Protein AF-0000000066426891 (afdb_homodimer)

Organism: Campylobacter jejuni subsp. jejuni serotype O:2 (strain ATCC 700819 / NCTC 11168) (NCBI:txid192222)

Structure (mmCIF, N/CA/C/O backbone):
data_AF-0000000066426891-model_v1
#
loop_
_entity.id
_entity.type
_entity.pdbx_description
1 polymer 'Fibronectin domain-containing lipoprotein'
#
loop_
_atom_site.group_PDB
_atom_site.id
_atom_site.type_symbol
_atom_site.label_atom_id
_atom_site.label_alt_id
_atom_site.label_comp_id
_atom_site.label_asym_id
_atom_site.label_entity_id
_atom_site.label_seq_id
_atom_site.pdbx_PDB_ins_code
_atom_site.Cartn_x
_atom_site.Cartn_y
_atom_site.Cartn_z
_atom_site.occupancy
_atom_site.B_iso_or_equiv
_atom_site.auth_seq_id
_atom_site.auth_comp_id
_atom_site.auth_asym_id
_atom_site.auth_atom_id
_atom_site.pdbx_PDB_model_num
ATOM 1 N N . MET A 1 1 ? 41.156 -5.898 -69.625 1 21.92 1 MET A N 1
ATOM 2 C CA . MET A 1 1 ? 41.906 -4.656 -69.812 1 21.92 1 MET A CA 1
ATOM 3 C C . MET A 1 1 ? 41 -3.447 -69.5 1 21.92 1 MET A C 1
ATOM 5 O O . MET A 1 1 ? 41.406 -2.307 -69.75 1 21.92 1 MET A O 1
ATOM 9 N N . MET A 1 2 ? 39.688 -3.676 -69.5 1 23.05 2 MET A N 1
ATOM 10 C CA . MET A 1 2 ? 38.812 -2.516 -69.688 1 23.05 2 MET A CA 1
ATOM 11 C C . MET A 1 2 ? 39.062 -1.443 -68.625 1 23.05 2 MET A C 1
ATOM 13 O O . MET A 1 2 ? 39.312 -1.76 -67.5 1 23.05 2 MET A O 1
ATOM 17 N N . LYS A 1 3 ? 39.031 -0.117 -69.188 1 22.78 3 LYS A N 1
ATOM 18 C CA . LYS A 1 3 ? 39.25 1.302 -68.938 1 22.78 3 LYS A CA 1
ATOM 19 C C . LYS A 1 3 ? 38.469 1.791 -67.688 1 22.78 3 LYS A C 1
ATOM 21 O O . LYS A 1 3 ? 37.312 1.436 -67.562 1 22.78 3 LYS A O 1
ATOM 26 N N . ARG A 1 4 ? 39.125 2.48 -66.75 1 26.11 4 ARG A N 1
ATOM 27 C CA . ARG A 1 4 ? 39.188 2.973 -65.375 1 26.11 4 ARG A CA 1
ATOM 28 C C . ARG A 1 4 ? 38.344 4.25 -65.25 1 26.11 4 ARG A C 1
ATOM 30 O O . ARG A 1 4 ? 38.438 4.934 -64.188 1 26.11 4 ARG A O 1
ATOM 37 N N . PHE A 1 5 ? 37.25 4.379 -66.062 1 26.45 5 PHE A N 1
ATOM 38 C CA . PHE A 1 5 ? 36.656 5.719 -66.125 1 26.45 5 PHE A CA 1
ATOM 39 C C . PHE A 1 5 ? 36.406 6.27 -64.75 1 26.45 5 PHE A C 1
ATOM 41 O O . PHE A 1 5 ? 35.812 5.598 -63.875 1 26.45 5 PHE A O 1
ATOM 48 N N . ARG A 1 6 ? 37.25 7.27 -64.312 1 25.36 6 ARG A N 1
ATOM 49 C CA . ARG A 1 6 ? 37.5 8.047 -63.094 1 25.36 6 ARG A CA 1
ATOM 50 C C . ARG A 1 6 ? 36.344 8.992 -62.781 1 25.36 6 ARG A C 1
ATOM 52 O O . ARG A 1 6 ? 36.156 9.977 -63.469 1 25.36 6 ARG A O 1
ATOM 59 N N . LEU A 1 7 ? 35.094 8.484 -62.812 1 27.75 7 LEU A N 1
ATOM 60 C CA . LEU A 1 7 ? 34.031 9.461 -62.688 1 27.75 7 LEU A CA 1
ATOM 61 C C . LEU A 1 7 ? 34.219 10.336 -61.438 1 27.75 7 LEU A C 1
ATOM 63 O O . LEU A 1 7 ? 34.375 9.82 -60.344 1 27.75 7 LEU A O 1
ATOM 67 N N . SER A 1 8 ? 34.812 11.547 -61.656 1 27.94 8 SER A N 1
ATOM 68 C CA . SER A 1 8 ? 35.188 12.68 -60.812 1 27.94 8 SER A CA 1
ATOM 69 C C . SER A 1 8 ? 33.969 13.227 -60.062 1 27.94 8 SER A C 1
ATOM 71 O O . SER A 1 8 ? 33.094 13.836 -60.656 1 27.94 8 SER A O 1
ATOM 73 N N . PHE A 1 9 ? 33.25 12.398 -59.281 1 29.31 9 PHE A N 1
ATOM 74 C CA . PHE A 1 9 ? 32.062 12.93 -58.656 1 29.31 9 PHE A CA 1
ATOM 75 C C . PHE A 1 9 ? 32.406 14.141 -57.781 1 29.31 9 PHE A C 1
ATOM 77 O O . PHE A 1 9 ? 33.344 14.094 -56.969 1 29.31 9 PHE A O 1
ATOM 84 N N . TYR A 1 10 ? 32.219 15.391 -58.406 1 26.45 10 TYR A N 1
ATOM 85 C CA . TYR A 1 10 ? 32.344 16.734 -57.844 1 26.45 10 TYR A CA 1
ATOM 86 C C . TYR A 1 10 ? 31.562 16.844 -56.531 1 26.45 10 TYR A C 1
ATOM 88 O O . TYR A 1 10 ? 30.359 16.578 -56.5 1 26.45 10 TYR A O 1
ATOM 96 N N . LEU A 1 11 ? 32.188 16.531 -55.375 1 28.81 11 LEU A N 1
ATOM 97 C CA . LEU A 1 11 ? 31.766 16.594 -54 1 28.81 11 LEU A CA 1
ATOM 98 C C . LEU A 1 11 ? 31.484 18.031 -53.562 1 28.81 11 LEU A C 1
ATOM 100 O O . LEU A 1 11 ? 32.406 18.844 -53.469 1 28.81 11 LEU A O 1
ATOM 104 N N . SER A 1 12 ? 30.516 18.719 -54.375 1 26.28 12 SER A N 1
ATOM 105 C CA . SER A 1 12 ? 30.25 20.094 -53.969 1 26.28 12 SER A CA 1
ATOM 106 C C . SER A 1 12 ? 30 20.203 -52.469 1 26.28 12 SER A C 1
ATOM 108 O O . SER A 1 12 ? 29.281 19.375 -51.906 1 26.28 12 SER A O 1
ATOM 110 N N . PHE A 1 13 ? 30.969 20.781 -51.781 1 28.89 13 PHE A N 1
ATOM 111 C CA . PHE A 1 13 ? 31.172 21.156 -50.375 1 28.89 13 PHE A CA 1
ATOM 112 C C . PHE A 1 13 ? 30.125 22.156 -49.938 1 28.89 13 PHE A C 1
ATOM 114 O O . PHE A 1 13 ? 30.156 23.328 -50.344 1 28.89 13 PHE A O 1
ATOM 121 N N . LEU A 1 14 ? 28.797 21.797 -50.094 1 29.08 14 LEU A N 1
ATOM 122 C CA . LEU A 1 14 ? 27.859 22.797 -49.625 1 29.08 14 LEU A CA 1
ATOM 123 C C . LEU A 1 14 ? 28.172 23.188 -48.188 1 29.08 14 LEU A C 1
ATOM 125 O O . LEU A 1 14 ? 28.203 22.344 -47.281 1 29.08 14 LEU A O 1
ATOM 129 N N . THR A 1 15 ? 28.984 24.25 -48.031 1 28.38 15 THR A N 1
ATOM 130 C CA . THR A 1 15 ? 29.359 24.922 -46.781 1 28.38 15 THR A CA 1
ATOM 131 C C . THR A 1 15 ? 28.125 25.406 -46.031 1 28.38 15 THR A C 1
ATOM 133 O O . THR A 1 15 ? 27.391 26.266 -46.531 1 28.38 15 THR A O 1
ATOM 136 N N . LEU A 1 16 ? 27.328 24.422 -45.562 1 29.03 16 LEU A N 1
ATOM 137 C CA . LEU A 1 16 ? 26.234 24.859 -44.688 1 29.03 16 LEU A CA 1
ATOM 138 C C . LEU A 1 16 ? 26.734 25.797 -43.625 1 29.03 16 LEU A C 1
ATOM 140 O O . LEU A 1 16 ? 27.672 25.469 -42.875 1 29.03 16 LEU A O 1
ATOM 144 N N . LEU A 1 17 ? 26.688 27.109 -43.938 1 28.27 17 LEU A N 1
ATOM 145 C CA . LEU A 1 17 ? 26.875 28.203 -42.969 1 28.27 17 LEU A CA 1
ATOM 146 C C . LEU A 1 17 ? 26.047 27.984 -41.719 1 28.27 17 LEU A C 1
ATOM 148 O O . LEU A 1 17 ? 24.812 27.906 -41.812 1 28.27 17 LEU A O 1
ATOM 152 N N . LEU A 1 18 ? 26.531 27.062 -40.875 1 29.97 18 LEU A N 1
ATOM 153 C CA . LEU A 1 18 ? 26 26.953 -39.531 1 29.97 18 LEU A CA 1
ATOM 154 C C . LEU A 1 18 ? 26.016 28.297 -38.812 1 29.97 18 LEU A C 1
ATOM 156 O O . LEU A 1 1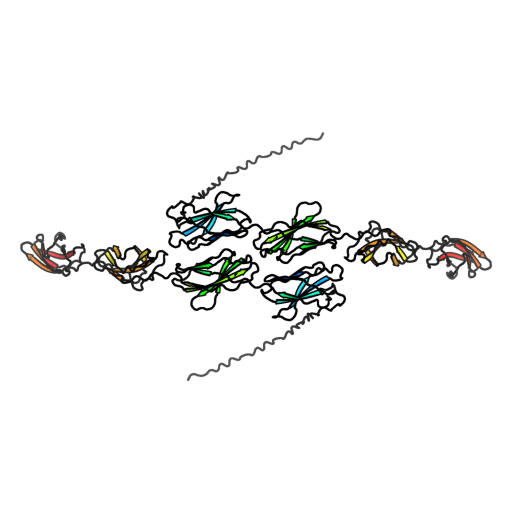8 ? 27.078 28.875 -38.625 1 29.97 18 LEU A O 1
ATOM 160 N N . SER A 1 19 ? 25.125 29.203 -39.25 1 29.48 19 SER A N 1
ATOM 161 C CA . SER A 1 19 ? 24.953 30.391 -38.406 1 29.48 19 SER A CA 1
ATOM 162 C C . SER A 1 19 ? 24.828 30 -36.938 1 29.48 19 SER A C 1
ATOM 164 O O . SER A 1 19 ? 24.062 29.109 -36.562 1 29.48 19 SER A O 1
ATOM 166 N N . ALA A 1 20 ? 25.922 30.234 -36.188 1 30.77 20 ALA A N 1
ATOM 167 C CA . ALA A 1 20 ? 26.125 30.234 -34.75 1 30.77 20 ALA A CA 1
ATOM 168 C C . ALA A 1 20 ? 25.078 31.109 -34.031 1 30.77 20 ALA A C 1
ATOM 170 O O . ALA A 1 20 ? 25.125 32.344 -34.156 1 30.77 20 ALA A O 1
ATOM 171 N N . CYS A 1 21 ? 23.797 30.906 -34.281 1 31.5 21 CYS A N 1
ATOM 172 C CA . CYS A 1 21 ? 22.984 31.609 -33.281 1 31.5 21 CYS A CA 1
ATOM 173 C C . CYS A 1 21 ? 23.562 31.438 -31.891 1 31.5 21 CYS A C 1
ATOM 175 O O . CYS A 1 21 ? 23.766 30.297 -31.438 1 31.5 21 CYS A O 1
ATOM 177 N N . SER A 1 22 ? 24.422 32.375 -31.531 1 29.36 22 SER A N 1
ATOM 178 C CA . SER A 1 22 ? 24.859 32.531 -30.141 1 29.36 22 SER A CA 1
ATOM 179 C C . SER A 1 22 ? 23.672 32.438 -29.188 1 29.36 22 SER A C 1
ATOM 181 O O . SER A 1 22 ? 22.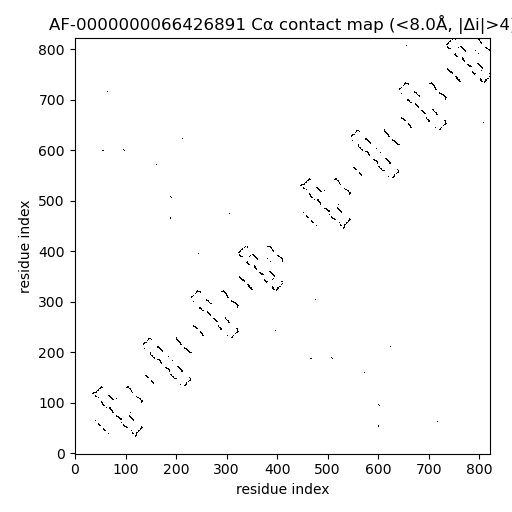766 33.281 -29.219 1 29.36 22 SER A O 1
ATOM 183 N N . VAL A 1 23 ? 23.078 31.203 -29.062 1 31.16 23 VAL A N 1
ATOM 184 C CA . VAL A 1 23 ? 22.266 31.078 -27.859 1 31.16 23 VAL A CA 1
ATOM 185 C C . VAL A 1 23 ? 22.984 31.703 -26.672 1 31.16 23 VAL A C 1
ATOM 187 O O . VAL A 1 23 ? 24.062 31.234 -26.281 1 31.16 23 VAL A O 1
ATOM 190 N N . SER A 1 24 ? 22.906 33 -26.578 1 30.91 24 SER A N 1
ATOM 191 C CA . SER A 1 24 ? 23.203 33.562 -25.266 1 30.91 24 SER A CA 1
ATOM 192 C C . SER A 1 24 ? 22.578 32.719 -24.156 1 30.91 24 SER A C 1
ATOM 194 O O . SER A 1 24 ? 21.359 32.562 -24.094 1 30.91 24 SER A O 1
ATOM 196 N N . GLN A 1 25 ? 23.219 31.547 -23.922 1 31.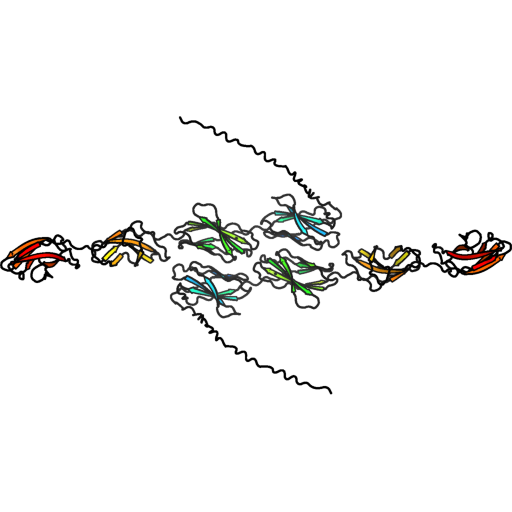39 25 GLN A N 1
ATOM 197 C CA . GLN A 1 25 ? 22.953 30.922 -22.625 1 31.39 25 GLN A CA 1
ATOM 198 C C . GLN A 1 25 ? 22.875 31.969 -21.516 1 31.39 25 GLN A C 1
ATOM 200 O O . GLN A 1 25 ? 23.859 32.594 -21.172 1 31.39 25 GLN A O 1
ATOM 205 N N . MET A 1 26 ? 21.828 32.75 -21.516 1 32 26 MET A N 1
ATOM 206 C CA . MET A 1 26 ? 21.594 33.312 -20.188 1 32 26 MET A CA 1
ATOM 207 C C . MET A 1 26 ? 21.828 32.281 -19.094 1 32 26 MET A C 1
ATOM 209 O O . MET A 1 26 ? 21.125 31.281 -19.031 1 32 26 MET A O 1
ATOM 213 N N . ASN A 1 27 ? 23.109 32.031 -18.875 1 33 27 ASN A N 1
ATOM 214 C CA . ASN A 1 27 ? 23.406 31.516 -17.531 1 33 27 ASN A CA 1
ATOM 215 C C . ASN A 1 27 ? 22.5 32.156 -16.484 1 33 27 ASN A C 1
ATOM 217 O O . ASN A 1 27 ? 22.594 33.344 -16.234 1 33 27 ASN A O 1
ATOM 221 N N . SER A 1 28 ? 21.266 31.906 -16.578 1 35.69 28 SER A N 1
ATOM 222 C CA . SER A 1 28 ? 20.609 32.156 -15.297 1 35.69 28 SER A CA 1
ATOM 223 C C . SER A 1 28 ? 21.5 31.766 -14.125 1 35.69 28 SER A C 1
ATOM 225 O O . SER A 1 28 ? 21.844 30.594 -13.961 1 35.69 28 SER A O 1
ATOM 227 N N . LEU A 1 29 ? 22.609 32.5 -13.93 1 31.72 29 LEU A N 1
ATOM 228 C CA . LEU A 1 29 ? 23.188 32.406 -12.586 1 31.72 29 LEU A CA 1
ATOM 229 C C . LEU A 1 29 ? 22.094 32.188 -11.547 1 31.72 29 LEU A C 1
ATOM 231 O O . LEU A 1 29 ? 21.391 33.125 -11.172 1 31.72 29 LEU A O 1
ATOM 235 N N . ALA A 1 30 ? 21.281 31.25 -11.695 1 40.19 30 ALA A N 1
ATOM 236 C CA . ALA A 1 30 ? 20.75 30.797 -10.414 1 40.19 30 ALA A CA 1
ATOM 237 C C . ALA A 1 30 ? 21.812 30.875 -9.312 1 40.19 30 ALA A C 1
ATOM 239 O O . ALA A 1 30 ? 22.672 30 -9.211 1 40.19 30 ALA A O 1
ATOM 240 N N . SER A 1 31 ? 22.578 31.922 -9.156 1 39.22 31 SER A N 1
ATOM 241 C CA . SER A 1 31 ? 23.406 32.062 -7.953 1 39.22 31 SER A CA 1
ATOM 242 C C . SER A 1 31 ? 22.719 31.422 -6.746 1 39.22 31 SER A C 1
ATOM 244 O O . SER A 1 31 ? 21.641 31.828 -6.344 1 39.22 31 SER A O 1
ATOM 246 N N . SER A 1 32 ? 22.688 30.234 -6.531 1 48.53 32 SER A N 1
ATOM 247 C CA . SER A 1 32 ? 22.375 29.578 -5.27 1 48.53 32 SER A CA 1
ATOM 248 C C . SER A 1 32 ? 22.922 30.359 -4.082 1 48.53 32 SER A C 1
ATOM 250 O O . SER A 1 32 ? 24.078 30.172 -3.682 1 48.53 32 SER A O 1
ATOM 252 N N . LYS A 1 33 ? 22.703 31.578 -3.994 1 53.97 33 LYS A N 1
ATOM 253 C CA . LYS A 1 33 ? 23.141 32.375 -2.838 1 53.97 33 LYS A CA 1
ATOM 254 C C . LYS A 1 33 ? 22.875 31.609 -1.537 1 53.97 33 LYS A C 1
ATOM 256 O O . LYS A 1 33 ? 21.766 31.172 -1.28 1 53.97 33 LYS A O 1
ATOM 261 N N . GLU A 1 34 ? 24 31.016 -1.095 1 67.5 34 GLU A N 1
ATOM 262 C CA . GLU A 1 34 ? 23.969 30.438 0.245 1 67.5 34 GLU A CA 1
ATOM 263 C C . GLU A 1 34 ? 23.234 31.359 1.228 1 67.5 34 GLU A C 1
ATOM 265 O O . GLU A 1 34 ? 23.469 32.562 1.255 1 67.5 34 GLU A O 1
ATOM 270 N N . PRO A 1 35 ? 22.234 30.844 1.795 1 79.44 35 PRO A N 1
ATOM 271 C CA . PRO A 1 35 ? 21.5 31.688 2.754 1 79.44 35 PRO A CA 1
ATOM 272 C C . PRO A 1 35 ? 22.422 32.344 3.781 1 79.44 35 PRO A C 1
ATOM 274 O O . PRO A 1 35 ? 23.406 31.719 4.227 1 79.44 35 PRO A O 1
ATOM 277 N N . ALA A 1 36 ? 22.266 33.656 4.047 1 90.06 36 ALA A N 1
ATOM 278 C CA . ALA A 1 36 ? 23.047 34.406 5.035 1 90.06 36 ALA A CA 1
ATOM 279 C C . ALA A 1 36 ? 22.766 33.906 6.445 1 90.06 36 ALA A C 1
ATOM 281 O O . ALA A 1 36 ? 21.609 33.656 6.805 1 90.06 36 ALA A O 1
ATOM 282 N N . VAL A 1 37 ? 23.828 33.719 7.152 1 93.5 37 VAL A N 1
ATOM 283 C CA . VAL A 1 37 ? 23.703 33.25 8.523 1 93.5 37 VAL A CA 1
ATOM 284 C C . VAL A 1 37 ? 23.359 34.406 9.453 1 93.5 37 VAL A C 1
ATOM 286 O O . VAL A 1 37 ? 24 35.469 9.383 1 93.5 37 VAL A O 1
ATOM 289 N N . ASN A 1 38 ? 22.281 34.281 10.203 1 94.62 38 ASN A N 1
ATOM 290 C CA . ASN A 1 38 ? 21.859 35.188 11.25 1 94.62 38 ASN A CA 1
ATOM 291 C C . ASN A 1 38 ? 22.062 34.594 12.641 1 94.62 38 ASN A C 1
ATOM 293 O O . ASN A 1 38 ? 21.312 33.688 13.047 1 94.62 38 ASN A O 1
ATOM 297 N N . GLU A 1 39 ? 22.969 35.062 13.484 1 92.88 39 GLU A N 1
ATOM 298 C CA . GLU A 1 39 ? 23.375 34.5 14.766 1 92.88 39 GLU A CA 1
ATOM 299 C C . GLU A 1 39 ? 22.297 34.688 15.82 1 92.88 39 GLU A C 1
ATOM 301 O O . GLU A 1 39 ? 22.328 34.031 16.875 1 92.88 39 GLU A O 1
ATOM 306 N N . SER A 1 40 ? 21.344 35.5 15.57 1 92.81 40 SER A N 1
ATOM 307 C CA . SER A 1 40 ? 20.281 35.75 16.547 1 92.81 40 SER A CA 1
ATOM 308 C C . SER A 1 40 ? 19.203 34.688 16.453 1 92.81 40 SER A C 1
ATOM 310 O O . SER A 1 40 ? 18.375 34.531 17.359 1 92.81 40 SER A O 1
ATOM 312 N N . LEU A 1 41 ? 19.219 33.938 15.391 1 95.06 41 LEU A N 1
ATOM 313 C CA . LEU A 1 41 ? 18.266 32.844 15.25 1 95.06 41 LEU A CA 1
ATOM 314 C C . LEU A 1 41 ? 18.625 31.672 16.156 1 95.06 41 LEU A C 1
ATOM 316 O O . LEU A 1 41 ? 19.797 31.328 16.312 1 95.06 41 LEU A O 1
ATOM 320 N N . PRO A 1 42 ? 17.641 31.109 16.75 1 95.31 42 PRO A N 1
ATOM 321 C CA . PRO A 1 42 ? 17.906 30 17.672 1 95.31 42 PRO A CA 1
ATOM 322 C C . PRO A 1 42 ? 18.484 28.766 16.984 1 95.31 42 PRO A C 1
ATOM 324 O O . PRO A 1 42 ? 18 28.391 15.906 1 95.31 42 PRO A O 1
ATOM 327 N N . LYS A 1 43 ? 19.469 28.203 17.656 1 93.69 43 LYS A N 1
ATOM 328 C CA . LYS A 1 43 ? 20.031 26.922 17.234 1 93.69 43 LYS A CA 1
ATOM 329 C C . LYS A 1 43 ? 19.188 25.75 17.75 1 93.69 43 LYS A C 1
ATOM 331 O O . LYS A 1 43 ? 18.672 25.812 18.859 1 93.69 43 LYS A O 1
ATOM 336 N N . VAL A 1 44 ? 19.062 24.766 16.906 1 95 44 VAL A N 1
ATOM 337 C CA . VAL A 1 44 ? 18.422 23.547 17.391 1 95 44 VAL A CA 1
ATOM 338 C C . VAL A 1 44 ? 19.453 22.625 18.031 1 95 44 VAL A C 1
ATOM 340 O O . VAL A 1 44 ? 20.219 21.969 17.328 1 95 44 VAL A O 1
ATOM 343 N N . GLU A 1 45 ? 19.469 22.578 19.312 1 93.12 45 GLU A N 1
ATOM 344 C CA . GLU A 1 45 ? 20.547 21.922 20.031 1 93.12 45 GLU A CA 1
ATOM 345 C C . GLU A 1 45 ? 20.156 20.5 20.406 1 93.12 45 GLU A C 1
ATOM 347 O O . GLU A 1 45 ? 21 19.703 20.859 1 93.12 45 GLU A O 1
ATOM 352 N N . SER A 1 46 ? 18.938 20.234 20.328 1 94.25 46 SER A N 1
ATOM 353 C CA . SER A 1 46 ? 18.484 18.906 20.688 1 94.25 46 SER A CA 1
ATOM 354 C C . SER A 1 46 ? 17.531 18.344 19.641 1 94.25 46 SER A C 1
ATOM 356 O O . SER A 1 46 ? 16.5 18.953 19.344 1 94.25 46 SER A O 1
ATOM 358 N N . LEU A 1 47 ? 17.906 17.266 19.141 1 96.06 47 LEU A N 1
ATOM 359 C CA . LEU A 1 47 ? 17.109 16.531 18.156 1 96.06 47 LEU A CA 1
ATOM 360 C C . LEU A 1 47 ? 16.969 15.062 18.562 1 96.06 47 LEU A C 1
ATOM 362 O O . LEU A 1 47 ? 17.953 14.328 18.625 1 96.06 47 LEU A O 1
ATOM 366 N N . LYS A 1 48 ? 15.812 14.695 18.969 1 97 48 LYS A N 1
ATOM 367 C CA . LYS A 1 48 ? 15.523 13.297 19.266 1 97 48 LYS A CA 1
ATOM 368 C C . LYS A 1 48 ? 15.094 12.547 18.016 1 97 48 LYS A C 1
ATOM 370 O O . LYS A 1 48 ? 14.539 13.148 17.078 1 97 48 LYS A O 1
ATOM 375 N N . SER A 1 49 ? 15.398 11.273 18 1 97.5 49 SER A N 1
ATOM 376 C CA . SER A 1 49 ? 15.07 10.531 16.781 1 97.5 49 SER A CA 1
ATOM 377 C C . SER A 1 49 ? 14.562 9.133 17.109 1 97.5 49 SER A C 1
ATOM 379 O O . SER A 1 49 ? 14.828 8.602 18.188 1 97.5 49 SER A O 1
ATOM 381 N N . LEU A 1 50 ? 13.719 8.609 16.312 1 97.25 50 LEU A N 1
ATOM 382 C CA . LEU A 1 50 ? 13.227 7.238 16.266 1 97.25 50 LEU A CA 1
ATOM 383 C C . LEU A 1 50 ? 13.281 6.688 14.844 1 97.25 50 LEU A C 1
ATOM 385 O O . LEU A 1 50 ? 12.898 7.371 13.891 1 97.25 50 LEU A O 1
ATOM 389 N N . SER A 1 51 ? 13.828 5.535 14.711 1 96.62 51 SER A N 1
ATOM 390 C CA . SER A 1 51 ? 14.031 5.035 13.359 1 96.62 51 SER A CA 1
ATOM 391 C C . SER A 1 51 ? 13.359 3.68 13.156 1 96.62 51 SER A C 1
ATOM 393 O O . SER A 1 51 ? 13.062 2.982 14.133 1 96.62 51 SER A O 1
ATOM 395 N N . ASP A 1 52 ? 12.977 3.346 11.953 1 95.25 52 ASP A N 1
ATOM 396 C CA . ASP A 1 52 ? 12.656 2.002 11.484 1 95.25 52 ASP A CA 1
ATOM 397 C C . ASP A 1 52 ? 13.539 1.602 10.312 1 95.25 52 ASP A C 1
ATOM 399 O O . ASP A 1 52 ? 14.695 2.025 10.227 1 95.25 52 ASP A O 1
ATOM 403 N N . MET A 1 53 ? 13.109 0.777 9.438 1 94.81 53 MET A N 1
ATOM 404 C CA . MET A 1 53 ? 13.977 0.196 8.422 1 94.81 53 MET A CA 1
ATOM 405 C C . MET A 1 53 ? 14.32 1.224 7.348 1 94.81 53 MET A C 1
ATOM 407 O O . MET A 1 53 ? 15.391 1.157 6.742 1 94.81 53 MET A O 1
ATOM 411 N N . SER A 1 54 ? 13.43 2.203 7.117 1 96 54 SER A N 1
ATOM 412 C CA . SER A 1 54 ? 13.664 3.098 5.988 1 96 54 SER A CA 1
ATOM 413 C C . SER A 1 54 ? 13.219 4.52 6.312 1 96 54 SER A C 1
ATOM 415 O O . SER A 1 54 ? 13.062 5.348 5.41 1 96 54 SER A O 1
ATOM 417 N N . ASN A 1 55 ? 12.883 4.777 7.516 1 97.31 55 ASN A N 1
ATOM 418 C CA . ASN A 1 55 ? 12.422 6.086 7.965 1 97.31 55 ASN A CA 1
ATOM 419 C C . ASN A 1 55 ? 13.117 6.504 9.266 1 97.31 55 ASN A C 1
ATOM 421 O O . ASN A 1 55 ? 13.422 5.664 10.109 1 97.31 55 ASN A O 1
ATOM 425 N N . ILE A 1 56 ? 13.344 7.707 9.438 1 98.12 56 ILE A N 1
ATOM 426 C CA . ILE A 1 56 ? 13.812 8.297 10.688 1 98.12 56 ILE A CA 1
ATOM 427 C C . ILE A 1 56 ? 12.945 9.492 11.055 1 98.12 56 ILE A C 1
ATOM 429 O O . ILE A 1 56 ? 12.797 10.43 10.258 1 98.12 56 ILE A O 1
ATOM 433 N N . ALA A 1 57 ? 12.344 9.422 12.18 1 98.38 57 ALA A N 1
ATOM 434 C CA . ALA A 1 57 ? 11.516 10.508 12.695 1 98.38 57 ALA A CA 1
ATOM 435 C C . ALA A 1 57 ? 12.297 11.375 13.688 1 98.38 57 ALA A C 1
ATOM 437 O O . ALA A 1 57 ? 13.148 10.867 14.422 1 98.38 57 ALA A O 1
ATOM 438 N N . PHE A 1 58 ? 11.984 12.609 13.656 1 98.25 58 PHE A N 1
ATOM 439 C CA . PHE A 1 58 ? 12.656 13.562 14.531 1 98.25 58 PHE A CA 1
ATOM 440 C C . PHE A 1 58 ? 11.648 14.328 15.375 1 98.25 58 PHE A C 1
ATOM 442 O O . PHE A 1 58 ? 10.523 14.586 14.93 1 98.25 58 PHE A O 1
ATOM 449 N N . GLU A 1 59 ? 12.031 14.625 16.531 1 97.56 59 GLU A N 1
ATOM 450 C CA . GLU A 1 59 ? 11.312 15.508 17.453 1 97.56 59 GLU A CA 1
ATOM 451 C C . GLU A 1 59 ? 12.25 16.531 18.094 1 97.56 59 GLU A C 1
ATOM 453 O O . GLU A 1 59 ? 13.375 16.188 18.469 1 97.56 59 GLU A O 1
ATOM 458 N N . TRP A 1 60 ? 11.867 17.75 18.188 1 97.31 60 TRP A N 1
ATOM 459 C CA . TRP A 1 60 ? 12.664 18.797 18.812 1 97.31 60 TRP A CA 1
ATOM 460 C C . TRP A 1 60 ? 11.789 19.703 19.672 1 97.31 60 TRP A C 1
ATOM 462 O O . TRP A 1 60 ? 10.562 19.625 19.625 1 97.31 60 TRP A O 1
ATOM 472 N N . GLU A 1 61 ? 12.414 20.469 20.469 1 95.44 61 GLU A N 1
ATOM 473 C CA . GLU A 1 61 ? 11.703 21.359 21.375 1 95.44 61 GLU A CA 1
ATOM 474 C C . GLU A 1 61 ? 11.055 22.516 20.625 1 95.44 61 GLU A C 1
ATOM 476 O O . GLU A 1 61 ? 11.656 23.078 19.703 1 95.44 61 GLU A O 1
ATOM 481 N N . PRO A 1 62 ? 9.805 22.875 21 1 94.38 62 PRO A N 1
ATOM 482 C CA . PRO A 1 62 ? 9.109 23.984 20.328 1 94.38 62 PRO A CA 1
ATOM 483 C C . PRO A 1 62 ? 9.828 25.312 20.5 1 94.38 62 PRO A C 1
ATOM 485 O O . PRO A 1 62 ? 10.398 25.594 21.562 1 94.38 62 PRO A O 1
ATOM 488 N N . LEU A 1 63 ? 9.82 26.156 19.5 1 93.44 63 LEU A N 1
ATOM 489 C CA . LEU A 1 63 ? 10.344 27.516 19.5 1 93.44 63 LEU A CA 1
ATOM 490 C C . LEU A 1 63 ? 9.25 28.516 19.172 1 93.44 63 LEU A C 1
ATOM 492 O O . LEU A 1 63 ? 9.453 29.406 18.344 1 93.44 63 LEU A O 1
ATOM 496 N N . TYR A 1 64 ? 8.125 28.406 19.766 1 89.25 64 TYR A N 1
ATOM 497 C CA . TYR A 1 64 ? 6.91 29.125 19.406 1 89.25 64 TYR A CA 1
ATOM 498 C C . TYR A 1 64 ? 7.109 30.641 19.562 1 89.25 64 TYR A C 1
ATOM 500 O O . TYR A 1 64 ? 6.508 31.422 18.812 1 89.25 64 TYR A O 1
ATOM 508 N N . ASN A 1 65 ? 7.98 31 20.5 1 86.56 65 ASN A N 1
ATOM 509 C CA . ASN A 1 65 ? 8.117 32.406 20.844 1 86.56 65 ASN A CA 1
ATOM 510 C C . ASN A 1 65 ? 9.281 33.062 20.078 1 86.56 65 ASN A C 1
ATOM 512 O O . ASN A 1 65 ? 9.562 34.25 20.25 1 86.56 65 ASN A O 1
ATOM 516 N N . GLU A 1 66 ? 9.938 32.312 19.266 1 89.56 66 GLU A N 1
ATOM 517 C CA . GLU A 1 66 ? 11.086 32.812 18.516 1 89.56 66 GLU A CA 1
ATOM 518 C C . GLU A 1 66 ? 10.672 33.344 17.156 1 89.56 66 GLU A C 1
ATOM 520 O O . GLU A 1 66 ? 9.602 33 16.641 1 89.56 66 GLU A O 1
ATOM 525 N N . ASN A 1 67 ? 11.469 34.312 16.719 1 88.19 67 ASN A N 1
ATOM 526 C CA . ASN A 1 67 ? 11.195 34.906 15.414 1 88.19 67 ASN A CA 1
ATOM 527 C C . ASN A 1 67 ? 11.734 34.031 14.281 1 88.19 67 ASN A C 1
ATOM 529 O O . ASN A 1 67 ? 12.664 34.438 13.57 1 88.19 67 ASN A O 1
ATOM 533 N N . ILE A 1 68 ? 11.117 32.906 14.125 1 94.81 68 ILE A N 1
ATOM 534 C CA . ILE A 1 68 ? 11.492 32 13.055 1 94.81 68 ILE A CA 1
ATOM 535 C C . ILE A 1 68 ? 10.266 31.656 12.219 1 94.81 68 ILE A C 1
ATOM 537 O O . ILE A 1 68 ? 9.133 31.781 12.688 1 94.81 68 ILE A O 1
ATOM 541 N N . LYS A 1 69 ? 10.516 31.234 10.992 1 95 69 LYS A N 1
ATOM 542 C CA . LYS A 1 69 ? 9.477 30.781 10.07 1 95 69 LYS A CA 1
ATOM 543 C C . LYS A 1 69 ? 9.367 29.266 10.062 1 95 69 LYS A C 1
ATOM 545 O O . LYS A 1 69 ? 8.273 28.719 9.898 1 95 69 LYS A O 1
ATOM 550 N N . GLY A 1 70 ? 10.531 28.656 10.211 1 97.44 70 GLY A N 1
ATOM 551 C CA . GLY A 1 70 ? 10.547 27.203 10.133 1 97.44 70 GLY A CA 1
ATOM 552 C C . GLY A 1 70 ? 11.922 26.609 10.359 1 97.44 70 GLY A C 1
ATOM 553 O O . GLY A 1 70 ? 12.75 27.188 11.062 1 97.44 70 GLY A O 1
ATOM 554 N N . PHE A 1 71 ? 12.055 25.375 9.82 1 97.88 71 PHE A N 1
ATOM 555 C CA . PHE A 1 71 ? 13.281 24.625 10.07 1 97.88 71 PHE A CA 1
ATOM 556 C C . PHE A 1 71 ? 13.773 23.953 8.789 1 97.88 71 PHE A C 1
ATOM 558 O O . PHE A 1 71 ? 12.977 23.609 7.918 1 97.88 71 PHE A O 1
ATOM 565 N N . TYR A 1 72 ? 15.055 23.797 8.719 1 97.75 72 TYR A N 1
ATOM 566 C CA . TYR A 1 72 ? 15.711 22.984 7.703 1 97.75 72 TYR A CA 1
ATOM 567 C C . TYR A 1 72 ? 16.359 21.75 8.32 1 97.75 72 TYR A C 1
ATOM 569 O O . TYR A 1 72 ? 17.016 21.844 9.359 1 97.75 72 TYR A O 1
ATOM 577 N N . LEU A 1 73 ? 16.125 20.656 7.719 1 98.31 73 LEU A N 1
ATOM 578 C CA . LEU A 1 73 ? 16.781 19.422 8.133 1 98.31 73 LEU A CA 1
ATOM 579 C C . LEU A 1 73 ? 17.828 19 7.109 1 98.31 73 LEU A C 1
ATOM 581 O O . LEU A 1 73 ? 17.531 18.891 5.914 1 98.31 73 LEU A O 1
ATOM 585 N N . TYR A 1 74 ? 19.062 18.812 7.586 1 98.06 74 TYR A N 1
ATOM 586 C CA . TYR A 1 74 ? 20.172 18.391 6.742 1 98.06 74 TYR A CA 1
ATOM 587 C C . TYR A 1 74 ? 20.594 16.969 7.074 1 98.06 74 TYR A C 1
ATOM 589 O O . TYR A 1 74 ? 20.516 16.531 8.227 1 98.06 74 TYR A O 1
ATOM 597 N N . ARG A 1 75 ? 21.047 16.219 6.047 1 98.38 75 ARG A N 1
ATOM 598 C CA . ARG A 1 75 ? 21.469 14.836 6.215 1 98.38 75 ARG A CA 1
ATOM 599 C C . ARG A 1 75 ? 22.781 14.578 5.5 1 98.38 75 ARG A C 1
ATOM 601 O O . ARG A 1 75 ? 23.031 15.125 4.422 1 98.38 75 ARG A O 1
ATOM 608 N N . SER A 1 76 ? 23.625 13.828 6.066 1 97.81 76 SER A N 1
ATOM 609 C CA . SER A 1 76 ? 24.828 13.266 5.441 1 97.81 76 SER A CA 1
ATOM 610 C C . SER A 1 76 ? 24.969 11.789 5.766 1 97.81 76 SER A C 1
ATOM 612 O O . SER A 1 76 ? 24.266 11.258 6.625 1 97.81 76 SER A O 1
ATOM 614 N N . SER A 1 77 ? 25.641 11.109 4.977 1 96.38 77 SER A N 1
ATOM 615 C CA . SER A 1 77 ? 25.969 9.695 5.191 1 96.38 77 SER A CA 1
ATOM 616 C C . SER A 1 77 ? 27.422 9.406 4.832 1 96.38 77 SER A C 1
ATOM 618 O O . SER A 1 77 ? 28.141 10.289 4.379 1 96.38 77 SER A O 1
ATOM 620 N N . ASP A 1 78 ? 27.875 8.203 5.113 1 94.88 78 ASP A N 1
ATOM 621 C CA . ASP A 1 78 ? 29.234 7.832 4.746 1 94.88 78 ASP A CA 1
ATOM 622 C C . ASP A 1 78 ? 29.422 7.844 3.23 1 94.88 78 ASP A C 1
ATOM 624 O O . ASP A 1 78 ? 30.484 8.219 2.73 1 94.88 78 ASP A O 1
ATOM 628 N N . GLU A 1 79 ? 28.438 7.52 2.48 1 91.88 79 GLU A N 1
ATOM 629 C CA . GLU A 1 79 ? 28.469 7.531 1.021 1 91.88 79 GLU A CA 1
ATOM 630 C C . GLU A 1 79 ? 28.453 8.961 0.482 1 91.88 79 GLU A C 1
ATOM 632 O O . GLU A 1 79 ? 29.094 9.258 -0.534 1 91.88 79 GLU A O 1
ATOM 637 N N . ASN A 1 80 ? 27.719 9.789 1.074 1 93 80 ASN A N 1
ATOM 638 C CA . ASN A 1 80 ? 27.641 11.219 0.775 1 93 80 ASN A CA 1
ATOM 639 C C . ASN A 1 80 ? 27.953 12.07 2.002 1 93 80 ASN A C 1
ATOM 641 O O . ASN A 1 80 ? 27.047 12.484 2.725 1 93 80 ASN A O 1
ATOM 645 N N . PRO A 1 81 ? 29.172 12.414 2.23 1 93.81 81 PRO A N 1
ATOM 646 C CA . PRO A 1 81 ? 29.609 13.023 3.488 1 93.81 81 PRO A CA 1
ATOM 647 C C . PRO A 1 81 ? 29.172 14.477 3.621 1 93.81 81 PRO A C 1
ATOM 649 O O . PRO A 1 81 ? 29.156 15.023 4.727 1 93.81 81 PRO A O 1
ATOM 652 N N . ASP A 1 82 ? 28.859 15.156 2.504 1 95.62 82 ASP A N 1
ATOM 653 C CA . ASP A 1 82 ? 28.391 16.531 2.57 1 95.62 82 ASP A CA 1
ATOM 654 C C . ASP A 1 82 ? 26.922 16.594 2.99 1 95.62 82 ASP A C 1
ATOM 656 O O . ASP A 1 82 ? 26.094 15.812 2.504 1 95.62 82 ASP A O 1
ATOM 660 N N . PHE A 1 83 ? 26.641 17.438 3.904 1 96.62 83 PHE A N 1
ATOM 661 C CA . PHE A 1 83 ? 25.266 17.609 4.332 1 96.62 83 PHE A CA 1
ATOM 662 C C . PHE A 1 83 ? 24.406 18.172 3.199 1 96.62 83 PHE A C 1
ATOM 664 O O . PHE A 1 83 ? 24.781 19.156 2.562 1 96.62 83 PHE A O 1
ATOM 671 N N . LYS A 1 84 ? 23.312 17.531 2.957 1 96.94 84 LYS A N 1
ATOM 672 C CA . LYS A 1 84 ? 22.328 17.969 1.969 1 96.94 84 LYS A CA 1
ATOM 673 C C . LYS A 1 84 ? 20.984 18.266 2.623 1 96.94 84 LYS A C 1
ATOM 675 O O . LYS A 1 84 ? 20.609 17.594 3.592 1 96.94 84 LYS A O 1
ATOM 680 N N . LEU A 1 85 ? 20.266 19.266 2.094 1 97.25 85 LEU A N 1
ATOM 681 C CA . LEU A 1 85 ? 18.938 19.594 2.584 1 97.25 85 LEU A CA 1
ATOM 682 C C . LEU A 1 85 ? 17.938 18.484 2.232 1 97.25 85 LEU A C 1
ATOM 684 O O . LEU A 1 85 ? 17.75 18.172 1.058 1 97.25 85 LEU A O 1
ATOM 688 N N . VAL A 1 86 ? 17.297 17.922 3.23 1 97.75 86 VAL A N 1
ATOM 689 C CA . VAL A 1 86 ? 16.406 16.812 2.953 1 97.75 86 VAL A CA 1
ATOM 690 C C . VAL A 1 86 ? 14.992 17.156 3.424 1 97.75 86 VAL A C 1
ATOM 692 O O . VAL A 1 86 ? 14.039 16.438 3.111 1 97.75 86 VAL A O 1
ATOM 695 N N . GLY A 1 87 ? 14.797 18.172 4.215 1 97.56 87 GLY A N 1
ATOM 696 C CA . GLY A 1 87 ? 13.484 18.578 4.695 1 97.56 87 GLY A CA 1
ATOM 697 C C . GLY A 1 87 ? 13.367 20.078 4.922 1 97.56 87 GLY A C 1
ATOM 698 O O . GLY A 1 87 ? 14.289 20.703 5.441 1 97.56 87 GLY A O 1
ATOM 699 N N . THR A 1 88 ? 12.344 20.656 4.469 1 97.62 88 THR A N 1
ATOM 700 C CA . THR A 1 88 ? 11.969 22.031 4.762 1 97.62 88 THR A CA 1
ATOM 701 C C . THR A 1 88 ? 10.641 22.078 5.512 1 97.62 88 THR A C 1
ATOM 703 O O . THR A 1 88 ? 9.602 21.719 4.965 1 97.62 88 THR A O 1
ATOM 706 N N . ILE A 1 89 ? 10.727 22.438 6.723 1 97.69 89 ILE A N 1
ATOM 707 C CA . ILE A 1 89 ? 9.547 22.578 7.57 1 97.69 89 ILE A CA 1
ATOM 708 C C . ILE A 1 89 ? 9.125 24.047 7.609 1 97.69 89 ILE A C 1
ATOM 710 O O . ILE A 1 89 ? 9.781 24.875 8.242 1 97.69 89 ILE A O 1
ATOM 714 N N . LYS A 1 90 ? 8.031 24.375 7.055 1 96.12 90 LYS A N 1
ATOM 715 C CA . LYS A 1 90 ? 7.656 25.766 6.812 1 96.12 90 LYS A CA 1
ATOM 716 C C . LYS A 1 90 ? 6.707 26.281 7.891 1 96.12 90 LYS A C 1
ATOM 718 O O . LYS A 1 90 ? 6.148 27.375 7.77 1 96.12 90 LYS A O 1
ATOM 723 N N . ASP A 1 91 ? 6.492 25.516 8.906 1 94.94 91 ASP A N 1
ATOM 724 C CA . ASP A 1 91 ? 5.645 25.891 10.039 1 94.94 91 ASP A CA 1
ATOM 725 C C . ASP A 1 91 ? 6.426 25.844 11.344 1 94.94 91 ASP A C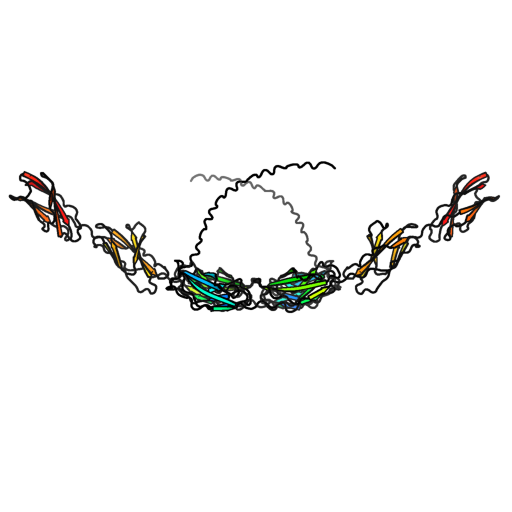 1
ATOM 727 O O . ASP A 1 91 ? 6.82 24.781 11.805 1 94.94 91 ASP A O 1
ATOM 731 N N . LYS A 1 92 ? 6.594 27 11.984 1 94.62 92 LYS A N 1
ATOM 732 C CA . LYS A 1 92 ? 7.406 27.094 13.195 1 94.62 92 LYS A CA 1
ATOM 733 C C . LYS A 1 92 ? 6.781 26.297 14.336 1 94.62 92 LYS A C 1
ATOM 735 O O . LYS A 1 92 ? 7.441 26.016 15.336 1 94.62 92 LYS A O 1
ATOM 740 N N . PHE A 1 93 ? 5.465 25.969 14.203 1 95.25 93 PHE A N 1
ATOM 741 C CA . PHE A 1 93 ? 4.785 25.266 15.281 1 95.25 93 PHE A CA 1
ATOM 742 C C . PHE A 1 93 ? 4.992 23.766 15.172 1 95.25 93 PHE A C 1
ATOM 744 O O . PHE A 1 93 ? 4.703 23.016 16.109 1 95.25 93 PHE A O 1
ATOM 751 N N . GLN A 1 94 ? 5.488 23.312 14.039 1 96.44 94 GLN A N 1
ATOM 752 C CA . GLN A 1 94 ? 5.824 21.906 13.875 1 96.44 94 GLN A CA 1
ATOM 753 C C . GLN A 1 94 ? 7.043 21.516 14.711 1 96.44 94 GLN A C 1
ATOM 755 O O . GLN A 1 94 ? 7.992 22.297 14.82 1 96.44 94 GLN A O 1
ATOM 760 N N . THR A 1 95 ? 7.008 20.312 15.297 1 97.12 95 THR A N 1
ATOM 761 C CA . THR A 1 95 ? 8.125 19.828 16.094 1 97.12 95 THR A CA 1
ATOM 762 C C . THR A 1 95 ? 8.438 18.375 15.766 1 97.12 95 THR A C 1
ATOM 764 O O . THR A 1 95 ? 9.078 17.688 16.562 1 97.12 95 THR A O 1
ATOM 767 N N . HIS A 1 96 ? 7.891 17.906 14.719 1 97.69 96 HIS A N 1
ATOM 768 C CA . HIS A 1 96 ? 8.125 16.547 14.25 1 97.69 96 HIS A CA 1
ATOM 769 C C . HIS A 1 96 ? 8.375 16.516 12.742 1 97.69 96 HIS A C 1
ATOM 771 O O . HIS A 1 96 ? 7.828 17.344 12 1 97.69 96 HIS A O 1
ATOM 777 N N . TYR A 1 97 ? 9.188 15.68 12.305 1 97.81 97 TYR A N 1
ATOM 778 C CA . TYR A 1 97 ? 9.445 15.461 10.883 1 97.81 97 TYR A CA 1
ATOM 779 C C . TYR A 1 97 ? 9.961 14.055 10.633 1 97.81 97 TYR A C 1
ATOM 781 O O . TYR A 1 97 ? 10.672 13.492 11.461 1 97.81 97 TYR A O 1
ATOM 789 N N . VAL A 1 98 ? 9.555 13.461 9.508 1 98.38 98 VAL A N 1
ATOM 790 C CA . VAL A 1 98 ? 10.016 12.117 9.164 1 98.38 98 VAL A CA 1
ATOM 791 C C . VAL A 1 98 ? 10.773 12.156 7.836 1 98.38 98 VAL A C 1
ATOM 793 O O . VAL A 1 98 ? 10.242 12.609 6.82 1 98.38 98 VAL A O 1
ATOM 796 N N . ASP A 1 99 ? 12.055 11.758 7.891 1 98.31 99 ASP A N 1
ATOM 797 C CA . ASP A 1 99 ? 12.828 11.523 6.676 1 98.31 99 ASP A CA 1
ATOM 798 C C . ASP A 1 99 ? 12.586 10.117 6.133 1 98.31 99 ASP A C 1
ATOM 800 O O . ASP A 1 99 ? 12.805 9.125 6.84 1 98.31 99 ASP A O 1
ATOM 804 N N . THR A 1 100 ? 12.102 10.016 4.844 1 97.12 100 THR A N 1
ATOM 805 C CA . THR A 1 100 ? 11.656 8.734 4.309 1 97.12 100 THR A CA 1
ATOM 806 C C . THR A 1 100 ? 12.586 8.266 3.191 1 97.12 100 THR A C 1
ATOM 808 O O . THR A 1 100 ? 13.555 8.945 2.85 1 97.12 100 THR A O 1
ATOM 811 N N . LYS A 1 101 ? 12.336 7.043 2.662 1 94.88 101 LYS A N 1
ATOM 812 C CA . LYS A 1 101 ? 13.023 6.426 1.529 1 94.88 101 LYS A CA 1
ATOM 813 C C . LYS A 1 101 ? 14.508 6.254 1.814 1 94.88 101 LYS A C 1
ATOM 815 O O . LYS A 1 101 ? 15.352 6.512 0.946 1 94.88 101 LYS A O 1
ATOM 820 N N . LEU A 1 102 ? 14.852 5.93 3.041 1 96.56 102 LEU A N 1
ATOM 821 C CA . LEU A 1 102 ? 16.234 5.695 3.453 1 96.56 102 LEU A CA 1
ATOM 822 C C . LEU A 1 102 ? 16.625 4.23 3.258 1 96.56 102 LEU A C 1
ATOM 824 O O . LEU A 1 102 ? 15.75 3.363 3.17 1 96.56 102 LEU A O 1
ATOM 828 N N . GLU A 1 103 ? 17.859 3.939 3.15 1 95.5 103 GLU A N 1
ATOM 829 C CA . GLU A 1 103 ? 18.375 2.574 3.033 1 95.5 103 GLU A CA 1
ATOM 830 C C . GLU A 1 103 ? 18.422 1.887 4.395 1 95.5 103 GLU A C 1
ATOM 832 O O . GLU A 1 103 ? 18.844 2.488 5.383 1 95.5 103 GLU A O 1
ATOM 837 N N . PRO A 1 104 ? 18 0.617 4.453 1 96.19 104 PRO A N 1
ATOM 838 C CA . PRO A 1 104 ? 18.062 -0.108 5.727 1 96.19 104 PRO A CA 1
ATOM 839 C C . PRO A 1 104 ? 19.484 -0.331 6.207 1 96.19 104 PRO A C 1
ATOM 841 O O . PRO A 1 104 ? 20.406 -0.419 5.391 1 96.19 104 PRO A O 1
ATOM 844 N N . GLY A 1 105 ? 19.609 -0.415 7.586 1 96.44 105 GLY A N 1
ATOM 845 C CA . GLY A 1 105 ? 20.906 -0.713 8.188 1 96.44 105 GLY A CA 1
ATOM 846 C C . GLY A 1 105 ? 21.969 0.304 7.848 1 96.44 105 GLY A C 1
ATOM 847 O O . GLY A 1 105 ? 23.125 -0.057 7.625 1 96.44 105 GLY A O 1
ATOM 848 N N . THR A 1 106 ? 21.672 1.549 7.738 1 97.19 106 THR A N 1
ATOM 849 C CA . THR A 1 106 ? 22.594 2.596 7.297 1 97.19 106 THR A CA 1
ATOM 850 C C . THR A 1 106 ? 22.688 3.703 8.336 1 97.19 106 THR A C 1
ATOM 852 O O . THR A 1 106 ? 21.672 4.109 8.922 1 97.19 106 THR A O 1
ATOM 855 N N . LYS A 1 107 ? 23.812 4.133 8.594 1 98.06 107 LYS A N 1
ATOM 856 C CA . LYS A 1 107 ? 24.062 5.223 9.539 1 98.06 107 LYS A CA 1
ATOM 857 C C . LYS A 1 107 ? 23.984 6.578 8.836 1 98.06 107 LYS A C 1
ATOM 859 O O . LYS A 1 107 ? 24.625 6.785 7.801 1 98.06 107 LYS A O 1
ATOM 864 N N . TYR A 1 108 ? 23.266 7.492 9.359 1 98.19 108 TYR A N 1
ATOM 865 C CA . TYR A 1 108 ? 23.109 8.852 8.844 1 98.19 108 TYR A CA 1
ATOM 866 C C . TYR A 1 108 ? 23.484 9.875 9.914 1 98.19 108 TYR A C 1
ATOM 868 O O . TYR A 1 108 ? 23.422 9.586 11.109 1 98.19 108 TYR A O 1
ATOM 876 N N . ARG A 1 109 ? 23.891 10.961 9.508 1 98.56 109 ARG A N 1
ATOM 877 C CA . ARG A 1 109 ? 24.078 12.133 10.352 1 98.56 109 ARG A CA 1
ATOM 878 C C . ARG A 1 109 ? 23.094 13.234 9.992 1 98.56 109 ARG A C 1
ATOM 880 O O . ARG A 1 109 ? 22.812 13.469 8.82 1 98.56 109 ARG A O 1
ATOM 887 N N . TYR A 1 110 ? 22.531 13.852 11.031 1 98.44 110 TYR A N 1
ATOM 888 C CA . TYR A 1 110 ? 21.531 14.891 10.812 1 98.44 110 TYR A CA 1
ATOM 889 C C . TYR A 1 110 ? 21.844 16.141 11.617 1 98.44 110 TYR A C 1
ATOM 891 O O . TYR A 1 110 ? 22.438 16.047 12.703 1 98.44 110 TYR A O 1
ATOM 899 N N . MET A 1 111 ? 21.516 17.219 11.156 1 97.62 111 MET A N 1
ATOM 900 C CA . MET A 1 111 ? 21.484 18.484 11.891 1 97.62 111 MET A CA 1
ATOM 901 C C . MET A 1 111 ? 20.328 19.359 11.398 1 97.62 111 MET A C 1
ATOM 903 O O . MET A 1 111 ? 19.875 19.219 10.266 1 97.62 111 MET A O 1
ATOM 907 N N . MET A 1 112 ? 19.812 20.172 12.242 1 98.06 112 MET A N 1
ATOM 908 C CA . MET A 1 112 ? 18.688 21.047 11.938 1 98.06 112 MET A CA 1
ATOM 909 C C . MET A 1 112 ? 19.031 22.5 12.18 1 98.06 112 MET A C 1
ATOM 911 O O . MET A 1 112 ? 19.734 22.828 13.133 1 98.06 112 MET A O 1
ATOM 915 N N . LYS A 1 113 ? 18.578 23.375 11.289 1 97.38 113 LYS A N 1
ATOM 916 C CA . LYS A 1 113 ? 18.703 24.812 11.422 1 97.38 113 LYS A CA 1
ATOM 917 C C . LYS A 1 113 ? 17.344 25.5 11.375 1 97.38 113 LYS A C 1
ATOM 919 O O . LYS A 1 113 ? 16.391 24.969 10.773 1 97.38 113 LYS A O 1
ATOM 924 N N . SER A 1 114 ? 17.219 26.578 12.07 1 97.56 114 SER A N 1
ATOM 925 C CA . SER A 1 114 ? 16.016 27.406 11.922 1 97.56 114 SER A CA 1
ATOM 926 C C . SER A 1 114 ? 16.219 28.469 10.844 1 97.56 114 SER A C 1
ATOM 928 O O . SER A 1 114 ? 17.359 28.781 10.469 1 97.56 114 SER A O 1
ATOM 930 N N . PHE A 1 115 ? 15.156 28.969 10.227 1 97 115 PHE A N 1
ATOM 931 C CA . PHE A 1 115 ? 15.234 30.062 9.258 1 97 115 PHE A CA 1
ATOM 932 C C . PHE A 1 115 ? 14.086 31.047 9.461 1 97 115 PHE A C 1
ATOM 934 O O . PHE A 1 115 ? 13.062 30.703 10.055 1 97 115 PHE A O 1
ATOM 941 N N . ASN A 1 116 ? 14.305 32.219 9.047 1 95.56 116 ASN A N 1
ATOM 942 C CA . ASN A 1 116 ? 13.297 33.25 9.234 1 95.56 116 ASN A CA 1
ATOM 943 C C . ASN A 1 116 ? 12.664 33.656 7.91 1 95.56 116 ASN A C 1
ATOM 945 O O . ASN A 1 116 ? 12.93 33.062 6.871 1 95.56 116 ASN A O 1
ATOM 949 N N . GLU A 1 117 ? 11.727 34.625 7.957 1 92.69 117 GLU A N 1
ATOM 950 C CA . GLU A 1 117 ? 10.961 35.062 6.797 1 92.69 117 GLU A CA 1
ATOM 951 C C . GLU A 1 117 ? 11.875 35.688 5.742 1 92.69 117 GLU A C 1
ATOM 953 O O . GLU A 1 117 ? 11.578 35.625 4.547 1 92.69 117 GLU A O 1
ATOM 958 N N . GLN A 1 118 ? 13.055 36.188 6.062 1 92.75 118 GLN A N 1
ATOM 959 C CA . GLN A 1 118 ? 14 36.875 5.168 1 92.75 118 GLN A CA 1
ATOM 960 C C . GLN A 1 118 ? 14.898 35.844 4.469 1 92.75 118 GLN A C 1
ATOM 962 O O . GLN A 1 118 ? 15.719 36.219 3.625 1 92.75 118 GLN A O 1
ATOM 967 N N . GLY A 1 119 ? 14.766 34.594 4.938 1 91.94 119 GLY A N 1
ATOM 968 C CA . GLY A 1 119 ? 15.555 33.531 4.324 1 91.94 119 GLY A CA 1
ATOM 969 C C . GLY A 1 119 ? 16.891 33.312 5.016 1 91.94 119 GLY A C 1
ATOM 970 O O . GLY A 1 119 ? 17.703 32.531 4.551 1 91.94 119 GLY A O 1
ATOM 971 N N . GLN A 1 120 ? 17.078 34.125 6.051 1 95.81 120 GLN A N 1
ATOM 972 C CA . GLN A 1 120 ? 18.297 33.906 6.832 1 95.81 120 GLN A CA 1
ATOM 973 C C . GLN A 1 120 ? 18.203 32.594 7.637 1 95.81 120 GLN A C 1
ATOM 975 O O . GLN A 1 120 ? 17.109 32.188 8 1 95.81 120 GLN A O 1
ATOM 980 N N . ILE A 1 121 ? 19.422 32 7.922 1 96.44 121 ILE A N 1
ATOM 981 C CA . ILE A 1 121 ? 19.438 30.734 8.617 1 96.44 121 ILE A CA 1
ATOM 982 C C . ILE A 1 121 ? 20.266 30.844 9.898 1 96.44 121 ILE A C 1
ATOM 984 O O . ILE A 1 121 ? 21.109 31.734 10.016 1 96.44 121 ILE A O 1
ATOM 988 N N . SER A 1 122 ? 19.969 29.984 10.859 1 97.12 122 SER A N 1
ATOM 989 C CA . SER A 1 122 ? 20.719 29.922 12.102 1 97.12 122 SER A CA 1
ATOM 990 C C . SER A 1 122 ? 22.078 29.266 11.898 1 97.12 122 SER A C 1
ATOM 992 O O . SER A 1 122 ? 22.375 28.75 10.82 1 97.12 122 SER A O 1
ATOM 994 N N . GLU A 1 123 ? 22.922 29.312 13.016 1 95.56 123 GLU A N 1
ATOM 995 C CA . GLU A 1 123 ? 24.141 28.5 13.062 1 95.56 123 GLU A CA 1
ATOM 996 C C . GLU A 1 123 ? 23.812 27.016 13.086 1 95.56 123 GLU A C 1
ATOM 998 O O . GLU A 1 123 ? 22.672 26.625 13.32 1 95.56 123 GLU A O 1
ATOM 1003 N N . ASP A 1 124 ? 24.875 26.219 12.852 1 94.62 124 ASP A N 1
ATOM 1004 C CA . ASP A 1 124 ? 24.688 24.766 12.812 1 94.62 124 ASP A CA 1
ATOM 1005 C C . ASP A 1 124 ? 24.156 24.25 14.148 1 94.62 124 ASP A C 1
ATOM 1007 O O . ASP A 1 124 ? 24.594 24.688 15.211 1 94.62 124 ASP A O 1
ATOM 1011 N N . GLY A 1 125 ? 23.125 23.469 14.016 1 94.56 125 GLY A N 1
ATOM 1012 C CA . GLY A 1 125 ? 22.703 22.75 15.203 1 94.56 125 GLY A CA 1
ATOM 1013 C C . GLY A 1 125 ? 23.609 21.594 15.555 1 94.56 125 GLY A C 1
ATOM 1014 O O . GLY A 1 125 ? 24.609 21.359 14.883 1 94.56 125 GLY A O 1
ATOM 1015 N N . LYS A 1 126 ? 23.266 20.969 16.672 1 96.38 126 LYS A N 1
ATOM 1016 C CA . LYS A 1 126 ? 24.016 19.781 17.062 1 96.38 126 LYS A CA 1
ATOM 1017 C C . LYS A 1 126 ? 23.828 18.641 16.062 1 96.38 126 LYS A C 1
ATOM 1019 O O . LYS A 1 126 ? 22.703 18.344 15.672 1 96.38 126 LYS A O 1
ATOM 1024 N N . VAL A 1 127 ? 24.891 18.031 15.672 1 97.25 127 VAL A N 1
ATOM 1025 C CA . VAL A 1 127 ? 24.828 16.891 14.75 1 97.25 127 VAL A CA 1
ATOM 1026 C C . VAL A 1 127 ? 24.531 15.617 15.531 1 97.25 127 VAL A C 1
ATOM 1028 O O . VAL A 1 127 ? 25.172 15.344 16.547 1 97.25 127 VAL A O 1
ATOM 1031 N N . ILE A 1 128 ? 23.578 14.867 15.055 1 98.06 128 ILE A N 1
ATOM 1032 C CA . ILE A 1 128 ? 23.297 13.57 15.672 1 98.06 128 ILE A CA 1
ATOM 1033 C C . ILE A 1 128 ? 23.516 12.461 14.648 1 98.06 128 ILE A C 1
ATOM 1035 O O . ILE A 1 128 ? 23.406 12.68 13.445 1 98.06 128 ILE A O 1
ATOM 1039 N N . GLU A 1 129 ? 23.875 11.312 15.188 1 97.94 129 GLU A N 1
ATOM 1040 C CA . GLU A 1 129 ? 24.016 10.109 14.375 1 97.94 129 GLU A CA 1
ATOM 1041 C C . GLU A 1 129 ? 22.891 9.117 14.656 1 97.94 129 GLU A C 1
ATOM 1043 O O . GLU A 1 129 ? 22.625 8.789 15.812 1 97.94 129 GLU A O 1
ATOM 1048 N N . VAL A 1 130 ? 22.219 8.742 13.594 1 98 130 VAL A N 1
ATOM 1049 C CA . VAL A 1 130 ? 21.094 7.816 13.727 1 98 130 VAL A CA 1
ATOM 1050 C C . VAL A 1 130 ? 21.219 6.703 12.688 1 98 130 VAL A C 1
ATOM 1052 O O . VAL A 1 130 ? 21.625 6.945 11.547 1 98 130 VAL A O 1
ATOM 1055 N N . SER A 1 131 ? 20.906 5.512 13.062 1 98.19 131 SER A N 1
ATOM 1056 C CA . SER A 1 131 ? 20.953 4.383 12.133 1 98.19 131 SER A CA 1
ATOM 1057 C C . SER A 1 131 ? 19.562 3.812 11.898 1 98.19 131 SER A C 1
ATOM 1059 O O . SER A 1 131 ? 18.75 3.705 12.828 1 98.19 131 SER A O 1
ATOM 1061 N N . THR A 1 132 ? 19.266 3.527 10.641 1 97.31 132 THR A N 1
ATOM 1062 C CA . THR A 1 132 ? 18.047 2.768 10.336 1 97.31 132 THR A CA 1
ATOM 1063 C C . THR A 1 132 ? 18.219 1.308 10.758 1 97.31 132 THR A C 1
ATOM 1065 O O . THR A 1 132 ? 19.344 0.819 10.906 1 97.31 132 THR A O 1
ATOM 1068 N N . ALA A 1 133 ? 17.094 0.631 11.023 1 96.38 133 ALA A N 1
ATOM 1069 C CA . ALA A 1 133 ? 17.109 -0.784 11.391 1 96.38 133 ALA A CA 1
ATOM 1070 C C . ALA A 1 133 ? 17.578 -1.647 10.227 1 96.38 133 ALA A C 1
ATOM 1072 O O . ALA A 1 133 ? 17.516 -1.231 9.07 1 96.38 133 ALA A O 1
ATOM 1073 N N . PRO A 1 134 ? 18.125 -2.816 10.531 1 95.75 134 PRO A N 1
ATOM 1074 C CA . PRO A 1 134 ? 18.578 -3.713 9.461 1 95.75 134 PRO A CA 1
ATOM 1075 C C . PRO A 1 134 ? 17.438 -4.148 8.539 1 95.75 134 PRO A C 1
ATOM 1077 O O . PRO A 1 134 ? 16.266 -4.066 8.914 1 95.75 134 PRO A O 1
ATOM 1080 N N . ARG A 1 135 ? 17.812 -4.512 7.328 1 94.25 135 ARG A N 1
ATOM 1081 C CA . ARG A 1 135 ? 16.859 -5.023 6.359 1 94.25 135 ARG A CA 1
ATOM 1082 C C . ARG A 1 135 ? 16.203 -6.309 6.859 1 94.25 135 ARG A C 1
ATOM 1084 O O . ARG A 1 135 ? 16.719 -6.957 7.77 1 94.25 135 ARG A O 1
ATOM 1091 N N . LEU A 1 136 ? 15.07 -6.668 6.215 1 94.75 136 LEU A N 1
ATOM 1092 C CA . LEU A 1 136 ? 14.375 -7.91 6.531 1 94.75 136 LEU A CA 1
ATOM 1093 C C . LEU A 1 136 ? 15.266 -9.117 6.281 1 94.75 136 LEU A C 1
ATOM 1095 O O . LEU A 1 136 ? 16.016 -9.148 5.297 1 94.75 136 LEU A O 1
ATOM 1099 N N . GLU A 1 137 ? 15.133 -10.102 7.125 1 95.81 137 GLU A N 1
ATOM 1100 C CA . GLU A 1 137 ? 15.828 -11.367 6.902 1 95.81 137 GLU A CA 1
ATOM 1101 C C . GLU A 1 137 ? 15.25 -12.109 5.703 1 95.81 137 GLU A C 1
ATOM 1103 O O . GLU A 1 137 ? 14.125 -11.828 5.277 1 95.81 137 GLU A O 1
ATOM 1108 N N . ALA A 1 138 ? 16.078 -12.945 5.176 1 97.31 138 ALA A N 1
ATOM 1109 C CA . ALA A 1 138 ? 15.609 -13.789 4.074 1 97.31 138 ALA A CA 1
ATOM 1110 C C . ALA A 1 138 ? 14.539 -14.766 4.551 1 97.31 138 ALA A C 1
ATOM 1112 O O . ALA A 1 138 ? 14.406 -15.016 5.75 1 97.31 138 ALA A O 1
ATOM 1113 N N . VAL A 1 139 ? 13.742 -15.25 3.588 1 97.31 139 VAL A N 1
ATOM 1114 C CA . VAL A 1 139 ? 12.781 -16.312 3.889 1 97.31 139 VAL A CA 1
ATOM 1115 C C . VAL A 1 139 ? 13.516 -17.516 4.484 1 97.31 139 VAL A C 1
ATOM 1117 O O . VAL A 1 139 ? 14.5 -17.984 3.918 1 97.31 139 VAL A O 1
ATOM 1120 N N . PRO A 1 140 ? 13.102 -17.953 5.582 1 94.62 140 PRO A N 1
ATOM 1121 C CA . PRO A 1 140 ? 13.898 -18.906 6.352 1 94.62 140 PRO A CA 1
ATOM 1122 C C . PRO A 1 140 ? 13.914 -20.297 5.727 1 94.62 140 PRO A C 1
ATOM 1124 O O . PRO A 1 140 ? 14.852 -21.062 5.949 1 94.62 140 PRO A O 1
ATOM 1127 N N . PHE A 1 141 ? 12.945 -20.781 5.121 1 96.31 141 PHE A N 1
ATOM 1128 C CA . PHE A 1 141 ? 12.852 -22.125 4.574 1 96.31 141 PHE A CA 1
ATOM 1129 C C . PHE A 1 141 ? 12.133 -22.109 3.229 1 96.31 141 PHE A C 1
ATOM 1131 O O . PHE A 1 141 ? 11.07 -21.5 3.09 1 96.31 141 PHE A O 1
ATOM 1138 N N . VAL A 1 142 ? 12.727 -22.766 2.271 1 97.81 142 VAL A N 1
ATOM 1139 C CA . VAL A 1 142 ? 12.148 -22.922 0.942 1 97.81 142 VAL A CA 1
ATOM 1140 C C . VAL A 1 142 ? 12.414 -24.344 0.437 1 97.81 142 VAL A C 1
ATOM 1142 O O . VAL A 1 142 ? 13.484 -24.906 0.663 1 97.81 142 VAL A O 1
ATOM 1145 N N . GLN A 1 143 ? 11.406 -24.875 -0.232 1 97.5 143 GLN A N 1
ATOM 1146 C CA . GLN A 1 143 ? 11.523 -26.188 -0.855 1 97.5 143 GLN A CA 1
ATOM 1147 C C . GLN A 1 143 ? 10.93 -26.188 -2.258 1 97.5 143 GLN A C 1
ATOM 1149 O O . GLN A 1 143 ? 9.93 -25.516 -2.512 1 97.5 143 GLN A O 1
ATOM 1154 N N . ALA A 1 144 ? 11.578 -26.828 -3.113 1 97.25 144 ALA A N 1
ATOM 1155 C CA . ALA A 1 144 ? 11.055 -27.094 -4.453 1 97.25 144 ALA A CA 1
ATOM 1156 C C . ALA A 1 144 ? 10.617 -28.547 -4.602 1 97.25 144 ALA A C 1
ATOM 1158 O O . ALA A 1 144 ? 11.398 -29.469 -4.348 1 97.25 144 ALA A O 1
ATOM 1159 N N . VAL A 1 145 ? 9.391 -28.734 -4.965 1 95.31 145 VAL A N 1
ATOM 1160 C CA . VAL A 1 145 ? 8.836 -30.078 -5.133 1 95.31 145 VAL A CA 1
ATOM 1161 C C . VAL A 1 145 ? 9.227 -30.625 -6.504 1 95.31 145 VAL A C 1
ATOM 1163 O O . VAL A 1 145 ? 9.164 -29.906 -7.508 1 95.31 145 VAL A O 1
ATOM 1166 N N . THR A 1 146 ? 9.641 -31.891 -6.539 1 89.88 146 THR A N 1
ATOM 1167 C CA . THR A 1 146 ? 10.141 -32.531 -7.75 1 89.88 146 THR A CA 1
ATOM 1168 C C . THR A 1 146 ? 9.086 -33.438 -8.367 1 89.88 146 THR A C 1
ATOM 1170 O O . THR A 1 146 ? 8.062 -33.719 -7.734 1 89.88 146 THR A O 1
ATOM 1173 N N . ASN A 1 147 ? 9.32 -33.781 -9.602 1 91.25 147 ASN A N 1
ATOM 1174 C CA . ASN A 1 147 ? 8.633 -34.844 -10.305 1 91.25 147 ASN A CA 1
ATOM 1175 C C . ASN A 1 147 ? 7.172 -34.5 -10.578 1 91.25 147 ASN A C 1
ATOM 1177 O O . ASN A 1 147 ? 6.293 -35.375 -10.492 1 91.25 147 ASN A O 1
ATOM 1181 N N . LEU A 1 148 ? 6.902 -33.219 -10.734 1 94.88 148 LEU A N 1
ATOM 1182 C CA . LEU A 1 148 ? 5.586 -32.781 -11.18 1 94.88 148 LEU A CA 1
ATOM 1183 C C . LEU A 1 148 ? 5.562 -32.562 -12.688 1 94.88 148 LEU A C 1
ATOM 1185 O O . LEU A 1 148 ? 6.543 -32.094 -13.266 1 94.88 148 LEU A O 1
ATOM 1189 N N . PRO A 1 149 ? 4.48 -32.969 -13.344 1 95.19 149 PRO A N 1
ATOM 1190 C CA . PRO A 1 149 ? 4.426 -32.844 -14.797 1 95.19 149 PRO A CA 1
ATOM 1191 C C . PRO A 1 149 ? 4.434 -31.391 -15.258 1 95.19 149 PRO A C 1
ATOM 1193 O O . PRO A 1 149 ? 3.518 -30.625 -14.93 1 95.19 149 PRO A O 1
ATOM 1196 N N . ASN A 1 150 ? 5.449 -30.984 -15.969 1 95.81 150 ASN A N 1
ATOM 1197 C CA . ASN A 1 150 ? 5.586 -29.703 -16.656 1 95.81 150 ASN A CA 1
ATOM 1198 C C . ASN A 1 150 ? 5.562 -28.531 -15.68 1 95.81 150 ASN A C 1
ATOM 1200 O O . ASN A 1 150 ? 5.113 -27.438 -16.016 1 95.81 150 ASN A O 1
ATOM 1204 N N . ARG A 1 151 ? 5.871 -28.766 -14.477 1 96.69 151 ARG A N 1
ATOM 1205 C CA . ARG A 1 151 ? 5.859 -27.703 -13.484 1 96.69 151 ARG A CA 1
ATOM 1206 C C . ARG A 1 151 ? 6.816 -28 -12.336 1 96.69 151 ARG A C 1
ATOM 1208 O O . ARG A 1 151 ? 7.242 -29.156 -12.172 1 96.69 151 ARG A O 1
ATOM 1215 N N . ILE A 1 152 ? 7.195 -27 -11.633 1 97.31 152 ILE A N 1
ATOM 1216 C CA . ILE A 1 152 ? 7.91 -27.062 -10.367 1 97.31 152 ILE A CA 1
ATOM 1217 C C . ILE A 1 152 ? 7.18 -26.234 -9.32 1 97.31 152 ILE A C 1
ATOM 1219 O O . ILE A 1 152 ? 6.793 -25.094 -9.594 1 97.31 152 ILE A O 1
ATOM 1223 N N . LYS A 1 153 ? 6.91 -26.828 -8.219 1 97.94 153 LYS A N 1
ATOM 1224 C CA . LYS A 1 153 ? 6.207 -26.156 -7.121 1 97.94 153 LYS A CA 1
ATOM 1225 C C . LYS A 1 153 ? 7.172 -25.734 -6.02 1 97.94 153 LYS A C 1
ATOM 1227 O O . LYS A 1 153 ? 8.008 -26.531 -5.578 1 97.94 153 LYS A O 1
ATOM 1232 N N . LEU A 1 154 ? 7.066 -24.453 -5.703 1 98.31 154 LEU A N 1
ATOM 1233 C CA . LEU A 1 154 ? 7.836 -23.922 -4.586 1 98.31 154 LEU A CA 1
ATOM 1234 C C . LEU A 1 154 ? 6.949 -23.734 -3.361 1 98.31 154 LEU A C 1
ATOM 1236 O O . LEU A 1 154 ? 5.82 -23.234 -3.479 1 98.31 154 LEU A O 1
ATOM 1240 N N . ILE A 1 155 ? 7.438 -24.172 -2.225 1 97.88 155 ILE A N 1
ATOM 1241 C CA . ILE A 1 155 ? 6.793 -23.906 -0.939 1 97.88 155 ILE A CA 1
ATOM 1242 C C . ILE A 1 155 ? 7.809 -23.328 0.038 1 97.88 155 ILE A C 1
ATOM 1244 O O . ILE A 1 155 ? 8.969 -23.734 0.059 1 97.88 155 ILE A O 1
ATOM 1248 N N . TRP A 1 156 ? 7.359 -22.406 0.808 1 98.19 156 TRP A N 1
ATOM 1249 C CA . TRP A 1 156 ? 8.234 -21.812 1.816 1 98.19 156 TRP A CA 1
ATOM 1250 C C . TRP A 1 156 ? 7.453 -21.469 3.078 1 98.19 156 TRP A C 1
ATOM 1252 O O . TRP A 1 156 ? 6.227 -21.562 3.105 1 98.19 156 TRP A O 1
ATOM 1262 N N . ARG A 1 157 ? 8.156 -21.203 4.086 1 96.94 157 ARG A N 1
ATOM 1263 C CA . ARG A 1 157 ? 7.527 -20.75 5.32 1 96.94 157 ARG A CA 1
ATOM 1264 C C . ARG A 1 157 ? 7.188 -19.266 5.25 1 96.94 157 ARG A C 1
ATOM 1266 O O . ARG A 1 157 ? 8.016 -18.453 4.84 1 96.94 157 ARG A O 1
ATOM 1273 N N . PRO A 1 158 ? 5.875 -18.922 5.609 1 97.12 158 PRO A N 1
ATOM 1274 C CA . PRO A 1 158 ? 5.562 -17.5 5.645 1 97.12 158 PRO A CA 1
ATOM 1275 C C . PRO A 1 158 ? 6.555 -16.703 6.488 1 97.12 158 PRO A C 1
ATOM 1277 O O . PRO A 1 158 ? 6.984 -17.156 7.547 1 97.12 158 PRO A O 1
ATOM 1280 N N . HIS A 1 159 ? 6.949 -15.586 5.941 1 97.56 159 HIS A N 1
ATOM 1281 C CA . HIS A 1 159 ? 7.945 -14.773 6.633 1 97.56 159 HIS A CA 1
ATOM 1282 C C . HIS A 1 159 ? 7.469 -14.391 8.031 1 97.56 159 HIS A C 1
ATOM 1284 O O . HIS A 1 159 ? 6.301 -14.047 8.219 1 97.56 159 HIS A O 1
ATOM 1290 N N . PRO A 1 160 ? 8.32 -14.438 9.008 1 95.56 160 PRO A N 1
ATOM 1291 C CA . PRO A 1 160 ? 7.906 -14.117 10.375 1 95.56 160 PRO A CA 1
ATOM 1292 C C . PRO A 1 160 ? 7.633 -12.633 10.578 1 95.56 160 PRO A C 1
ATOM 1294 O O . PRO A 1 160 ? 6.918 -12.25 11.508 1 95.56 160 PRO A O 1
ATOM 1297 N N . ASP A 1 161 ? 8.281 -11.766 9.797 1 95.69 161 ASP A N 1
ATOM 1298 C CA . ASP A 1 161 ? 8.078 -10.32 9.914 1 95.69 161 ASP A CA 1
ATOM 1299 C C . ASP A 1 161 ? 6.734 -9.906 9.32 1 95.69 161 ASP A C 1
ATOM 1301 O O . ASP A 1 161 ? 6.473 -10.133 8.141 1 95.69 161 ASP A O 1
ATOM 1305 N N . PHE A 1 162 ? 5.859 -9.258 10.148 1 94 162 PHE A N 1
ATOM 1306 C CA . PHE A 1 162 ? 4.496 -8.922 9.766 1 94 162 PHE A CA 1
ATOM 1307 C C . PHE A 1 162 ? 4.484 -7.781 8.75 1 94 162 PHE A C 1
ATOM 1309 O O . PHE A 1 162 ? 3.438 -7.461 8.18 1 94 162 PHE A O 1
ATOM 1316 N N . ARG A 1 163 ? 5.621 -7.23 8.422 1 94.62 163 ARG A N 1
ATOM 1317 C CA . ARG A 1 163 ? 5.699 -6.113 7.492 1 94.62 163 ARG A CA 1
ATOM 1318 C C . ARG A 1 163 ? 5.863 -6.609 6.059 1 94.62 163 ARG A C 1
ATOM 1320 O O . ARG A 1 163 ? 5.879 -5.812 5.117 1 94.62 163 ARG A O 1
ATOM 1327 N N . VAL A 1 164 ? 5.984 -7.852 5.855 1 97.38 164 VAL A N 1
ATOM 1328 C CA . VAL A 1 164 ? 6.141 -8.414 4.516 1 97.38 164 VAL A CA 1
ATOM 1329 C C . VAL A 1 164 ? 4.816 -8.336 3.764 1 97.38 164 VAL A C 1
ATOM 1331 O O . VAL A 1 164 ? 3.777 -8.75 4.281 1 97.38 164 VAL A O 1
ATOM 1334 N N . ASP A 1 165 ? 4.844 -7.852 2.539 1 97.19 165 ASP A N 1
ATOM 1335 C CA . ASP A 1 165 ? 3.68 -7.664 1.678 1 97.19 165 ASP A CA 1
ATOM 1336 C C . ASP A 1 165 ? 3.615 -8.742 0.6 1 97.19 165 ASP A C 1
ATOM 1338 O O . ASP A 1 165 ? 2.527 -9.141 0.177 1 97.19 165 ASP A O 1
ATOM 1342 N N . SER A 1 166 ? 4.793 -9.125 0.172 1 98.38 166 SER A N 1
ATOM 1343 C CA . SER A 1 166 ? 4.828 -10.016 -0.983 1 98.38 166 SER A CA 1
ATOM 1344 C C . SER A 1 166 ? 6.16 -10.75 -1.073 1 98.38 166 SER A C 1
ATOM 1346 O O . SER A 1 166 ? 7.07 -10.492 -0.284 1 98.38 166 SER A O 1
ATOM 1348 N N . TYR A 1 167 ? 6.188 -11.711 -2.031 1 98.75 167 TYR A N 1
ATOM 1349 C CA . TYR A 1 167 ? 7.395 -12.469 -2.326 1 98.75 167 TYR A CA 1
ATOM 1350 C C . TYR A 1 167 ? 7.742 -12.383 -3.807 1 98.75 167 TYR A C 1
ATOM 1352 O O . TYR A 1 167 ? 6.902 -12.648 -4.668 1 98.75 167 TYR A O 1
ATOM 1360 N N . ILE A 1 168 ? 8.945 -12.07 -4.074 1 98.81 168 ILE A N 1
ATOM 1361 C CA . ILE A 1 168 ? 9.469 -12.125 -5.434 1 98.81 168 ILE A CA 1
ATOM 1362 C C . ILE A 1 168 ? 10.102 -13.492 -5.684 1 98.81 168 ILE A C 1
ATOM 1364 O O . ILE A 1 168 ? 10.922 -13.961 -4.895 1 98.81 168 ILE A O 1
ATOM 1368 N N . ILE A 1 169 ? 9.672 -14.102 -6.789 1 98.75 169 ILE A N 1
ATOM 1369 C CA . ILE A 1 169 ? 10.242 -15.383 -7.191 1 98.75 169 ILE A CA 1
ATOM 1370 C C . ILE A 1 169 ? 11.227 -15.172 -8.336 1 98.75 169 ILE A C 1
ATOM 1372 O O . ILE A 1 169 ? 10.875 -14.602 -9.375 1 98.75 169 ILE A O 1
ATOM 1376 N N . GLU A 1 170 ? 12.445 -15.57 -8.094 1 98.19 170 GLU A N 1
ATOM 1377 C CA . GLU A 1 170 ? 13.461 -15.5 -9.141 1 98.19 170 GLU A CA 1
ATOM 1378 C C . GLU A 1 170 ? 13.891 -16.906 -9.578 1 98.19 170 GLU A C 1
ATOM 1380 O O . GLU A 1 170 ? 13.93 -17.828 -8.766 1 98.19 170 GLU A O 1
ATOM 1385 N N . ARG A 1 171 ? 14.148 -16.984 -10.852 1 97.38 171 ARG A N 1
ATOM 1386 C CA . ARG A 1 171 ? 14.477 -18.281 -11.438 1 97.38 171 ARG A CA 1
ATOM 1387 C C . ARG A 1 171 ? 15.695 -18.188 -12.344 1 97.38 171 ARG A C 1
ATOM 1389 O O . ARG A 1 171 ? 15.914 -17.141 -12.977 1 97.38 171 ARG A O 1
ATOM 1396 N N . THR A 1 172 ? 16.5 -19.156 -12.367 1 95.38 172 THR A N 1
ATOM 1397 C CA . THR A 1 172 ? 17.5 -19.375 -13.398 1 95.38 172 THR A CA 1
ATOM 1398 C C . THR A 1 172 ? 17.359 -20.781 -13.992 1 95.38 172 THR A C 1
ATOM 1400 O O . THR A 1 172 ? 16.906 -21.703 -13.32 1 95.38 172 THR A O 1
ATOM 1403 N N . LYS A 1 173 ? 17.609 -20.812 -15.273 1 87.56 173 LYS A N 1
ATOM 1404 C CA . LYS A 1 173 ? 17.5 -22.094 -15.977 1 87.56 173 LYS A CA 1
ATOM 1405 C C . LYS A 1 173 ? 18.875 -22.609 -16.391 1 87.56 173 LYS A C 1
ATOM 1407 O O . LYS A 1 173 ? 19.734 -21.844 -16.797 1 87.56 173 LYS A O 1
ATOM 1412 N N . GLY A 1 174 ? 18.938 -23.875 -16.328 1 75.81 174 GLY A N 1
ATOM 1413 C CA . GLY A 1 174 ? 20.156 -24.531 -16.797 1 75.81 174 GLY A CA 1
ATOM 1414 C C . GLY A 1 174 ? 21.406 -24 -16.141 1 75.81 174 GLY A C 1
ATOM 1415 O O . GLY A 1 174 ? 21.5 -23.938 -14.914 1 75.81 174 GLY A O 1
ATOM 1416 N N . ASP A 1 175 ? 22.312 -23.578 -17.031 1 72.31 175 ASP A N 1
ATOM 1417 C CA . ASP A 1 175 ? 23.641 -23.141 -16.594 1 72.31 175 ASP A CA 1
ATOM 1418 C C . ASP A 1 175 ? 23.719 -21.625 -16.453 1 72.31 175 ASP A C 1
ATOM 1420 O O . ASP A 1 175 ? 24.766 -21.078 -16.109 1 72.31 175 ASP A O 1
ATOM 1424 N N . ASP A 1 176 ? 22.562 -21.031 -16.734 1 72.19 176 ASP A N 1
ATOM 1425 C CA . ASP A 1 176 ? 22.562 -19.594 -16.578 1 72.19 176 ASP A CA 1
ATOM 1426 C C . ASP A 1 176 ? 22.688 -19.188 -15.109 1 72.19 176 ASP A C 1
ATOM 1428 O O . ASP A 1 176 ? 22.109 -19.828 -14.227 1 72.19 176 ASP A O 1
ATOM 1432 N N . LYS A 1 177 ? 23.609 -18.312 -14.875 1 79.25 177 LYS A N 1
ATOM 1433 C CA . LYS A 1 177 ? 23.875 -17.906 -13.5 1 79.25 177 LYS A CA 1
ATOM 1434 C C . LYS A 1 177 ? 23.047 -16.672 -13.125 1 79.25 177 LYS A C 1
ATOM 1436 O O . LYS A 1 177 ? 22.953 -16.312 -11.945 1 79.25 177 LYS A O 1
ATOM 1441 N N . GLU A 1 178 ? 22.375 -16.219 -14.07 1 91.31 178 GLU A N 1
ATOM 1442 C CA . GLU A 1 178 ? 21.672 -14.984 -13.75 1 91.31 178 GLU A CA 1
ATOM 1443 C C . GLU A 1 178 ? 20.219 -15.25 -13.406 1 91.31 178 GLU A C 1
ATOM 1445 O O . GLU A 1 178 ? 19.484 -15.844 -14.203 1 91.31 178 GLU A O 1
ATOM 1450 N N . PHE A 1 179 ? 19.828 -14.898 -12.188 1 95.81 179 PHE A N 1
ATOM 1451 C CA . PHE A 1 179 ? 18.438 -15.039 -11.75 1 95.81 179 PHE A CA 1
ATOM 1452 C C . PHE A 1 179 ? 17.578 -13.93 -12.328 1 95.81 179 PHE A C 1
ATOM 1454 O O . PHE A 1 179 ? 18 -12.773 -12.406 1 95.81 179 PHE A O 1
ATOM 1461 N N . LYS A 1 180 ? 16.406 -14.297 -12.812 1 96.38 180 LYS A N 1
ATOM 1462 C CA . LYS A 1 180 ? 15.43 -13.336 -13.312 1 96.38 180 LYS A CA 1
ATOM 1463 C C . LYS A 1 180 ? 14.117 -13.445 -12.547 1 96.38 180 LYS A C 1
ATOM 1465 O O . LYS A 1 180 ? 13.68 -14.547 -12.203 1 96.38 180 LYS A O 1
ATOM 1470 N N . LYS A 1 181 ? 13.453 -12.281 -12.328 1 97.69 181 LYS A N 1
ATOM 1471 C CA . LYS A 1 181 ? 12.141 -12.266 -11.695 1 97.69 181 LYS A CA 1
ATOM 1472 C C . LYS A 1 181 ? 11.086 -12.883 -12.602 1 97.69 181 LYS A C 1
ATOM 1474 O O . LYS A 1 181 ? 10.906 -12.453 -13.742 1 97.69 181 LYS A O 1
ATOM 1479 N N . ILE A 1 182 ? 10.359 -13.859 -12.062 1 97.56 182 ILE A N 1
ATOM 1480 C CA . ILE A 1 182 ? 9.359 -14.508 -12.906 1 97.56 182 ILE A CA 1
ATOM 1481 C C . ILE A 1 182 ? 7.965 -14.281 -12.32 1 97.56 182 ILE A C 1
ATOM 1483 O O . ILE A 1 182 ? 6.957 -14.461 -13.008 1 97.56 182 ILE A O 1
ATOM 1487 N N . ALA A 1 183 ? 7.891 -13.953 -11.039 1 98.12 183 ALA A N 1
ATOM 1488 C CA . ALA A 1 183 ? 6.59 -13.734 -10.414 1 98.12 183 ALA A CA 1
ATOM 1489 C C . ALA A 1 183 ? 6.73 -12.93 -9.125 1 98.12 183 ALA A C 1
ATOM 1491 O O . ALA A 1 183 ? 7.832 -12.789 -8.594 1 98.12 183 ALA A O 1
ATOM 1492 N N . GLU A 1 184 ? 5.691 -12.359 -8.68 1 98.5 184 GLU A N 1
ATOM 1493 C CA . GLU A 1 184 ? 5.523 -11.758 -7.359 1 98.5 184 GLU A CA 1
ATOM 1494 C C . GLU A 1 184 ? 4.242 -12.25 -6.691 1 98.5 184 GLU A C 1
ATOM 1496 O O . GLU A 1 184 ? 3.145 -12.031 -7.211 1 98.5 184 GLU A O 1
ATOM 1501 N N . VAL A 1 185 ? 4.395 -12.93 -5.602 1 98.5 185 VAL A N 1
ATOM 1502 C CA . VAL A 1 185 ? 3.27 -13.508 -4.871 1 98.5 185 VAL A CA 1
ATOM 1503 C C . VAL A 1 185 ? 2.859 -12.57 -3.736 1 98.5 185 VAL A C 1
ATOM 1505 O O . VAL A 1 185 ? 3.633 -12.344 -2.803 1 98.5 185 VAL A O 1
ATOM 1508 N N . LYS A 1 186 ? 1.622 -12.07 -3.803 1 97.81 186 LYS A N 1
ATOM 1509 C CA . LYS A 1 186 ? 1.153 -11.125 -2.791 1 97.81 186 LYS A CA 1
ATOM 1510 C C . LYS A 1 186 ? 0.706 -11.852 -1.526 1 97.81 186 LYS A C 1
ATOM 1512 O O . LYS A 1 186 ? 0.327 -13.023 -1.58 1 97.81 186 LYS A O 1
ATOM 1517 N N . ASN A 1 187 ? 0.788 -11.148 -0.42 1 97.56 187 ASN A N 1
ATOM 1518 C CA . ASN A 1 187 ? 0.314 -11.594 0.884 1 97.56 187 ASN A CA 1
ATOM 1519 C C . ASN A 1 187 ? 1.376 -12.414 1.613 1 97.56 187 ASN A C 1
ATOM 1521 O O . ASN A 1 187 ? 1.823 -13.445 1.112 1 97.56 187 ASN A O 1
ATOM 1525 N N . ARG A 1 188 ? 1.737 -12.031 2.764 1 97.62 188 ARG A N 1
ATOM 1526 C CA . ARG A 1 188 ? 2.787 -12.625 3.586 1 97.62 188 ARG A CA 1
ATOM 1527 C C . ARG A 1 188 ? 2.52 -14.102 3.832 1 97.62 188 ARG A C 1
ATOM 1529 O O . ARG A 1 188 ? 3.453 -14.906 3.906 1 97.62 188 ARG A O 1
ATOM 1536 N N . LEU A 1 189 ? 1.256 -14.531 3.857 1 97.75 189 LEU A N 1
ATOM 1537 C CA . LEU A 1 189 ? 0.895 -15.891 4.238 1 97.75 189 LEU A CA 1
ATOM 1538 C C . LEU A 1 189 ? 0.792 -16.797 3.008 1 97.75 189 LEU A C 1
ATOM 1540 O O . LEU A 1 189 ? 0.674 -18.016 3.133 1 97.75 189 LEU A O 1
ATOM 1544 N N . ASN A 1 190 ? 0.762 -16.234 1.834 1 97.06 190 ASN A N 1
ATOM 1545 C CA . ASN A 1 190 ? 0.706 -16.984 0.589 1 97.06 190 ASN A CA 1
ATOM 1546 C C . ASN A 1 190 ? 2.062 -17.594 0.237 1 97.06 190 ASN A C 1
ATOM 1548 O O . ASN A 1 190 ? 2.74 -17.109 -0.675 1 97.06 190 ASN A O 1
ATOM 1552 N N . ALA A 1 191 ? 2.385 -18.703 0.8 1 97.38 191 ALA A N 1
ATOM 1553 C CA . ALA A 1 191 ? 3.742 -19.234 0.76 1 97.38 191 ALA A CA 1
ATOM 1554 C C . ALA A 1 191 ? 3.842 -20.406 -0.218 1 97.38 191 ALA A C 1
ATOM 1556 O O . ALA A 1 191 ? 4.363 -21.469 0.125 1 97.38 191 ALA A O 1
ATOM 1557 N N . GLU A 1 192 ? 3.41 -20.203 -1.418 1 98.25 192 GLU A N 1
ATOM 1558 C CA . GLU A 1 192 ? 3.48 -21.203 -2.477 1 98.25 192 GLU A CA 1
ATOM 1559 C C . GLU A 1 192 ? 3.523 -20.547 -3.855 1 98.25 192 GLU A C 1
ATOM 1561 O O . GLU A 1 192 ? 2.918 -19.5 -4.066 1 98.25 192 GLU A O 1
ATOM 1566 N N . TYR A 1 193 ? 4.227 -21.141 -4.711 1 98.38 193 TYR A N 1
ATOM 1567 C CA . TYR A 1 193 ? 4.238 -20.734 -6.113 1 98.38 193 TYR A CA 1
ATOM 1568 C C . TYR A 1 193 ? 4.453 -21.938 -7.023 1 98.38 193 TYR A C 1
ATOM 1570 O O . TYR A 1 193 ? 5.312 -22.781 -6.754 1 98.38 193 TYR A O 1
ATOM 1578 N N . ILE A 1 194 ? 3.67 -22.031 -8.031 1 98.19 194 ILE A N 1
ATOM 1579 C CA . ILE A 1 194 ? 3.801 -23.094 -9.016 1 98.19 194 ILE A CA 1
ATOM 1580 C C . ILE A 1 194 ? 4.273 -22.516 -10.352 1 98.19 194 ILE A C 1
ATOM 1582 O O . ILE A 1 194 ? 3.555 -21.734 -10.984 1 98.19 194 ILE A O 1
ATOM 1586 N N . ASP A 1 195 ? 5.473 -22.859 -10.711 1 97.25 195 ASP A N 1
ATOM 1587 C CA . ASP A 1 195 ? 6.027 -22.531 -12.016 1 97.25 195 ASP A CA 1
ATOM 1588 C C . ASP A 1 195 ? 5.543 -23.5 -13.094 1 97.25 195 ASP A C 1
ATOM 1590 O O . ASP A 1 195 ? 6.074 -24.609 -13.219 1 97.25 195 ASP A O 1
ATOM 1594 N N . SER A 1 196 ? 4.594 -22.984 -13.906 1 95.12 196 SER A N 1
ATOM 1595 C CA . SER A 1 196 ? 3.963 -23.875 -14.883 1 95.12 196 SER A CA 1
ATOM 1596 C C . SER A 1 196 ? 4.594 -23.703 -16.266 1 95.12 196 SER A C 1
ATOM 1598 O O . SER A 1 196 ? 5.547 -22.938 -16.422 1 95.12 196 SER A O 1
ATOM 1600 N N . ASP A 1 197 ? 4.23 -24.484 -17.156 1 90.19 197 ASP A N 1
ATOM 1601 C CA . ASP A 1 197 ? 4.582 -24.453 -18.562 1 90.19 197 ASP A CA 1
ATOM 1602 C C . ASP A 1 197 ? 6.062 -24.781 -18.781 1 90.19 197 ASP A C 1
ATOM 1604 O O . ASP A 1 197 ? 6.715 -24.188 -19.641 1 90.19 197 ASP A O 1
ATOM 1608 N N . LEU A 1 198 ? 6.637 -25.594 -17.953 1 94.69 198 LEU A N 1
ATOM 1609 C CA . LEU A 1 198 ? 8.008 -26.062 -18.094 1 94.69 198 LEU A CA 1
ATOM 1610 C C . LEU A 1 198 ? 8.078 -27.266 -19.031 1 94.69 198 LEU A C 1
ATOM 1612 O O . LEU A 1 198 ? 7.109 -28.016 -19.172 1 94.69 198 LEU A O 1
ATOM 1616 N N . LYS A 1 199 ? 9.18 -27.391 -19.75 1 94.5 199 LYS A N 1
ATOM 1617 C CA . LYS A 1 199 ? 9.414 -28.578 -20.562 1 94.5 199 LYS A CA 1
ATOM 1618 C C . LYS A 1 199 ? 9.656 -29.797 -19.672 1 94.5 199 LYS A C 1
ATOM 1620 O O . LYS A 1 199 ? 10.07 -29.656 -18.516 1 94.5 199 LYS A O 1
ATOM 1625 N N . PRO A 1 200 ? 9.344 -30.984 -20.219 1 95.62 200 PRO A N 1
ATOM 1626 C CA . PRO A 1 200 ? 9.648 -32.188 -19.438 1 95.62 200 PRO A CA 1
ATOM 1627 C C . PRO A 1 200 ? 11.141 -32.344 -19.141 1 95.62 200 PRO A C 1
ATOM 1629 O O . PRO A 1 200 ? 11.977 -32 -19.969 1 95.62 200 PRO A O 1
ATOM 1632 N N . ASN A 1 201 ? 11.398 -32.75 -17.922 1 95.12 201 ASN A N 1
ATOM 1633 C CA . ASN A 1 201 ? 12.758 -33 -17.453 1 95.12 201 ASN A CA 1
ATOM 1634 C C . ASN A 1 201 ? 13.594 -31.719 -17.469 1 95.12 201 ASN A C 1
ATOM 1636 O O . ASN A 1 201 ? 14.789 -31.766 -17.781 1 95.12 201 ASN A O 1
ATOM 1640 N N . GLU A 1 202 ? 13.031 -30.625 -17.234 1 93.62 202 GLU A N 1
ATOM 1641 C CA . GLU A 1 202 ? 13.727 -29.344 -17.203 1 93.62 202 GLU A CA 1
ATOM 1642 C C . GLU A 1 202 ? 14.18 -29 -15.789 1 93.62 202 GLU A C 1
ATOM 1644 O O . GLU A 1 202 ? 13.375 -29.016 -14.852 1 93.62 202 GLU A O 1
ATOM 1649 N N . ASN A 1 203 ? 15.453 -28.734 -15.68 1 94.44 203 ASN A N 1
ATOM 1650 C CA . ASN A 1 203 ? 16.016 -28.344 -14.391 1 94.44 203 ASN A CA 1
ATOM 1651 C C . ASN A 1 203 ? 15.984 -26.828 -14.219 1 94.44 203 ASN A C 1
ATOM 1653 O O . ASN A 1 203 ? 16.328 -26.078 -15.141 1 94.44 203 ASN A O 1
ATOM 1657 N N . SER A 1 204 ? 15.516 -26.344 -13.102 1 94.81 204 SER A N 1
ATOM 1658 C CA . SER A 1 204 ? 15.461 -24.922 -12.789 1 94.81 204 SER A CA 1
ATOM 1659 C C . SER A 1 204 ? 15.867 -24.672 -11.336 1 94.81 204 SER A C 1
ATOM 1661 O O . SER A 1 204 ? 15.68 -25.531 -10.477 1 94.81 204 SER A O 1
ATOM 1663 N N . SER A 1 205 ? 16.469 -23.531 -11.117 1 96.75 205 SER A N 1
ATOM 1664 C CA . SER A 1 205 ? 16.828 -23.078 -9.781 1 96.75 205 SER A CA 1
ATOM 1665 C C . SER A 1 205 ? 16.062 -21.812 -9.398 1 96.75 205 SER A C 1
ATOM 1667 O O . SER A 1 205 ? 15.82 -20.953 -10.242 1 96.75 205 SER A O 1
ATOM 1669 N N . TYR A 1 206 ? 15.734 -21.781 -8.102 1 97.31 206 TYR A N 1
ATOM 1670 C CA . TYR A 1 206 ? 14.883 -20.703 -7.641 1 97.31 206 TYR A CA 1
ATOM 1671 C C . TYR A 1 206 ? 15.438 -20.062 -6.375 1 97.31 206 TYR A C 1
ATOM 1673 O O . TYR A 1 206 ? 16.125 -20.719 -5.594 1 97.31 206 TYR A O 1
ATOM 1681 N N . ARG A 1 207 ? 15.172 -18.828 -6.203 1 97.62 207 ARG A N 1
ATOM 1682 C CA . ARG A 1 207 ? 15.312 -18.125 -4.93 1 97.62 207 ARG A CA 1
ATOM 1683 C C . ARG A 1 207 ? 14.172 -17.141 -4.715 1 97.62 207 ARG A C 1
ATOM 1685 O O . ARG A 1 207 ? 13.523 -16.719 -5.672 1 97.62 207 ARG A O 1
ATOM 1692 N N . ILE A 1 208 ? 13.875 -16.891 -3.443 1 98.75 208 ILE A N 1
ATOM 1693 C CA . ILE A 1 208 ? 12.727 -16.062 -3.066 1 98.75 208 ILE A CA 1
ATOM 1694 C C . ILE A 1 208 ? 13.203 -14.852 -2.268 1 98.75 208 ILE A C 1
ATOM 1696 O O . ILE A 1 208 ? 14.07 -14.977 -1.4 1 98.75 208 ILE A O 1
ATOM 1700 N N . ILE A 1 209 ? 12.703 -13.68 -2.561 1 98.62 209 ILE A N 1
ATOM 1701 C CA . ILE A 1 209 ? 12.992 -12.43 -1.869 1 98.62 209 ILE A CA 1
ATOM 1702 C C . ILE A 1 209 ? 11.703 -11.852 -1.294 1 98.62 209 ILE A C 1
ATOM 1704 O O . ILE A 1 209 ? 10.727 -11.656 -2.018 1 98.62 209 ILE A O 1
ATOM 1708 N N . ALA A 1 210 ? 11.656 -11.656 0.025 1 98.5 210 ALA A N 1
ATOM 1709 C CA . ALA A 1 210 ? 10.508 -11 0.648 1 98.5 210 ALA A CA 1
ATOM 1710 C C . ALA A 1 210 ? 10.555 -9.492 0.433 1 98.5 210 ALA A C 1
ATOM 1712 O O . ALA A 1 210 ? 11.633 -8.891 0.414 1 98.5 210 ALA A O 1
ATOM 1713 N N . VAL A 1 211 ? 9.414 -8.859 0.229 1 98 211 VAL A N 1
ATOM 1714 C CA . VAL A 1 211 ? 9.297 -7.418 0.05 1 98 211 VAL A CA 1
ATOM 1715 C C . VAL A 1 211 ? 8.32 -6.848 1.083 1 98 211 VAL A C 1
ATOM 1717 O O . VAL A 1 211 ? 7.211 -7.355 1.245 1 98 211 VAL A O 1
ATOM 1720 N N . SER A 1 212 ? 8.742 -5.836 1.727 1 96.94 212 SER A N 1
ATOM 1721 C CA . SER A 1 212 ? 7.887 -5.211 2.73 1 96.94 212 SER A CA 1
ATOM 1722 C C . SER A 1 212 ? 6.852 -4.293 2.084 1 96.94 212 SER A C 1
ATOM 1724 O O . SER A 1 212 ? 6.926 -4.008 0.888 1 96.94 212 SER A O 1
ATOM 1726 N N . PHE A 1 213 ? 5.812 -3.85 2.918 1 95.19 213 PHE A N 1
ATOM 1727 C CA . PHE A 1 213 ? 4.777 -2.934 2.455 1 95.19 213 PHE A CA 1
ATOM 1728 C C . PHE A 1 213 ? 5.391 -1.646 1.919 1 95.19 213 PHE A C 1
ATOM 1730 O O . PHE A 1 213 ? 4.844 -1.02 1.011 1 95.19 213 PHE A O 1
ATOM 1737 N N . ASN A 1 214 ? 6.598 -1.268 2.424 1 92.5 214 ASN A N 1
ATOM 1738 C CA . ASN A 1 214 ? 7.258 -0.035 2.01 1 92.5 214 ASN A CA 1
ATOM 1739 C C . ASN A 1 214 ? 8.234 -0.281 0.864 1 92.5 214 ASN A C 1
ATOM 1741 O O . ASN A 1 214 ? 9.047 0.586 0.539 1 92.5 214 ASN A O 1
ATOM 1745 N N . GLY A 1 215 ? 8.25 -1.501 0.383 1 93.94 215 GLY A N 1
ATOM 1746 C CA . GLY A 1 215 ? 9.016 -1.8 -0.815 1 93.94 215 GLY A CA 1
ATOM 1747 C C . GLY A 1 215 ? 10.438 -2.244 -0.521 1 93.94 215 GLY A C 1
ATOM 1748 O O . GLY A 1 215 ? 11.258 -2.359 -1.432 1 93.94 215 GLY A O 1
ATOM 1749 N N . ILE A 1 216 ? 10.75 -2.443 0.655 1 95.56 216 ILE A N 1
ATOM 1750 C CA . ILE A 1 216 ? 12.094 -2.873 1.029 1 95.56 216 ILE A CA 1
ATOM 1751 C C . ILE A 1 216 ? 12.242 -4.371 0.777 1 95.56 216 ILE A C 1
ATOM 1753 O O . ILE A 1 216 ? 11.445 -5.172 1.271 1 95.56 216 ILE A O 1
ATOM 1757 N N . LYS A 1 217 ? 13.281 -4.816 0.077 1 96.75 217 LYS A N 1
ATOM 1758 C CA . LYS A 1 217 ? 13.547 -6.215 -0.251 1 96.75 217 LYS A CA 1
ATOM 1759 C C . LYS A 1 217 ? 14.414 -6.875 0.815 1 96.75 217 LYS A C 1
ATOM 1761 O O . LYS A 1 217 ? 15.352 -6.258 1.329 1 96.75 217 LYS A O 1
ATOM 1766 N N . SER A 1 218 ? 14.109 -8.031 1.143 1 97.38 218 SER A N 1
ATOM 1767 C CA . SER A 1 218 ? 14.969 -8.844 1.996 1 97.38 218 SER A CA 1
ATOM 1768 C C . SER A 1 218 ? 16.141 -9.406 1.213 1 97.38 218 SER A C 1
ATOM 1770 O O . SER A 1 218 ? 16.266 -9.188 0.006 1 97.38 218 SER A O 1
ATOM 1772 N N . GLY A 1 219 ? 17.016 -10.07 1.949 1 95.81 219 GLY A N 1
ATOM 1773 C CA . GLY A 1 219 ? 17.969 -10.922 1.253 1 95.81 219 GLY A CA 1
ATOM 1774 C C . GLY A 1 219 ? 17.312 -12.078 0.523 1 95.81 219 GLY A C 1
ATOM 1775 O O . GLY A 1 219 ? 16.141 -12.383 0.764 1 95.81 219 GLY A O 1
ATOM 1776 N N . SER A 1 220 ? 18.047 -12.727 -0.356 1 96.75 220 SER A N 1
ATOM 1777 C CA . SER A 1 220 ? 17.547 -13.891 -1.073 1 96.75 220 SER A CA 1
ATOM 1778 C C . SER A 1 220 ? 17.531 -15.125 -0.177 1 96.75 220 SER A C 1
ATOM 1780 O O . SER A 1 220 ? 18.406 -15.297 0.673 1 96.75 220 SER A O 1
ATOM 1782 N N . SER A 1 221 ? 16.531 -15.906 -0.358 1 97.94 221 SER A N 1
ATOM 1783 C CA . SER A 1 221 ? 16.516 -17.203 0.311 1 97.94 221 SER A CA 1
ATOM 1784 C C . SER A 1 221 ? 17.641 -18.094 -0.197 1 97.94 221 SER A C 1
ATOM 1786 O O . SER A 1 221 ? 18.391 -17.719 -1.103 1 97.94 221 SER A O 1
ATOM 1788 N N . GLN A 1 222 ? 17.781 -19.266 0.519 1 97.12 222 GLN A N 1
ATOM 1789 C CA . GLN A 1 222 ? 18.641 -20.281 -0.077 1 97.12 222 GLN A CA 1
ATOM 1790 C C . GLN A 1 222 ? 18.156 -20.656 -1.476 1 97.12 222 GLN A C 1
ATOM 1792 O O . GLN A 1 222 ? 16.953 -20.594 -1.76 1 97.12 222 GLN A O 1
ATOM 1797 N N . VAL A 1 223 ? 19.047 -21 -2.342 1 96.56 223 VAL A N 1
ATOM 1798 C CA . VAL A 1 223 ? 18.703 -21.422 -3.693 1 96.56 223 VAL A CA 1
ATOM 1799 C C . VAL A 1 223 ? 18.25 -22.891 -3.67 1 96.56 223 VAL A C 1
ATOM 1801 O O . VAL A 1 223 ? 18.906 -23.734 -3.047 1 96.56 223 VAL A O 1
ATOM 1804 N N . VAL A 1 224 ? 17.141 -23.141 -4.273 1 97.31 224 VAL A N 1
ATOM 1805 C CA . VAL A 1 224 ? 16.656 -24.5 -4.398 1 97.31 224 VAL A CA 1
ATOM 1806 C C . VAL A 1 224 ? 16.484 -24.859 -5.875 1 97.31 224 VAL A C 1
ATOM 1808 O O . VAL A 1 224 ? 16.109 -24.016 -6.684 1 97.31 224 VAL A O 1
ATOM 1811 N N . SER A 1 225 ? 16.781 -26.078 -6.164 1 95.5 225 SER A N 1
ATOM 1812 C CA . SER A 1 225 ? 16.672 -26.562 -7.539 1 95.5 225 SER A CA 1
ATOM 1813 C C . SER A 1 225 ? 15.781 -27.781 -7.621 1 95.5 225 SER A C 1
ATOM 1815 O O . SER A 1 225 ? 15.672 -28.547 -6.66 1 95.5 225 SER A O 1
ATOM 1817 N N . SER A 1 226 ? 15.086 -27.875 -8.703 1 95.75 226 SER A N 1
ATOM 1818 C CA . SER A 1 226 ? 14.258 -29.047 -8.961 1 95.75 226 SER A CA 1
ATOM 1819 C C . SER A 1 226 ? 14.094 -29.297 -10.453 1 95.75 226 SER A C 1
ATOM 1821 O O . SER A 1 226 ? 14.445 -28.438 -11.273 1 95.75 226 SER A O 1
ATOM 1823 N N . THR A 1 227 ? 13.703 -30.469 -10.742 1 95.69 227 THR A N 1
ATOM 1824 C CA . THR A 1 227 ? 13.5 -30.891 -12.125 1 95.69 227 THR A CA 1
ATOM 1825 C C . THR A 1 227 ? 12.062 -31.359 -12.344 1 95.69 227 THR A C 1
ATOM 1827 O O . THR A 1 227 ? 11.508 -32.094 -11.523 1 95.69 227 THR A O 1
ATOM 1830 N N . SER A 1 228 ? 11.477 -30.859 -13.398 1 95.69 228 SER A N 1
ATOM 1831 C CA . SER A 1 228 ? 10.141 -31.344 -13.734 1 95.69 228 SER A CA 1
ATOM 1832 C C . SER A 1 228 ? 10.156 -32.812 -14.102 1 95.69 228 SER A C 1
ATOM 1834 O O . SER A 1 228 ? 11.219 -33.375 -14.398 1 95.69 228 SER A O 1
ATOM 1836 N N . LYS A 1 229 ? 9.016 -33.438 -14.109 1 96.44 229 LYS A N 1
ATOM 1837 C CA . LYS A 1 229 ? 8.898 -34.875 -14.383 1 96.44 229 LYS A CA 1
ATOM 1838 C C . LYS A 1 229 ? 9.328 -35.188 -15.805 1 96.44 229 LYS A C 1
ATOM 1840 O O . LYS A 1 229 ? 8.969 -34.5 -16.75 1 96.44 229 LYS A O 1
ATOM 1845 N N . ALA A 1 230 ? 10.086 -36.219 -15.969 1 96.06 230 ALA A N 1
ATOM 1846 C CA . ALA A 1 230 ? 10.531 -36.656 -17.281 1 96.06 230 ALA A CA 1
ATOM 1847 C C . ALA A 1 230 ? 9.398 -37.344 -18.047 1 96.06 230 ALA A C 1
ATOM 1849 O O . ALA A 1 230 ? 8.461 -37.875 -17.438 1 96.06 230 ALA A O 1
ATOM 1850 N N . LEU A 1 231 ? 9.484 -37.344 -19.344 1 96.75 231 LEU A N 1
ATOM 1851 C CA . LEU A 1 231 ? 8.555 -38.094 -20.172 1 96.75 231 LEU A CA 1
ATOM 1852 C C . LEU A 1 231 ? 8.75 -39.594 -19.953 1 96.75 231 LEU A C 1
ATOM 1854 O O . LEU A 1 231 ? 9.836 -40.031 -19.562 1 96.75 231 LEU A O 1
ATOM 1858 N N . PRO A 1 232 ? 7.664 -40.344 -20.156 1 96.81 232 PRO A N 1
ATOM 1859 C CA . PRO A 1 232 ? 7.863 -41.781 -20.172 1 96.81 232 PRO A CA 1
ATOM 1860 C C . PRO A 1 232 ? 8.852 -42.25 -21.234 1 96.81 232 PRO A C 1
ATOM 1862 O O . PRO A 1 232 ? 9.086 -41.5 -22.219 1 96.81 232 PRO A O 1
ATOM 1865 N N . PRO A 1 233 ? 9.477 -43.375 -21.062 1 95.88 233 PRO A N 1
ATOM 1866 C CA . PRO A 1 233 ? 10.406 -43.875 -22.078 1 95.88 233 PRO A CA 1
ATOM 1867 C C . PRO A 1 233 ? 9.711 -44.219 -23.391 1 95.88 233 PRO A C 1
ATOM 1869 O O . PRO A 1 233 ? 8.531 -44.594 -23.391 1 95.88 233 PRO A O 1
ATOM 1872 N N . GLN A 1 234 ? 10.391 -44.062 -24.469 1 96.5 234 GLN A N 1
ATOM 1873 C CA . GLN A 1 234 ? 9.867 -44.406 -25.781 1 96.5 234 GLN A CA 1
ATOM 1874 C C . GLN A 1 234 ? 9.562 -45.906 -25.859 1 96.5 234 GLN A C 1
ATOM 1876 O O . GLN A 1 234 ? 10.32 -46.719 -25.328 1 96.5 234 GLN A O 1
ATOM 1881 N N . VAL A 1 235 ? 8.539 -46.25 -26.547 1 96.81 235 VAL A N 1
ATOM 1882 C CA . VAL A 1 235 ? 8.18 -47.656 -26.766 1 96.81 235 VAL A CA 1
ATOM 1883 C C . VAL A 1 235 ? 9.125 -48.281 -27.797 1 96.81 235 VAL A C 1
ATOM 1885 O O . VAL A 1 235 ? 9.398 -47.688 -28.844 1 96.81 235 VAL A O 1
ATOM 1888 N N . GLU A 1 236 ? 9.609 -49.531 -27.453 1 95.94 236 GLU A N 1
ATOM 1889 C CA . GLU A 1 236 ? 10.609 -50.156 -28.297 1 95.94 236 GLU A CA 1
ATOM 1890 C C . GLU A 1 236 ? 10.078 -51.5 -28.859 1 95.94 236 GLU A C 1
ATOM 1892 O O . GLU A 1 236 ? 9.133 -52.062 -28.312 1 95.94 236 GLU A O 1
ATOM 1897 N N . HIS A 1 237 ? 10.617 -51.938 -29.984 1 97.12 237 HIS A N 1
ATOM 1898 C CA . HIS A 1 237 ? 10.438 -53.25 -30.625 1 97.12 237 HIS A CA 1
ATOM 1899 C C . HIS A 1 237 ? 8.984 -53.438 -31.062 1 97.12 237 HIS A C 1
ATOM 1901 O O . HIS A 1 237 ? 8.406 -54.5 -30.812 1 97.12 237 HIS A O 1
ATOM 1907 N N . LEU A 1 238 ? 8.484 -52.406 -31.578 1 97.94 238 LEU A N 1
ATOM 1908 C CA . LEU A 1 238 ? 7.176 -52.562 -32.219 1 97.94 238 LEU A CA 1
ATOM 1909 C C . LEU A 1 238 ? 7.258 -53.5 -33.438 1 97.94 238 LEU A C 1
ATOM 1911 O O . LEU A 1 238 ? 8.148 -53.344 -34.25 1 97.94 238 LEU A O 1
ATOM 1915 N N . SER A 1 239 ? 6.352 -54.469 -33.469 1 98 239 SER A N 1
ATOM 1916 C CA . SER A 1 239 ? 6.238 -55.375 -34.625 1 98 239 SER A CA 1
ATOM 1917 C C . SER A 1 239 ? 4.805 -55.438 -35.125 1 98 239 SER A C 1
ATOM 1919 O O . SER A 1 239 ? 3.854 -55.312 -34.375 1 98 239 SER A O 1
ATOM 1921 N N . ALA A 1 240 ? 4.691 -55.531 -36.375 1 98.06 240 ALA A N 1
ATOM 1922 C CA . ALA A 1 240 ? 3.395 -55.656 -37.062 1 98.06 240 ALA A CA 1
ATOM 1923 C C . ALA A 1 240 ? 3.365 -56.875 -37.969 1 98.06 240 ALA A C 1
ATOM 1925 O O . ALA A 1 240 ? 4.336 -57.156 -38.656 1 98.06 240 ALA A O 1
ATOM 1926 N N . SER A 1 241 ? 2.268 -57.562 -37.938 1 97.31 241 SER A N 1
ATOM 1927 C CA . SER A 1 241 ? 2.154 -58.781 -38.719 1 97.31 241 SER A CA 1
ATOM 1928 C C . SER A 1 241 ? 1.967 -58.438 -40.219 1 97.31 241 SER A C 1
ATOM 1930 O O . SER A 1 241 ? 1.577 -57.312 -40.562 1 97.31 241 SER A O 1
ATOM 1932 N N . THR A 1 242 ? 2.314 -59.375 -41.062 1 95.06 242 THR A N 1
ATOM 1933 C CA . THR A 1 242 ? 2.174 -59.219 -42.5 1 95.06 242 THR A CA 1
ATOM 1934 C C . THR A 1 242 ? 1.373 -60.344 -43.125 1 95.06 242 THR A C 1
ATOM 1936 O O . THR A 1 242 ? 1.28 -60.469 -44.344 1 95.06 242 THR A O 1
ATOM 1939 N N . ASP A 1 243 ? 0.897 -61.219 -42.25 1 91.25 243 ASP A N 1
ATOM 1940 C CA . ASP A 1 243 ? 0.316 -62.438 -42.781 1 91.25 243 ASP A CA 1
ATOM 1941 C C . ASP A 1 243 ? -1.095 -62.656 -42.25 1 91.25 243 ASP A C 1
ATOM 1943 O O . ASP A 1 243 ? -1.666 -63.75 -42.375 1 91.25 243 ASP A O 1
ATOM 1947 N N . GLY A 1 244 ? -1.63 -61.656 -41.625 1 91.44 244 GLY A N 1
ATOM 1948 C CA . GLY A 1 244 ? -2.965 -61.781 -41.062 1 91.44 244 GLY A CA 1
ATOM 1949 C C . GLY A 1 244 ? -4.066 -61.594 -42.062 1 91.44 244 GLY A C 1
ATOM 1950 O O . GLY A 1 244 ? -3.953 -60.719 -42.938 1 91.44 244 GLY A O 1
ATOM 1951 N N . SER A 1 245 ? -5.098 -62.469 -41.969 1 90.56 245 SER A N 1
ATOM 1952 C CA . SER A 1 245 ? -6.254 -62.281 -42.844 1 90.56 245 SER A CA 1
ATOM 1953 C C . SER A 1 245 ? -7.152 -61.156 -42.344 1 90.56 245 SER A C 1
ATOM 1955 O O . SER A 1 245 ? -7.758 -61.25 -41.281 1 90.56 245 SER A O 1
ATOM 1957 N N . SER A 1 246 ? -7.227 -60.094 -43 1 92.56 246 SER A N 1
ATOM 1958 C CA . SER A 1 246 ? -8.07 -58.938 -42.719 1 92.56 246 SER A CA 1
ATOM 1959 C C . SER A 1 246 ? -7.734 -58.312 -41.375 1 92.56 246 SER A C 1
ATOM 1961 O O . SER A 1 246 ? -8.609 -57.781 -40.688 1 92.56 246 SER A O 1
ATOM 1963 N N . LYS A 1 247 ? -6.539 -58.531 -40.969 1 95.81 247 LYS A N 1
ATOM 1964 C CA . LYS A 1 247 ? -6.102 -57.938 -39.719 1 95.81 247 LYS A CA 1
ATOM 1965 C C . LYS A 1 247 ? -4.586 -57.781 -39.656 1 95.81 247 LYS A C 1
ATOM 1967 O O . LYS A 1 247 ? -3.867 -58.5 -40.375 1 95.81 247 LYS A O 1
ATOM 1972 N N . ILE A 1 248 ? -4.129 -56.875 -38.938 1 97.5 248 ILE A N 1
ATOM 1973 C CA . ILE A 1 248 ? -2.719 -56.688 -38.625 1 97.5 248 ILE A CA 1
ATOM 1974 C C . ILE A 1 248 ? -2.512 -56.688 -37.125 1 97.5 248 ILE A C 1
ATOM 1976 O O . ILE A 1 248 ? -3.16 -55.969 -36.375 1 97.5 248 ILE A O 1
ATOM 1980 N N . ILE A 1 249 ? -1.709 -57.594 -36.656 1 97.94 249 ILE A N 1
ATOM 1981 C CA . ILE A 1 249 ? -1.436 -57.75 -35.219 1 97.94 249 ILE A CA 1
ATOM 1982 C C . ILE A 1 249 ? -0.162 -56.969 -34.875 1 97.94 249 ILE A C 1
ATOM 1984 O O . ILE A 1 249 ? 0.886 -57.188 -35.469 1 97.94 249 ILE A O 1
ATOM 1988 N N . LEU A 1 250 ? -0.327 -56.094 -33.938 1 98.44 250 LEU A N 1
ATOM 1989 C CA . LEU A 1 250 ? 0.799 -55.312 -33.438 1 98.44 250 LEU A CA 1
ATOM 1990 C C . LEU A 1 250 ? 1.242 -55.812 -32.062 1 98.44 250 LEU A C 1
ATOM 1992 O O . LEU A 1 250 ? 0.406 -56.156 -31.219 1 98.44 250 LEU A O 1
ATOM 1996 N N . THR A 1 251 ? 2.557 -55.938 -31.812 1 98.25 251 THR A N 1
ATOM 1997 C CA . THR A 1 251 ? 3.139 -56.25 -30.516 1 98.25 251 THR A CA 1
ATOM 1998 C C . THR A 1 251 ? 4.352 -55.344 -30.234 1 98.25 251 THR A C 1
ATOM 2000 O O . THR A 1 251 ? 5.07 -54.969 -31.156 1 98.25 251 THR A O 1
ATOM 2003 N N . TRP A 1 252 ? 4.57 -55 -28.984 1 97.88 252 TRP A N 1
ATOM 2004 C CA . TRP A 1 252 ? 5.719 -54.188 -28.578 1 97.88 252 TRP A CA 1
ATOM 2005 C C . TRP A 1 252 ? 6.156 -54.531 -27.172 1 97.88 252 TRP A C 1
ATOM 2007 O O . TRP A 1 252 ? 5.516 -55.344 -26.5 1 97.88 252 TRP A O 1
ATOM 2017 N N . ASP A 1 253 ? 7.277 -53.969 -26.734 1 96 253 ASP A N 1
ATOM 2018 C CA . ASP A 1 253 ? 7.793 -54.188 -25.391 1 96 253 ASP A CA 1
ATOM 2019 C C . ASP A 1 253 ? 6.957 -53.438 -24.344 1 96 253 ASP A C 1
ATOM 2021 O O . ASP A 1 253 ? 6.5 -52.344 -24.594 1 96 253 ASP A O 1
ATOM 2025 N N . ALA A 1 254 ? 6.668 -54.094 -23.203 1 91.62 254 ALA A N 1
ATOM 2026 C CA . ALA A 1 254 ? 5.973 -53.469 -22.078 1 91.62 254 ALA A CA 1
ATOM 2027 C C . ALA A 1 254 ? 6.891 -53.344 -20.875 1 91.62 254 ALA A C 1
ATOM 2029 O O . ALA A 1 254 ? 6.75 -54.094 -19.906 1 91.62 254 ALA A O 1
ATOM 2030 N N . PRO A 1 255 ? 7.77 -52.406 -20.969 1 88.19 255 PRO A N 1
ATOM 2031 C CA . PRO A 1 255 ? 8.609 -52.25 -19.781 1 88.19 255 PRO A CA 1
ATOM 2032 C C . PRO A 1 255 ? 7.809 -51.812 -18.562 1 88.19 255 PRO A C 1
ATOM 2034 O O . PRO A 1 255 ? 6.742 -51.188 -18.703 1 88.19 255 PRO A O 1
ATOM 2037 N N . THR A 1 256 ? 8.328 -52.188 -17.391 1 90.94 256 THR A N 1
ATOM 2038 C CA . THR A 1 256 ? 7.711 -51.719 -16.156 1 90.94 256 THR A CA 1
ATOM 2039 C C . THR A 1 256 ? 7.871 -50.219 -15.977 1 90.94 256 THR A C 1
ATOM 2041 O O . THR A 1 256 ? 8.992 -49.688 -16.016 1 90.94 256 THR A O 1
ATOM 2044 N N . TYR A 1 257 ? 6.82 -49.531 -15.992 1 92.44 257 TYR A N 1
ATOM 2045 C CA . TYR A 1 257 ? 6.77 -48.094 -15.773 1 92.44 257 TYR A CA 1
ATOM 2046 C C . TYR A 1 257 ? 5.719 -47.75 -14.727 1 92.44 257 TYR A C 1
ATOM 2048 O O . TYR A 1 257 ? 4.52 -47.875 -14.969 1 92.44 257 TYR A O 1
ATOM 2056 N N . GLU A 1 258 ? 6.18 -47.375 -13.516 1 91.06 258 GLU A N 1
ATOM 2057 C CA . GLU A 1 258 ? 5.348 -47.188 -12.328 1 91.06 258 GLU A CA 1
ATOM 2058 C C . GLU A 1 258 ? 4.18 -46.25 -12.609 1 91.06 258 GLU A C 1
ATOM 2060 O O . GLU A 1 258 ? 3.07 -46.469 -12.117 1 91.06 258 GLU A O 1
ATOM 2065 N N . ASP A 1 259 ? 4.355 -45.281 -13.414 1 92.5 259 ASP A N 1
ATOM 2066 C CA . ASP A 1 259 ? 3.322 -44.25 -13.641 1 92.5 259 ASP A CA 1
ATOM 2067 C C . ASP A 1 259 ? 2.557 -44.562 -14.938 1 92.5 259 ASP A C 1
ATOM 2069 O O . ASP A 1 259 ? 1.927 -43.656 -15.5 1 92.5 259 ASP A O 1
ATOM 2073 N N . PHE A 1 260 ? 2.594 -45.75 -15.367 1 95.12 260 PHE A N 1
ATOM 2074 C CA . PHE A 1 260 ? 1.956 -46.125 -16.625 1 95.12 260 PHE A CA 1
ATOM 2075 C C . PHE A 1 260 ? 0.448 -45.938 -16.547 1 95.12 260 PHE A C 1
ATOM 2077 O O . PHE A 1 260 ? -0.179 -46.25 -15.531 1 95.12 260 PHE A O 1
ATOM 2084 N N . SER A 1 261 ? -0.147 -45.406 -17.656 1 94.56 261 SER A N 1
ATOM 2085 C CA . SER A 1 261 ? -1.598 -45.312 -17.797 1 94.56 261 SER A CA 1
ATOM 2086 C C . SER A 1 261 ? -2.098 -46.156 -18.969 1 94.56 261 SER A C 1
ATOM 2088 O O . SER A 1 261 ? -2.762 -47.156 -18.781 1 94.56 261 SER A O 1
ATOM 2090 N N . TYR A 1 262 ? -1.672 -45.812 -20.188 1 97.12 262 TYR A N 1
ATOM 2091 C CA . TYR A 1 262 ? -2.07 -46.562 -21.375 1 97.12 262 TYR A CA 1
ATOM 2092 C C . TYR A 1 262 ? -1.093 -46.312 -22.516 1 97.12 262 TYR A C 1
ATOM 2094 O O . TYR A 1 262 ? -0.204 -45.469 -22.422 1 97.12 262 TYR A O 1
ATOM 2102 N N . TYR A 1 263 ? -1.278 -47.156 -23.562 1 98.12 263 TYR A N 1
ATOM 2103 C CA . TYR A 1 263 ? -0.577 -46.969 -24.828 1 98.12 263 TYR A CA 1
ATOM 2104 C C . TYR A 1 263 ? -1.474 -46.25 -25.844 1 98.12 263 TYR A C 1
ATOM 2106 O O . TYR A 1 263 ? -2.691 -46.438 -25.844 1 98.12 263 TYR A O 1
ATOM 2114 N N . LYS A 1 264 ? -0.797 -45.469 -26.641 1 98.25 264 LYS A N 1
ATOM 2115 C CA . LYS A 1 264 ? -1.46 -44.906 -27.812 1 98.25 264 LYS A CA 1
ATOM 2116 C C . LYS A 1 264 ? -0.932 -45.531 -29.109 1 98.25 264 LYS A C 1
ATOM 2118 O O . LYS A 1 264 ? 0.278 -45.562 -29.344 1 98.25 264 LYS A O 1
ATOM 2123 N N . VAL A 1 265 ? -1.867 -46.031 -29.859 1 98.56 265 VAL A N 1
ATOM 2124 C CA . VAL A 1 265 ? -1.52 -46.625 -31.156 1 98.56 265 VAL A CA 1
ATOM 2125 C C . VAL A 1 265 ? -1.876 -45.656 -32.281 1 98.56 265 VAL A C 1
ATOM 2127 O O . VAL A 1 265 ? -3.023 -45.219 -32.375 1 98.56 265 VAL A O 1
ATOM 2130 N N . TYR A 1 266 ? -0.845 -45.375 -33.031 1 98.25 266 TYR A N 1
ATOM 2131 C CA . TYR A 1 266 ? -1.022 -44.5 -34.188 1 98.25 266 TYR A CA 1
ATOM 2132 C C . TYR A 1 266 ? -0.929 -45.281 -35.5 1 98.25 266 TYR A C 1
ATOM 2134 O O . TYR A 1 266 ? -0.2 -46.281 -35.562 1 98.25 266 TYR A O 1
ATOM 2142 N N . SER A 1 267 ? -1.682 -44.781 -36.469 1 97.75 267 SER A N 1
ATOM 2143 C CA . SER A 1 267 ? -1.626 -45.438 -37.75 1 97.75 267 SER A CA 1
ATOM 2144 C C . SER A 1 267 ? -1.788 -44.469 -38.906 1 97.75 267 SER A C 1
ATOM 2146 O O . SER A 1 267 ? -2.234 -43.312 -38.719 1 97.75 267 SER A O 1
ATOM 2148 N N . THR A 1 268 ? -1.272 -44.844 -40.031 1 96.56 268 THR A N 1
ATOM 2149 C CA . THR A 1 268 ? -1.474 -44.125 -41.312 1 96.56 268 THR A CA 1
ATOM 2150 C C . THR A 1 268 ? -1.459 -45.125 -42.469 1 96.56 268 THR A C 1
ATOM 2152 O O . THR A 1 268 ? -0.897 -46.219 -42.375 1 96.56 268 THR A O 1
ATOM 2155 N N . SER A 1 269 ? -2.119 -44.719 -43.5 1 91.75 269 SER A N 1
ATOM 2156 C CA . SER A 1 269 ? -2.209 -45.594 -44.656 1 91.75 269 SER A CA 1
ATOM 2157 C C . SER A 1 269 ? -0.991 -45.438 -45.562 1 91.75 269 SER A C 1
ATOM 2159 O O . SER A 1 269 ? -0.755 -46.25 -46.438 1 91.75 269 SER A O 1
ATOM 2161 N N . SER A 1 270 ? -0.33 -44.312 -45.312 1 89.31 270 SER A N 1
ATOM 2162 C CA . SER A 1 270 ? 0.858 -44.031 -46.125 1 89.31 270 SER A CA 1
ATOM 2163 C C . SER A 1 270 ? 1.958 -43.406 -45.281 1 89.31 270 SER A C 1
ATOM 2165 O O . SER A 1 270 ? 1.68 -42.562 -44.406 1 89.31 270 SER A O 1
ATOM 2167 N N . SER A 1 271 ? 3.188 -43.781 -45.656 1 84.19 271 SER A N 1
ATOM 2168 C CA . SER A 1 271 ? 4.32 -43.281 -44.906 1 84.19 271 SER A CA 1
ATOM 2169 C C . SER A 1 271 ? 4.465 -41.781 -45.094 1 84.19 271 SER A C 1
ATOM 2171 O O . SER A 1 271 ? 5.141 -41.094 -44.312 1 84.19 271 SER A O 1
ATOM 2173 N N . PHE A 1 272 ? 3.734 -41.156 -46.125 1 88.25 272 PHE A N 1
ATOM 2174 C CA . PHE A 1 272 ? 3.873 -39.75 -46.438 1 88.25 272 PHE A CA 1
ATOM 2175 C C . PHE A 1 272 ? 2.785 -38.938 -45.75 1 88.25 272 PHE A C 1
ATOM 2177 O O . PHE A 1 272 ? 2.824 -37.688 -45.75 1 88.25 272 PHE A O 1
ATOM 2184 N N . LEU A 1 273 ? 1.858 -39.625 -45.156 1 89.94 273 LEU A N 1
ATOM 2185 C CA . LEU A 1 273 ? 0.766 -38.969 -44.469 1 89.94 273 LEU A CA 1
ATOM 2186 C C . LEU A 1 273 ? 1.015 -38.938 -42.969 1 89.94 273 LEU A C 1
ATOM 2188 O O . LEU A 1 273 ? 1.718 -39.781 -42.438 1 89.94 273 LEU A O 1
ATOM 2192 N N . PRO A 1 274 ? 0.402 -37.969 -42.344 1 93.12 274 PRO A N 1
ATOM 2193 C CA . PRO A 1 274 ? 0.566 -37.906 -40.906 1 93.12 274 PRO A CA 1
ATOM 2194 C C . PRO A 1 274 ? -0.131 -39.031 -40.156 1 93.12 274 PRO A C 1
ATOM 2196 O O . PRO A 1 274 ? -1.117 -39.594 -40.688 1 93.12 274 PRO A O 1
ATOM 2199 N N . PHE A 1 275 ? 0.439 -39.406 -39.062 1 96.44 275 PHE A N 1
ATOM 2200 C CA . PHE A 1 275 ? -0.154 -40.438 -38.219 1 96.44 275 PHE A CA 1
ATOM 2201 C C . PHE A 1 275 ? -1.332 -39.875 -37.438 1 96.44 275 PHE A C 1
ATOM 2203 O O . PHE A 1 275 ? -1.311 -38.719 -37.031 1 96.44 275 PHE A O 1
ATOM 2210 N N . SER A 1 276 ? -2.379 -40.656 -37.281 1 96.69 276 SER A N 1
ATOM 2211 C CA . SER A 1 276 ? -3.52 -40.312 -36.438 1 96.69 276 SER A CA 1
ATOM 2212 C C . SER A 1 276 ? -3.746 -41.406 -35.375 1 96.69 276 SER A C 1
ATOM 2214 O O . SER A 1 276 ? -3.309 -42.531 -35.531 1 96.69 276 SER A O 1
ATOM 2216 N N . VAL A 1 277 ? -4.367 -41.031 -34.312 1 97.75 277 VAL A N 1
ATOM 2217 C CA . VAL A 1 277 ? -4.617 -41.969 -33.219 1 97.75 277 VAL A CA 1
ATOM 2218 C C . VAL A 1 277 ? -5.637 -43.031 -33.656 1 97.75 277 VAL A C 1
ATOM 2220 O O . VAL A 1 277 ? -6.734 -42.688 -34.125 1 97.75 277 VAL A O 1
ATOM 2223 N N . LEU A 1 278 ? -5.211 -44.188 -33.562 1 97.62 278 LEU A N 1
ATOM 2224 C CA . LEU A 1 278 ? -6.055 -45.312 -33.906 1 97.62 278 LEU A CA 1
ATOM 2225 C C . LEU A 1 278 ? -6.789 -45.844 -32.688 1 97.62 278 LEU A C 1
ATOM 2227 O O . LEU A 1 278 ? -7.98 -46.156 -32.75 1 97.62 278 LEU A O 1
ATOM 2231 N N . ALA A 1 279 ? -6.039 -46 -31.578 1 97.75 279 ALA A N 1
ATOM 2232 C CA . ALA A 1 279 ? -6.621 -46.594 -30.375 1 97.75 279 ALA A CA 1
ATOM 2233 C C . ALA A 1 279 ? -5.758 -46.312 -29.156 1 97.75 279 ALA A C 1
ATOM 2235 O O . ALA A 1 279 ? -4.598 -45.906 -29.281 1 97.75 279 ALA A O 1
ATOM 2236 N N . LYS A 1 280 ? -6.402 -46.438 -27.969 1 98 280 LYS A N 1
ATOM 2237 C CA . LYS A 1 280 ? -5.727 -46.531 -26.688 1 98 280 LYS A CA 1
ATOM 2238 C C . LYS A 1 280 ? -5.879 -47.906 -26.062 1 98 280 LYS A C 1
ATOM 2240 O O . LYS A 1 280 ? -6.945 -48.5 -26.141 1 98 280 LYS A O 1
ATOM 2245 N N . THR A 1 281 ? -4.812 -48.469 -25.547 1 97.56 281 THR A N 1
ATOM 2246 C CA . THR A 1 281 ? -4.879 -49.781 -24.953 1 97.56 281 THR A CA 1
ATOM 2247 C C . THR A 1 281 ? -3.961 -49.875 -23.75 1 97.56 281 THR A C 1
ATOM 2249 O O . THR A 1 281 ? -2.963 -49.156 -23.656 1 97.56 281 THR A O 1
ATOM 2252 N N . ASP A 1 282 ? -4.266 -50.719 -22.734 1 96.62 282 ASP A N 1
ATOM 2253 C CA . ASP A 1 282 ? -3.406 -50.969 -21.578 1 96.62 282 ASP A CA 1
ATOM 2254 C C . ASP A 1 282 ? -2.568 -52.219 -21.766 1 96.62 282 ASP A C 1
ATOM 2256 O O . ASP A 1 282 ? -1.797 -52.594 -20.875 1 96.62 282 ASP A O 1
ATOM 2260 N N . LYS A 1 283 ? -2.744 -52.844 -22.953 1 96.62 283 LYS A N 1
ATOM 2261 C CA . LYS A 1 283 ? -1.988 -54.062 -23.297 1 96.62 283 LYS A CA 1
ATOM 2262 C C . LYS A 1 283 ? -0.848 -53.719 -24.266 1 96.62 283 LYS A C 1
ATOM 2264 O O . LYS A 1 283 ? -0.876 -52.688 -24.938 1 96.62 283 LYS A O 1
ATOM 2269 N N . ASN A 1 284 ? 0.155 -54.594 -24.297 1 97.75 284 ASN A N 1
ATOM 2270 C CA . ASN A 1 284 ? 1.287 -54.375 -25.188 1 97.75 284 ASN A CA 1
ATOM 2271 C C . ASN A 1 284 ? 1.031 -54.969 -26.562 1 97.75 284 ASN A C 1
ATOM 2273 O O . ASN A 1 284 ? 1.967 -55.406 -27.25 1 97.75 284 ASN A O 1
ATOM 2277 N N . SER A 1 285 ? -0.136 -55.125 -26.891 1 97.75 285 SER A N 1
ATOM 2278 C CA . SER A 1 285 ? -0.553 -55.625 -28.203 1 97.75 285 SER A CA 1
ATOM 2279 C C . SER A 1 285 ? -1.854 -54.969 -28.656 1 97.75 285 SER A C 1
ATOM 2281 O O . SER A 1 285 ? -2.604 -54.438 -27.828 1 97.75 285 SER A O 1
ATOM 2283 N N . TYR A 1 286 ? -2.078 -54.969 -30 1 98.19 286 TYR A N 1
ATOM 2284 C CA . TYR A 1 286 ? -3.295 -54.438 -30.594 1 98.19 286 TYR A CA 1
ATOM 2285 C C . TYR A 1 286 ? -3.588 -55.094 -31.938 1 98.19 286 TYR A C 1
ATOM 2287 O O . TYR A 1 286 ? -2.674 -55.344 -32.719 1 98.19 286 TYR A O 1
ATOM 2295 N N . GLU A 1 287 ? -4.82 -55.469 -32.031 1 98 287 GLU A N 1
ATOM 2296 C CA . GLU A 1 287 ? -5.27 -56 -33.312 1 98 287 GLU A CA 1
ATOM 2297 C C . GLU A 1 287 ? -6.039 -54.969 -34.125 1 98 287 GLU A C 1
ATOM 2299 O O . GLU A 1 287 ? -7.129 -54.562 -33.75 1 98 287 GLU A O 1
ATOM 2304 N N . ASP A 1 288 ? -5.488 -54.594 -35.219 1 97.88 288 ASP A N 1
ATOM 2305 C CA . ASP A 1 288 ? -6.145 -53.656 -36.156 1 97.88 288 ASP A CA 1
ATOM 2306 C C . ASP A 1 288 ? -6.918 -54.406 -37.219 1 97.88 288 ASP A C 1
ATOM 2308 O O . ASP A 1 288 ? -6.32 -55.125 -38.031 1 97.88 288 ASP A O 1
ATOM 2312 N N . ILE A 1 289 ? -8.219 -54.219 -37.219 1 96.75 289 ILE A N 1
ATOM 2313 C CA . ILE A 1 289 ? -9.016 -54.844 -38.281 1 96.75 289 ILE A CA 1
ATOM 2314 C C . ILE A 1 289 ? -8.93 -54 -39.562 1 96.75 289 ILE A C 1
ATOM 2316 O O . ILE A 1 289 ? -9.383 -52.844 -39.594 1 96.75 289 ILE A O 1
ATOM 2320 N N . VAL A 1 290 ? -8.32 -54.531 -40.562 1 95.44 290 VAL A N 1
ATOM 2321 C CA . VAL A 1 290 ? -8.102 -53.875 -41.844 1 95.44 290 VAL A CA 1
ATOM 2322 C C . VAL A 1 290 ? -8.711 -54.719 -42.969 1 95.44 290 VAL A C 1
ATOM 2324 O O . VAL A 1 290 ? -8.25 -55.812 -43.25 1 95.44 290 VAL A O 1
ATOM 2327 N N . GLU A 1 291 ? -9.641 -54.125 -43.594 1 91.69 291 GLU A N 1
ATOM 2328 C CA . GLU A 1 291 ? -10.289 -54.844 -44.719 1 91.69 291 GLU A CA 1
ATOM 2329 C C . GLU A 1 291 ? -9.445 -54.781 -45.969 1 91.69 291 GLU A C 1
ATOM 2331 O O . GLU A 1 291 ? -8.836 -53.75 -46.25 1 91.69 291 GLU A O 1
ATOM 2336 N N . GLY A 1 292 ? -9.492 -55.938 -46.688 1 90.56 292 GLY A N 1
ATOM 2337 C CA . GLY A 1 292 ? -8.812 -56 -47.969 1 90.56 292 GLY A CA 1
ATOM 2338 C C . GLY A 1 292 ? -7.562 -56.844 -47.938 1 90.56 292 GLY A C 1
ATOM 2339 O O . GLY A 1 292 ? -6.961 -57.031 -46.875 1 90.56 292 GLY A O 1
ATOM 2340 N N . ALA A 1 293 ? -7.176 -57.438 -49.156 1 92.12 293 ALA A N 1
ATOM 2341 C CA . ALA A 1 293 ? -5.992 -58.281 -49.312 1 92.12 293 ALA A CA 1
ATOM 2342 C C . ALA A 1 293 ? -4.758 -57.438 -49.656 1 92.12 293 ALA A C 1
ATOM 2344 O O . ALA A 1 293 ? -4.812 -56.562 -50.5 1 92.12 293 ALA A O 1
ATOM 2345 N N . GLY A 1 294 ? -3.715 -57.688 -48.906 1 93.31 294 GLY A N 1
ATOM 2346 C CA . GLY A 1 294 ? -2.438 -57.062 -49.219 1 93.31 294 GLY A CA 1
ATOM 2347 C C . GLY A 1 294 ? -2.402 -55.594 -48.875 1 93.31 294 GLY A C 1
ATOM 2348 O O . GLY A 1 294 ? -1.671 -54.812 -49.5 1 93.31 294 GLY A O 1
ATOM 2349 N N . LYS A 1 295 ? -3.213 -55.188 -48 1 95 295 LYS A N 1
ATOM 2350 C CA . LYS A 1 295 ? -3.262 -53.781 -47.594 1 95 295 LYS A CA 1
ATOM 2351 C C . LYS A 1 295 ? -2.166 -53.469 -46.594 1 95 295 LYS A C 1
ATOM 2353 O O . LYS A 1 295 ? -2.008 -54.156 -45.594 1 95 295 LYS A O 1
ATOM 2358 N N . SER A 1 296 ? -1.486 -52.375 -46.875 1 95.69 296 SER A N 1
ATOM 2359 C CA . SER A 1 296 ? -0.386 -51.969 -46.031 1 95.69 296 SER A CA 1
ATOM 2360 C C . SER A 1 296 ? -0.79 -50.781 -45.156 1 95.69 296 SER A C 1
ATOM 2362 O O . SER A 1 296 ? -1.518 -49.906 -45.594 1 95.69 296 SER A O 1
ATOM 2364 N N . LYS A 1 297 ? -0.386 -50.781 -43.938 1 97.12 297 LYS A N 1
ATOM 2365 C CA . LYS A 1 297 ? -0.508 -49.656 -43 1 97.12 297 LYS A CA 1
ATOM 2366 C C . LYS A 1 297 ? 0.779 -49.5 -42.188 1 97.12 297 LYS A C 1
ATOM 2368 O O . LYS A 1 297 ? 1.542 -50.438 -42 1 97.12 297 LYS A O 1
ATOM 2373 N N . TYR A 1 298 ? 0.982 -48.281 -41.719 1 97.81 298 TYR A N 1
ATOM 2374 C CA . TYR A 1 298 ? 2.129 -47.969 -40.875 1 97.81 298 TYR A CA 1
ATOM 2375 C C . TYR A 1 298 ? 1.684 -47.594 -39.469 1 97.81 298 TYR A C 1
ATOM 2377 O O . TYR A 1 298 ? 0.665 -46.938 -39.281 1 97.81 298 TYR A O 1
ATOM 2385 N N . TYR A 1 299 ? 2.494 -48 -38.531 1 98.31 299 TYR A N 1
ATOM 2386 C CA . TYR A 1 299 ? 2.084 -47.844 -37.156 1 98.31 299 TYR A CA 1
ATOM 2387 C C . TYR A 1 299 ? 3.205 -47.219 -36.312 1 98.31 299 TYR A C 1
ATOM 2389 O O . TYR A 1 299 ? 4.387 -47.438 -36.594 1 98.31 299 TYR A O 1
ATOM 2397 N N . LYS A 1 300 ? 2.838 -46.469 -35.312 1 98 300 LYS A N 1
ATOM 2398 C CA . LYS A 1 300 ? 3.652 -46 -34.188 1 98 300 LYS A CA 1
ATOM 2399 C C . LYS A 1 300 ? 2.916 -46.188 -32.875 1 98 300 LYS A C 1
ATOM 2401 O O . LYS A 1 300 ? 1.687 -46.125 -32.812 1 98 300 LYS A O 1
ATOM 2406 N N . VAL A 1 301 ? 3.672 -46.469 -31.844 1 98.44 301 VAL A N 1
ATOM 2407 C CA . VAL A 1 301 ? 3.062 -46.625 -30.531 1 98.44 301 VAL A CA 1
ATOM 2408 C C . VAL A 1 301 ? 3.809 -45.781 -29.516 1 98.44 301 VAL A C 1
ATOM 2410 O O . VAL A 1 301 ? 5.039 -45.719 -29.516 1 98.44 301 VAL A O 1
ATOM 2413 N N . THR A 1 302 ? 3.068 -45.062 -28.656 1 97.94 302 THR A N 1
ATOM 2414 C CA . THR A 1 302 ? 3.635 -44.312 -27.547 1 97.94 302 THR A CA 1
ATOM 2415 C C . THR A 1 302 ? 3.002 -44.719 -26.219 1 97.94 302 THR A C 1
ATOM 2417 O O . THR A 1 302 ? 2.002 -45.438 -26.203 1 97.94 302 THR A O 1
ATOM 2420 N N . MET A 1 303 ? 3.688 -44.375 -25.172 1 97.56 303 MET A N 1
ATOM 2421 C CA . MET A 1 303 ? 3.203 -44.625 -23.812 1 97.56 303 MET A CA 1
ATOM 2422 C C . MET A 1 303 ? 2.766 -43.312 -23.156 1 97.56 303 MET A C 1
ATOM 2424 O O . MET A 1 303 ? 3.432 -42.281 -23.297 1 97.56 303 MET A O 1
ATOM 2428 N N . VAL A 1 304 ? 1.633 -43.281 -22.484 1 97.25 304 VAL A N 1
ATOM 2429 C CA . VAL A 1 304 ? 1.146 -42.125 -21.734 1 97.25 304 VAL A CA 1
ATOM 2430 C C . VAL A 1 304 ? 1.091 -42.469 -20.234 1 97.25 304 VAL A C 1
ATOM 2432 O O . VAL A 1 304 ? 0.626 -43.562 -19.859 1 97.25 304 VAL A O 1
ATOM 2435 N N . ASP A 1 305 ? 1.569 -41.594 -19.406 1 95 305 ASP A N 1
ATOM 2436 C CA . ASP A 1 305 ? 1.582 -41.906 -17.969 1 95 305 ASP A CA 1
ATOM 2437 C C . ASP A 1 305 ? 0.346 -41.312 -17.281 1 95 305 ASP A C 1
ATOM 2439 O O . ASP A 1 305 ? -0.531 -40.75 -17.938 1 95 305 ASP A O 1
ATOM 2443 N N . LYS A 1 306 ? 0.211 -41.562 -15.969 1 91.44 306 LYS A N 1
ATOM 2444 C CA . LYS A 1 306 ? -0.965 -41.188 -15.18 1 91.44 306 LYS A CA 1
ATOM 2445 C C . LYS A 1 306 ? -1.16 -39.688 -15.156 1 91.44 306 LYS A C 1
ATOM 2447 O O . LYS A 1 306 ? -2.25 -39.188 -14.844 1 91.44 306 LYS A O 1
ATOM 2452 N N . ASP A 1 307 ? -0.123 -38.906 -15.469 1 91.94 307 ASP A N 1
ATOM 2453 C CA . ASP A 1 307 ? -0.189 -37.438 -15.461 1 91.94 307 ASP A CA 1
ATOM 2454 C C . ASP A 1 307 ? -0.463 -36.875 -16.859 1 91.94 307 ASP A C 1
ATOM 2456 O O . ASP A 1 307 ? -0.52 -35.688 -17.047 1 91.94 307 ASP A O 1
ATOM 2460 N N . GLY A 1 308 ? -0.582 -37.75 -17.797 1 92.5 308 GLY A N 1
ATOM 2461 C CA . GLY A 1 308 ? -0.917 -37.344 -19.141 1 92.5 308 GLY A CA 1
ATOM 2462 C C . GLY A 1 308 ? 0.302 -37.094 -20.016 1 92.5 308 GLY A C 1
ATOM 2463 O O . GLY A 1 308 ? 0.176 -36.625 -21.141 1 92.5 308 GLY A O 1
ATOM 2464 N N . LEU A 1 309 ? 1.476 -37.344 -19.469 1 96.12 309 LEU A N 1
ATOM 2465 C CA . LEU A 1 309 ? 2.688 -37.156 -20.266 1 96.12 309 LEU A CA 1
ATOM 2466 C C . LEU A 1 309 ? 2.842 -38.312 -21.266 1 96.12 309 LEU A C 1
ATOM 2468 O O . LEU A 1 309 ? 2.73 -39.469 -20.891 1 96.12 309 LEU A O 1
ATOM 2472 N N . GLU A 1 310 ? 3.121 -38 -22.469 1 97.56 310 GLU A N 1
ATOM 2473 C CA . GLU A 1 310 ? 3.271 -38.938 -23.562 1 97.56 310 GLU A CA 1
ATOM 2474 C C . GLU A 1 310 ? 4.742 -39.125 -23.938 1 97.56 310 GLU A C 1
ATOM 2476 O O . GLU A 1 310 ? 5.492 -38.156 -24.016 1 97.56 310 GLU A O 1
ATOM 2481 N N . SER A 1 311 ? 5.117 -40.375 -24.141 1 97.69 311 SER A N 1
ATOM 2482 C CA . SER A 1 311 ? 6.496 -40.688 -24.531 1 97.69 311 SER A CA 1
ATOM 2483 C C . SER A 1 311 ? 6.816 -40.094 -25.891 1 97.69 311 SER A C 1
ATOM 2485 O O . SER A 1 311 ? 5.91 -39.75 -26.672 1 97.69 311 SER A O 1
ATOM 2487 N N . PRO A 1 312 ? 8.117 -39.906 -26.156 1 96.81 312 PRO A N 1
ATOM 2488 C CA . PRO A 1 312 ? 8.484 -39.438 -27.484 1 96.81 312 PRO A CA 1
ATOM 2489 C C . PRO A 1 312 ? 7.98 -40.344 -28.594 1 96.81 312 PRO A C 1
ATOM 2491 O O . PRO A 1 312 ? 7.977 -41.594 -28.438 1 96.81 312 PRO A O 1
ATOM 2494 N N . MET A 1 313 ? 7.613 -39.719 -29.609 1 96.56 313 MET A N 1
ATOM 2495 C CA . MET A 1 313 ? 7.18 -40.438 -30.797 1 96.56 313 MET A CA 1
ATOM 2496 C C . MET A 1 313 ? 8.367 -41.094 -31.5 1 96.56 313 MET A C 1
ATOM 2498 O O . MET A 1 313 ? 9.383 -40.438 -31.734 1 96.56 313 MET A O 1
ATOM 2502 N N . PRO A 1 314 ? 8.227 -42.375 -31.766 1 96 314 PRO A N 1
ATOM 2503 C CA . PRO A 1 314 ? 9.305 -42.969 -32.562 1 96 314 PRO A CA 1
ATOM 2504 C C . PRO A 1 314 ? 9.492 -42.312 -33.906 1 96 314 PRO A C 1
ATOM 2506 O O . PRO A 1 314 ? 8.523 -41.844 -34.531 1 96 314 PRO A O 1
ATOM 2509 N N . LYS A 1 315 ? 10.711 -42.312 -34.375 1 93.06 315 LYS A N 1
ATOM 2510 C CA . LYS A 1 315 ? 11.039 -41.656 -35.625 1 93.06 315 LYS A CA 1
ATOM 2511 C C . LYS A 1 315 ? 10.406 -42.406 -36.812 1 93.06 315 LYS A C 1
ATOM 2513 O O . LYS A 1 315 ? 9.781 -41.812 -37.688 1 93.06 315 LYS A O 1
ATOM 2518 N N . ASP A 1 316 ? 10.594 -43.688 -36.75 1 92.5 316 ASP A N 1
ATOM 2519 C CA . ASP A 1 316 ? 10.125 -44.5 -37.875 1 92.5 316 ASP A CA 1
ATOM 2520 C C . ASP A 1 316 ? 8.898 -45.344 -37.469 1 92.5 316 ASP A C 1
ATOM 2522 O O . ASP A 1 316 ? 8.812 -45.812 -36.344 1 92.5 316 ASP A O 1
ATOM 2526 N N . GLY A 1 317 ? 8.047 -45.5 -38.438 1 95.12 317 GLY A N 1
ATOM 2527 C CA . GLY A 1 317 ? 6.914 -46.375 -38.25 1 95.12 317 GLY A CA 1
ATOM 2528 C C . GLY A 1 317 ? 7.191 -47.812 -38.719 1 95.12 317 GLY A C 1
ATOM 2529 O O . GLY A 1 317 ? 8.164 -48.031 -39.438 1 95.12 317 GLY A O 1
ATOM 2530 N N . VAL A 1 318 ? 6.32 -48.688 -38.312 1 97.25 318 VAL A N 1
ATOM 2531 C CA . VAL A 1 318 ? 6.434 -50.094 -38.719 1 97.25 318 VAL A CA 1
ATOM 2532 C C . VAL A 1 318 ? 5.285 -50.438 -39.656 1 97.25 318 VAL A C 1
ATOM 2534 O O . VAL A 1 318 ? 4.125 -50.125 -39.375 1 97.25 318 VAL A O 1
ATOM 2537 N N . GLU A 1 319 ? 5.66 -51.062 -40.688 1 97 319 GLU A N 1
ATOM 2538 C CA . GLU A 1 319 ? 4.656 -51.406 -41.688 1 97 319 GLU A CA 1
ATOM 2539 C C . GLU A 1 319 ? 4.047 -52.781 -41.375 1 97 319 GLU A C 1
ATOM 2541 O O . GLU A 1 319 ? 4.766 -53.75 -41.094 1 97 319 GLU A O 1
ATOM 2546 N N . GLY A 1 320 ? 2.824 -52.812 -41.344 1 97.5 320 GLY A N 1
ATOM 2547 C CA . GLY A 1 320 ? 2.059 -54.062 -41.375 1 97.5 320 GLY A CA 1
ATOM 2548 C C . GLY A 1 320 ? 1.237 -54.219 -42.625 1 97.5 320 GLY A C 1
ATOM 2549 O O . GLY A 1 320 ? 0.97 -53.25 -43.344 1 97.5 320 GLY A O 1
ATOM 2550 N N . LYS A 1 321 ? 0.921 -55.562 -42.906 1 96.62 321 LYS A N 1
ATOM 2551 C CA . LYS A 1 321 ? 0.142 -55.875 -44.094 1 96.62 321 LYS A CA 1
ATOM 2552 C C . LYS A 1 321 ? -0.837 -57 -43.844 1 96.62 321 LYS A C 1
ATOM 2554 O O . LYS A 1 321 ? -0.539 -57.938 -43.094 1 96.62 321 LYS A O 1
ATOM 2559 N N . THR A 1 322 ? -1.895 -56.906 -44.469 1 96.19 322 THR A N 1
ATOM 2560 C CA . THR A 1 322 ? -2.775 -58.062 -44.469 1 96.19 322 THR A CA 1
ATOM 2561 C C . THR A 1 322 ? -2.293 -59.094 -45.5 1 96.19 322 THR A C 1
ATOM 2563 O O . THR A 1 322 ? -1.505 -58.75 -46.406 1 96.19 322 THR A O 1
ATOM 2566 N N . LEU A 1 323 ? -2.779 -60.312 -45.25 1 94.69 323 LEU A N 1
ATOM 2567 C CA . LEU A 1 323 ? -2.412 -61.375 -46.188 1 94.69 323 LEU A CA 1
ATOM 2568 C C . LEU A 1 323 ? -2.885 -61.031 -47.594 1 94.69 323 LEU A C 1
ATOM 2570 O O . LEU A 1 323 ? -4.039 -60.656 -47.781 1 94.69 323 LEU A O 1
ATOM 2574 N N . GLY A 1 324 ? -2.055 -61.156 -48.594 1 93.44 324 GLY A N 1
ATOM 2575 C CA . GLY A 1 324 ? -2.408 -60.938 -49.969 1 93.44 324 GLY A CA 1
ATOM 2576 C C . GLY A 1 324 ? -3.178 -62.062 -50.594 1 93.44 324 GLY A C 1
ATOM 2577 O O . GLY A 1 324 ? -3.277 -63.156 -50 1 93.44 324 GLY A O 1
ATOM 2578 N N . ASN A 1 325 ? -3.66 -61.812 -51.781 1 94.06 325 ASN A N 1
ATOM 2579 C CA . ASN A 1 325 ? -4.348 -62.875 -52.5 1 94.06 325 ASN A CA 1
ATOM 2580 C C . ASN A 1 325 ? -3.371 -63.938 -53 1 94.06 325 ASN A C 1
ATOM 2582 O O . ASN A 1 325 ? -2.207 -63.656 -53.281 1 94.06 325 ASN A O 1
ATOM 2586 N N . PRO A 1 326 ? -3.84 -65.25 -53.031 1 94.38 326 PRO A N 1
ATOM 2587 C CA . PRO A 1 326 ? -2.977 -66.25 -53.656 1 94.38 326 PRO A CA 1
ATOM 2588 C C . PRO A 1 326 ? -2.701 -66 -55.125 1 94.38 326 PRO A C 1
ATOM 2590 O O . PRO A 1 326 ? -3.439 -65.25 -55.75 1 94.38 326 PRO A O 1
ATOM 2593 N N . LEU A 1 327 ? -1.643 -66.625 -55.562 1 94.62 327 LEU A N 1
ATOM 2594 C CA . LEU A 1 327 ? -1.347 -66.5 -57 1 94.62 327 LEU A CA 1
ATOM 2595 C C . LEU A 1 327 ? -2.32 -67.375 -57.844 1 94.62 327 LEU A C 1
ATOM 2597 O O . LEU A 1 327 ? -2.779 -68.375 -57.375 1 94.62 327 LEU A O 1
ATOM 2601 N N . ALA A 1 328 ? -2.51 -66.875 -58.938 1 95.81 328 ALA A N 1
ATOM 2602 C CA . ALA A 1 328 ? -3.396 -67.562 -59.875 1 95.81 328 ALA A CA 1
ATOM 2603 C C . ALA A 1 328 ? -2.789 -68.938 -60.281 1 95.81 328 ALA A C 1
ATOM 2605 O O . ALA A 1 328 ? -1.582 -69 -60.531 1 95.81 328 ALA A O 1
ATOM 2606 N N . PRO A 1 329 ? -3.652 -69.875 -60.375 1 96.62 329 PRO A N 1
ATOM 2607 C CA . PRO A 1 329 ? -3.164 -71.125 -60.938 1 96.62 329 PRO A CA 1
ATOM 2608 C C . PRO A 1 329 ? -2.889 -71.062 -62.438 1 96.62 329 PRO A C 1
ATOM 2610 O O . PRO A 1 329 ? -3.191 -70.062 -63.062 1 96.62 329 PRO A O 1
ATOM 2613 N N . SER A 1 330 ? -2.211 -72.188 -62.875 1 96.69 330 SER A N 1
ATOM 2614 C CA . SER A 1 330 ? -1.952 -72.312 -64.312 1 96.69 330 SER A CA 1
ATOM 2615 C C . SER A 1 330 ? -2.613 -73.562 -64.875 1 96.69 330 SER A C 1
ATOM 2617 O O . SER A 1 330 ? -2.357 -74.688 -64.375 1 96.69 330 SER A O 1
ATOM 2619 N N . ILE A 1 331 ? -3.459 -73.312 -65.875 1 96.81 331 ILE A N 1
ATOM 2620 C CA . ILE A 1 331 ? -4.043 -74.5 -66.562 1 96.81 331 ILE A CA 1
ATOM 2621 C C . ILE A 1 331 ? -2.984 -75.188 -67.375 1 96.81 331 ILE A C 1
ATOM 2623 O O . ILE A 1 331 ? -2.398 -74.562 -68.312 1 96.81 331 ILE A O 1
ATOM 2627 N N . ILE A 1 332 ? -2.771 -76.5 -67.188 1 95.44 332 ILE A N 1
ATOM 2628 C CA . ILE A 1 332 ? -1.693 -77.188 -67.875 1 95.44 332 ILE A CA 1
ATOM 2629 C C . ILE A 1 332 ? -2.281 -78.125 -68.875 1 95.44 332 ILE A C 1
ATOM 2631 O O . ILE A 1 332 ? -1.579 -78.625 -69.812 1 95.44 332 ILE A O 1
ATOM 2635 N N . LEU A 1 333 ? -3.529 -78.625 -68.625 1 94.62 333 LEU A N 1
ATOM 2636 C CA . LEU A 1 333 ? -4.18 -79.5 -69.562 1 94.62 333 LEU A CA 1
ATOM 2637 C C . LEU A 1 333 ? -5.629 -79.125 -69.812 1 94.62 333 LEU A C 1
ATOM 2639 O O . LEU A 1 333 ? -6.348 -78.75 -68.875 1 94.62 333 LEU A O 1
ATOM 2643 N N . ALA A 1 334 ? -5.98 -79 -71 1 94.06 334 ALA A N 1
ATOM 2644 C CA . ALA A 1 334 ? -7.355 -78.875 -71.5 1 94.06 334 ALA A CA 1
ATOM 2645 C C . ALA A 1 334 ? -7.586 -79.75 -72.75 1 94.06 334 ALA A C 1
ATOM 2647 O O . ALA A 1 334 ? -7.195 -79.375 -73.812 1 94.06 334 ALA A O 1
ATOM 2648 N N . GLN A 1 335 ? -8.234 -80.875 -72.438 1 92.56 335 GLN A N 1
ATOM 2649 C CA . GLN A 1 335 ? -8.32 -81.875 -73.5 1 92.56 335 GLN A CA 1
ATOM 2650 C C . GLN A 1 335 ? -9.758 -82.375 -73.688 1 92.56 335 GLN A C 1
ATOM 2652 O O . GLN A 1 335 ? -10.453 -82.625 -72.688 1 92.56 335 GLN A O 1
ATOM 2657 N N . SER A 1 336 ? -10.148 -82.438 -74.938 1 91.69 336 SER A N 1
ATOM 2658 C CA . SER A 1 336 ? -11.453 -83.062 -75.25 1 91.69 336 SER A CA 1
ATOM 2659 C C . SER A 1 336 ? -11.406 -84.562 -75.188 1 91.69 336 SER A C 1
ATOM 2661 O O . SER A 1 336 ? -10.453 -85.188 -75.688 1 91.69 336 SER A O 1
ATOM 2663 N N . THR A 1 337 ? -12.383 -85.062 -74.5 1 89 337 THR A N 1
ATOM 2664 C CA . THR A 1 337 ? -12.594 -86.5 -74.5 1 89 337 THR A CA 1
ATOM 2665 C C . THR A 1 337 ? -14.008 -86.875 -74.938 1 89 337 THR A C 1
ATOM 2667 O O . THR A 1 337 ? -14.812 -86 -75.25 1 89 337 THR A O 1
ATOM 2670 N N . SER A 1 338 ? -14.266 -88.188 -75 1 89.44 338 SER A N 1
ATOM 2671 C CA . SER A 1 338 ? -15.594 -88.625 -75.375 1 89.44 338 SER A CA 1
ATOM 2672 C C . SER A 1 338 ? -16.641 -88.188 -74.375 1 89.44 338 SER A C 1
ATOM 2674 O O . SER A 1 338 ? -17.828 -88.062 -74.688 1 89.44 338 SER A O 1
ATOM 2676 N N . GLU A 1 339 ? -16.203 -87.938 -73.188 1 90.44 339 GLU A N 1
ATOM 2677 C CA . GLU A 1 339 ? -17.141 -87.688 -72.062 1 90.44 339 GLU A CA 1
ATOM 2678 C C . GLU A 1 339 ? -17.172 -86.188 -71.75 1 90.44 339 GLU A C 1
ATOM 2680 O O . GLU A 1 339 ? -17.891 -85.75 -70.812 1 90.44 339 GLU A O 1
ATOM 2685 N N . GLY A 1 340 ? -16.375 -85.438 -72.438 1 92.69 340 GLY A N 1
ATOM 2686 C CA . GLY A 1 340 ? -16.312 -84 -72.125 1 92.69 340 GLY A CA 1
ATOM 2687 C C . GLY A 1 340 ? -14.906 -83.438 -72.188 1 92.69 340 GLY A C 1
ATOM 2688 O O . GLY A 1 340 ? -14.055 -84 -72.938 1 92.69 340 GLY A O 1
ATOM 2689 N N . ILE A 1 341 ? -14.664 -82.25 -71.688 1 94.81 341 ILE A N 1
ATOM 2690 C CA . ILE A 1 341 ? -13.352 -81.625 -71.688 1 94.81 341 ILE A CA 1
ATOM 2691 C C . ILE A 1 341 ? -12.672 -81.875 -70.312 1 94.81 341 ILE A C 1
ATOM 2693 O O . ILE A 1 341 ? -13.234 -81.562 -69.25 1 94.81 341 ILE A O 1
ATOM 2697 N N . ASN A 1 342 ? -11.539 -82.5 -70.375 1 95.5 342 ASN A N 1
ATOM 2698 C CA . ASN A 1 342 ? -10.727 -82.688 -69.188 1 95.5 342 ASN A CA 1
ATOM 2699 C C . ASN A 1 342 ? -9.742 -81.5 -68.938 1 95.5 342 ASN A C 1
ATOM 2701 O O . ASN A 1 342 ? -8.945 -81.188 -69.875 1 95.5 342 ASN A O 1
ATOM 2705 N N . LEU A 1 343 ? -9.969 -80.75 -67.812 1 96.81 343 LEU A N 1
ATOM 2706 C CA . LEU A 1 343 ? -9.055 -79.688 -67.375 1 96.81 343 LEU A CA 1
ATOM 2707 C C . LEU A 1 343 ? -8.164 -80.125 -66.25 1 96.81 343 LEU A C 1
ATOM 2709 O O . LEU A 1 343 ? -8.625 -80.812 -65.312 1 96.81 343 LEU A O 1
ATOM 2713 N N . GLU A 1 344 ? -6.906 -79.875 -66.312 1 96.75 344 GLU A N 1
ATOM 2714 C CA . GLU A 1 344 ? -5.953 -80 -65.188 1 96.75 344 GLU A CA 1
ATOM 2715 C C . GLU A 1 344 ? -5.121 -78.688 -65 1 96.75 344 GLU A C 1
ATOM 2717 O O . GLU A 1 344 ? -4.766 -78.062 -66 1 96.75 344 GLU A O 1
ATOM 2722 N N . TRP A 1 345 ? -4.914 -78.25 -63.781 1 96.94 345 TRP A N 1
ATOM 2723 C CA . TRP A 1 345 ? -4.105 -77.062 -63.5 1 96.94 345 TRP A CA 1
ATOM 2724 C C . TRP A 1 345 ? -3.109 -77.375 -62.375 1 96.94 345 TRP A C 1
ATOM 2726 O O . TRP A 1 345 ? -3.219 -78.375 -61.656 1 96.94 345 TRP A O 1
ATOM 2736 N N . SER A 1 346 ? -2.117 -76.5 -62.281 1 96.19 346 SER A N 1
ATOM 2737 C CA . SER A 1 346 ? -1.117 -76.5 -61.219 1 96.19 346 SER A CA 1
ATOM 2738 C C . SER A 1 346 ? -1.151 -75.188 -60.406 1 96.19 346 SER A C 1
ATOM 2740 O O . SER A 1 346 ? -1.473 -74.125 -60.938 1 96.19 346 SER A O 1
ATOM 2742 N N . ASP A 1 347 ? -0.901 -75.438 -59.094 1 95.06 347 ASP A N 1
ATOM 2743 C CA . ASP A 1 347 ? -0.904 -74.25 -58.219 1 95.06 347 ASP A CA 1
ATOM 2744 C C . ASP A 1 347 ? 0.41 -73.5 -58.312 1 95.06 347 ASP A C 1
ATOM 2746 O O . ASP A 1 347 ? 1.483 -74.062 -58.406 1 95.06 347 ASP A O 1
ATOM 2750 N N . ASN A 1 348 ? 0.289 -72.188 -58.375 1 94.38 348 ASN A N 1
ATOM 2751 C CA . ASN A 1 348 ? 1.459 -71.312 -58.25 1 94.38 348 ASN A CA 1
ATOM 2752 C C . ASN A 1 348 ? 1.627 -70.812 -56.812 1 94.38 348 ASN A C 1
ATOM 2754 O O . ASN A 1 348 ? 2.549 -70 -56.531 1 94.38 348 ASN A O 1
ATOM 2758 N N . ASP A 1 349 ? 0.729 -71.062 -56.031 1 92.81 349 ASP A N 1
ATOM 2759 C CA . ASP A 1 349 ? 0.668 -70.688 -54.594 1 92.81 349 ASP A CA 1
ATOM 2760 C C . ASP A 1 349 ? 0.258 -71.875 -53.75 1 92.81 349 ASP A C 1
ATOM 2762 O O . ASP A 1 349 ? -0.659 -72.625 -54.094 1 92.81 349 ASP A O 1
ATOM 2766 N N . THR A 1 350 ? 0.885 -72.188 -52.688 1 92.69 350 THR A N 1
ATOM 2767 C CA . THR A 1 350 ? 0.646 -73.375 -51.875 1 92.69 350 THR A CA 1
ATOM 2768 C C . THR A 1 350 ? -0.582 -73.188 -51 1 92.69 350 THR A C 1
ATOM 2770 O O . THR A 1 350 ? -1.018 -74.125 -50.312 1 92.69 350 THR A O 1
ATOM 2773 N N . ARG A 1 351 ? -1.256 -72.125 -51.031 1 93.44 351 ARG A N 1
ATOM 2774 C CA . ARG A 1 351 ? -2.318 -71.812 -50.094 1 93.44 351 ARG A CA 1
ATOM 2775 C C . ARG A 1 351 ? -3.684 -72.188 -50.656 1 93.44 351 ARG A C 1
ATOM 2777 O O . AR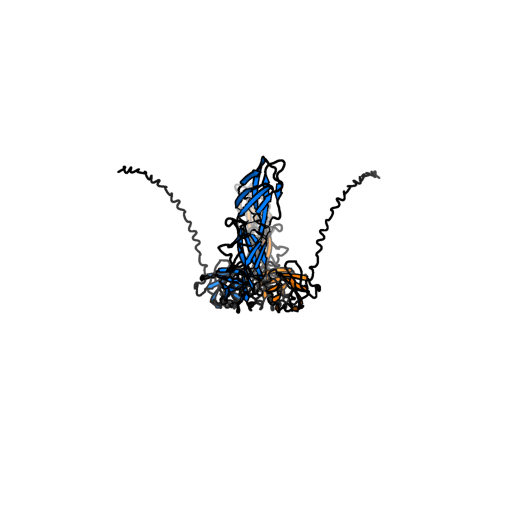G A 1 351 ? -4.695 -72.062 -49.969 1 93.44 351 ARG A O 1
ATOM 2784 N N . ALA A 1 352 ? -3.764 -72.562 -51.844 1 93.31 352 ALA A N 1
ATOM 2785 C CA . ALA A 1 352 ? -5.047 -72.875 -52.469 1 93.31 352 ALA A CA 1
ATOM 2786 C C . ALA A 1 352 ? -5.676 -74.125 -51.844 1 93.31 352 ALA A C 1
ATOM 2788 O O . ALA A 1 352 ? -5.039 -75.188 -51.75 1 93.31 352 ALA A O 1
ATOM 2789 N N . VAL A 1 353 ? -6.824 -74 -51.469 1 94.62 353 VAL A N 1
ATOM 2790 C CA . VAL A 1 353 ? -7.523 -75.125 -50.906 1 94.62 353 VAL A CA 1
ATOM 2791 C C . VAL A 1 353 ? -8.781 -75.438 -51.688 1 94.62 353 VAL A C 1
ATOM 2793 O O . VAL A 1 353 ? -9.375 -76.5 -51.562 1 94.62 353 VAL A O 1
ATOM 2796 N N . GLU A 1 354 ? -9.227 -74.562 -52.438 1 96.12 354 GLU A N 1
ATOM 2797 C CA . GLU A 1 354 ? -10.414 -74.625 -53.281 1 96.12 354 GLU A CA 1
ATOM 2798 C C . GLU A 1 354 ? -10.219 -73.875 -54.594 1 96.12 354 GLU A C 1
ATOM 2800 O O . GLU A 1 354 ? -9.375 -73 -54.688 1 96.12 354 GLU A O 1
ATOM 2805 N N . TYR A 1 355 ? -11.062 -74.375 -55.594 1 97.25 355 TYR A N 1
ATOM 2806 C CA . TYR A 1 355 ? -10.945 -73.688 -56.906 1 97.25 355 TYR A CA 1
ATOM 2807 C C . TYR A 1 355 ? -12.32 -73.375 -57.469 1 97.25 355 TYR A C 1
ATOM 2809 O O . TYR A 1 355 ? -13.312 -74 -57.156 1 97.25 355 TYR A O 1
ATOM 2817 N N . GLU A 1 356 ? -12.266 -72.375 -58.219 1 97.12 356 GLU A N 1
ATOM 2818 C CA . GLU A 1 356 ? -13.391 -71.938 -59.062 1 97.12 356 GLU A CA 1
ATOM 2819 C C . GLU A 1 356 ? -12.984 -71.938 -60.531 1 97.12 356 GLU A C 1
ATOM 2821 O O . GLU A 1 356 ? -11.953 -71.312 -60.875 1 97.12 356 GLU A O 1
ATOM 2826 N N . VAL A 1 357 ? -13.758 -72.688 -61.312 1 97.12 357 VAL A N 1
ATOM 2827 C CA . VAL A 1 357 ? -13.469 -72.688 -62.75 1 97.12 357 VAL A CA 1
ATOM 2828 C C . VAL A 1 357 ? -14.586 -72 -63.5 1 97.12 357 VAL A C 1
ATOM 2830 O O . VAL A 1 357 ? -15.773 -72.25 -63.25 1 97.12 357 VAL A O 1
ATOM 2833 N N . ARG A 1 358 ? -14.156 -71.188 -64.375 1 96.94 358 ARG A N 1
ATOM 2834 C CA . ARG A 1 358 ? -15.102 -70.438 -65.188 1 96.94 358 ARG A CA 1
ATOM 2835 C C . ARG A 1 358 ? -14.969 -70.812 -66.688 1 96.94 358 ARG A C 1
ATOM 2837 O O . ARG A 1 358 ? -13.859 -70.875 -67.188 1 96.94 358 ARG A O 1
ATOM 2844 N N . ARG A 1 359 ? -16.078 -71.188 -67.188 1 96.06 359 ARG A N 1
ATOM 2845 C CA . ARG A 1 359 ? -16.156 -71.562 -68.562 1 96.06 359 ARG A CA 1
ATOM 2846 C C . ARG A 1 359 ? -16.844 -70.438 -69.375 1 96.06 359 ARG A C 1
ATOM 2848 O O . ARG A 1 359 ? -17.922 -70 -69 1 96.06 359 ARG A O 1
ATOM 2855 N N . TYR A 1 360 ? -16.266 -70.062 -70.5 1 94.94 360 TYR A N 1
ATOM 2856 C CA . TYR A 1 360 ? -16.859 -69.125 -71.438 1 94.94 360 TYR A CA 1
ATOM 2857 C C . TYR A 1 360 ? -17.078 -69.812 -72.75 1 94.94 360 TYR A C 1
ATOM 2859 O O . TYR A 1 360 ? -16.266 -70.625 -73.188 1 94.94 360 TYR A O 1
ATOM 2867 N N . GLY A 1 361 ? -18.156 -69.375 -73.312 1 87.75 361 GLY A N 1
ATOM 2868 C CA . GLY A 1 361 ? -18.484 -69.938 -74.625 1 87.75 361 GLY A CA 1
ATOM 2869 C C . GLY A 1 361 ? -19.703 -70.812 -74.625 1 87.75 361 GLY A C 1
ATOM 2870 O O . GLY A 1 361 ? -20.25 -71.125 -73.562 1 87.75 361 GLY A O 1
ATOM 2871 N N . GLY A 1 362 ? -20.234 -71.25 -75.812 1 79.94 362 GLY A N 1
ATOM 2872 C CA . GLY A 1 362 ? -21.453 -72.062 -75.938 1 79.94 362 GLY A CA 1
ATOM 2873 C C . GLY A 1 362 ? -22.703 -71.188 -75.812 1 79.94 362 GLY A C 1
ATOM 2874 O O . GLY A 1 362 ? -22.719 -70 -76.188 1 79.94 362 GLY A O 1
ATOM 2875 N N . GLU A 1 363 ? -23.75 -71.875 -75.312 1 81.94 363 GLU A N 1
ATOM 2876 C CA . GLU A 1 363 ? -25.016 -71.188 -75.188 1 81.94 363 GLU A CA 1
ATOM 2877 C C . GLU A 1 363 ? -25 -70.25 -74 1 81.94 363 GLU A C 1
ATOM 2879 O O . GLU A 1 363 ? -25.547 -69.125 -74.062 1 81.94 363 GLU A O 1
ATOM 2884 N N . GLN A 1 364 ? -24.25 -70.688 -72.875 1 87.75 364 GLN A N 1
ATOM 2885 C CA . GLN A 1 364 ? -24.172 -69.875 -71.688 1 87.75 364 GLN A CA 1
ATOM 2886 C C . GLN A 1 364 ? -22.844 -70.062 -70.938 1 87.75 364 GLN A C 1
ATOM 2888 O O . GLN A 1 364 ? -22.312 -71.188 -70.875 1 87.75 364 GLN A O 1
ATOM 2893 N N . ASN A 1 365 ? -22.328 -69 -70.375 1 91.88 365 ASN A N 1
ATOM 2894 C CA . ASN A 1 365 ? -21.188 -69.125 -69.5 1 91.88 365 ASN A CA 1
ATOM 2895 C C . ASN A 1 365 ? -21.531 -69.938 -68.25 1 91.88 365 ASN A C 1
ATOM 2897 O O . ASN A 1 365 ? -22.703 -70.062 -67.875 1 91.88 365 ASN A O 1
ATOM 2901 N N . ALA A 1 366 ? -20.516 -70.688 -67.688 1 93.62 366 ALA A N 1
ATOM 2902 C CA . ALA A 1 366 ? -20.75 -71.5 -66.5 1 93.62 366 ALA A CA 1
ATOM 2903 C C . ALA A 1 366 ? -19.641 -71.25 -65.5 1 93.62 366 ALA A C 1
ATOM 2905 O O . ALA A 1 366 ? -18.5 -70.938 -65.875 1 93.62 366 ALA A O 1
ATOM 2906 N N . VAL A 1 367 ? -20.047 -71.375 -64.188 1 95.75 367 VAL A N 1
ATOM 2907 C CA . VAL A 1 367 ? -19.094 -71.312 -63.094 1 95.75 367 VAL A CA 1
ATOM 2908 C C . VAL A 1 367 ? -19.172 -72.562 -62.25 1 95.75 367 VAL A C 1
ATOM 2910 O O . VAL A 1 367 ? -20.234 -72.938 -61.781 1 95.75 367 VAL A O 1
ATOM 2913 N N . PHE A 1 368 ? -18.031 -73.25 -62.188 1 95.88 368 PHE A N 1
ATOM 2914 C CA . PHE A 1 368 ? -17.906 -74.438 -61.344 1 95.88 368 PHE A CA 1
ATOM 2915 C C . PHE A 1 368 ? -17.234 -74.125 -60.031 1 95.88 368 PHE A C 1
ATOM 2917 O O . PHE A 1 368 ? -16.094 -73.625 -60 1 95.88 368 PHE A O 1
ATOM 2924 N N . LYS A 1 369 ? -17.953 -74.312 -58.906 1 95.19 369 LYS A N 1
ATOM 2925 C CA . LYS A 1 369 ? -17.453 -73.938 -57.562 1 95.19 369 LYS A CA 1
ATOM 2926 C C . LYS A 1 369 ? -17.188 -75.188 -56.719 1 95.19 369 LYS A C 1
ATOM 2928 O O . LYS A 1 369 ? -17.609 -76.25 -57.062 1 95.19 369 LYS A O 1
ATOM 2933 N N . GLY A 1 370 ? -16.422 -75 -55.688 1 93.69 370 GLY A N 1
ATOM 2934 C CA . GLY A 1 370 ? -16.234 -76 -54.688 1 93.69 370 GLY A CA 1
ATOM 2935 C C . GLY A 1 370 ? -15.297 -77.125 -55.125 1 93.69 370 GLY A C 1
ATOM 2936 O O . GLY A 1 370 ? -15.367 -78.25 -54.625 1 93.69 370 GLY A O 1
ATOM 2937 N N . ILE A 1 371 ? -14.461 -76.75 -56.125 1 95.94 371 ILE A N 1
ATOM 2938 C CA . ILE A 1 371 ? -13.555 -77.812 -56.625 1 95.94 371 ILE A CA 1
ATOM 2939 C C . ILE A 1 371 ? -12.352 -77.938 -55.688 1 95.94 371 ILE A C 1
ATOM 2941 O O . ILE A 1 371 ? -11.664 -76.938 -55.406 1 95.94 371 ILE A O 1
ATOM 2945 N N . LYS A 1 372 ? -12 -79.188 -55.219 1 95.12 372 LYS A N 1
ATOM 2946 C CA . LYS A 1 372 ? -10.898 -79.375 -54.281 1 95.12 372 LYS A CA 1
ATOM 2947 C C . LYS A 1 372 ? -9.68 -80 -54.969 1 95.12 372 LYS A C 1
ATOM 2949 O O . LYS A 1 372 ? -8.562 -79.875 -54.469 1 95.12 372 LYS A O 1
ATOM 2954 N N . GLU A 1 373 ? -10.031 -80.625 -56.125 1 94.25 373 GLU A N 1
ATOM 2955 C CA . GLU A 1 373 ? -8.953 -81.188 -56.906 1 94.25 373 GLU A CA 1
ATOM 2956 C C . GLU A 1 373 ? -8.453 -80.25 -57.969 1 94.25 373 GLU A C 1
ATOM 2958 O O . GLU A 1 373 ? -9.148 -79.25 -58.312 1 94.25 373 GLU A O 1
ATOM 2963 N N . LYS A 1 374 ? -7.258 -80.5 -58.406 1 96.94 374 LYS A N 1
ATOM 2964 C CA . LYS A 1 374 ? -6.664 -79.625 -59.406 1 96.94 374 LYS A CA 1
ATOM 2965 C C . LYS A 1 374 ? -7.051 -80.062 -60.844 1 96.94 374 LYS A C 1
ATOM 2967 O O . LYS A 1 374 ? -6.242 -79.938 -61.75 1 96.94 374 LYS A O 1
ATOM 2972 N N . ARG A 1 375 ? -8.141 -80.625 -60.906 1 96.12 375 ARG A N 1
ATOM 2973 C CA . ARG A 1 375 ? -8.688 -81 -62.188 1 96.12 375 ARG A CA 1
ATOM 2974 C C . ARG A 1 375 ? -10.211 -80.875 -62.219 1 96.12 375 ARG A C 1
ATOM 2976 O O . ARG A 1 375 ? -10.844 -80.875 -61.156 1 96.12 375 ARG A O 1
ATOM 2983 N N . LEU A 1 376 ? -10.758 -80.812 -63.438 1 96.25 376 LEU A N 1
ATOM 2984 C CA . LEU A 1 376 ? -12.195 -80.75 -63.656 1 96.25 376 LEU A CA 1
ATOM 2985 C C . LEU A 1 376 ? -12.562 -81.375 -65 1 96.25 376 LEU A C 1
ATOM 2987 O O . LEU A 1 376 ? -11.867 -81.188 -66 1 96.25 376 LEU A O 1
ATOM 2991 N N . LYS A 1 377 ? -13.469 -82.312 -64.938 1 95.31 377 LYS A N 1
ATOM 2992 C CA . LYS A 1 377 ? -14.078 -82.812 -66.125 1 95.31 377 LYS A CA 1
ATOM 2993 C C . LYS A 1 377 ? -15.391 -82.125 -66.438 1 95.31 377 LYS A C 1
ATOM 2995 O O . LYS A 1 377 ? -16.375 -82.312 -65.75 1 95.31 377 LYS A O 1
ATOM 3000 N N . ASP A 1 378 ? -15.406 -81.375 -67.438 1 94.31 378 ASP A N 1
ATOM 3001 C CA . ASP A 1 378 ? -16.609 -80.625 -67.875 1 94.31 378 ASP A CA 1
ATOM 3002 C C . ASP A 1 378 ? -17.469 -81.5 -68.75 1 94.31 378 ASP A C 1
ATOM 3004 O O . ASP A 1 378 ? -17.359 -81.438 -70 1 94.31 378 ASP A O 1
ATOM 3008 N N . VAL A 1 379 ? -18.406 -82.188 -68.25 1 91.81 379 VAL A N 1
ATOM 3009 C CA . VAL A 1 379 ? -19.234 -83.125 -68.938 1 91.81 379 VAL A CA 1
ATOM 3010 C C . VAL A 1 379 ? -20.328 -82.375 -69.688 1 91.81 379 VAL A C 1
ATOM 3012 O O . VAL A 1 379 ? -21.016 -82.938 -70.562 1 91.81 379 VAL A O 1
ATOM 3015 N N . LYS A 1 380 ? -20.531 -81.188 -69.438 1 90.12 380 LYS A N 1
ATOM 3016 C CA . LYS A 1 380 ? -21.609 -80.375 -70.062 1 90.12 380 LYS A CA 1
ATOM 3017 C C . LYS A 1 380 ? -21.125 -79.688 -71.312 1 90.12 380 LYS A C 1
ATOM 3019 O O . LYS A 1 380 ? -21.906 -79.062 -72 1 90.12 380 LYS A O 1
ATOM 3024 N N . ALA A 1 381 ? -19.906 -79.812 -71.625 1 92.19 381 ALA A N 1
ATOM 3025 C CA . ALA A 1 381 ? -19.375 -79.188 -72.812 1 92.19 381 ALA A CA 1
ATOM 3026 C C . ALA A 1 381 ? -19.922 -79.938 -74.062 1 92.19 381 ALA A C 1
ATOM 3028 O O . ALA A 1 381 ? -19.859 -81.125 -74.125 1 92.19 381 ALA A O 1
ATOM 3029 N N . LEU A 1 382 ? -20.438 -79.188 -75.062 1 89.31 382 LEU A N 1
ATOM 3030 C CA . LEU A 1 382 ? -21.062 -79.75 -76.25 1 89.31 382 LEU A CA 1
ATOM 3031 C C . LEU A 1 382 ? -20.031 -80.062 -77.312 1 89.31 382 LEU A C 1
ATOM 3033 O O . LEU A 1 382 ? -19.094 -79.25 -77.5 1 89.31 382 LEU A O 1
ATOM 3037 N N . PRO A 1 383 ? -20.359 -81.188 -78.062 1 86.81 383 PRO A N 1
ATOM 3038 C CA . PRO A 1 383 ? -19.438 -81.5 -79.125 1 86.81 383 PRO A CA 1
ATOM 3039 C C . PRO A 1 383 ? -19.453 -80.438 -80.25 1 86.81 383 PRO A C 1
ATOM 3041 O O . PRO A 1 383 ? -20.516 -79.938 -80.625 1 86.81 383 PRO A O 1
ATOM 3044 N N . GLY A 1 384 ? -18.266 -80.062 -80.688 1 88.31 384 GLY A N 1
ATOM 3045 C CA . GLY A 1 384 ? -18.141 -79.125 -81.75 1 88.31 384 GLY A CA 1
ATOM 3046 C C . GLY A 1 384 ? -18.078 -77.625 -81.312 1 88.31 384 GLY A C 1
ATOM 3047 O O . GLY A 1 384 ? -17.984 -76.75 -82.125 1 88.31 384 GLY A O 1
ATOM 3048 N N . VAL A 1 385 ? -18.156 -77.438 -80.062 1 92.38 385 VAL A N 1
ATOM 3049 C CA . VAL A 1 385 ? -18.156 -76.062 -79.562 1 92.38 385 VAL A CA 1
ATOM 3050 C C . VAL A 1 385 ? -16.812 -75.75 -78.875 1 92.38 385 VAL A C 1
ATOM 3052 O O . VAL A 1 385 ? -16.266 -76.625 -78.188 1 92.38 385 VAL A O 1
ATOM 3055 N N . GLU A 1 386 ? -16.203 -74.562 -79.125 1 93 386 GLU A N 1
ATOM 3056 C CA . GLU A 1 386 ? -14.969 -74.125 -78.5 1 93 386 GLU A CA 1
ATOM 3057 C C . GLU A 1 386 ? -15.266 -73.312 -77.25 1 93 386 GLU A C 1
ATOM 3059 O O . GLU A 1 386 ? -16.094 -72.438 -77.25 1 93 386 GLU A O 1
ATOM 3064 N N . TYR A 1 387 ? -14.672 -73.812 -76.188 1 94.5 387 TYR A N 1
ATOM 3065 C CA . TYR A 1 387 ? -14.812 -73.125 -74.875 1 94.5 387 TYR A CA 1
ATOM 3066 C C . TYR A 1 387 ? -13.484 -72.5 -74.438 1 94.5 387 TYR A C 1
ATOM 3068 O O . TYR A 1 387 ? -12.422 -72.938 -74.938 1 94.5 387 TYR A O 1
ATOM 3076 N N . SER A 1 388 ? -13.555 -71.5 -73.625 1 96 388 SER A N 1
ATOM 3077 C CA . SER A 1 388 ? -12.414 -70.938 -72.875 1 96 388 SER A CA 1
ATOM 3078 C C . SER A 1 388 ? -12.586 -71.062 -71.375 1 96 388 SER A C 1
ATOM 3080 O O . SER A 1 388 ? -13.688 -70.875 -70.875 1 96 388 SER A O 1
ATOM 3082 N N . TYR A 1 389 ? -11.531 -71.5 -70.75 1 97 389 TYR A N 1
ATOM 3083 C CA . TYR A 1 389 ? -11.602 -71.75 -69.312 1 97 389 TYR A CA 1
ATOM 3084 C C . TYR A 1 389 ? -10.586 -70.938 -68.562 1 97 389 TYR A C 1
ATOM 3086 O O . TYR A 1 389 ? -9.492 -70.688 -69.062 1 97 389 TYR A O 1
ATOM 3094 N N . GLU A 1 390 ? -10.922 -70.438 -67.312 1 97 390 GLU A N 1
ATOM 3095 C CA . GLU A 1 390 ? -10 -69.875 -66.312 1 97 390 GLU A CA 1
ATOM 3096 C C . GLU A 1 390 ? -10.266 -70.438 -64.938 1 97 390 GLU A C 1
ATOM 3098 O O . GLU A 1 390 ? -11.383 -70.875 -64.625 1 97 390 GLU A O 1
ATOM 3103 N N . VAL A 1 391 ? -9.234 -70.5 -64.188 1 97.62 391 VAL A N 1
ATOM 3104 C CA . VAL A 1 391 ? -9.305 -71.062 -62.844 1 97.62 391 VAL A CA 1
ATOM 3105 C C . VAL A 1 391 ? -8.883 -70.062 -61.812 1 97.62 391 VAL A C 1
ATOM 3107 O O . VAL A 1 391 ? -7.91 -69.312 -62 1 97.62 391 VAL A O 1
ATOM 3110 N N . ILE A 1 392 ? -9.609 -69.938 -60.719 1 97.69 392 ILE A N 1
ATOM 3111 C CA . ILE A 1 392 ? -9.32 -69.125 -59.562 1 97.69 392 ILE A CA 1
ATOM 3112 C C . ILE A 1 392 ? -9.039 -70 -58.344 1 97.69 392 ILE A C 1
ATOM 3114 O O . ILE A 1 392 ? -9.797 -70.875 -58.031 1 97.69 392 ILE A O 1
ATOM 3118 N N . ALA A 1 393 ? -7.898 -69.688 -57.75 1 96.81 393 ALA A N 1
ATOM 3119 C CA . ALA A 1 393 ? -7.57 -70.375 -56.5 1 96.81 393 ALA A CA 1
ATOM 3120 C C . ALA A 1 393 ? -8.141 -69.625 -55.281 1 96.81 393 ALA A C 1
ATOM 3122 O O . ALA A 1 393 ? -8.117 -68.375 -55.219 1 96.81 393 ALA A O 1
ATOM 3123 N N . ILE A 1 394 ? -8.703 -70.312 -54.344 1 96.25 394 ILE A N 1
ATOM 3124 C CA . ILE A 1 394 ? -9.211 -69.812 -53.062 1 96.25 394 ILE A CA 1
ATOM 3125 C C . ILE A 1 394 ? -8.453 -70.438 -51.906 1 96.25 394 ILE A C 1
ATOM 3127 O O . ILE A 1 394 ? -8.312 -71.625 -51.844 1 96.25 394 ILE A O 1
ATOM 3131 N N . ASP A 1 395 ? -7.984 -69.5 -50.969 1 93.56 395 ASP A N 1
ATOM 3132 C CA . ASP A 1 395 ? -7.23 -70.062 -49.844 1 93.56 395 ASP A CA 1
ATOM 3133 C C . ASP A 1 395 ? -8.125 -70.312 -48.625 1 93.56 395 ASP A C 1
ATOM 3135 O O . ASP A 1 395 ? -9.344 -70.062 -48.719 1 93.56 395 ASP A O 1
ATOM 3139 N N . SER A 1 396 ? -7.547 -70.812 -47.531 1 92.31 396 SER A N 1
ATOM 3140 C CA . SER A 1 396 ? -8.289 -71.188 -46.312 1 92.31 396 SER A CA 1
ATOM 3141 C C . SER A 1 396 ? -8.938 -70 -45.656 1 92.31 396 SER A C 1
ATOM 3143 O O . SER A 1 396 ? -9.898 -70.125 -44.906 1 92.31 396 SER A O 1
ATOM 3145 N N . ALA A 1 397 ? -8.5 -68.812 -45.969 1 90.38 397 ALA A N 1
ATOM 3146 C CA . ALA A 1 397 ? -9.047 -67.562 -45.406 1 90.38 397 ALA A CA 1
ATOM 3147 C C . ALA A 1 397 ? -10.133 -67 -46.312 1 90.38 397 ALA A C 1
ATOM 3149 O O . ALA A 1 397 ? -10.727 -65.938 -46 1 90.38 397 ALA A O 1
ATOM 3150 N N . GLY A 1 398 ? -10.352 -67.625 -47.438 1 91.19 398 GLY A N 1
ATOM 3151 C CA . GLY A 1 398 ? -11.375 -67.188 -48.375 1 91.19 398 GLY A CA 1
ATOM 3152 C C . GLY A 1 398 ? -10.852 -66.188 -49.406 1 91.19 398 GLY A C 1
ATOM 3153 O O . GLY A 1 398 ? -11.625 -65.562 -50.156 1 91.19 398 GLY A O 1
ATOM 3154 N N . LEU A 1 399 ? -9.57 -65.938 -49.406 1 94 399 LEU A N 1
ATOM 3155 C CA . LEU A 1 399 ? -8.969 -65.062 -50.375 1 94 399 LEU A CA 1
ATOM 3156 C C . LEU A 1 399 ? -8.922 -65.688 -51.75 1 94 399 LEU A C 1
ATOM 3158 O O . LEU A 1 399 ? -8.617 -66.875 -51.875 1 94 399 LEU A O 1
ATOM 3162 N N . ARG A 1 400 ? -9.141 -64.875 -52.75 1 95.44 400 ARG A N 1
ATOM 3163 C CA . ARG A 1 400 ? -9.266 -65.312 -54.125 1 95.44 400 ARG A CA 1
ATOM 3164 C C . ARG A 1 400 ? -8.141 -64.812 -55 1 95.44 400 ARG A C 1
ATOM 3166 O O . ARG A 1 400 ? -7.797 -63.625 -54.906 1 95.44 400 ARG A O 1
ATOM 3173 N N . SER A 1 401 ? -7.629 -65.75 -55.75 1 95.62 401 SER A N 1
ATOM 3174 C CA . SER A 1 401 ? -6.602 -65.312 -56.688 1 95.62 401 SER A CA 1
ATOM 3175 C C . SER A 1 401 ? -7.215 -64.562 -57.875 1 95.62 401 SER A C 1
ATOM 3177 O O . SER A 1 401 ? -8.43 -64.625 -58.062 1 95.62 401 SER A O 1
ATOM 3179 N N . GLU A 1 402 ? -6.27 -63.906 -58.562 1 95.19 402 GLU A N 1
ATOM 3180 C CA . GLU A 1 402 ? -6.68 -63.5 -59.906 1 95.19 402 GLU A CA 1
ATOM 3181 C C . GLU A 1 402 ? -6.977 -64.75 -60.781 1 95.19 402 GLU A C 1
ATOM 3183 O O . GLU A 1 402 ? -6.477 -65.812 -60.531 1 95.19 402 GLU A O 1
ATOM 3188 N N . PRO A 1 403 ? -7.879 -64.562 -61.781 1 96.44 403 PRO A N 1
ATOM 3189 C CA . PRO A 1 403 ? -8.102 -65.688 -62.688 1 96.44 403 PRO A CA 1
ATOM 3190 C C . PRO A 1 403 ? -6.852 -66 -63.5 1 96.44 403 PRO A C 1
ATOM 3192 O O . PRO A 1 403 ? -6.043 -65.125 -63.812 1 96.44 403 PRO A O 1
ATOM 3195 N N . SER A 1 404 ? -6.762 -67.312 -63.719 1 96.31 404 SER A N 1
ATOM 3196 C CA . SER A 1 404 ? -5.672 -67.75 -64.562 1 96.31 404 SER A CA 1
ATOM 3197 C C . SER A 1 404 ? -5.836 -67.25 -66 1 96.31 404 SER A C 1
ATOM 3199 O O . SER A 1 404 ? -6.891 -66.688 -66.375 1 96.31 404 SER A O 1
ATOM 3201 N N . SER A 1 405 ? -4.688 -67.375 -66.688 1 95.19 405 SER A N 1
ATOM 3202 C CA . SER A 1 405 ? -4.836 -67.125 -68.125 1 95.19 405 SER A CA 1
ATOM 3203 C C . SER A 1 405 ? -5.871 -68.062 -68.75 1 95.19 405 SER A C 1
ATOM 3205 O O . SER A 1 405 ? -5.941 -69.25 -68.438 1 95.19 405 SER A O 1
ATOM 3207 N N . LYS A 1 406 ? -6.59 -67.562 -69.625 1 95.81 406 LYS A N 1
ATOM 3208 C CA . LYS A 1 406 ? -7.621 -68.375 -70.312 1 95.81 406 LYS A CA 1
ATOM 3209 C C . LYS A 1 406 ? -7.004 -69.375 -71.25 1 95.81 406 LYS A C 1
ATOM 3211 O O . LYS A 1 406 ? -6.027 -69.125 -71.938 1 95.81 406 LYS A O 1
ATOM 3216 N N . VAL A 1 407 ? -7.602 -70.562 -71.188 1 95 407 VAL A N 1
ATOM 3217 C CA . VAL A 1 407 ? -7.207 -71.625 -72.125 1 95 407 VAL A CA 1
ATOM 3218 C C . VAL A 1 407 ? -8.422 -72.062 -72.938 1 95 407 VAL A C 1
ATOM 3220 O O . VAL A 1 407 ? -9.5 -72.312 -72.375 1 95 407 VAL A O 1
ATOM 3223 N N . LYS A 1 408 ? -8.156 -72.375 -74.125 1 93.62 408 LYS A N 1
ATOM 3224 C CA . LYS A 1 408 ? -9.242 -72.812 -75 1 93.62 408 LYS A CA 1
ATOM 3225 C C . LYS A 1 408 ? -9.242 -74.312 -75.25 1 93.62 408 LYS A C 1
ATOM 3227 O O . LYS A 1 408 ? -8.18 -74.938 -75.25 1 93.62 408 LYS A O 1
ATOM 3232 N N . ALA A 1 409 ? -10.477 -74.812 -75.25 1 88.31 409 ALA A N 1
ATOM 3233 C CA . ALA A 1 409 ? -10.664 -76.188 -75.562 1 88.31 409 ALA A CA 1
ATOM 3234 C C . ALA A 1 409 ? -11.945 -76.438 -76.375 1 88.31 409 ALA A C 1
ATOM 3236 O O . ALA A 1 409 ? -12.984 -75.812 -76.062 1 88.31 409 ALA A O 1
ATOM 3237 N N . ALA A 1 410 ? -11.695 -77.125 -77.438 1 84.88 410 ALA A N 1
ATOM 3238 C CA . ALA A 1 410 ? -12.852 -77.438 -78.25 1 84.88 410 ALA A CA 1
ATOM 3239 C C . ALA A 1 410 ? -13.305 -78.875 -78 1 84.88 410 ALA A C 1
ATOM 3241 O O . ALA A 1 410 ? -12.484 -79.812 -78 1 84.88 410 ALA A O 1
ATOM 3242 N N . GLN A 1 411 ? -14.547 -79 -77.688 1 84.31 411 GLN A N 1
ATOM 3243 C CA . GLN A 1 411 ? -15.086 -80.312 -77.562 1 84.31 411 GLN A CA 1
ATOM 3244 C C . GLN A 1 411 ? -15.438 -80.938 -78.875 1 84.31 411 GLN A C 1
ATOM 3246 O O . GLN A 1 411 ? -16.062 -80.312 -79.75 1 84.31 411 GLN A O 1
ATOM 3251 N N . MET B 1 1 ? -69.562 39.906 -6.586 1 22.84 1 MET B N 1
ATOM 3252 C CA . MET B 1 1 ? -70.562 38.875 -6.977 1 22.84 1 MET B CA 1
ATOM 3253 C C . MET B 1 1 ? -70.125 38.156 -8.227 1 22.84 1 MET B C 1
ATOM 3255 O O . MET B 1 1 ? -70.875 37.375 -8.812 1 22.84 1 MET B O 1
ATOM 3259 N N . MET B 1 2 ? -69.062 38.688 -8.875 1 22.47 2 MET B N 1
ATOM 3260 C CA . MET B 1 2 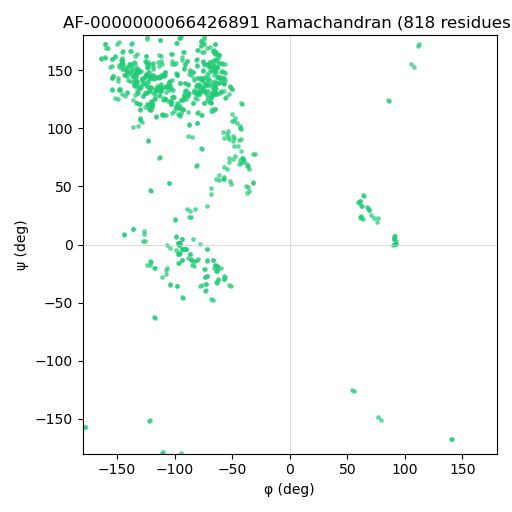? -68.75 38.281 -10.25 1 22.47 2 MET B CA 1
ATOM 3261 C C . MET B 1 2 ? -68.562 36.781 -10.344 1 22.47 2 MET B C 1
ATOM 3263 O O . MET B 1 2 ? -68.125 36.156 -9.375 1 22.47 2 MET B O 1
ATOM 3267 N N . LYS B 1 3 ? -68.812 36.281 -11.664 1 22.61 3 LYS B N 1
ATOM 3268 C CA . LYS B 1 3 ? -69.188 35.125 -12.492 1 22.61 3 LYS B CA 1
ATOM 3269 C C . LYS B 1 3 ? -68.062 34.062 -12.438 1 22.61 3 LYS B C 1
ATOM 3271 O O . LYS B 1 3 ? -66.875 34.375 -12.617 1 22.61 3 LYS B O 1
ATOM 3276 N N . ARG B 1 4 ? -68.375 32.906 -11.906 1 26.42 4 ARG B N 1
ATOM 3277 C CA . ARG B 1 4 ? -67.875 31.609 -11.461 1 26.42 4 ARG B CA 1
ATOM 3278 C C . ARG B 1 4 ? -67.5 30.719 -12.641 1 26.42 4 ARG B C 1
ATOM 3280 O O . ARG B 1 4 ? -67.375 29.516 -12.492 1 26.42 4 ARG B O 1
ATOM 3287 N N . PHE B 1 5 ? -67 31.406 -13.758 1 26.31 5 PHE B N 1
ATOM 3288 C CA . PHE B 1 5 ? -66.938 30.609 -14.984 1 26.31 5 PHE B CA 1
ATOM 3289 C C . PHE B 1 5 ? -66.25 29.281 -14.727 1 26.31 5 PHE B C 1
ATOM 3291 O O . PHE B 1 5 ? -65.188 29.234 -14.078 1 26.31 5 PHE B O 1
ATOM 3298 N N . ARG B 1 6 ? -67 28.156 -14.812 1 25.05 6 ARG B N 1
ATOM 3299 C CA . ARG B 1 6 ? -66.875 26.719 -14.617 1 25.05 6 ARG B CA 1
ATOM 3300 C C . ARG B 1 6 ? -66 26.062 -15.641 1 25.05 6 ARG B C 1
ATOM 3302 O O . ARG B 1 6 ? -66.375 25.891 -16.797 1 25.05 6 ARG B O 1
ATOM 3309 N N . LEU B 1 7 ? -64.812 26.703 -15.961 1 27.62 7 LEU B N 1
ATOM 3310 C CA . LEU B 1 7 ? -64.125 26.125 -17.109 1 27.62 7 LEU B CA 1
ATOM 3311 C C . LEU B 1 7 ? -63.906 24.625 -16.906 1 27.62 7 LEU B C 1
ATOM 3313 O O . LEU B 1 7 ? -63.312 24.219 -15.898 1 27.62 7 LEU B O 1
ATOM 3317 N N . SER B 1 8 ? -64.812 23.781 -17.438 1 27.34 8 SER B N 1
ATOM 3318 C CA . SER B 1 8 ? -65 22.328 -17.516 1 27.34 8 SER B CA 1
ATOM 3319 C C . SER B 1 8 ? -63.75 21.703 -18.172 1 27.34 8 SER B C 1
ATOM 3321 O O . SER B 1 8 ? -63.531 21.859 -19.375 1 27.34 8 SER B O 1
ATOM 3323 N N . PHE B 1 9 ? -62.531 21.891 -17.609 1 28.95 9 PHE B N 1
ATOM 3324 C CA . PHE B 1 9 ? -61.375 21.328 -18.266 1 28.95 9 PHE B CA 1
ATOM 3325 C C . PHE B 1 9 ? -61.531 19.812 -18.438 1 28.95 9 PHE B C 1
ATOM 3327 O O . PHE B 1 9 ? -61.812 19.094 -17.484 1 28.95 9 PHE B O 1
ATOM 3334 N N . TYR B 1 10 ? -62.125 19.422 -19.672 1 25.92 10 TYR B N 1
ATOM 3335 C CA . TYR B 1 10 ? -62.281 18.078 -20.188 1 25.92 10 TYR B CA 1
ATOM 3336 C C . TYR B 1 10 ? -60.969 17.297 -20.078 1 25.92 10 TYR B C 1
ATOM 3338 O O . TYR B 1 10 ? -59.938 17.719 -20.641 1 25.92 10 TYR B O 1
ATOM 3346 N N . LEU B 1 11 ? -60.688 16.688 -18.922 1 28.27 11 LEU B N 1
ATOM 3347 C CA . LEU B 1 11 ? -59.562 15.82 -18.578 1 28.27 11 LEU B CA 1
ATOM 3348 C C . LEU B 1 11 ? -59.562 14.57 -19.453 1 28.27 11 LEU B C 1
ATOM 3350 O O . LEU B 1 11 ? -60.438 13.719 -19.312 1 28.27 11 LEU B O 1
ATOM 3354 N N . SER B 1 12 ? -59.469 14.797 -20.844 1 25.88 12 SER B N 1
ATOM 3355 C CA . SER B 1 12 ? -59.438 13.617 -21.703 1 25.88 12 SER B CA 1
ATOM 3356 C C . SER B 1 12 ? -58.438 12.594 -21.203 1 25.88 12 SER B C 1
ATOM 3358 O O . SER B 1 12 ? -57.312 12.961 -20.828 1 25.88 12 SER B O 1
ATOM 3360 N N . PHE B 1 13 ? -58.938 11.508 -20.625 1 28.33 13 PHE B N 1
ATOM 3361 C CA . PHE B 1 13 ? -58.406 10.266 -20.109 1 28.33 13 PHE B CA 1
ATOM 3362 C C . PHE B 1 13 ? -57.656 9.508 -21.188 1 28.33 13 PHE B C 1
ATOM 3364 O O . PHE B 1 13 ? -58.25 8.977 -22.125 1 28.33 13 PHE B O 1
ATOM 3371 N N . LEU B 1 14 ? -56.594 10.203 -21.812 1 28.25 14 LEU B N 1
ATOM 3372 C CA . LEU B 1 14 ? -55.875 9.422 -22.797 1 28.25 14 LEU B CA 1
ATOM 3373 C C . LEU B 1 14 ? -55.406 8.086 -22.203 1 28.25 14 LEU B C 1
ATOM 3375 O O . LEU B 1 14 ? -54.719 8.055 -21.203 1 28.25 14 LEU B O 1
ATOM 3379 N N . THR B 1 15 ? -56.281 7.059 -22.359 1 28.39 15 THR B N 1
ATOM 3380 C CA . THR B 1 15 ? -56.031 5.656 -22.031 1 28.39 15 THR B CA 1
ATOM 3381 C C . THR B 1 15 ? -54.781 5.133 -22.719 1 28.39 15 THR B C 1
ATOM 3383 O O . THR B 1 15 ? -54.75 5.043 -23.953 1 28.39 15 THR B O 1
ATOM 3386 N N . LEU B 1 16 ? -53.625 5.715 -22.328 1 28.59 16 LEU B N 1
ATOM 3387 C CA . LEU B 1 16 ? -52.406 5.105 -22.875 1 28.59 16 LEU B CA 1
ATOM 3388 C C . LEU B 1 16 ? -52.438 3.592 -22.688 1 28.59 16 LEU B C 1
ATOM 3390 O O . LEU B 1 16 ? -52.594 3.098 -21.578 1 28.59 16 LEU B O 1
ATOM 3394 N N . LEU B 1 17 ? -52.938 2.9 -23.734 1 28.5 17 LEU B N 1
ATOM 3395 C CA . LEU B 1 17 ? -52.844 1.456 -23.906 1 28.5 17 LEU B CA 1
ATOM 3396 C C . LEU B 1 17 ? -51.406 0.994 -23.688 1 28.5 17 LEU B C 1
ATOM 3398 O O . LEU B 1 17 ? -50.5 1.404 -24.406 1 28.5 17 LEU B O 1
ATOM 3402 N N . LEU B 1 18 ? -51 1.004 -22.406 1 29.56 18 LEU B N 1
ATOM 3403 C CA . LEU B 1 18 ? -49.75 0.347 -22.062 1 29.56 18 LEU B CA 1
ATOM 3404 C C . LEU B 1 18 ? -49.719 -1.088 -22.578 1 29.56 18 LEU B C 1
ATOM 3406 O O . LEU B 1 18 ? -50.562 -1.901 -22.203 1 29.56 18 LEU B O 1
ATOM 3410 N N . SER B 1 19 ? -49.531 -1.243 -23.906 1 29.91 19 SER B N 1
ATOM 3411 C CA . SER B 1 19 ? -49.188 -2.578 -24.406 1 29.91 19 SER B CA 1
ATOM 3412 C C . SER B 1 19 ? -48.156 -3.256 -23.516 1 29.91 19 SER B C 1
ATOM 3414 O O . SER B 1 19 ? -47.125 -2.674 -23.219 1 29.91 19 SER B O 1
ATOM 3416 N N . ALA B 1 20 ? -48.625 -4.18 -22.672 1 30.81 20 ALA B N 1
ATOM 3417 C CA . ALA B 1 20 ? -47.906 -5.172 -21.859 1 30.81 20 ALA B CA 1
ATOM 3418 C C . ALA B 1 20 ? -46.938 -5.984 -22.734 1 30.81 20 ALA B C 1
ATOM 3420 O O . ALA B 1 20 ? -47.375 -6.797 -23.547 1 30.81 20 ALA B O 1
ATOM 3421 N N . CYS B 1 21 ? -46.031 -5.34 -23.469 1 31.84 21 CYS B N 1
ATOM 3422 C CA . CYS B 1 21 ? -45.031 -6.273 -23.938 1 31.84 21 CYS B CA 1
ATOM 3423 C C . CYS B 1 21 ? -44.594 -7.223 -22.828 1 31.84 21 CYS B C 1
ATOM 3425 O O . CYS B 1 21 ? -44.156 -6.781 -21.766 1 31.84 21 CYS B O 1
ATOM 3427 N N . SER B 1 22 ? -45.312 -8.352 -22.734 1 30.16 22 SER B N 1
ATOM 3428 C CA . SER B 1 22 ? -44.844 -9.492 -21.938 1 30.16 22 SER B CA 1
ATOM 3429 C C . SER B 1 22 ? -43.375 -9.742 -22.125 1 30.16 22 SER B C 1
ATOM 3431 O O . SER B 1 22 ? -42.938 -10.094 -23.234 1 30.16 22 SER B O 1
ATOM 3433 N N . VAL B 1 23 ? -42.5 -8.828 -21.594 1 32.16 23 VAL B N 1
ATOM 3434 C CA . VAL B 1 23 ? -41.125 -9.32 -21.469 1 32.16 23 VAL B CA 1
ATOM 3435 C C . VAL B 1 23 ? -41.156 -10.734 -20.875 1 32.16 23 VAL B C 1
ATOM 3437 O O . VAL B 1 23 ? -41.594 -10.945 -19.75 1 32.16 23 VAL B O 1
ATOM 3440 N N . SER B 1 24 ? -41.344 -11.703 -21.734 1 31.69 24 SER B N 1
ATOM 3441 C CA . SER B 1 24 ? -40.969 -13.039 -21.328 1 31.69 24 SER B CA 1
ATOM 3442 C C . SER B 1 24 ? -39.594 -13.016 -20.609 1 31.69 24 SER B C 1
ATOM 3444 O O . SER B 1 24 ? -38.594 -12.656 -21.203 1 31.69 24 SER B O 1
ATOM 3446 N N . GLN B 1 25 ? -39.656 -12.484 -19.359 1 31.97 25 GLN B N 1
ATOM 3447 C CA . GLN B 1 25 ? -38.531 -12.812 -18.516 1 31.97 25 GLN B CA 1
ATOM 3448 C C . GLN B 1 25 ? -38.094 -14.266 -18.688 1 31.97 25 GLN B C 1
ATOM 3450 O O . GLN B 1 25 ? -38.844 -15.18 -18.344 1 31.97 25 GLN B O 1
ATOM 3455 N N . MET B 1 26 ? -37.469 -14.586 -19.797 1 32.53 26 MET B N 1
ATOM 3456 C CA . MET B 1 26 ? -36.688 -15.797 -19.672 1 32.53 26 MET B CA 1
ATOM 3457 C C . MET B 1 26 ? -35.969 -15.844 -18.328 1 32.53 26 MET B C 1
ATOM 3459 O O . MET B 1 26 ? -35.094 -15.016 -18.062 1 32.53 26 MET B O 1
ATOM 3463 N N . ASN B 1 27 ? -36.781 -16.094 -17.312 1 33.66 27 ASN B N 1
ATOM 3464 C CA . ASN B 1 27 ? -36.094 -16.672 -16.156 1 33.66 27 ASN B CA 1
ATOM 3465 C C . ASN B 1 27 ? -35 -17.625 -16.594 1 33.66 27 ASN B C 1
ATOM 3467 O O . ASN B 1 27 ? -35.25 -18.656 -17.188 1 33.66 27 ASN B O 1
ATOM 3471 N N . SER B 1 28 ? -34 -17.094 -17.156 1 36.44 28 SER B N 1
ATOM 3472 C CA . SER B 1 28 ? -32.812 -17.969 -17.109 1 36.44 28 SER B CA 1
ATOM 3473 C C . SER B 1 28 ? -32.75 -18.719 -15.781 1 36.44 28 SER B C 1
ATOM 3475 O O . SER B 1 28 ? -32.625 -18.109 -14.719 1 36.44 28 SER B O 1
ATOM 3477 N N . LEU B 1 29 ? -33.719 -19.672 -15.539 1 31.97 29 LEU B N 1
ATOM 3478 C CA . LEU B 1 29 ? -33.375 -20.656 -14.523 1 31.97 29 LEU B CA 1
ATOM 3479 C C . LEU B 1 29 ? -31.875 -20.938 -14.508 1 31.97 29 LEU B C 1
ATOM 3481 O O . LEU B 1 29 ? -31.359 -21.656 -15.359 1 31.97 29 LEU B O 1
ATOM 3485 N N . ALA B 1 30 ? -31.109 -19.969 -14.391 1 40.97 30 ALA B N 1
ATOM 3486 C CA . ALA B 1 30 ? -29.844 -20.375 -13.773 1 40.97 30 ALA B CA 1
ATOM 3487 C C . ALA B 1 30 ? -30.062 -21.422 -12.695 1 40.97 30 ALA B C 1
ATOM 3489 O O . ALA B 1 30 ? -30.438 -21.094 -11.57 1 40.97 30 ALA B O 1
ATOM 3490 N N . SER B 1 31 ? -30.875 -22.453 -12.867 1 39.62 31 SER B N 1
ATOM 3491 C CA . SER B 1 31 ? -30.844 -23.562 -11.922 1 39.62 31 SER B CA 1
ATOM 3492 C C . SER B 1 31 ? -29.453 -23.75 -11.328 1 39.62 31 SER B C 1
ATOM 3494 O O . SER B 1 31 ? -28.5 -24.062 -12.055 1 39.62 31 SER B O 1
ATOM 3496 N N . SER B 1 32 ? -28.969 -23.078 -10.445 1 48.56 32 SER B N 1
ATOM 3497 C CA . SER B 1 32 ? -27.812 -23.391 -9.617 1 48.56 32 SER B CA 1
ATOM 3498 C C . SER B 1 32 ? -27.766 -24.875 -9.258 1 48.56 32 SER B C 1
ATOM 3500 O O . SER B 1 32 ? -28.375 -25.297 -8.273 1 48.56 32 SER B O 1
ATOM 3502 N N . LYS B 1 33 ? -27.875 -25.719 -10.141 1 54.22 33 LYS B N 1
ATOM 3503 C CA . LYS B 1 33 ? -27.75 -27.156 -9.867 1 54.22 33 LYS B CA 1
ATOM 3504 C C . LYS B 1 33 ? -26.578 -27.422 -8.922 1 54.22 33 LYS B C 1
ATOM 3506 O O . LYS B 1 33 ? -25.453 -27 -9.18 1 54.22 33 LYS B O 1
ATOM 3511 N N . GLU B 1 34 ? -27 -27.609 -7.672 1 68.06 34 GLU B N 1
ATOM 3512 C CA . GLU B 1 34 ? -26.031 -28.094 -6.68 1 68.06 34 GLU B CA 1
ATOM 3513 C C . GLU B 1 34 ? -25.156 -29.188 -7.254 1 68.06 34 GLU B C 1
ATOM 3515 O O . GLU B 1 34 ? -25.641 -30.109 -7.902 1 68.06 34 GLU B O 1
ATOM 3520 N N . PRO B 1 35 ? -23.906 -28.953 -7.238 1 79.69 35 PRO B N 1
ATOM 3521 C CA . PRO B 1 35 ? -23.016 -29.984 -7.777 1 79.69 35 PRO B CA 1
ATOM 3522 C C . PRO B 1 35 ? -23.297 -31.359 -7.203 1 79.69 35 PRO B C 1
ATOM 3524 O O . PRO B 1 35 ? -23.609 -31.484 -6.02 1 79.69 35 PRO B O 1
ATOM 3527 N N . ALA B 1 36 ? -23.375 -32.406 -8.047 1 90.25 36 ALA B N 1
ATOM 3528 C CA . ALA B 1 36 ? -23.578 -33.812 -7.637 1 90.25 36 ALA B CA 1
ATOM 3529 C C . ALA B 1 36 ? -22.406 -34.312 -6.805 1 90.25 36 ALA B C 1
ATOM 3531 O O . ALA B 1 36 ? -21.25 -34.062 -7.141 1 90.25 36 ALA B O 1
ATOM 3532 N N . VAL B 1 37 ? -22.766 -34.969 -5.738 1 93.62 37 VAL B N 1
ATOM 3533 C CA . VAL B 1 37 ? -21.75 -35.5 -4.855 1 93.62 37 VAL B CA 1
ATOM 3534 C C . VAL B 1 37 ? -21.25 -36.844 -5.406 1 93.62 37 VAL B C 1
ATOM 3536 O O . VAL B 1 37 ? -22.047 -37.719 -5.781 1 93.62 37 VAL B O 1
ATOM 3539 N N . ASN B 1 38 ? -19.953 -36.969 -5.59 1 94.75 38 ASN B N 1
ATOM 3540 C CA . ASN B 1 38 ? -19.266 -38.188 -5.973 1 94.75 38 ASN B CA 1
ATOM 3541 C C . ASN B 1 38 ? -18.438 -38.75 -4.816 1 94.75 38 ASN B C 1
ATOM 3543 O O . ASN B 1 38 ? -17.391 -38.219 -4.469 1 94.75 38 ASN B O 1
ATOM 3547 N N . GLU B 1 39 ? -18.781 -39.906 -4.211 1 92.94 39 GLU B N 1
ATOM 3548 C CA . GLU B 1 39 ? -18.188 -40.469 -3.002 1 92.94 39 GLU B CA 1
ATOM 3549 C C . GLU B 1 39 ? -16.797 -41 -3.277 1 92.94 39 GLU B C 1
ATOM 3551 O O . GLU B 1 39 ? -16.031 -41.281 -2.346 1 92.94 39 GLU B O 1
ATOM 3556 N N . SER B 1 40 ? -16.422 -41.156 -4.504 1 92.94 40 SER B N 1
ATOM 3557 C CA . SER B 1 40 ? -15.117 -41.688 -4.84 1 92.94 40 SER B CA 1
ATOM 3558 C C . SER B 1 40 ? -14.047 -40.594 -4.793 1 92.94 40 SER B C 1
ATOM 3560 O O . SER B 1 40 ? -12.852 -40.906 -4.773 1 92.94 40 SER B O 1
ATOM 3562 N N . LEU B 1 41 ? -14.492 -39.375 -4.758 1 95.19 41 LEU B N 1
ATOM 3563 C CA . LEU B 1 41 ? -13.547 -38.281 -4.664 1 95.19 41 LEU B CA 1
ATOM 3564 C C . LEU B 1 41 ? -12.984 -38.156 -3.252 1 95.19 41 LEU B C 1
ATOM 3566 O O . LEU B 1 41 ? -13.711 -38.344 -2.273 1 95.19 41 LEU B O 1
ATOM 3570 N N . PRO B 1 42 ? -11.727 -37.875 -3.174 1 95.38 42 PRO B N 1
ATOM 3571 C CA . PRO B 1 42 ? -11.109 -37.812 -1.851 1 95.38 42 PRO B CA 1
ATOM 3572 C C . PRO B 1 42 ? -11.617 -36.656 -1.013 1 95.38 42 PRO B C 1
ATOM 3574 O O . PRO B 1 42 ? -11.789 -35.531 -1.528 1 95.38 42 PRO B O 1
ATOM 3577 N N . LYS B 1 43 ? -11.836 -36.969 0.245 1 93.81 43 LYS B N 1
ATOM 3578 C CA . LYS B 1 43 ? -12.164 -35.938 1.232 1 93.81 43 LYS B CA 1
ATOM 3579 C C . LYS B 1 43 ? -10.906 -35.281 1.76 1 93.81 43 LYS B C 1
ATOM 3581 O O . LYS B 1 43 ? -9.875 -35.906 1.932 1 93.81 43 LYS B O 1
ATOM 3586 N N . VAL B 1 44 ? -11.039 -34 1.978 1 95.06 44 VAL B N 1
ATOM 3587 C CA . VAL B 1 44 ? -9.938 -33.281 2.629 1 95.06 44 VAL B CA 1
ATOM 3588 C C . VAL B 1 44 ? -10.109 -33.375 4.145 1 95.06 44 VAL B C 1
ATOM 3590 O O . VAL B 1 44 ? -10.922 -32.625 4.715 1 95.06 44 VAL B O 1
ATOM 3593 N N . GLU B 1 45 ? -9.383 -34.188 4.766 1 93.12 45 GLU B N 1
ATOM 3594 C CA . GLU B 1 45 ? -9.602 -34.5 6.176 1 93.12 45 GLU B CA 1
ATOM 3595 C C . GLU B 1 45 ? -8.703 -33.656 7.078 1 93.12 45 GLU B C 1
ATOM 3597 O O . GLU B 1 45 ? -8.875 -33.656 8.297 1 93.12 45 GLU B O 1
ATOM 3602 N N . SER B 1 46 ? -7.754 -33.094 6.5 1 94.31 46 SER B N 1
ATOM 3603 C CA . SER B 1 46 ? -6.828 -32.312 7.297 1 94.31 46 SER B CA 1
ATOM 3604 C C . SER B 1 46 ? -6.555 -30.953 6.637 1 94.31 46 SER B C 1
ATOM 3606 O O . SER B 1 46 ? -6.105 -30.906 5.488 1 94.31 46 SER B O 1
ATOM 3608 N N . LEU B 1 47 ? -6.84 -29.969 7.355 1 96.06 47 LEU B N 1
ATOM 3609 C CA . LEU B 1 47 ? -6.609 -28.578 6.941 1 96.06 47 LEU B CA 1
ATOM 3610 C C . LEU B 1 47 ? -5.867 -27.812 8.023 1 96.06 47 LEU B C 1
ATOM 3612 O O . LEU B 1 47 ? -6.383 -27.625 9.125 1 96.06 47 LEU B O 1
ATOM 3616 N N . LYS B 1 48 ? -4.641 -27.516 7.785 1 97 48 LYS B N 1
ATOM 3617 C CA . LYS B 1 48 ? -3.875 -26.672 8.688 1 97 48 LYS B CA 1
ATOM 3618 C C . LYS B 1 48 ? -4.074 -25.188 8.359 1 97 48 LYS B C 1
ATOM 3620 O O . LYS B 1 48 ? -4.344 -24.844 7.215 1 97 48 LYS B O 1
ATOM 3625 N N . SER B 1 49 ? -3.979 -24.391 9.391 1 97.5 49 SER B N 1
ATOM 3626 C CA . SER B 1 49 ? -4.242 -22.984 9.133 1 97.5 49 SER B CA 1
ATOM 3627 C C . SER B 1 49 ? -3.289 -22.094 9.93 1 97.5 49 SER B C 1
ATOM 3629 O O . SER B 1 49 ? -2.721 -22.516 10.93 1 97.5 49 SER B O 1
ATOM 3631 N N . LEU B 1 50 ? -2.971 -20.969 9.422 1 97.25 50 LEU B N 1
ATOM 3632 C CA . LEU B 1 50 ? -2.248 -19.859 10.039 1 97.25 50 LEU B CA 1
ATOM 3633 C C . LEU B 1 50 ? -2.967 -18.531 9.781 1 97.25 50 LEU B C 1
ATOM 3635 O O . LEU B 1 50 ? -3.402 -18.266 8.656 1 97.25 50 LEU B O 1
ATOM 3639 N N . SER B 1 51 ? -3.156 -17.797 10.812 1 96.62 51 SER B N 1
ATOM 3640 C CA . SER B 1 51 ? -3.975 -16.609 10.648 1 96.62 51 SER B CA 1
ATOM 3641 C C . SER B 1 51 ? -3.215 -15.352 11.07 1 96.62 51 SER B C 1
ATOM 3643 O O . SER B 1 51 ? -2.227 -15.438 11.805 1 96.62 51 SER B O 1
ATOM 3645 N N . ASP B 1 52 ? -3.541 -14.211 10.516 1 95.31 52 ASP B N 1
ATOM 3646 C CA . ASP B 1 52 ? -3.207 -12.883 11.008 1 95.31 52 ASP B CA 1
ATOM 3647 C C . ASP B 1 52 ? -4.469 -12.055 11.25 1 95.31 52 ASP B C 1
ATOM 3649 O O . ASP B 1 52 ? -5.52 -12.602 11.594 1 95.31 52 ASP B O 1
ATOM 3653 N N . MET B 1 53 ? -4.426 -10.773 11.156 1 94.75 53 MET B N 1
ATOM 3654 C CA . MET B 1 53 ? -5.531 -9.93 11.586 1 94.75 53 MET B CA 1
ATOM 3655 C C . MET B 1 53 ? -6.699 -10.016 10.602 1 94.75 53 MET B C 1
ATOM 3657 O O . MET B 1 53 ? -7.855 -9.852 10.992 1 94.75 53 MET B O 1
ATOM 3661 N N . SER B 1 54 ? -6.406 -10.305 9.32 1 96 54 SER B N 1
ATOM 3662 C CA . SER B 1 54 ? -7.48 -10.227 8.344 1 96 54 SER B CA 1
ATOM 3663 C C . SER B 1 54 ? -7.332 -11.312 7.277 1 96 54 SER B C 1
ATOM 3665 O O . SER B 1 54 ? -7.961 -11.242 6.219 1 96 54 SER B O 1
ATOM 3667 N N . ASN B 1 55 ? -6.445 -12.195 7.469 1 97.38 55 ASN B N 1
ATOM 3668 C CA . ASN B 1 55 ? -6.184 -13.281 6.531 1 97.38 55 ASN B CA 1
ATOM 3669 C C . ASN B 1 55 ? -6.062 -14.625 7.246 1 97.38 55 ASN B C 1
ATOM 3671 O O . ASN B 1 55 ? -5.582 -14.695 8.375 1 97.38 55 ASN B O 1
ATOM 3675 N N . ILE B 1 56 ? -6.445 -15.641 6.652 1 98.12 56 ILE B N 1
ATOM 3676 C CA . ILE B 1 56 ? -6.23 -17.016 7.109 1 98.12 56 ILE B CA 1
ATOM 3677 C C . ILE B 1 56 ? -5.672 -17.859 5.965 1 98.12 56 ILE B C 1
ATOM 3679 O O . ILE B 1 56 ? -6.27 -17.922 4.887 1 98.12 56 ILE B O 1
ATOM 3683 N N . ALA B 1 57 ? -4.539 -18.406 6.18 1 98.38 57 ALA B N 1
ATOM 3684 C CA . ALA B 1 57 ? -3.893 -19.281 5.207 1 98.38 57 ALA B CA 1
ATOM 3685 C C . ALA B 1 57 ? -4.145 -20.75 5.535 1 98.38 57 ALA B C 1
ATOM 3687 O O . ALA B 1 57 ? -4.234 -21.125 6.707 1 98.38 57 ALA B O 1
ATOM 3688 N N . PHE B 1 58 ? -4.246 -21.5 4.508 1 98.25 58 PHE B N 1
ATOM 3689 C CA . PHE B 1 58 ? -4.504 -22.922 4.664 1 98.25 58 PHE B CA 1
ATOM 3690 C C . PHE B 1 58 ? -3.438 -23.75 3.949 1 98.25 58 PHE B C 1
ATOM 3692 O O . PHE B 1 58 ? -2.912 -23.328 2.916 1 98.25 58 PHE B O 1
ATOM 3699 N N . GLU B 1 59 ? -3.148 -24.844 4.5 1 97.56 59 GLU B N 1
ATOM 3700 C CA . GLU B 1 59 ? -2.301 -25.875 3.906 1 97.56 59 GLU B CA 1
ATOM 3701 C C . GLU B 1 59 ? -2.918 -27.25 4.07 1 97.56 59 GLU B C 1
ATOM 3703 O O . GLU B 1 59 ? -3.473 -27.578 5.121 1 97.56 59 GLU B O 1
ATOM 3708 N N . TRP B 1 60 ? -2.891 -28.062 3.07 1 97.31 60 TRP B N 1
ATOM 3709 C CA . TRP B 1 60 ? -3.418 -29.422 3.115 1 97.31 60 TRP B CA 1
ATOM 3710 C C . TRP B 1 60 ? -2.486 -30.391 2.395 1 97.31 60 TRP B C 1
ATOM 3712 O O . TRP B 1 60 ? -1.548 -29.969 1.715 1 97.31 60 TRP B O 1
ATOM 3722 N N . GLU B 1 61 ? -2.713 -31.609 2.609 1 95.5 61 GLU B N 1
ATOM 3723 C CA . GLU B 1 61 ? -1.882 -32.656 2.012 1 95.5 61 GLU B CA 1
ATOM 3724 C C . GLU B 1 61 ? -2.133 -32.781 0.511 1 95.5 61 GLU B C 1
ATOM 3726 O O . GLU B 1 61 ? -3.277 -32.688 0.061 1 95.5 61 GLU B O 1
ATOM 3731 N N . PRO B 1 62 ? -1.057 -32.938 -0.279 1 94.31 62 PRO B N 1
ATOM 3732 C CA . PRO B 1 62 ? -1.217 -33.062 -1.729 1 94.31 62 PRO B CA 1
ATOM 3733 C C . PRO B 1 62 ? -2.018 -34.281 -2.131 1 94.31 62 PRO B C 1
ATOM 3735 O O . PRO B 1 62 ? -1.905 -35.344 -1.487 1 94.31 62 PRO B O 1
ATOM 3738 N N . LEU B 1 63 ? -2.803 -34.188 -3.16 1 93.44 63 LEU B N 1
ATOM 3739 C CA . LEU B 1 63 ? -3.566 -35.281 -3.766 1 93.44 63 LEU B CA 1
ATOM 3740 C C . LEU B 1 63 ? -3.188 -35.469 -5.23 1 93.44 63 LEU B C 1
ATOM 3742 O O . LEU B 1 63 ? -4.062 -35.594 -6.094 1 93.44 63 LEU B O 1
ATOM 3746 N N . TYR B 1 64 ? -1.956 -35.5 -5.527 1 89.31 64 TYR B N 1
ATOM 3747 C CA . TYR B 1 64 ? -1.421 -35.438 -6.883 1 89.31 64 TYR B CA 1
ATOM 3748 C C . TYR B 1 64 ? -1.892 -36.625 -7.707 1 89.31 64 TYR B C 1
ATOM 3750 O O . TYR B 1 64 ? -2.066 -36.531 -8.922 1 89.31 64 TYR B O 1
ATOM 3758 N N . ASN B 1 65 ? -2.109 -37.781 -7.012 1 86.69 65 ASN B N 1
ATOM 3759 C CA . ASN B 1 65 ? -2.404 -39 -7.723 1 86.69 65 ASN B CA 1
ATOM 3760 C C . ASN B 1 65 ? -3.906 -39.25 -7.824 1 86.69 65 ASN B C 1
ATOM 3762 O O . ASN B 1 65 ? -4.34 -40.25 -8.375 1 86.69 65 ASN B O 1
ATOM 3766 N N . GLU B 1 66 ? -4.688 -38.375 -7.316 1 89.81 66 GLU B N 1
ATOM 3767 C CA . GLU B 1 66 ? -6.137 -38.531 -7.328 1 89.81 66 GLU B CA 1
ATOM 3768 C C . GLU B 1 66 ? -6.754 -37.875 -8.562 1 89.81 66 GLU B C 1
ATOM 3770 O O . GLU B 1 66 ? -6.137 -37 -9.188 1 89.81 66 GLU B O 1
ATOM 3775 N N . ASN B 1 67 ? -7.875 -38.438 -8.945 1 88.25 67 ASN B N 1
ATOM 3776 C CA . ASN B 1 67 ? -8.586 -37.906 -10.102 1 88.25 67 ASN B CA 1
ATOM 3777 C C . ASN B 1 67 ? -9.43 -36.688 -9.727 1 88.25 67 ASN B C 1
ATOM 3779 O O . ASN B 1 67 ? -10.656 -36.75 -9.797 1 88.25 67 ASN B O 1
ATOM 3783 N N . ILE B 1 68 ? -8.742 -35.656 -9.391 1 94.88 68 ILE B N 1
ATOM 3784 C CA . ILE B 1 68 ? -9.406 -34.406 -9.047 1 94.88 68 ILE B CA 1
ATOM 3785 C C . ILE B 1 68 ? -8.867 -33.281 -9.914 1 94.88 68 ILE B C 1
ATOM 3787 O O . ILE B 1 68 ? -7.758 -33.375 -10.453 1 94.88 68 ILE B O 1
ATOM 3791 N N . LYS B 1 69 ? -9.656 -32.219 -10.055 1 95.19 69 LYS B N 1
ATOM 3792 C CA . LYS B 1 69 ? -9.281 -31.016 -10.781 1 95.19 69 LYS B CA 1
ATOM 3793 C C . LYS B 1 69 ? -8.789 -29.922 -9.836 1 95.19 69 LYS B C 1
ATOM 3795 O O . LYS B 1 69 ? -7.898 -29.141 -10.18 1 95.19 69 LYS B O 1
ATOM 3800 N N . GLY B 1 70 ? -9.438 -29.906 -8.672 1 97.44 70 GLY B N 1
ATOM 3801 C CA . GLY B 1 70 ? -9.102 -28.859 -7.727 1 97.44 70 GLY B CA 1
ATOM 3802 C C . GLY B 1 70 ? -9.867 -28.969 -6.422 1 97.44 70 GLY B C 1
ATOM 3803 O O . GLY B 1 70 ? -10.25 -30.062 -6.008 1 97.44 70 GLY B O 1
ATOM 3804 N N . PHE B 1 71 ? -9.953 -27.781 -5.77 1 97.94 71 PHE B N 1
ATOM 3805 C CA . PHE B 1 71 ? -10.555 -27.766 -4.441 1 97.94 71 PHE B CA 1
ATOM 3806 C C . PHE B 1 71 ? -11.5 -26.578 -4.293 1 97.94 71 PHE B C 1
ATOM 3808 O O . PHE B 1 71 ? -11.297 -25.531 -4.926 1 97.94 71 PHE B O 1
ATOM 3815 N N . TYR B 1 72 ? -12.477 -26.766 -3.471 1 97.75 72 TYR B N 1
ATOM 3816 C CA . TYR B 1 72 ? -13.359 -25.703 -3.014 1 97.75 72 TYR B CA 1
ATOM 3817 C C . TYR B 1 72 ? -13.172 -25.438 -1.524 1 97.75 72 TYR B C 1
ATOM 3819 O O . TYR B 1 72 ? -13.086 -26.359 -0.726 1 97.75 72 TYR B O 1
ATOM 3827 N N . LEU B 1 73 ? -13.047 -24.219 -1.201 1 98.31 73 LEU B N 1
ATOM 3828 C CA . LEU B 1 73 ? -12.977 -23.812 0.199 1 98.31 73 LEU B CA 1
ATOM 3829 C C . LEU B 1 73 ? -14.266 -23.109 0.625 1 98.31 73 LEU B C 1
ATOM 3831 O O . LEU B 1 73 ? -14.711 -22.156 -0.026 1 98.31 73 LEU B O 1
ATOM 3835 N N . TYR B 1 74 ? -14.867 -23.609 1.687 1 98.06 74 TYR B N 1
ATOM 3836 C CA . TYR B 1 74 ? -16.109 -23.062 2.229 1 98.06 74 TYR B CA 1
ATOM 3837 C C . TYR B 1 74 ? -15.859 -22.406 3.588 1 98.06 74 TYR B C 1
ATOM 3839 O O . TYR B 1 74 ? -15.008 -22.875 4.352 1 98.06 74 TYR B O 1
ATOM 3847 N N . ARG B 1 75 ? -16.594 -21.344 3.863 1 98.44 75 ARG B N 1
ATOM 3848 C CA . ARG B 1 75 ? -16.453 -20.609 5.117 1 98.44 75 ARG B CA 1
ATOM 3849 C C . ARG B 1 75 ? -17.812 -20.297 5.734 1 98.44 75 ARG B C 1
ATOM 3851 O O . ARG B 1 75 ? -18.781 -20.016 5.016 1 98.44 75 ARG B O 1
ATOM 3858 N N . SER B 1 76 ? -17.922 -20.375 6.98 1 97.81 76 SER B N 1
ATOM 3859 C CA . SER B 1 76 ? -19.062 -19.891 7.766 1 97.81 76 SER B CA 1
ATOM 3860 C C . SER B 1 76 ? -18.578 -19.125 9 1 97.81 76 SER B C 1
ATOM 3862 O O . SER B 1 76 ? -17.391 -19.141 9.328 1 97.81 76 SER B O 1
ATOM 3864 N N . SER B 1 77 ? -19.391 -18.312 9.492 1 96.44 77 SER B N 1
ATOM 3865 C CA . SER B 1 77 ? -19.141 -17.562 10.719 1 96.44 77 SER B CA 1
ATOM 3866 C C . SER B 1 77 ? -20.391 -17.516 11.602 1 96.44 77 SER B C 1
ATOM 3868 O O . SER B 1 77 ? -21.438 -18.031 11.219 1 96.44 77 SER B O 1
ATOM 3870 N N . ASP B 1 78 ? -20.25 -17 12.812 1 94.81 78 ASP B N 1
ATOM 3871 C CA . ASP B 1 78 ? -21.406 -16.875 13.688 1 94.81 78 ASP B CA 1
ATOM 3872 C C . ASP B 1 78 ? -22.438 -15.906 13.094 1 94.81 78 ASP B C 1
ATOM 3874 O O . ASP B 1 78 ? -23.641 -16.109 13.242 1 94.81 78 ASP B O 1
ATOM 3878 N N . GLU B 1 79 ? -22.031 -14.914 12.383 1 91.94 79 GLU B N 1
ATOM 3879 C CA . GLU B 1 79 ? -22.906 -13.953 11.727 1 91.94 79 GLU B CA 1
ATOM 3880 C C . GLU B 1 79 ? -23.594 -14.57 10.516 1 91.94 79 GLU B C 1
ATOM 3882 O O . GLU B 1 79 ? -24.75 -14.266 10.227 1 91.94 79 GLU B O 1
ATOM 3887 N N . ASN B 1 80 ? -22.906 -15.344 9.789 1 93.12 80 ASN B N 1
ATOM 3888 C CA . ASN B 1 80 ? -23.391 -16.109 8.641 1 93.12 80 ASN B CA 1
ATOM 3889 C C . ASN B 1 80 ? -23.141 -17.594 8.812 1 93.12 80 ASN B C 1
ATOM 3891 O O . ASN B 1 80 ? -22.141 -18.125 8.328 1 93.12 80 ASN B O 1
ATOM 3895 N N . PRO B 1 81 ? -24.047 -18.344 9.414 1 93.75 81 PRO B N 1
ATOM 3896 C CA . PRO B 1 81 ? -23.797 -19.719 9.828 1 93.75 81 PRO B CA 1
ATOM 3897 C C . PRO B 1 81 ? -23.766 -20.688 8.648 1 93.75 81 PRO B C 1
ATOM 3899 O O . PRO B 1 81 ? -23.25 -21.812 8.773 1 93.75 81 PRO B O 1
ATOM 3902 N N . ASP B 1 82 ? -24.359 -20.328 7.504 1 95.62 82 ASP B N 1
ATOM 3903 C CA . ASP B 1 82 ? -24.344 -21.203 6.332 1 95.62 82 ASP B CA 1
ATOM 3904 C C . ASP B 1 82 ? -22.984 -21.125 5.629 1 95.62 82 ASP B C 1
ATOM 3906 O O . ASP B 1 82 ? -22.422 -20.047 5.449 1 95.62 82 ASP B O 1
ATOM 3910 N N . PHE B 1 83 ? -22.469 -22.25 5.332 1 96.62 83 PHE B N 1
ATOM 3911 C CA . PHE B 1 83 ? -21.203 -22.297 4.602 1 96.62 83 PHE B CA 1
ATOM 3912 C C . PHE B 1 83 ? -21.375 -21.688 3.211 1 96.62 83 PHE B C 1
ATOM 3914 O O . PHE B 1 83 ? -22.297 -22.047 2.475 1 96.62 83 PHE B O 1
ATOM 3921 N N . LYS B 1 84 ? -20.484 -20.781 2.891 1 96.94 84 LYS B N 1
ATOM 3922 C CA . LYS B 1 84 ? -20.438 -20.156 1.571 1 96.94 84 LYS B CA 1
ATOM 3923 C C . LYS B 1 84 ? -19.094 -20.438 0.89 1 96.94 84 LYS B C 1
ATOM 3925 O O . LYS B 1 84 ? -18.062 -20.516 1.554 1 96.94 84 LYS B O 1
ATOM 3930 N N . LEU B 1 85 ? -19.125 -20.594 -0.447 1 97.31 85 LEU B N 1
ATOM 3931 C CA . LEU B 1 85 ? -17.906 -20.797 -1.221 1 97.31 85 LEU B CA 1
ATOM 3932 C C . LEU B 1 85 ? -17.062 -19.531 -1.226 1 97.31 85 LEU B C 1
ATOM 3934 O O . LEU B 1 85 ? -17.516 -18.484 -1.668 1 97.31 85 LEU B O 1
ATOM 3938 N N . VAL B 1 86 ? -15.836 -19.625 -0.75 1 97.75 86 VAL B N 1
ATOM 3939 C CA . VAL B 1 86 ? -15.008 -18.422 -0.652 1 97.75 86 VAL B CA 1
ATOM 3940 C C . VAL B 1 86 ? -13.75 -18.594 -1.49 1 97.75 86 VAL B C 1
ATOM 3942 O O . VAL B 1 86 ? -13.008 -17.641 -1.715 1 97.75 86 VAL B O 1
ATOM 3945 N N . GLY B 1 87 ? -13.398 -19.797 -1.922 1 97.56 87 GLY B N 1
ATOM 3946 C CA . GLY B 1 87 ? -12.219 -20.047 -2.738 1 97.56 87 GLY B CA 1
ATOM 3947 C C . GLY B 1 87 ? -12.391 -21.203 -3.703 1 97.56 87 GLY B C 1
ATOM 3948 O O . GLY B 1 87 ? -12.961 -22.234 -3.346 1 97.56 87 GLY B O 1
ATOM 3949 N N . THR B 1 88 ? -12.031 -21.016 -4.891 1 97.69 88 THR B N 1
ATOM 3950 C CA . THR B 1 88 ? -11.938 -22.062 -5.898 1 97.69 88 THR B CA 1
ATOM 3951 C C . THR B 1 88 ? -10.492 -22.25 -6.359 1 97.69 88 THR B C 1
ATOM 3953 O O . THR B 1 88 ? -9.914 -21.359 -6.977 1 97.69 88 THR B O 1
ATOM 3956 N N . ILE B 1 89 ? -9.945 -23.328 -5.992 1 97.75 89 ILE B N 1
ATOM 3957 C CA . ILE B 1 89 ? -8.586 -23.688 -6.391 1 97.75 89 ILE B CA 1
ATOM 3958 C C . ILE B 1 89 ? -8.625 -24.609 -7.605 1 97.75 89 ILE B C 1
ATOM 3960 O O . ILE B 1 89 ? -8.992 -25.781 -7.488 1 97.75 89 ILE B O 1
ATOM 3964 N N . LYS B 1 90 ? -8.195 -24.172 -8.727 1 96.25 90 LYS B N 1
ATOM 3965 C CA . LYS B 1 90 ? -8.43 -24.875 -9.984 1 96.25 90 LYS B CA 1
ATOM 3966 C C . LYS B 1 90 ? -7.211 -25.703 -10.383 1 96.25 90 LYS B C 1
ATOM 3968 O O . LYS B 1 90 ? -7.156 -26.25 -11.492 1 96.25 90 LYS B O 1
ATOM 3973 N N . ASP B 1 91 ? -6.246 -25.781 -9.539 1 95 91 ASP B N 1
ATOM 3974 C CA . ASP B 1 91 ? -5.043 -26.578 -9.766 1 95 91 ASP B CA 1
ATOM 3975 C C . ASP B 1 91 ? -4.867 -27.641 -8.68 1 95 91 ASP B C 1
ATOM 3977 O O . ASP B 1 91 ? -4.621 -27.297 -7.52 1 95 91 ASP B O 1
ATOM 3981 N N . LYS B 1 92 ? -4.938 -28.906 -9.055 1 94.75 92 LYS B N 1
ATOM 3982 C CA . LYS B 1 92 ? -4.879 -29.984 -8.078 1 94.75 92 LYS B CA 1
ATOM 3983 C C . LYS B 1 92 ? -3.521 -30.031 -7.383 1 94.75 92 LYS B C 1
ATOM 3985 O O . LYS B 1 92 ? -3.369 -30.688 -6.344 1 94.75 92 LYS B O 1
ATOM 3990 N N . PHE B 1 93 ? -2.5 -29.375 -7.992 1 95.38 93 PHE B N 1
ATOM 3991 C CA . PHE B 1 93 ? -1.158 -29.438 -7.422 1 95.38 93 PHE B CA 1
ATOM 3992 C C . PHE B 1 93 ? -0.982 -28.359 -6.348 1 95.38 93 PHE B C 1
ATOM 3994 O O . PHE B 1 93 ? -0.013 -28.391 -5.59 1 95.38 93 PHE B O 1
ATOM 4001 N N . GLN B 1 94 ? -1.902 -27.422 -6.277 1 96.5 94 GLN B N 1
ATOM 4002 C CA . GLN B 1 94 ? -1.878 -26.422 -5.215 1 96.5 94 GLN B CA 1
ATOM 4003 C C . GLN B 1 94 ? -2.23 -27.047 -3.867 1 96.5 94 GLN B C 1
ATOM 4005 O O . GLN B 1 94 ? -3.111 -27.906 -3.785 1 96.5 94 GLN B O 1
ATOM 4010 N N . THR B 1 95 ? -1.541 -26.594 -2.809 1 97.12 95 THR B N 1
ATOM 4011 C CA . THR B 1 95 ? -1.801 -27.094 -1.463 1 97.12 95 THR B CA 1
ATOM 4012 C C . THR B 1 95 ? -1.842 -25.953 -0.456 1 97.12 95 THR B C 1
ATOM 4014 O O . THR B 1 95 ? -1.675 -26.172 0.746 1 97.12 95 THR B O 1
ATOM 4017 N N . HIS B 1 96 ? -1.921 -24.781 -0.946 1 97.69 96 HIS B N 1
ATOM 4018 C CA . HIS B 1 96 ? -1.999 -23.578 -0.114 1 97.69 96 HIS B CA 1
ATOM 4019 C C . HIS B 1 96 ? -3.057 -22.609 -0.637 1 97.69 96 HIS B C 1
ATOM 4021 O O . HIS B 1 96 ? -3.283 -22.531 -1.847 1 97.69 96 HIS B O 1
ATOM 4027 N N . TYR B 1 97 ? -3.717 -21.953 0.195 1 97.81 97 TYR B N 1
ATOM 4028 C CA . TYR B 1 97 ? -4.688 -20.922 -0.163 1 97.81 97 TYR B CA 1
ATOM 4029 C C . TYR B 1 97 ? -4.852 -19.922 0.967 1 97.81 97 TYR B C 1
ATOM 4031 O O . TYR B 1 97 ? -4.77 -20.281 2.145 1 97.81 97 TYR B O 1
ATOM 4039 N N . VAL B 1 98 ? -5.039 -18.656 0.619 1 98.44 98 VAL B N 1
ATOM 4040 C CA . VAL B 1 98 ? -5.23 -17.609 1.624 1 98.44 98 VAL B CA 1
ATOM 4041 C C . VAL B 1 98 ? -6.598 -16.953 1.433 1 98.44 98 VAL B C 1
ATOM 4043 O O . VAL B 1 98 ? -6.902 -16.453 0.352 1 98.44 98 VAL B O 1
ATOM 4046 N N . ASP B 1 99 ? -7.445 -17.062 2.467 1 98.31 99 ASP B N 1
ATOM 4047 C CA . ASP B 1 99 ? -8.688 -16.297 2.521 1 98.31 99 ASP B CA 1
ATOM 4048 C C . ASP B 1 99 ? -8.445 -14.891 3.076 1 98.31 99 ASP B C 1
ATOM 4050 O O . ASP B 1 99 ? -7.934 -14.742 4.188 1 98.31 99 ASP B O 1
ATOM 4054 N N . THR B 1 100 ? -8.797 -13.836 2.27 1 97.12 100 THR B N 1
ATOM 4055 C CA . THR B 1 100 ? -8.43 -12.469 2.623 1 97.12 100 THR B CA 1
ATOM 4056 C C . THR B 1 100 ? -9.664 -11.641 2.963 1 97.12 100 THR B C 1
ATOM 4058 O O . THR B 1 100 ? -10.789 -12.148 2.91 1 97.12 100 THR B O 1
ATOM 4061 N N . LYS B 1 101 ? -9.453 -10.375 3.391 1 94.94 101 LYS B N 1
ATOM 4062 C CA . LYS B 1 101 ? -10.477 -9.375 3.682 1 94.94 101 LYS B CA 1
ATOM 4063 C C . LYS B 1 101 ? -11.406 -9.844 4.797 1 94.94 101 LYS B C 1
ATOM 4065 O O . LYS B 1 101 ? -12.625 -9.672 4.715 1 94.94 101 LYS B O 1
ATOM 4070 N N . LEU B 1 102 ? -10.867 -10.531 5.781 1 96.56 102 LEU B N 1
ATOM 4071 C CA . LEU B 1 102 ? -11.625 -11.016 6.934 1 96.56 102 LEU B CA 1
ATOM 4072 C C . LEU B 1 102 ? -11.648 -9.977 8.047 1 96.56 102 LEU B C 1
ATOM 4074 O O . LEU B 1 102 ? -10.797 -9.086 8.086 1 96.56 102 LEU B O 1
ATOM 4078 N N . GLU B 1 103 ? -12.586 -10.031 8.914 1 95.44 103 GLU B N 1
ATOM 4079 C CA . GLU B 1 103 ? -12.68 -9.141 10.07 1 95.44 103 GLU B CA 1
ATOM 4080 C C . GLU B 1 103 ? -11.75 -9.586 11.188 1 95.44 103 GLU B C 1
ATOM 4082 O O . GLU B 1 103 ? -11.664 -10.781 11.492 1 95.44 103 GLU B O 1
ATOM 4087 N N . PRO B 1 104 ? -11.047 -8.641 11.812 1 96.19 104 PRO B N 1
ATOM 4088 C CA . PRO B 1 104 ? -10.156 -9 12.914 1 96.19 104 PRO B CA 1
ATOM 4089 C C . PRO B 1 104 ? -10.914 -9.555 14.125 1 96.19 104 PRO B C 1
ATOM 4091 O O . PRO B 1 104 ? -12.078 -9.203 14.344 1 96.19 104 PRO B O 1
ATOM 4094 N N . GLY B 1 105 ? -10.18 -10.453 14.891 1 96.44 105 GLY B N 1
ATOM 4095 C CA . GLY B 1 105 ? -10.734 -11 16.125 1 96.44 105 GLY B CA 1
ATOM 4096 C C . GLY B 1 105 ? -12.031 -11.766 15.906 1 96.44 105 GLY B C 1
ATOM 4097 O O . GLY B 1 105 ? -12.953 -11.672 16.719 1 96.44 105 GLY B O 1
ATOM 4098 N N . THR B 1 106 ? -12.195 -12.469 14.852 1 97.19 106 THR B N 1
ATOM 4099 C CA . THR B 1 106 ? -13.43 -13.148 14.477 1 97.19 106 THR B CA 1
ATOM 4100 C C . THR B 1 106 ? -13.195 -14.641 14.273 1 97.19 106 THR B C 1
ATOM 4102 O O . THR B 1 106 ? -12.188 -15.039 13.68 1 97.19 106 THR B O 1
ATOM 4105 N N . LYS B 1 107 ? -14.023 -15.422 14.75 1 98.06 107 LYS B N 1
ATOM 4106 C CA . LYS B 1 107 ? -13.953 -16.875 14.602 1 98.06 107 LYS B CA 1
ATOM 4107 C C . LYS B 1 107 ? -14.664 -17.328 13.328 1 98.06 107 LYS B C 1
ATOM 4109 O O . LYS B 1 107 ? -15.812 -16.938 13.086 1 98.06 107 LYS B O 1
ATOM 4114 N N . TYR B 1 108 ? -14.047 -18.109 12.539 1 98.19 108 TYR B N 1
ATOM 4115 C CA . TYR B 1 108 ? -14.594 -18.672 11.312 1 98.19 108 TYR B CA 1
ATOM 4116 C C . TYR B 1 108 ? -14.523 -20.188 11.32 1 98.19 108 TYR B C 1
ATOM 4118 O O . TYR B 1 108 ? -13.703 -20.766 12.039 1 98.19 108 TYR B O 1
ATOM 4126 N N . ARG B 1 109 ? -15.375 -20.781 10.641 1 98.56 109 ARG B N 1
ATOM 4127 C CA . ARG B 1 109 ? -15.336 -22.203 10.352 1 98.56 109 ARG B CA 1
ATOM 4128 C C . ARG B 1 109 ? -15.07 -22.453 8.867 1 98.56 109 ARG B C 1
ATOM 4130 O O . ARG B 1 109 ? -15.617 -21.766 8.008 1 98.56 109 ARG B O 1
ATOM 4137 N N . TYR B 1 110 ? -14.211 -23.438 8.609 1 98.5 110 TYR B N 1
ATOM 4138 C CA . TYR B 1 110 ? -13.852 -23.734 7.23 1 98.5 110 TYR B CA 1
ATOM 4139 C C . TYR B 1 110 ? -13.953 -25.234 6.953 1 98.5 110 TYR B C 1
ATOM 4141 O O . TYR B 1 110 ? -13.742 -26.047 7.848 1 98.5 110 TYR B O 1
ATOM 4149 N N . MET B 1 111 ? -14.266 -25.578 5.816 1 97.62 111 MET B N 1
ATOM 4150 C CA . MET B 1 111 ? -14.133 -26.922 5.281 1 97.62 111 MET B CA 1
ATOM 4151 C C . MET B 1 111 ? -13.766 -26.891 3.801 1 97.62 111 MET B C 1
ATOM 4153 O O . MET B 1 111 ? -14.047 -25.906 3.109 1 97.62 111 MET B O 1
ATOM 4157 N N . MET B 1 112 ? -13.109 -27.906 3.338 1 98.06 112 MET B N 1
ATOM 4158 C CA . MET B 1 112 ? -12.648 -27.984 1.955 1 98.06 112 MET B CA 1
ATOM 4159 C C . MET B 1 112 ? -13.172 -29.25 1.288 1 98.06 112 MET B C 1
ATOM 4161 O O . MET B 1 112 ? -13.242 -30.312 1.921 1 98.06 112 MET B O 1
ATOM 4165 N N . LYS B 1 113 ? -13.562 -29.125 0.043 1 97.38 113 LYS B N 1
ATOM 4166 C CA . LYS B 1 113 ? -13.977 -30.25 -0.793 1 97.38 113 LYS B CA 1
ATOM 4167 C C . LYS B 1 113 ? -13.133 -30.328 -2.064 1 97.38 113 LYS B C 1
ATOM 4169 O O . LYS B 1 113 ? -12.625 -29.312 -2.541 1 97.38 113 LYS B O 1
ATOM 4174 N N . SER B 1 114 ? -12.93 -31.516 -2.537 1 97.62 114 SER B N 1
ATOM 4175 C CA . SER B 1 114 ? -12.328 -31.672 -3.855 1 97.62 114 SER B CA 1
ATOM 4176 C C . SER B 1 114 ? -13.391 -31.734 -4.949 1 97.62 114 SER B C 1
ATOM 4178 O O . SER B 1 114 ? -14.555 -32.031 -4.668 1 97.62 114 SER B O 1
ATOM 4180 N N . PHE B 1 115 ? -13.062 -31.391 -6.188 1 97.06 115 PHE B N 1
ATOM 4181 C CA . PHE B 1 115 ? -13.977 -31.516 -7.32 1 97.06 115 PHE B CA 1
ATOM 4182 C C . PHE B 1 115 ? -13.242 -32.031 -8.555 1 97.06 115 PHE B C 1
ATOM 4184 O O . PHE B 1 115 ? -12.023 -31.922 -8.648 1 97.06 115 PHE B O 1
ATOM 4191 N N . ASN B 1 116 ? -13.961 -32.625 -9.406 1 95.75 116 ASN B N 1
ATOM 4192 C CA . ASN B 1 116 ? -13.352 -33.188 -10.602 1 95.75 116 ASN B CA 1
ATOM 4193 C C . ASN B 1 116 ? -13.75 -32.438 -11.859 1 95.75 116 ASN B C 1
ATOM 4195 O O . ASN B 1 116 ? -14.398 -31.391 -11.773 1 95.75 116 ASN B O 1
ATOM 4199 N N . GLU B 1 117 ? -13.258 -32.875 -13.016 1 93 117 GLU B N 1
ATOM 4200 C CA . GLU B 1 117 ? -13.469 -32.188 -14.289 1 93 117 GLU B CA 1
ATOM 4201 C C . GLU B 1 117 ? -14.953 -32.156 -14.664 1 93 117 GLU B C 1
ATOM 4203 O O . GLU B 1 117 ? -15.406 -31.25 -15.352 1 93 117 GLU B O 1
ATOM 4208 N N . GLN B 1 118 ? -15.805 -33.031 -14.164 1 92.88 118 GLN B N 1
ATOM 4209 C CA . GLN B 1 118 ? -17.234 -33.156 -14.477 1 92.88 118 GLN B CA 1
ATOM 4210 C C . GLN B 1 118 ? -18.062 -32.219 -13.586 1 92.88 118 GLN B C 1
ATOM 4212 O O . GLN B 1 118 ? -19.281 -32.156 -13.742 1 92.88 118 GLN B O 1
ATOM 4217 N N . GLY B 1 119 ? -17.344 -31.641 -12.617 1 92 119 GLY B N 1
ATOM 4218 C CA . GLY B 1 119 ? -18.031 -30.719 -11.734 1 92 119 GLY B CA 1
ATOM 4219 C C . GLY B 1 119 ? -18.594 -31.375 -10.492 1 92 119 GLY B C 1
ATOM 4220 O O . GLY B 1 119 ? -19.281 -30.734 -9.695 1 92 119 GLY B O 1
ATOM 4221 N N . GLN B 1 120 ? -18.344 -32.688 -10.438 1 95.88 120 GLN B N 1
ATOM 4222 C CA . GLN B 1 120 ? -18.766 -33.375 -9.219 1 95.88 120 GLN B CA 1
ATOM 4223 C C . GLN B 1 120 ? -17.875 -33 -8.039 1 95.88 120 GLN B C 1
ATOM 4225 O O . GLN B 1 120 ? -16.703 -32.656 -8.219 1 95.88 120 GLN B O 1
ATOM 4230 N N . ILE B 1 121 ? -18.484 -33.125 -6.809 1 96.5 121 ILE B N 1
ATOM 4231 C CA . ILE B 1 121 ? -17.734 -32.688 -5.625 1 96.5 121 ILE B CA 1
ATOM 4232 C C . ILE B 1 121 ? -17.656 -33.844 -4.633 1 96.5 121 ILE B C 1
ATOM 4234 O O . ILE B 1 121 ? -18.469 -34.781 -4.68 1 96.5 121 ILE B O 1
ATOM 4238 N N . SER B 1 122 ? -16.656 -33.812 -3.771 1 97.19 122 SER B N 1
ATOM 4239 C CA . SER B 1 122 ? -16.484 -34.812 -2.721 1 97.19 122 SER B CA 1
ATOM 4240 C C . SER B 1 122 ? -17.469 -34.594 -1.581 1 97.19 122 SER B C 1
ATOM 4242 O O . SER B 1 122 ? -18.188 -33.562 -1.558 1 97.19 122 SER B O 1
ATOM 4244 N N . GLU B 1 123 ? -17.469 -35.594 -0.593 1 95.69 123 GLU B N 1
ATOM 4245 C CA . GLU B 1 123 ? -18.156 -35.375 0.676 1 95.69 123 GLU B CA 1
ATOM 4246 C C . GLU B 1 123 ? -17.5 -34.281 1.495 1 95.69 123 GLU B C 1
ATOM 4248 O O . GLU B 1 123 ? -16.375 -33.844 1.195 1 95.69 123 GLU B O 1
ATOM 4253 N N . ASP B 1 124 ? -18.234 -33.844 2.52 1 94.75 124 ASP B N 1
ATOM 4254 C CA . ASP B 1 124 ? -17.734 -32.75 3.363 1 94.75 124 ASP B CA 1
ATOM 4255 C C . ASP B 1 124 ? -16.406 -33.156 4.016 1 94.75 124 ASP B C 1
ATOM 4257 O O . ASP B 1 124 ? -16.25 -34.281 4.473 1 94.75 124 ASP B O 1
ATOM 4261 N N . GLY B 1 125 ? -15.484 -32.25 3.883 1 94.69 125 GLY B N 1
ATOM 4262 C CA . GLY B 1 125 ? -14.273 -32.438 4.664 1 94.69 125 GLY B CA 1
ATOM 4263 C C . GLY B 1 125 ? -14.453 -32.125 6.133 1 94.69 125 GLY B C 1
ATOM 4264 O O . GLY B 1 125 ? -15.555 -31.781 6.57 1 94.69 125 GLY B O 1
ATOM 4265 N N . LYS B 1 126 ? -13.375 -32.312 6.855 1 96.38 126 LYS B N 1
ATOM 4266 C CA . LYS B 1 126 ? -13.398 -31.969 8.273 1 96.38 126 LYS B CA 1
ATOM 4267 C C . LYS B 1 126 ? -13.539 -30.469 8.461 1 96.38 126 LYS B C 1
ATOM 4269 O O . LYS B 1 126 ? -12.812 -29.688 7.828 1 96.38 126 LYS B O 1
ATOM 4274 N N . VAL B 1 127 ? -14.422 -30.062 9.305 1 97.25 127 VAL B N 1
ATOM 4275 C CA . VAL B 1 127 ? -14.609 -28.656 9.609 1 97.25 127 VAL B CA 1
ATOM 4276 C C . VAL B 1 127 ? -13.594 -28.203 10.648 1 97.25 127 VAL B C 1
ATOM 4278 O O . VAL B 1 127 ? -13.406 -28.875 11.672 1 97.25 127 VAL B O 1
ATOM 4281 N N . ILE B 1 128 ? -12.93 -27.109 10.391 1 98.06 128 ILE B N 1
ATOM 4282 C CA . ILE B 1 128 ? -12.016 -26.562 11.383 1 98.06 128 ILE B CA 1
ATOM 4283 C C . ILE B 1 128 ? -12.484 -25.156 11.789 1 98.06 128 ILE B C 1
ATOM 4285 O O . ILE B 1 128 ? -13.164 -24.484 11.023 1 98.06 128 ILE B O 1
ATOM 4289 N N . GLU B 1 129 ? -12.125 -24.812 13.008 1 97.94 129 GLU B N 1
ATOM 4290 C CA . GLU B 1 129 ? -12.398 -23.484 13.523 1 97.94 129 GLU B CA 1
ATOM 4291 C C . GLU B 1 129 ? -11.102 -22.672 13.672 1 97.94 129 GLU B C 1
ATOM 4293 O O . GLU B 1 129 ? -10.133 -23.141 14.266 1 97.94 129 GLU B O 1
ATOM 4298 N N . VAL B 1 130 ? -11.102 -21.516 13.039 1 98 130 VAL B N 1
ATOM 4299 C CA . VAL B 1 130 ? -9.914 -20.672 13.07 1 98 130 VAL B CA 1
ATOM 4300 C C . VAL B 1 130 ? -10.32 -19.234 13.406 1 98 130 VAL B C 1
ATOM 4302 O O . VAL B 1 130 ? -11.367 -18.75 12.961 1 98 130 VAL B O 1
ATOM 4305 N N . SER B 1 131 ? -9.555 -18.578 14.203 1 98.19 131 SER B N 1
ATOM 4306 C CA . SER B 1 131 ? -9.828 -17.188 14.555 1 98.19 131 SER B CA 1
ATOM 4307 C C . SER B 1 131 ? -8.75 -16.25 14.023 1 98.19 131 SER B C 1
ATOM 4309 O O . SER B 1 131 ? -7.562 -16.594 14.055 1 98.19 131 SER B O 1
ATOM 4311 N N . THR B 1 132 ? -9.18 -15.141 13.453 1 97.38 132 THR B N 1
ATOM 4312 C CA . THR B 1 132 ? -8.227 -14.086 13.117 1 97.38 132 THR B CA 1
ATOM 4313 C C . THR B 1 132 ? -7.723 -13.398 14.383 1 97.38 132 THR B C 1
ATOM 4315 O O . THR B 1 132 ? -8.367 -13.461 15.43 1 97.38 132 THR B O 1
ATOM 4318 N N . ALA B 1 133 ? -6.527 -12.797 14.305 1 96.31 133 ALA B N 1
ATOM 4319 C CA . ALA B 1 133 ? -5.941 -12.062 15.422 1 96.31 133 ALA B CA 1
ATOM 4320 C C . ALA B 1 133 ? -6.758 -10.82 15.742 1 96.31 133 ALA B C 1
ATOM 4322 O O . ALA B 1 133 ? -7.496 -10.312 14.898 1 96.31 133 ALA B O 1
ATOM 4323 N N . PRO B 1 134 ? -6.684 -10.352 16.984 1 95.75 134 PRO B N 1
ATOM 4324 C CA . PRO B 1 134 ? -7.41 -9.141 17.359 1 95.75 134 PRO B CA 1
ATOM 4325 C C . PRO B 1 134 ? -6.961 -7.914 16.562 1 95.75 134 PRO B C 1
ATOM 4327 O O . PRO B 1 134 ? -5.863 -7.906 16 1 95.75 134 PRO B O 1
ATOM 4330 N N . ARG B 1 135 ? -7.859 -6.949 16.484 1 94.25 135 ARG B N 1
ATOM 4331 C CA . ARG B 1 135 ? -7.551 -5.688 15.82 1 94.25 135 ARG B CA 1
ATOM 4332 C C . ARG B 1 135 ? -6.414 -4.961 16.531 1 94.25 135 ARG B C 1
ATOM 4334 O O . ARG B 1 135 ? -6.109 -5.254 17.688 1 94.25 135 ARG B O 1
ATOM 4341 N N . LEU B 1 136 ? -5.82 -3.975 15.805 1 94.69 136 LEU B N 1
ATOM 4342 C CA . LEU B 1 136 ? -4.766 -3.143 16.375 1 94.69 136 LEU B CA 1
ATOM 4343 C C . LEU B 1 136 ? -5.277 -2.371 17.594 1 94.69 136 LEU B C 1
ATOM 4345 O O . LEU B 1 136 ? -6.414 -1.892 17.594 1 94.69 136 LEU B O 1
ATOM 4349 N N . GLU B 1 137 ? -4.418 -2.219 18.562 1 95.88 137 GLU B N 1
ATOM 4350 C CA . GLU B 1 137 ? -4.742 -1.375 19.703 1 95.88 137 GLU B CA 1
ATOM 4351 C C . GLU B 1 137 ? -4.801 0.097 19.312 1 95.88 137 GLU B C 1
ATOM 4353 O O . GLU B 1 137 ? -4.266 0.486 18.266 1 95.88 137 GLU B O 1
ATOM 4358 N N . ALA B 1 138 ? -5.512 0.82 20.109 1 97.31 138 ALA B N 1
ATOM 4359 C CA . ALA B 1 138 ? -5.566 2.264 19.891 1 97.31 138 ALA B CA 1
ATOM 4360 C C . ALA B 1 138 ? -4.207 2.908 20.141 1 97.31 138 ALA B C 1
ATOM 4362 O O . ALA B 1 138 ? -3.334 2.311 20.766 1 97.31 138 ALA B O 1
ATOM 4363 N N . VAL B 1 139 ? -4.023 4.094 19.547 1 97.31 139 VAL B N 1
ATOM 4364 C CA . VAL B 1 139 ? -2.834 4.887 19.844 1 97.31 139 VAL B CA 1
ATOM 4365 C C . VAL B 1 139 ? -2.73 5.125 21.344 1 97.31 139 VAL B C 1
ATOM 4367 O O . VAL B 1 139 ? -3.689 5.57 21.969 1 97.31 139 VAL B O 1
ATOM 4370 N N . PRO B 1 140 ? -1.655 4.816 21.906 1 94.5 140 PRO B N 1
ATOM 4371 C CA . PRO B 1 140 ? -1.565 4.75 23.375 1 94.5 140 PRO B CA 1
ATOM 4372 C C . PRO B 1 140 ? -1.577 6.129 24.031 1 94.5 140 PRO B C 1
ATOM 4374 O O . PRO B 1 140 ? -1.97 6.262 25.188 1 94.5 140 PRO B O 1
ATOM 4377 N N . PHE B 1 141 ? -1.048 7.141 23.484 1 96.31 141 PHE B N 1
ATOM 4378 C CA . PHE B 1 141 ? -0.936 8.469 24.078 1 96.31 141 PHE B CA 1
ATOM 4379 C C . PHE B 1 141 ? -1.169 9.555 23.031 1 96.31 141 PHE B C 1
ATOM 4381 O O . PHE B 1 141 ? -0.596 9.508 21.953 1 96.31 141 PHE B O 1
ATOM 4388 N N . VAL B 1 142 ? -2.021 10.461 23.391 1 97.81 142 VAL B N 1
ATOM 4389 C CA . VAL B 1 142 ? -2.309 11.617 22.547 1 97.81 142 VAL B CA 1
ATOM 4390 C C . VAL B 1 142 ? -2.418 12.867 23.422 1 97.81 142 VAL B C 1
ATOM 4392 O O . VAL B 1 142 ? -2.947 12.82 24.531 1 97.81 142 VAL B O 1
ATOM 4395 N N . GLN B 1 143 ? -1.881 13.953 22.891 1 97.56 143 GLN B N 1
ATOM 4396 C CA . GLN B 1 143 ? -1.98 15.25 23.547 1 97.56 143 GLN B CA 1
ATOM 4397 C C . GLN B 1 143 ? -2.338 16.359 22.562 1 97.56 143 GLN B C 1
ATOM 4399 O O . GLN B 1 143 ? -1.896 16.328 21.406 1 97.56 143 GLN B O 1
ATOM 4404 N N . ALA B 1 144 ? -3.18 17.188 22.969 1 97.31 144 ALA B N 1
ATOM 4405 C CA . ALA B 1 144 ? -3.49 18.406 22.219 1 97.31 144 ALA B CA 1
ATOM 4406 C C . ALA B 1 144 ? -2.85 19.625 22.859 1 97.31 144 ALA B C 1
ATOM 4408 O O . ALA B 1 144 ? -3.059 19.891 24.047 1 97.31 144 ALA B O 1
ATOM 4409 N N . VAL B 1 145 ? -2.059 20.328 22.109 1 95.38 145 VAL B N 1
ATOM 4410 C CA . VAL B 1 145 ? -1.374 21.516 22.609 1 95.38 145 VAL B CA 1
ATOM 4411 C C . VAL B 1 145 ? -2.324 22.719 22.594 1 95.38 145 VAL B C 1
ATOM 4413 O O . VAL B 1 145 ? -3.059 22.906 21.609 1 95.38 145 VAL B O 1
ATOM 4416 N N . THR B 1 146 ? -2.32 23.5 23.656 1 89.94 146 THR B N 1
ATOM 4417 C CA . THR B 1 146 ? -3.242 24.625 23.812 1 89.94 146 THR B CA 1
ATOM 4418 C C . THR B 1 146 ? -2.539 25.938 23.531 1 89.94 146 THR B C 1
ATOM 4420 O O . THR B 1 146 ? -1.312 25.984 23.406 1 89.94 146 THR B O 1
ATOM 4423 N N . ASN B 1 147 ? -3.346 26.969 23.328 1 91.31 147 ASN B N 1
ATOM 4424 C CA . ASN B 1 147 ? -2.938 28.359 23.312 1 91.31 147 ASN B CA 1
ATOM 4425 C C . ASN B 1 147 ? -2.074 28.688 22.109 1 91.31 147 ASN B C 1
ATOM 4427 O O . ASN B 1 147 ? -1.109 29.453 22.203 1 91.31 147 ASN B O 1
ATOM 4431 N N . LEU B 1 148 ? -2.312 27.969 21.016 1 94.88 148 LEU B N 1
ATOM 4432 C CA . LEU B 1 148 ? -1.681 28.312 19.75 1 94.88 148 LEU B CA 1
ATOM 4433 C C . LEU B 1 148 ? -2.598 29.172 18.906 1 94.88 148 LEU B C 1
ATOM 4435 O O . LEU B 1 148 ? -3.816 28.984 18.891 1 94.88 148 LEU B O 1
ATOM 4439 N N . PRO B 1 149 ? -2.031 30.203 18.234 1 95.19 149 PRO B N 1
ATOM 4440 C CA . PRO B 1 149 ? -2.875 31.094 17.453 1 95.19 149 PRO B CA 1
ATOM 4441 C C . PRO B 1 149 ? -3.539 30.391 16.266 1 95.19 149 PRO B C 1
ATOM 4443 O O . PRO B 1 149 ? -2.85 29.891 15.375 1 95.19 149 PRO B O 1
ATOM 4446 N N . ASN B 1 150 ? -4.84 30.312 16.25 1 95.75 150 ASN B N 1
ATOM 4447 C CA . ASN B 1 150 ? -5.688 29.859 15.156 1 95.75 150 ASN B CA 1
ATOM 4448 C C . ASN B 1 150 ? -5.422 28.391 14.82 1 95.75 150 ASN B C 1
ATOM 4450 O O . ASN B 1 150 ? -5.586 27.984 13.672 1 95.75 150 ASN B O 1
ATOM 4454 N N . ARG B 1 151 ? -4.895 27.672 15.711 1 96.69 151 ARG B N 1
ATOM 4455 C CA . ARG B 1 151 ? -4.594 26.266 15.445 1 96.69 151 ARG B CA 1
ATOM 4456 C C . ARG B 1 151 ? -4.57 25.453 16.734 1 96.69 151 ARG B C 1
ATOM 4458 O O . ARG B 1 151 ? -4.492 26.016 17.828 1 96.69 151 ARG B O 1
ATOM 4465 N N . ILE B 1 152 ? -4.727 24.203 16.609 1 97.38 152 ILE B N 1
ATOM 4466 C CA . ILE B 1 152 ? -4.516 23.203 17.656 1 97.38 152 ILE B CA 1
ATOM 4467 C C . ILE B 1 152 ? -3.574 22.109 17.141 1 97.38 152 ILE B C 1
ATOM 4469 O O . ILE B 1 152 ? -3.746 21.609 16.031 1 97.38 152 ILE B O 1
ATOM 4473 N N . LYS B 1 153 ? -2.561 21.859 17.891 1 97.94 153 LYS B N 1
ATOM 4474 C CA . LYS B 1 153 ? -1.561 20.844 17.547 1 97.94 153 LYS B CA 1
ATOM 4475 C C . LYS B 1 153 ? -1.776 19.562 18.328 1 97.94 153 LYS B C 1
ATOM 4477 O O . LYS B 1 153 ? -1.942 19.594 19.547 1 97.94 153 LYS B O 1
ATOM 4482 N N . LEU B 1 154 ? -1.853 18.484 17.547 1 98.38 154 LEU B N 1
ATOM 4483 C CA . LEU B 1 154 ? -1.933 17.172 18.156 1 98.38 154 LEU B CA 1
ATOM 4484 C C . LEU B 1 154 ? -0.59 16.453 18.078 1 98.38 154 LEU B C 1
ATOM 4486 O O . LEU B 1 154 ? 0.078 16.5 17.031 1 98.38 154 LEU B O 1
ATOM 4490 N N . ILE B 1 155 ? -0.187 15.859 19.172 1 97.94 155 ILE B N 1
ATOM 4491 C CA . ILE B 1 155 ? 0.985 14.992 19.219 1 97.94 155 ILE B CA 1
ATOM 4492 C C . ILE B 1 155 ? 0.616 13.656 19.859 1 97.94 155 ILE B C 1
ATOM 4494 O O . ILE B 1 155 ? -0.156 13.625 20.828 1 97.94 155 ILE B O 1
ATOM 4498 N N . TRP B 1 156 ? 1.164 12.625 19.344 1 98.19 156 TRP B N 1
ATOM 4499 C CA . TRP B 1 156 ? 0.92 11.305 19.922 1 98.19 156 TRP B CA 1
ATOM 4500 C C . TRP B 1 156 ? 2.16 10.422 19.812 1 98.19 156 TRP B C 1
ATOM 4502 O O . TRP B 1 156 ? 3.145 10.805 19.172 1 98.19 156 TRP B O 1
ATOM 4512 N N . ARG B 1 157 ? 2.139 9.383 20.516 1 96.94 157 ARG B N 1
ATOM 4513 C CA . ARG B 1 157 ? 3.219 8.406 20.422 1 96.94 157 ARG B CA 1
ATOM 4514 C C . ARG B 1 157 ? 3.035 7.516 19.188 1 96.94 157 ARG B C 1
ATOM 4516 O O . ARG B 1 157 ? 1.94 7.004 18.953 1 96.94 157 ARG B O 1
ATOM 4523 N N . PRO B 1 158 ? 4.16 7.395 18.359 1 97.12 158 PRO B N 1
ATOM 4524 C CA . PRO B 1 158 ? 4.031 6.465 17.234 1 97.12 158 PRO B CA 1
ATOM 4525 C C . PRO B 1 158 ? 3.549 5.082 17.672 1 97.12 158 PRO B C 1
ATOM 4527 O O . PRO B 1 158 ? 3.961 4.578 18.719 1 97.12 158 PRO B O 1
ATOM 4530 N N . HIS B 1 159 ? 2.631 4.562 16.906 1 97.56 159 HIS B N 1
ATOM 4531 C CA . HIS B 1 159 ? 2.057 3.273 17.266 1 97.56 159 HIS B CA 1
ATOM 4532 C C . HIS B 1 159 ? 3.135 2.199 17.375 1 97.56 159 HIS B C 1
ATOM 4534 O O . HIS B 1 159 ? 4.047 2.145 16.547 1 97.56 159 HIS B O 1
ATOM 4540 N N . PRO B 1 160 ? 3.062 1.345 18.359 1 95.56 160 PRO B N 1
ATOM 4541 C CA . PRO B 1 160 ? 4.094 0.32 18.531 1 95.56 160 PRO B CA 1
ATOM 4542 C C . PRO B 1 160 ? 4.02 -0.773 17.469 1 95.56 160 PRO B C 1
ATOM 4544 O O . PRO B 1 160 ? 5.008 -1.469 17.219 1 95.56 160 PRO B O 1
ATOM 4547 N N . ASP B 1 161 ? 2.83 -1.024 16.906 1 95.69 161 ASP B N 1
ATOM 4548 C CA . ASP B 1 161 ? 2.668 -2.045 15.867 1 95.69 161 ASP B CA 1
ATOM 4549 C C . ASP B 1 161 ? 3.244 -1.575 14.539 1 95.69 161 ASP B C 1
ATOM 4551 O O . ASP B 1 161 ? 2.812 -0.557 13.992 1 95.69 161 ASP B O 1
ATOM 4555 N N . PHE B 1 162 ? 4.223 -2.34 13.969 1 94.06 162 PHE B N 1
ATOM 4556 C CA . PHE B 1 162 ? 4.953 -1.952 12.766 1 94.06 162 PHE B CA 1
ATOM 4557 C C . PHE B 1 162 ? 4.066 -2.059 11.539 1 94.06 162 PHE B C 1
ATOM 4559 O O . PHE B 1 162 ? 4.445 -1.615 10.453 1 94.06 162 PHE B O 1
ATOM 4566 N N . ARG B 1 163 ? 2.852 -2.533 11.688 1 94.69 163 ARG B N 1
ATOM 4567 C CA . ARG B 1 163 ? 1.945 -2.705 10.555 1 94.69 163 ARG B CA 1
ATOM 4568 C C . ARG B 1 163 ? 1.118 -1.446 10.32 1 94.69 163 ARG B C 1
ATOM 4570 O O . ARG B 1 163 ? 0.347 -1.374 9.359 1 94.69 163 ARG B O 1
ATOM 4577 N N . VAL B 1 164 ? 1.252 -0.477 11.133 1 97.38 164 VAL B N 1
ATOM 4578 C CA . VAL B 1 164 ? 0.501 0.766 10.984 1 97.38 164 VAL B CA 1
ATOM 4579 C C . VAL B 1 164 ? 1.06 1.571 9.812 1 97.38 164 VAL B C 1
ATOM 4581 O O . VAL B 1 164 ? 2.271 1.787 9.719 1 97.38 164 VAL B O 1
ATOM 4584 N N . ASP B 1 165 ? 0.185 2.045 8.922 1 97.19 165 ASP B N 1
ATOM 4585 C CA . ASP B 1 165 ? 0.526 2.801 7.719 1 97.19 165 ASP B CA 1
ATOM 4586 C C . ASP B 1 165 ? 0.237 4.289 7.906 1 97.19 165 ASP B C 1
ATOM 4588 O O . ASP B 1 165 ? 0.921 5.137 7.328 1 97.19 165 ASP B O 1
ATOM 4592 N N . SER B 1 166 ? -0.807 4.531 8.664 1 98.38 166 SER B N 1
ATOM 4593 C CA . SER B 1 166 ? -1.266 5.914 8.758 1 98.38 166 SER B CA 1
ATOM 4594 C C . SER B 1 166 ? -2.141 6.129 9.984 1 98.38 166 SER B C 1
ATOM 4596 O O . SER B 1 166 ? -2.445 5.18 10.711 1 98.38 166 SER B O 1
ATOM 4598 N N . TYR B 1 167 ? -2.463 7.418 10.195 1 98.75 167 TYR B N 1
ATOM 4599 C CA . TYR B 1 167 ? -3.355 7.824 11.273 1 98.75 167 TYR B CA 1
ATOM 4600 C C . TYR B 1 167 ? -4.508 8.664 10.742 1 98.75 167 TYR B C 1
ATOM 4602 O O . TYR B 1 167 ? -4.293 9.648 10.039 1 98.75 167 TYR B O 1
ATOM 4610 N N . ILE B 1 168 ? -5.668 8.312 11.109 1 98.81 168 ILE B N 1
ATOM 4611 C CA . ILE B 1 168 ? -6.848 9.125 10.836 1 98.81 168 ILE B CA 1
ATOM 4612 C C . ILE B 1 168 ? -7.109 10.07 12 1 98.81 168 ILE B C 1
ATOM 4614 O O . ILE B 1 168 ? -7.156 9.641 13.156 1 98.81 168 ILE B O 1
ATOM 4618 N N . ILE B 1 169 ? -7.262 11.344 11.641 1 98.75 169 ILE B N 1
ATOM 4619 C CA . ILE B 1 169 ? -7.59 12.352 12.648 1 98.75 169 ILE B CA 1
ATOM 4620 C C . ILE B 1 169 ? -9.07 12.703 12.555 1 98.75 169 ILE B C 1
ATOM 4622 O O . ILE B 1 169 ? -9.562 13.094 11.492 1 98.75 169 ILE B O 1
ATOM 4626 N N . GLU B 1 170 ? -9.758 12.492 13.648 1 98.19 170 GLU B N 1
ATOM 4627 C CA . GLU B 1 170 ? -11.164 12.875 13.711 1 98.19 170 GLU B CA 1
ATOM 4628 C C . GLU B 1 170 ? -11.375 14.023 14.703 1 98.19 170 GLU B C 1
ATOM 4630 O O . GLU B 1 170 ? -10.68 14.102 15.719 1 98.19 170 GLU B O 1
ATOM 4635 N N . ARG B 1 171 ? -12.281 14.867 14.336 1 97.38 171 ARG B N 1
ATOM 4636 C CA . ARG B 1 171 ? -12.523 16.062 15.125 1 97.38 171 ARG B CA 1
ATOM 4637 C C . ARG B 1 171 ? -14.016 16.281 15.344 1 97.38 171 ARG B C 1
ATOM 4639 O O . ARG B 1 171 ? -14.836 15.93 14.484 1 97.38 171 ARG B O 1
ATOM 4646 N N . THR B 1 172 ? -14.383 16.766 16.438 1 95.44 172 THR B N 1
ATOM 4647 C CA . THR B 1 172 ? -15.695 17.344 16.703 1 95.44 172 THR B CA 1
ATOM 4648 C C . THR B 1 172 ? -15.562 18.75 17.281 1 95.44 172 THR B C 1
ATOM 4650 O O . THR B 1 172 ? -14.57 19.062 17.953 1 95.44 172 THR B O 1
ATOM 4653 N N . LYS B 1 173 ? -16.5 19.578 16.859 1 87.5 173 LYS B N 1
ATOM 4654 C CA . LYS B 1 173 ? -16.469 20.953 17.328 1 87.5 173 LYS B CA 1
ATOM 4655 C C . LYS B 1 173 ? -17.625 21.234 18.297 1 87.5 173 LYS B C 1
ATOM 4657 O O . LYS B 1 173 ? -18.734 20.734 18.094 1 87.5 173 LYS B O 1
ATOM 4662 N N . GLY B 1 174 ? -17.297 22.031 19.203 1 75.81 174 GLY B N 1
ATOM 4663 C CA . GLY B 1 174 ? -18.328 22.484 20.125 1 75.81 174 GLY B CA 1
ATOM 4664 C C . GLY B 1 174 ? -19.047 21.344 20.812 1 75.81 174 GLY B C 1
ATOM 4665 O O . GLY B 1 174 ? -18.422 20.453 21.391 1 75.81 174 GLY B O 1
ATOM 4666 N N . ASP B 1 175 ? -20.375 21.422 20.656 1 72.19 175 ASP B N 1
ATOM 4667 C CA . ASP B 1 175 ? -21.25 20.484 21.344 1 72.19 175 ASP B CA 1
ATOM 4668 C C . ASP B 1 175 ? -21.641 19.312 20.438 1 72.19 175 ASP B C 1
ATOM 4670 O O . ASP B 1 175 ? -22.391 18.438 20.844 1 72.19 175 ASP B O 1
ATOM 4674 N N . ASP B 1 176 ? -21.078 19.406 19.25 1 72.25 176 ASP B N 1
ATOM 4675 C CA . ASP B 1 176 ? -21.375 18.297 18.344 1 72.25 176 ASP B CA 1
ATOM 4676 C C . ASP B 1 176 ? -20.734 17 18.828 1 72.25 176 ASP B C 1
ATOM 4678 O O . ASP B 1 176 ? -19.609 17.016 19.344 1 72.25 176 ASP B O 1
ATOM 4682 N N . LYS B 1 177 ? -21.547 15.984 18.875 1 79.56 177 LYS B N 1
ATOM 4683 C CA . LYS B 1 177 ? -21.062 14.711 19.391 1 79.56 177 LYS B CA 1
ATOM 4684 C C . LYS B 1 177 ? -20.547 13.82 18.266 1 79.56 177 LYS B C 1
ATOM 4686 O O . LYS B 1 177 ? -19.891 12.805 18.516 1 79.56 177 LYS B O 1
ATOM 4691 N N . GLU B 1 178 ? -20.703 14.312 17.141 1 91.31 178 GLU B N 1
ATOM 4692 C CA . GLU B 1 178 ? -20.312 13.43 16.047 1 91.31 178 GLU B CA 1
ATOM 4693 C C . GLU B 1 178 ? -18.906 13.773 15.523 1 91.31 178 GLU B C 1
ATOM 4695 O O . GLU B 1 178 ? -18.656 14.914 15.141 1 91.31 178 GLU B O 1
ATOM 4700 N N . PHE B 1 179 ? -18 12.82 15.625 1 95.81 179 PHE B N 1
ATOM 4701 C CA . PHE B 1 179 ? -16.641 12.992 15.117 1 95.81 179 PHE B CA 1
ATOM 4702 C C . PHE B 1 179 ? -16.609 12.844 13.602 1 95.81 179 PHE B C 1
ATOM 4704 O O . PHE B 1 179 ? -17.297 11.984 13.039 1 95.81 179 PHE B O 1
ATOM 4711 N N . LYS B 1 180 ? -15.898 13.727 12.945 1 96.38 180 LYS B N 1
ATOM 4712 C CA . LYS B 1 180 ? -15.703 13.656 11.508 1 96.38 180 LYS B CA 1
ATOM 4713 C C . LYS B 1 180 ? -14.219 13.57 11.156 1 96.38 180 LYS B C 1
ATOM 4715 O O . LYS B 1 180 ? -13.383 14.211 11.805 1 96.38 180 LYS B O 1
ATOM 4720 N N . LYS B 1 181 ? -13.891 12.797 10.094 1 97.69 181 LYS B N 1
ATOM 4721 C CA . LYS B 1 181 ? -12.516 12.703 9.609 1 97.69 181 LYS B CA 1
ATOM 4722 C C . LYS B 1 181 ? -12.062 14.023 8.984 1 97.69 181 LYS B C 1
ATOM 4724 O O . LYS B 1 181 ? -12.703 14.539 8.07 1 97.69 181 LYS B O 1
ATOM 4729 N N . ILE B 1 182 ? -10.938 14.539 9.469 1 97.62 182 ILE B N 1
ATOM 4730 C CA . ILE B 1 182 ? -10.484 15.812 8.93 1 97.62 182 ILE B CA 1
ATOM 4731 C C . ILE B 1 182 ? -9.133 15.641 8.234 1 97.62 182 ILE B C 1
ATOM 4733 O O . ILE B 1 182 ? -8.719 16.484 7.449 1 97.62 182 ILE B O 1
ATOM 4737 N N . ALA B 1 183 ? -8.414 14.578 8.555 1 98.19 183 ALA B N 1
ATOM 4738 C CA . ALA B 1 183 ? -7.109 14.352 7.945 1 98.19 183 ALA B CA 1
ATOM 4739 C C . ALA B 1 183 ? -6.688 12.891 8.078 1 98.19 183 ALA B C 1
ATOM 4741 O O . ALA B 1 183 ? -7.262 12.141 8.867 1 98.19 183 ALA B O 1
ATOM 4742 N N . GLU B 1 184 ? -5.789 12.469 7.285 1 98.5 184 GLU B N 1
ATOM 4743 C CA . GLU B 1 184 ? -5.055 11.211 7.395 1 98.5 184 GLU B CA 1
ATOM 4744 C C . GLU B 1 184 ? -3.551 11.438 7.277 1 98.5 184 GLU B C 1
ATOM 4746 O O . GLU B 1 184 ? -3.07 11.93 6.258 1 98.5 184 GLU B O 1
ATOM 4751 N N . VAL B 1 185 ? -2.844 11.148 8.328 1 98.5 185 VAL B N 1
ATOM 4752 C CA . VAL B 1 185 ? -1.4 11.352 8.391 1 98.5 185 VAL B CA 1
ATOM 4753 C C . VAL B 1 185 ? -0.677 10.055 8.047 1 98.5 185 VAL B C 1
ATOM 4755 O O . VAL B 1 185 ? -0.794 9.062 8.773 1 98.5 185 VAL B O 1
ATOM 4758 N N . LYS B 1 186 ? 0.091 10.07 6.965 1 97.81 186 LYS B N 1
ATOM 4759 C CA . LYS B 1 186 ? 0.787 8.867 6.523 1 97.81 186 LYS B CA 1
ATOM 4760 C C . LYS B 1 186 ? 2.064 8.641 7.328 1 97.81 186 LYS B C 1
ATOM 4762 O O . LYS B 1 186 ? 2.639 9.594 7.863 1 97.81 186 LYS B O 1
ATOM 4767 N N . ASN B 1 187 ? 2.467 7.391 7.402 1 97.56 187 ASN B N 1
ATOM 4768 C CA . ASN B 1 187 ? 3.713 6.957 8.031 1 97.56 187 ASN B CA 1
ATOM 4769 C C . ASN B 1 187 ? 3.543 6.75 9.531 1 97.56 187 ASN B C 1
ATOM 4771 O O . ASN B 1 187 ? 3.182 7.68 10.25 1 97.56 187 ASN B O 1
ATOM 4775 N N . ARG B 1 188 ? 3.842 5.621 10.016 1 97.62 188 ARG B N 1
ATOM 4776 C CA . ARG B 1 188 ? 3.674 5.199 11.398 1 97.62 188 ARG B CA 1
ATOM 4777 C C . ARG B 1 188 ? 4.418 6.129 12.352 1 97.62 188 ARG B C 1
ATOM 4779 O O . ARG B 1 188 ? 3.959 6.383 13.469 1 97.62 188 ARG B O 1
ATOM 4786 N N . LEU B 1 189 ? 5.523 6.754 11.914 1 97.81 189 LEU B N 1
ATOM 4787 C CA . LEU B 1 189 ? 6.383 7.539 12.789 1 97.81 189 LEU B CA 1
ATOM 4788 C C . LEU B 1 189 ? 5.988 9.016 12.766 1 97.81 189 LEU B C 1
ATOM 4790 O O . LEU B 1 189 ? 6.477 9.805 13.578 1 97.81 189 LEU B O 1
ATOM 4794 N N . ASN B 1 190 ? 5.168 9.414 11.828 1 97.12 190 ASN B N 1
ATOM 4795 C CA . ASN B 1 190 ? 4.691 10.789 11.734 1 97.12 190 ASN B CA 1
ATOM 4796 C C . ASN B 1 190 ? 3.605 11.078 12.766 1 97.12 190 ASN B C 1
ATOM 4798 O O . ASN B 1 190 ? 2.426 11.18 12.422 1 97.12 190 ASN B O 1
ATOM 4802 N N . ALA B 1 191 ? 3.992 11.391 13.969 1 97.38 191 ALA B N 1
ATOM 4803 C CA . ALA B 1 191 ? 3.07 11.43 15.102 1 97.38 191 ALA B CA 1
ATOM 4804 C C . ALA B 1 191 ? 2.738 12.867 15.484 1 97.38 191 ALA B C 1
ATOM 4806 O O . ALA B 1 191 ? 2.822 13.234 16.656 1 97.38 191 ALA B O 1
ATOM 4807 N N . GLU B 1 192 ? 2.312 13.648 14.539 1 98.25 192 GLU B N 1
ATOM 4808 C CA . GLU B 1 192 ? 1.908 15.031 14.766 1 98.25 192 GLU B CA 1
ATOM 4809 C C . GLU B 1 192 ? 0.897 15.484 13.719 1 98.25 192 GLU B C 1
ATOM 4811 O O . GLU B 1 192 ? 0.949 15.055 12.562 1 98.25 192 GLU B O 1
ATOM 4816 N N . TYR B 1 193 ? 0.009 16.281 14.125 1 98.38 193 TYR B N 1
ATOM 4817 C CA . TYR B 1 193 ? -0.922 16.938 13.219 1 98.38 193 TYR B CA 1
ATOM 4818 C C . TYR B 1 193 ? -1.292 18.328 13.734 1 98.38 193 TYR B C 1
ATOM 4820 O O . TYR B 1 193 ? -1.567 18.5 14.922 1 98.38 193 TYR B O 1
ATOM 4828 N N . ILE B 1 194 ? -1.256 19.281 12.875 1 98.19 194 ILE B N 1
ATOM 4829 C CA . ILE B 1 194 ? -1.645 20.641 13.211 1 98.19 194 ILE B CA 1
ATOM 4830 C C . ILE B 1 194 ? -2.939 21 12.492 1 98.19 194 ILE B C 1
ATOM 4832 O O . ILE B 1 194 ? -2.971 21.078 11.266 1 98.19 194 ILE B O 1
ATOM 4836 N N . ASP B 1 195 ? -3.979 21.156 13.258 1 97.31 195 ASP B N 1
ATOM 4837 C CA . ASP B 1 195 ? -5.258 21.656 12.75 1 97.31 195 ASP B CA 1
ATOM 4838 C C . ASP B 1 195 ? -5.25 23.172 12.625 1 97.31 195 ASP B C 1
ATOM 4840 O O . ASP B 1 195 ? -5.441 23.875 13.617 1 97.31 195 ASP B O 1
ATOM 4844 N N . SER B 1 196 ? -5.129 23.625 11.367 1 95.12 196 SER B N 1
ATOM 4845 C CA . SER B 1 196 ? -4.98 25.047 11.133 1 95.12 196 SER B CA 1
ATOM 4846 C C . SER B 1 196 ? -6.312 25.688 10.758 1 95.12 196 SER B C 1
ATOM 4848 O O . SER B 1 196 ? -7.34 25.016 10.703 1 95.12 196 SER B O 1
ATOM 4850 N N . ASP B 1 197 ? -6.344 26.938 10.656 1 90.25 197 ASP B N 1
ATOM 4851 C CA . ASP B 1 197 ? -7.449 27.766 10.195 1 90.25 197 ASP B CA 1
ATOM 4852 C C . ASP B 1 197 ? -8.617 27.719 11.172 1 90.25 197 ASP B C 1
ATOM 4854 O O . ASP B 1 197 ? -9.781 27.719 10.766 1 90.25 197 ASP B O 1
ATOM 4858 N N . LEU B 1 198 ? -8.359 27.578 12.422 1 94.69 198 LEU B N 1
ATOM 4859 C CA . LEU B 1 198 ? -9.367 27.641 13.477 1 94.69 198 LEU B CA 1
ATOM 4860 C C . LEU B 1 198 ? -9.641 29.078 13.891 1 94.69 198 LEU B C 1
ATOM 4862 O O . LEU B 1 198 ? -8.766 29.953 13.773 1 94.69 198 LEU B O 1
ATOM 4866 N N . LYS B 1 199 ? -10.875 29.359 14.297 1 94.44 199 LYS B N 1
ATOM 4867 C CA . LYS B 1 199 ? -11.203 30.656 14.859 1 94.44 199 LYS B CA 1
ATOM 4868 C C . LYS B 1 199 ? -10.539 30.844 16.234 1 94.44 199 LYS B C 1
ATOM 4870 O O . LYS B 1 199 ? -10.234 29.859 16.906 1 94.44 199 LYS B O 1
ATOM 4875 N N . PRO B 1 200 ? -10.305 32.125 16.578 1 95.62 200 PRO B N 1
ATOM 4876 C CA . PRO B 1 200 ? -9.758 32.344 17.922 1 95.62 200 PRO B CA 1
ATOM 4877 C C . PRO B 1 200 ? -10.68 31.844 19.031 1 95.62 200 PRO B C 1
ATOM 4879 O O . PRO B 1 200 ? -11.906 31.969 18.922 1 95.62 200 PRO B O 1
ATOM 4882 N N . ASN B 1 201 ? -10.07 31.266 20.016 1 95.12 201 ASN B N 1
ATOM 4883 C CA . ASN B 1 201 ? -10.773 30.766 21.188 1 95.12 201 ASN B CA 1
ATOM 4884 C C . ASN B 1 201 ? -11.773 29.672 20.828 1 95.12 201 ASN B C 1
ATOM 4886 O O . ASN B 1 201 ? -12.859 29.594 21.406 1 95.12 201 ASN B O 1
ATOM 4890 N N . GLU B 1 202 ? -11.5 28.906 19.875 1 93.69 202 GLU B N 1
ATOM 4891 C CA . GLU B 1 202 ? -12.352 27.797 19.438 1 93.69 202 GLU B CA 1
ATOM 4892 C C . GLU B 1 202 ? -11.961 26.5 20.125 1 93.69 202 GLU B C 1
ATOM 4894 O O . GLU B 1 202 ? -10.797 26.094 20.078 1 93.69 202 GLU B O 1
ATOM 4899 N N . ASN B 1 203 ? -12.953 25.891 20.75 1 94.5 203 ASN B N 1
ATOM 4900 C CA . ASN B 1 203 ? -12.734 24.609 21.391 1 94.5 203 ASN B CA 1
ATOM 4901 C C . ASN B 1 203 ? -13.023 23.453 20.438 1 94.5 203 ASN B C 1
ATOM 4903 O O . ASN B 1 203 ? -14.031 23.453 19.734 1 94.5 203 ASN B O 1
ATOM 4907 N N . SER B 1 204 ? -12.141 22.5 20.359 1 94.81 204 SER B N 1
ATOM 4908 C CA . SER B 1 204 ? -12.297 21.328 19.531 1 94.81 204 SER B CA 1
ATOM 4909 C C . SER B 1 204 ? -11.836 20.062 20.25 1 94.81 204 SER B C 1
ATOM 4911 O O . SER B 1 204 ? -10.953 20.125 21.125 1 94.81 204 SER B O 1
ATOM 4913 N N . SER B 1 205 ? -12.477 18.953 19.953 1 96.81 205 SER B N 1
ATOM 4914 C CA . SER B 1 205 ? -12.094 17.656 20.469 1 96.81 205 SER B CA 1
ATOM 4915 C C . SER B 1 205 ? -11.625 16.719 19.359 1 96.81 205 SER B C 1
ATOM 4917 O O . SER B 1 205 ? -12.156 16.766 18.25 1 96.81 205 SER B O 1
ATOM 4919 N N . TYR B 1 206 ? -10.625 15.922 19.75 1 97.38 206 TYR B N 1
ATOM 4920 C CA . TYR B 1 206 ? -10 15.094 18.719 1 97.38 206 TYR B CA 1
ATOM 4921 C C . TYR B 1 206 ? -9.859 13.648 19.203 1 97.38 206 TYR B C 1
ATOM 4923 O O . TYR B 1 206 ? -9.758 13.398 20.406 1 97.38 206 TYR B O 1
ATOM 4931 N N . ARG B 1 207 ? -9.883 12.75 18.297 1 97.62 207 ARG B N 1
ATOM 4932 C CA . ARG B 1 207 ? -9.438 11.375 18.5 1 97.62 207 ARG B CA 1
ATOM 4933 C C . ARG B 1 207 ? -8.703 10.852 17.266 1 97.62 207 ARG B C 1
ATOM 4935 O O . ARG B 1 207 ? -8.875 11.367 16.172 1 97.62 207 ARG B O 1
ATOM 4942 N N . ILE B 1 208 ? -7.801 9.891 17.516 1 98.75 208 ILE B N 1
ATOM 4943 C CA . ILE B 1 208 ? -6.922 9.383 16.469 1 98.75 208 ILE B CA 1
ATOM 4944 C C . ILE B 1 208 ? -7.145 7.879 16.297 1 98.75 208 ILE B C 1
ATOM 4946 O O . ILE B 1 208 ? -7.273 7.148 17.281 1 98.75 208 ILE B O 1
ATOM 4950 N N . ILE B 1 209 ? -7.25 7.402 15.086 1 98.62 209 ILE B N 1
ATOM 4951 C CA . ILE B 1 209 ? -7.406 5.996 14.734 1 98.62 209 ILE B CA 1
ATOM 4952 C C . ILE B 1 209 ? -6.238 5.555 13.859 1 98.62 209 ILE B C 1
ATOM 4954 O O . ILE B 1 209 ? -5.961 6.168 12.82 1 98.62 209 ILE B O 1
ATOM 4958 N N . ALA B 1 210 ? -5.48 4.543 14.305 1 98.5 210 ALA B N 1
ATOM 4959 C CA . ALA B 1 210 ? -4.414 3.98 13.484 1 98.5 210 ALA B CA 1
ATOM 4960 C C . ALA B 1 210 ? -4.98 3.066 12.398 1 98.5 210 ALA B C 1
ATOM 4962 O O . ALA B 1 210 ? -5.977 2.373 12.625 1 98.5 210 ALA B O 1
ATOM 4963 N N . VAL B 1 211 ? -4.395 3.072 11.219 1 98 211 VAL B N 1
ATOM 4964 C CA . VAL B 1 211 ? -4.797 2.225 10.102 1 98 211 VAL B CA 1
ATOM 4965 C C . VAL B 1 211 ? -3.605 1.398 9.625 1 98 211 VAL B C 1
ATOM 4967 O O . VAL B 1 211 ? -2.521 1.938 9.391 1 98 211 VAL B O 1
ATOM 4970 N N . SER B 1 212 ? -3.814 0.15 9.477 1 96.94 212 SER B N 1
ATOM 4971 C CA . SER B 1 212 ? -2.742 -0.729 9.023 1 96.94 212 SER B CA 1
ATOM 4972 C C . SER B 1 212 ? -2.572 -0.656 7.512 1 96.94 212 SER B C 1
ATOM 4974 O O . SER B 1 212 ? -3.404 -0.07 6.816 1 96.94 212 SER B O 1
ATOM 4976 N N . PHE B 1 213 ? -1.411 -1.238 6.988 1 95.19 213 PHE B N 1
ATOM 4977 C CA . PHE B 1 213 ? -1.132 -1.29 5.559 1 95.19 213 PHE B CA 1
ATOM 4978 C C . PHE B 1 213 ? -2.262 -1.986 4.812 1 95.19 213 PHE B C 1
ATOM 4980 O O . PHE B 1 213 ? -2.537 -1.665 3.654 1 95.19 213 PHE B O 1
ATOM 4987 N N . ASN B 1 214 ? -2.994 -2.91 5.492 1 92.5 214 ASN B N 1
ATOM 4988 C CA . ASN B 1 214 ? -4.074 -3.664 4.863 1 92.5 214 ASN B CA 1
ATOM 4989 C C . ASN B 1 214 ? -5.426 -2.988 5.07 1 92.5 214 ASN B C 1
ATOM 4991 O O . ASN B 1 214 ? -6.469 -3.588 4.812 1 92.5 214 ASN B O 1
ATOM 4995 N N . GLY B 1 215 ? -5.395 -1.818 5.672 1 93.94 215 GLY B N 1
ATOM 4996 C CA . GLY B 1 215 ? -6.602 -1.015 5.77 1 93.94 215 GLY B CA 1
ATOM 4997 C C . GLY B 1 215 ? -7.398 -1.284 7.031 1 93.94 215 GLY B C 1
ATOM 4998 O O . GLY B 1 215 ? -8.523 -0.811 7.172 1 93.94 215 GLY B O 1
ATOM 4999 N N . ILE B 1 216 ? -6.898 -2.02 7.891 1 95.56 216 ILE B N 1
ATOM 5000 C CA . ILE B 1 216 ? -7.594 -2.328 9.133 1 95.56 216 ILE B CA 1
ATOM 5001 C C . ILE B 1 216 ? -7.449 -1.163 10.109 1 95.56 216 ILE B C 1
ATOM 5003 O O . ILE B 1 216 ? -6.336 -0.725 10.406 1 95.56 216 ILE B O 1
ATOM 5007 N N . LYS B 1 217 ? -8.539 -0.664 10.695 1 96.81 217 LYS B N 1
ATOM 5008 C CA . LYS B 1 217 ? -8.555 0.455 11.633 1 96.81 217 LYS B CA 1
ATOM 5009 C C . LYS B 1 217 ? -8.422 -0.032 13.07 1 96.81 217 LYS B C 1
ATOM 5011 O O . LYS B 1 217 ? -9.008 -1.053 13.445 1 96.81 217 LYS B O 1
ATOM 5016 N N . SER B 1 218 ? -7.68 0.632 13.82 1 97.38 218 SER B N 1
ATOM 5017 C CA . SER B 1 218 ? -7.621 0.395 15.258 1 97.38 218 SER B CA 1
ATOM 5018 C C . SER B 1 218 ? -8.828 1.001 15.969 1 97.38 218 SER B C 1
ATOM 5020 O O . SER B 1 218 ? -9.68 1.629 15.328 1 97.38 218 SER B O 1
ATOM 5022 N N . GLY B 1 219 ? -8.898 0.733 17.266 1 95.81 219 GLY B N 1
ATOM 5023 C CA . GLY B 1 219 ? -9.805 1.536 18.062 1 95.81 219 GLY B CA 1
ATOM 5024 C C . GLY B 1 219 ? -9.414 3 18.125 1 95.81 219 GLY B C 1
ATOM 5025 O O . GLY B 1 219 ? -8.297 3.365 17.75 1 95.81 219 GLY B O 1
ATOM 5026 N N . SER B 1 220 ? -10.32 3.842 18.578 1 96.75 220 SER B N 1
ATOM 5027 C CA . SER B 1 220 ? -10.031 5.266 18.734 1 96.75 220 SER B CA 1
ATOM 5028 C C . SER B 1 220 ? -9.164 5.523 19.953 1 96.75 220 SER B C 1
ATOM 5030 O O . SER B 1 220 ? -9.297 4.84 20.969 1 96.75 220 SER B O 1
ATOM 5032 N N . SER B 1 221 ? -8.289 6.449 19.828 1 97.94 221 SER B N 1
ATOM 5033 C CA . SER B 1 221 ? -7.547 6.898 21 1 97.94 221 SER B CA 1
ATOM 5034 C C . SER B 1 221 ? -8.469 7.559 22.016 1 97.94 221 SER B C 1
ATOM 5036 O O . SER B 1 221 ? -9.664 7.699 21.781 1 97.94 221 SER B O 1
ATOM 5038 N N . GLN B 1 222 ? -7.836 7.852 23.219 1 97.06 222 GLN B N 1
ATOM 5039 C CA . GLN B 1 222 ? -8.562 8.734 24.125 1 97.06 222 GLN B CA 1
ATOM 5040 C C . GLN B 1 222 ? -8.906 10.055 23.438 1 97.06 222 GLN B C 1
ATOM 5042 O O . GLN B 1 222 ? -8.172 10.523 22.562 1 97.06 222 GLN B O 1
ATOM 5047 N N . VAL B 1 223 ? -10.016 10.633 23.797 1 96.56 223 VAL B N 1
ATOM 5048 C CA . VAL B 1 223 ? -10.422 11.93 23.266 1 96.56 223 VAL B CA 1
ATOM 5049 C C . VAL B 1 223 ? -9.664 13.039 23.984 1 96.56 223 VAL B C 1
ATOM 5051 O O . VAL B 1 223 ? -9.57 13.039 25.219 1 96.56 223 VAL B O 1
ATOM 5054 N N . VAL B 1 224 ? -9.102 13.914 23.219 1 97.38 224 VAL B N 1
ATOM 5055 C CA . VAL B 1 224 ? -8.43 15.078 23.797 1 97.38 224 VAL B CA 1
ATOM 5056 C C . VAL B 1 224 ? -9.062 16.359 23.266 1 97.38 224 VAL B C 1
ATOM 5058 O O . VAL B 1 224 ? -9.477 16.406 22.094 1 97.38 224 VAL B O 1
ATOM 5061 N N . SER B 1 225 ? -9.133 17.328 24.109 1 95.5 225 SER B N 1
ATOM 5062 C CA . SER B 1 225 ? -9.719 18.609 23.734 1 95.5 225 SER B CA 1
ATOM 5063 C C . SER B 1 225 ? -8.75 19.766 24 1 95.5 225 SER B C 1
ATOM 5065 O O . SER B 1 225 ? -7.898 19.672 24.891 1 95.5 225 SER B O 1
ATOM 5067 N N . SER B 1 226 ? -8.828 20.734 23.156 1 95.75 226 SER B N 1
ATOM 5068 C CA . SER B 1 226 ? -8.023 21.938 23.328 1 95.75 226 SER B CA 1
ATOM 5069 C C . SER B 1 226 ? -8.711 23.156 22.719 1 95.75 226 SER B C 1
ATOM 5071 O O . SER B 1 226 ? -9.68 23.016 21.969 1 95.75 226 SER B O 1
ATOM 5073 N N . THR B 1 227 ? -8.258 24.266 23.156 1 95.69 227 THR B N 1
ATOM 5074 C CA . THR B 1 227 ? -8.805 25.531 22.672 1 95.69 227 THR B CA 1
ATOM 5075 C C . THR B 1 227 ? -7.703 26.391 22.047 1 95.69 227 THR B C 1
ATOM 5077 O O . THR B 1 227 ? -6.605 26.5 22.594 1 95.69 227 THR B O 1
ATOM 5080 N N . SER B 1 228 ? -8 26.891 20.875 1 95.62 228 SER B N 1
ATOM 5081 C CA . SER B 1 228 ? -7.047 27.812 20.266 1 95.62 228 SER B CA 1
ATOM 5082 C C . SER B 1 228 ? -6.879 29.078 21.094 1 95.62 228 SER B C 1
ATOM 5084 O O . SER B 1 228 ? -7.715 29.391 21.953 1 95.62 228 SER B O 1
ATOM 5086 N N . LYS B 1 229 ? -5.836 29.828 20.844 1 96.38 229 LYS B N 1
ATOM 5087 C CA . LYS B 1 229 ? -5.52 31.016 21.609 1 96.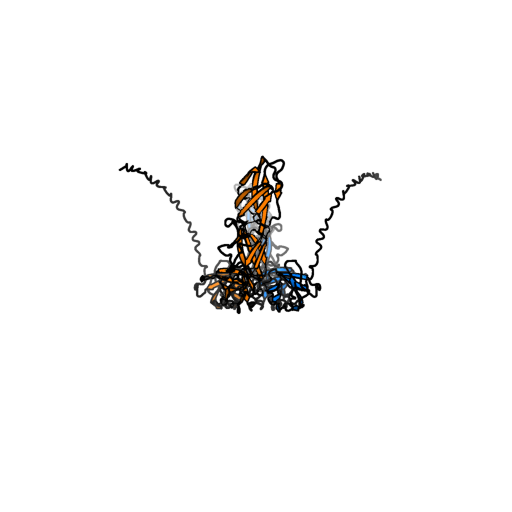38 229 LYS B CA 1
ATOM 5088 C C . LYS B 1 229 ? -6.59 32.094 21.422 1 96.38 229 LYS B C 1
ATOM 5090 O O . LYS B 1 229 ? -7.055 32.312 20.312 1 96.38 229 LYS B O 1
ATOM 5095 N N . ALA B 1 230 ? -6.996 32.719 22.469 1 96.06 230 ALA B N 1
ATOM 5096 C CA . ALA B 1 230 ? -7.984 33.781 22.422 1 96.06 230 ALA B CA 1
ATOM 5097 C C . ALA B 1 230 ? -7.371 35.062 21.859 1 96.06 230 ALA B C 1
ATOM 5099 O O . ALA B 1 230 ? -6.156 35.25 21.938 1 96.06 230 ALA B O 1
ATOM 5100 N N . LEU B 1 231 ? -8.188 35.906 21.297 1 96.75 231 LEU B N 1
ATOM 5101 C CA . LEU B 1 231 ? -7.746 37.25 20.891 1 96.75 231 LEU B CA 1
ATOM 5102 C C . LEU B 1 231 ? -7.367 38.094 22.109 1 96.75 231 LEU B C 1
ATOM 5104 O O . LEU B 1 231 ? -7.863 37.844 23.219 1 96.75 231 LEU B O 1
ATOM 5108 N N . PRO B 1 232 ? -6.438 39.031 21.891 1 96.81 232 PRO B N 1
ATOM 5109 C CA . PRO B 1 232 ? -6.219 39.969 22.969 1 96.81 232 PRO B CA 1
ATOM 5110 C C . PRO B 1 232 ? -7.484 40.75 23.359 1 96.81 232 PRO B C 1
ATOM 5112 O O . PRO B 1 232 ? -8.422 40.844 22.547 1 96.81 232 PRO B O 1
ATOM 5115 N N . PRO B 1 233 ? -7.559 41.25 24.578 1 95.88 233 PRO B N 1
ATOM 5116 C CA . PRO B 1 233 ? -8.734 42 24.969 1 95.88 233 PRO B CA 1
ATOM 5117 C C . PRO B 1 233 ? -8.867 43.312 24.203 1 95.88 233 PRO B C 1
ATOM 5119 O O . PRO B 1 233 ? -7.863 43.875 23.766 1 95.88 233 PRO B O 1
ATOM 5122 N N . GLN B 1 234 ? -10.062 43.75 23.984 1 96.44 234 GLN B N 1
ATOM 5123 C CA . GLN B 1 234 ? -10.328 45.031 23.312 1 96.44 234 GLN B CA 1
ATOM 5124 C C . GLN B 1 234 ? -9.742 46.188 24.094 1 96.44 234 GLN B C 1
ATOM 5126 O O . GLN B 1 234 ? -9.773 46.188 25.328 1 96.44 234 GLN B O 1
ATOM 5131 N N . VAL B 1 235 ? -9.25 47.188 23.406 1 96.81 235 VAL B N 1
ATOM 5132 C CA . VAL B 1 235 ? -8.727 48.375 24.031 1 96.81 235 VAL B CA 1
ATOM 5133 C C . VAL B 1 235 ? -9.875 49.25 24.531 1 96.81 235 VAL B C 1
ATOM 5135 O O . VAL B 1 235 ? -10.852 49.469 23.812 1 96.81 235 VAL B O 1
ATOM 5138 N N . GLU B 1 236 ? -9.727 49.75 25.797 1 95.88 236 GLU B N 1
ATOM 5139 C CA . GLU B 1 236 ? -10.805 50.5 26.422 1 95.88 236 GLU B CA 1
ATOM 5140 C C . GLU B 1 236 ? -10.367 51.938 26.75 1 95.88 236 GLU B C 1
ATOM 5142 O O . GLU B 1 236 ? -9.164 52.219 26.828 1 95.88 236 GLU B O 1
ATOM 5147 N N . HIS B 1 237 ? -11.297 52.875 26.859 1 97.19 237 HIS B N 1
ATOM 5148 C CA . HIS B 1 237 ? -11.18 54.25 27.328 1 97.19 237 HIS B CA 1
ATOM 5149 C C . HIS B 1 237 ? -10.266 55.062 26.422 1 97.19 237 HIS B C 1
ATOM 5151 O O . HIS B 1 237 ? -9.383 55.781 26.906 1 97.19 237 HIS B O 1
ATOM 5157 N N . LEU B 1 238 ? -10.453 54.844 25.188 1 97.94 238 LEU B N 1
ATOM 5158 C CA . LEU B 1 238 ? -9.773 55.688 24.234 1 97.94 238 LEU B CA 1
ATOM 5159 C C . LEU B 1 238 ? -10.297 57.125 24.344 1 97.94 238 LEU B C 1
ATOM 5161 O O . LEU B 1 238 ? -11.508 57.344 24.375 1 97.94 238 LEU B O 1
ATOM 5165 N N . SER B 1 239 ? -9.367 58.094 24.453 1 98 239 SER B N 1
ATOM 5166 C CA . SER B 1 239 ? -9.695 59.5 24.469 1 98 239 SER B CA 1
ATOM 5167 C C . SER B 1 239 ? -8.883 60.281 23.438 1 98 239 SER B C 1
ATOM 5169 O O . SER B 1 239 ? -7.727 59.938 23.172 1 98 239 SER B O 1
ATOM 5171 N N . ALA B 1 240 ? -9.469 61.219 22.859 1 98.06 240 ALA B N 1
ATOM 5172 C CA . ALA B 1 240 ? -8.828 62.094 21.891 1 98.06 240 ALA B CA 1
ATOM 5173 C C . ALA B 1 240 ? -9 63.562 22.266 1 98.06 240 ALA B C 1
ATOM 5175 O O . ALA B 1 240 ? -10.078 63.969 22.719 1 98.06 240 ALA B O 1
ATOM 5176 N N . SER B 1 241 ? -7.957 64.312 22.094 1 97.38 241 SER B N 1
ATOM 5177 C CA . SER B 1 241 ? -8.008 65.688 22.469 1 97.38 241 SER B CA 1
ATOM 5178 C C . SER B 1 241 ? -8.812 66.5 21.453 1 97.38 241 SER B C 1
ATOM 5180 O O . SER B 1 241 ? -9.031 66.062 20.328 1 97.38 241 SER B O 1
ATOM 5182 N N . THR B 1 242 ? -9.32 67.688 21.906 1 95.12 242 THR B N 1
ATOM 5183 C CA . THR B 1 242 ? -10.102 68.562 21.047 1 95.12 242 THR B CA 1
ATOM 5184 C C . THR B 1 242 ? -9.531 69.938 21.062 1 95.12 242 THR B C 1
ATOM 5186 O O . THR B 1 242 ? -10.141 70.875 20.531 1 95.12 242 THR B O 1
ATOM 5189 N N . ASP B 1 243 ? -8.43 70.125 21.75 1 91.31 243 ASP B N 1
ATOM 5190 C CA . ASP B 1 243 ? -7.953 71.438 22 1 91.31 243 ASP B CA 1
ATOM 5191 C C . ASP B 1 243 ? -6.496 71.625 21.562 1 91.31 243 ASP B C 1
ATOM 5193 O O . ASP B 1 243 ? -5.848 72.625 21.891 1 91.31 243 ASP B O 1
ATOM 5197 N N . GLY B 1 244 ? -5.996 70.625 20.875 1 91.44 244 GLY B N 1
ATOM 5198 C CA . GLY B 1 244 ? -4.609 70.688 20.438 1 91.44 244 GLY B CA 1
ATOM 5199 C C . GLY B 1 244 ? -4.418 71.562 19.188 1 91.44 244 GLY B C 1
ATOM 5200 O O . GLY B 1 244 ? -5.246 71.5 18.281 1 91.44 244 GLY B O 1
ATOM 5201 N N . SER B 1 245 ? -3.334 72.375 19.234 1 90.62 245 SER B N 1
ATOM 5202 C CA . SER B 1 245 ? -2.996 73.125 18.031 1 90.62 245 SER B CA 1
ATOM 5203 C C . SER B 1 245 ? -2.324 72.25 16.984 1 90.62 245 SER B C 1
ATOM 5205 O O . SER B 1 245 ? -1.211 71.75 17.188 1 90.62 245 SER B O 1
ATOM 5207 N N . SER B 1 246 ? -2.936 72 15.93 1 92.75 246 SER B N 1
ATOM 5208 C CA . SER B 1 246 ? -2.441 71.25 14.781 1 92.75 246 SER B CA 1
ATOM 5209 C C . SER B 1 246 ? -2.09 69.812 15.18 1 92.75 246 SER B C 1
ATOM 5211 O O . SER B 1 246 ? -1.153 69.188 14.641 1 92.75 246 SER B O 1
ATOM 5213 N N . LYS B 1 247 ? -2.705 69.375 16.234 1 95.88 247 LYS B N 1
ATOM 5214 C CA . LYS B 1 247 ? -2.477 68 16.656 1 95.88 247 LYS B CA 1
ATOM 5215 C C . LYS B 1 247 ? -3.66 67.438 17.453 1 95.88 247 LYS B C 1
ATOM 5217 O O . LYS B 1 247 ? -4.43 68.188 18.031 1 95.88 247 LYS B O 1
ATOM 5222 N N . ILE B 1 248 ? -3.822 66.188 17.438 1 97.5 248 ILE B N 1
ATOM 5223 C CA . ILE B 1 248 ? -4.781 65.5 18.266 1 97.5 248 ILE B CA 1
ATOM 5224 C C . ILE B 1 248 ? -4.055 64.438 19.109 1 97.5 248 ILE B C 1
ATOM 5226 O O . ILE B 1 248 ? -3.33 63.594 18.562 1 97.5 248 ILE B O 1
ATOM 5230 N N . ILE B 1 249 ? -4.16 64.562 20.406 1 98 249 ILE B N 1
ATOM 5231 C CA . ILE B 1 249 ? -3.504 63.594 21.312 1 98 249 ILE B CA 1
ATOM 5232 C C . ILE B 1 249 ? -4.48 62.5 21.703 1 98 249 ILE B C 1
ATOM 5234 O O . ILE B 1 249 ? -5.586 62.781 22.172 1 98 249 ILE B O 1
ATOM 5238 N N . LEU B 1 250 ? -4.066 61.281 21.438 1 98.5 250 LEU B N 1
ATOM 5239 C CA . LEU B 1 250 ? -4.848 60.094 21.797 1 98.5 250 LEU B CA 1
ATOM 5240 C C . LEU B 1 250 ? -4.258 59.406 23.031 1 98.5 250 LEU B C 1
ATOM 5242 O O . LEU B 1 250 ? -3.035 59.312 23.156 1 98.5 250 LEU B O 1
ATOM 5246 N N . THR B 1 251 ? -5.09 58.969 23.984 1 98.25 251 THR B N 1
ATOM 5247 C CA . THR B 1 251 ? -4.699 58.188 25.125 1 98.25 251 THR B CA 1
ATOM 5248 C C . THR B 1 251 ? -5.711 57.062 25.375 1 98.25 251 THR B C 1
ATOM 5250 O O . THR B 1 251 ? -6.902 57.219 25.094 1 98.25 251 THR B O 1
ATOM 5253 N N . TRP B 1 252 ? -5.258 55.906 25.828 1 97.88 252 TRP B N 1
ATOM 5254 C CA . TRP B 1 252 ? -6.125 54.781 26.156 1 97.88 252 TRP B CA 1
ATOM 5255 C C . TRP B 1 252 ? -5.543 53.938 27.297 1 97.88 252 TRP B C 1
ATOM 5257 O O . TRP B 1 252 ? -4.441 54.25 27.781 1 97.88 252 TRP B O 1
ATOM 5267 N N . ASP B 1 253 ? -6.297 52.969 27.75 1 96 253 ASP B N 1
ATOM 5268 C CA . ASP B 1 253 ? -5.855 52.062 28.828 1 96 253 ASP B CA 1
ATOM 5269 C C . ASP B 1 253 ? -4.805 51.094 28.328 1 96 253 ASP B C 1
ATOM 5271 O O . ASP B 1 253 ? -4.898 50.594 27.203 1 96 253 ASP B O 1
ATOM 5275 N N . ALA B 1 254 ? -3.75 50.844 29.109 1 91.62 254 ALA B N 1
ATOM 5276 C CA . ALA B 1 254 ? -2.725 49.844 28.812 1 91.62 254 ALA B CA 1
ATOM 5277 C C . ALA B 1 254 ? -2.764 48.719 29.812 1 91.62 254 ALA B C 1
ATOM 5279 O O . ALA B 1 254 ? -1.889 48.594 30.688 1 91.62 254 ALA B O 1
ATOM 5280 N N . PRO B 1 255 ? -3.748 47.906 29.656 1 88.12 255 PRO B N 1
ATOM 5281 C CA . PRO B 1 255 ? -3.742 46.75 30.578 1 88.12 255 PRO B CA 1
ATOM 5282 C C . PRO B 1 255 ? -2.535 45.844 30.391 1 88.12 255 PRO B C 1
ATOM 5284 O O . PRO B 1 255 ? -1.952 45.812 29.297 1 88.12 255 PRO B O 1
ATOM 5287 N N . THR B 1 256 ? -2.156 45.156 31.484 1 90.88 256 THR B N 1
ATOM 5288 C CA . THR B 1 256 ? -1.077 44.188 31.391 1 90.88 256 THR B CA 1
ATOM 5289 C C . THR B 1 256 ? -1.504 43 30.562 1 90.88 256 THR B C 1
ATOM 5291 O O . THR B 1 256 ? -2.514 42.344 30.859 1 90.88 256 THR B O 1
ATOM 5294 N N . TYR B 1 257 ? -0.903 42.812 29.469 1 92.44 257 TYR B N 1
ATOM 5295 C CA . TYR B 1 257 ? -1.119 41.688 28.578 1 92.44 257 TYR B CA 1
ATOM 5296 C C . TYR B 1 257 ? 0.201 41 28.219 1 92.44 257 TYR B C 1
ATOM 5298 O O . TYR B 1 257 ? 1.017 41.594 27.484 1 92.44 257 TYR B O 1
ATOM 5306 N N . GLU B 1 258 ? 0.45 39.844 28.797 1 91 258 GLU B N 1
ATOM 5307 C CA . GLU B 1 258 ? 1.73 39.125 28.734 1 91 258 GLU B CA 1
ATOM 5308 C C . GLU B 1 258 ? 2.209 38.969 27.297 1 91 258 GLU B C 1
ATOM 5310 O O . GLU B 1 258 ? 3.406 39.094 27.031 1 91 258 GLU B O 1
ATOM 5315 N N . ASP B 1 259 ? 1.336 38.781 26.359 1 92.44 259 ASP B N 1
ATOM 5316 C CA . ASP B 1 259 ? 1.723 38.531 24.984 1 92.44 259 ASP B CA 1
ATOM 5317 C C . ASP B 1 259 ? 1.638 39.781 24.125 1 92.44 259 ASP B C 1
ATOM 5319 O O . ASP B 1 259 ? 1.553 39.719 22.906 1 92.44 259 ASP B O 1
ATOM 5323 N N . PHE B 1 260 ? 1.679 40.906 24.766 1 95.06 260 PHE B N 1
ATOM 5324 C CA . PHE B 1 260 ? 1.543 42.188 24.062 1 95.06 260 PHE B CA 1
ATOM 5325 C C . PHE B 1 260 ? 2.686 42.375 23.078 1 95.06 260 PHE B C 1
ATOM 5327 O O . PHE B 1 260 ? 3.84 42.062 23.391 1 95.06 260 PHE B O 1
ATOM 5334 N N . SER B 1 261 ? 2.354 42.906 21.875 1 94.5 261 SER B N 1
ATOM 5335 C CA . SER B 1 261 ? 3.367 43.312 20.906 1 94.5 261 SER B CA 1
ATOM 5336 C C . SER B 1 261 ? 3.287 44.812 20.625 1 94.5 261 SER B C 1
ATOM 5338 O O . SER B 1 261 ? 4.184 45.594 21 1 94.5 261 SER B O 1
ATOM 5340 N N . TYR B 1 262 ? 2.172 45.281 20.078 1 97.12 262 TYR B N 1
ATOM 5341 C CA . TYR B 1 262 ? 1.992 46.719 19.812 1 97.12 262 TYR B CA 1
ATOM 5342 C C . TYR B 1 262 ? 0.513 47.062 19.703 1 97.12 262 TYR B C 1
ATOM 5344 O O . TYR B 1 262 ? -0.343 46.188 19.688 1 97.12 262 TYR B O 1
ATOM 5352 N N . TYR B 1 263 ? 0.281 48.406 19.688 1 98.12 263 TYR B N 1
ATOM 5353 C CA . TYR B 1 263 ? -1.046 48.906 19.375 1 98.12 263 TYR B CA 1
ATOM 5354 C C . TYR B 1 263 ? -1.134 49.344 17.906 1 98.12 263 TYR B C 1
ATOM 5356 O O . TYR B 1 263 ? -0.146 49.812 17.328 1 98.12 263 TYR B O 1
ATOM 5364 N N . LYS B 1 264 ? -2.342 49.156 17.406 1 98.25 264 LYS B N 1
ATOM 5365 C CA . LYS B 1 264 ? -2.666 49.75 16.109 1 98.25 264 LYS B CA 1
ATOM 5366 C C . LYS B 1 264 ? -3.646 50.906 16.25 1 98.25 264 LYS B C 1
ATOM 5368 O O . LYS B 1 264 ? -4.711 50.75 16.859 1 98.25 264 LYS B O 1
ATOM 5373 N N . VAL B 1 265 ? -3.221 52 15.688 1 98.56 265 VAL B N 1
ATOM 5374 C CA . VAL B 1 265 ? -4.078 53.188 15.688 1 98.56 265 VAL B CA 1
ATOM 5375 C C . VAL B 1 265 ? -4.719 53.375 14.312 1 98.56 265 VAL B C 1
ATOM 5377 O O . VAL B 1 265 ? -4.02 53.438 13.297 1 98.56 265 VAL B O 1
ATOM 5380 N N . TYR B 1 266 ? -6.035 53.406 14.367 1 98.25 266 TYR B N 1
ATOM 5381 C CA . TYR B 1 266 ? -6.805 53.625 13.148 1 98.25 266 TYR B CA 1
ATOM 5382 C C . TYR B 1 266 ? -7.418 55 13.141 1 98.25 266 TYR B C 1
ATOM 5384 O O . TYR B 1 266 ? -7.754 55.562 14.195 1 98.25 266 TYR B O 1
ATOM 5392 N N . SER B 1 267 ? -7.539 55.531 11.914 1 97.69 267 SER B N 1
ATOM 5393 C CA . SER B 1 267 ? -8.148 56.844 11.805 1 97.69 267 SER B CA 1
ATOM 5394 C C . SER B 1 267 ? -8.961 56.969 10.523 1 97.69 267 SER B C 1
ATOM 5396 O O . SER B 1 267 ? -8.812 56.156 9.602 1 97.69 267 SER B O 1
ATOM 5398 N N . THR B 1 268 ? -9.914 57.844 10.547 1 96.62 268 THR B N 1
ATOM 5399 C CA . THR B 1 268 ? -10.688 58.281 9.383 1 96.62 268 THR B CA 1
ATOM 5400 C C . THR B 1 268 ? -11.117 59.719 9.508 1 96.62 268 THR B C 1
ATOM 5402 O O . THR B 1 268 ? -11.18 60.281 10.609 1 96.62 268 THR B O 1
ATOM 5405 N N . SER B 1 269 ? -11.289 60.312 8.391 1 91.81 269 SER B N 1
ATOM 5406 C CA . SER B 1 269 ? -11.664 61.75 8.375 1 91.81 269 SER B CA 1
ATOM 5407 C C . SER B 1 269 ? -13.164 61.906 8.57 1 91.81 269 SER B C 1
ATOM 5409 O O . SER B 1 269 ? -13.641 63 8.852 1 91.81 269 SER B O 1
ATOM 5411 N N . SER B 1 270 ? -13.844 60.781 8.328 1 89.38 270 SER B N 1
ATOM 5412 C CA . SER B 1 270 ? -15.297 60.844 8.469 1 89.38 270 SER B CA 1
ATOM 5413 C C . SER B 1 270 ? -15.828 59.531 9.07 1 89.38 270 SER B C 1
ATOM 5415 O O . SER B 1 270 ? -15.336 58.438 8.758 1 89.38 270 SER B O 1
ATOM 5417 N N . SER B 1 271 ? -16.891 59.719 9.867 1 84.25 271 SER B N 1
ATOM 5418 C CA . SER B 1 271 ? -17.469 58.562 10.531 1 84.25 271 SER B CA 1
ATOM 5419 C C . SER B 1 271 ? -18.094 57.594 9.523 1 84.25 271 SER B C 1
ATOM 5421 O O . SER B 1 271 ? -18.312 56.438 9.836 1 84.25 271 SER B O 1
ATOM 5423 N N . PHE B 1 272 ? -18.281 58.062 8.234 1 88.19 272 PHE B N 1
ATOM 5424 C CA . PHE B 1 272 ? -18.953 57.25 7.227 1 88.19 272 PHE B CA 1
ATOM 5425 C C . PHE B 1 272 ? -17.938 56.531 6.363 1 88.19 272 PHE B C 1
ATOM 5427 O O . PHE B 1 272 ? -18.297 55.656 5.559 1 88.19 272 PHE B O 1
ATOM 5434 N N . LEU B 1 273 ? -16.719 56.875 6.535 1 89.69 273 LEU B N 1
ATOM 5435 C CA . LEU B 1 273 ? -15.656 56.219 5.762 1 89.69 273 LEU B CA 1
ATOM 5436 C C . LEU B 1 273 ? -14.977 55.125 6.574 1 89.69 273 LEU B C 1
ATOM 5438 O O . LEU B 1 273 ? -14.977 55.188 7.809 1 89.69 273 LEU B O 1
ATOM 5442 N N . PRO B 1 274 ? -14.398 54.188 5.852 1 93.12 274 PRO B N 1
ATOM 5443 C CA . PRO B 1 274 ? -13.695 53.125 6.57 1 93.12 274 PRO B CA 1
ATOM 5444 C C . PRO B 1 274 ? -12.43 53.625 7.27 1 93.12 274 PRO B C 1
ATOM 5446 O O . PRO B 1 274 ? -11.82 54.594 6.828 1 93.12 274 PRO B O 1
ATOM 5449 N N . PHE B 1 275 ? -12.141 52.969 8.344 1 96.44 275 PHE B N 1
ATOM 5450 C CA . PHE B 1 275 ? -10.922 53.281 9.078 1 96.44 275 PHE B CA 1
ATOM 5451 C C . PHE B 1 275 ? -9.703 52.688 8.383 1 96.44 275 PHE B C 1
ATOM 5453 O O . PHE B 1 275 ? -9.789 51.594 7.809 1 96.44 275 PHE B O 1
ATOM 5460 N N . SER B 1 276 ? -8.602 53.406 8.383 1 96.69 276 SER B N 1
ATOM 5461 C CA . SER B 1 276 ? -7.32 52.906 7.883 1 96.69 276 SER B CA 1
ATOM 5462 C C . SER B 1 276 ? -6.238 53 8.953 1 96.69 276 SER B C 1
ATOM 5464 O O . SER B 1 276 ? -6.355 53.781 9.898 1 96.69 276 SER B O 1
ATOM 5466 N N . VAL B 1 277 ? -5.246 52.219 8.82 1 97.69 277 VAL B N 1
ATOM 5467 C CA . VAL B 1 277 ? -4.164 52.188 9.797 1 97.69 277 VAL B CA 1
ATOM 5468 C C . VAL B 1 277 ? -3.357 53.469 9.703 1 97.69 277 VAL B C 1
ATOM 5470 O O . VAL B 1 277 ? -2.869 53.844 8.633 1 97.69 277 VAL B O 1
ATOM 5473 N N . LEU B 1 278 ? -3.305 54.094 10.781 1 97.69 278 LEU B N 1
ATOM 5474 C CA . LEU B 1 278 ? -2.553 55.344 10.898 1 97.69 278 LEU B CA 1
ATOM 5475 C C . LEU B 1 278 ? -1.133 55.094 11.391 1 97.69 278 LEU B C 1
ATOM 5477 O O . LEU B 1 278 ? -0.175 55.688 10.883 1 97.69 278 LEU B O 1
ATOM 5481 N N . ALA B 1 279 ? -1.035 54.25 12.43 1 97.81 279 ALA B N 1
ATOM 5482 C CA . ALA B 1 279 ? 0.269 54 13.039 1 97.81 279 ALA B CA 1
ATOM 5483 C C . ALA B 1 279 ? 0.238 52.75 13.914 1 97.81 279 ALA B C 1
ATOM 5485 O O . ALA B 1 279 ? -0.836 52.25 14.258 1 97.81 279 ALA B O 1
ATOM 5486 N N . LYS B 1 280 ? 1.467 52.219 14.18 1 98 280 LYS B N 1
ATOM 5487 C CA . LYS B 1 280 ? 1.719 51.219 15.219 1 98 280 LYS B CA 1
ATOM 5488 C C . LYS B 1 280 ? 2.566 51.812 16.344 1 98 280 LYS B C 1
ATOM 5490 O O . LYS B 1 280 ? 3.494 52.594 16.094 1 98 280 LYS B O 1
ATOM 5495 N N . THR B 1 281 ? 2.178 51.594 17.562 1 97.56 281 THR B N 1
ATOM 5496 C CA . THR B 1 281 ? 2.932 52.125 18.688 1 97.56 281 THR B CA 1
ATOM 5497 C C . THR B 1 281 ? 2.957 51.125 19.844 1 97.56 281 THR B C 1
ATOM 5499 O O . THR B 1 281 ? 2.053 50.281 19.984 1 97.56 281 THR B O 1
ATOM 5502 N N . ASP B 1 282 ? 4.012 51.094 20.703 1 96.62 282 ASP B N 1
ATOM 5503 C CA . ASP B 1 282 ? 4.082 50.25 21.891 1 96.62 282 ASP B CA 1
ATOM 5504 C C . ASP B 1 282 ? 3.674 51.031 23.141 1 96.62 282 ASP B C 1
ATOM 5506 O O . ASP B 1 282 ? 3.697 50.5 24.25 1 96.62 282 ASP B O 1
ATOM 5510 N N . LYS B 1 283 ? 3.301 52.312 22.906 1 96.62 283 LYS B N 1
ATOM 5511 C CA . LYS B 1 283 ? 2.844 53.188 24 1 96.62 283 LYS B CA 1
ATOM 5512 C C . LYS B 1 283 ? 1.322 53.312 24 1 96.62 283 LYS B C 1
ATOM 5514 O O . LYS B 1 283 ? 0.671 53.031 22.984 1 96.62 283 LYS B O 1
ATOM 5519 N N . ASN B 1 284 ? 0.761 53.625 25.141 1 97.75 284 ASN B N 1
ATOM 5520 C CA . ASN B 1 284 ? -0.686 53.781 25.25 1 97.75 284 ASN B CA 1
ATOM 5521 C C . ASN B 1 284 ? -1.13 55.188 24.875 1 97.75 284 ASN B C 1
ATOM 5523 O O . ASN B 1 284 ? -2.125 55.719 25.391 1 97.75 284 ASN B O 1
ATOM 5527 N N . SER B 1 285 ? -0.387 55.844 24.141 1 97.75 285 SER B N 1
ATOM 5528 C CA . SER B 1 285 ? -0.691 57.156 23.625 1 97.75 285 SER B CA 1
ATOM 5529 C C . SER B 1 285 ? -0.131 57.375 22.219 1 97.75 285 SER B C 1
ATOM 5531 O O . SER B 1 285 ? 0.781 56.656 21.812 1 97.75 285 SER B O 1
ATOM 5533 N N . TYR B 1 286 ? -0.726 58.344 21.484 1 98.19 286 TYR B N 1
ATOM 5534 C CA . TYR B 1 286 ? -0.284 58.688 20.141 1 98.19 286 TYR B CA 1
ATOM 5535 C C . TYR B 1 286 ? -0.653 60.125 19.812 1 98.19 286 TYR B C 1
ATOM 5537 O O . TYR B 1 286 ? -1.743 60.594 20.156 1 98.19 286 TYR B O 1
ATOM 5545 N N . GLU B 1 287 ? 0.325 60.781 19.266 1 98.06 287 GLU B N 1
ATOM 5546 C CA . GLU B 1 287 ? 0.084 62.125 18.797 1 98.06 287 GLU B CA 1
ATOM 5547 C C . GLU B 1 287 ? -0.078 62.156 17.281 1 98.06 287 GLU B C 1
ATOM 5549 O O . GLU B 1 287 ? 0.879 61.938 16.547 1 98.06 287 GLU B O 1
ATOM 5554 N N . ASP B 1 288 ? -1.244 62.469 16.828 1 97.88 288 ASP B N 1
ATOM 5555 C CA . ASP B 1 288 ? -1.524 62.625 15.406 1 97.88 288 ASP B CA 1
ATOM 5556 C C . ASP B 1 288 ? -1.358 64.062 14.969 1 97.88 288 ASP B C 1
ATOM 5558 O O . ASP B 1 288 ? -2.094 64.938 15.422 1 97.88 288 ASP B O 1
ATOM 5562 N N . ILE B 1 289 ? -0.401 64.312 14.07 1 96.81 289 ILE B N 1
ATOM 5563 C CA . ILE B 1 289 ? -0.227 65.625 13.539 1 96.81 289 ILE B CA 1
ATOM 5564 C C . ILE B 1 289 ? -1.262 65.875 12.445 1 96.81 289 ILE B C 1
ATOM 5566 O O . ILE B 1 289 ? -1.242 65.25 11.398 1 96.81 289 ILE B O 1
ATOM 5570 N N . VAL B 1 290 ? -2.162 66.812 12.711 1 95.44 290 VAL B N 1
ATOM 5571 C CA . VAL B 1 290 ? -3.25 67.125 11.797 1 95.44 290 VAL B CA 1
ATOM 5572 C C . VAL B 1 290 ? -3.215 68.625 11.484 1 95.44 290 VAL B C 1
ATOM 5574 O O . VAL B 1 290 ? -3.436 69.438 12.367 1 95.44 290 VAL B O 1
ATOM 5577 N N . GLU B 1 291 ? -3.023 68.938 10.25 1 91.75 291 GLU B N 1
ATOM 5578 C CA . GLU B 1 291 ? -2.973 70.312 9.844 1 91.75 291 GLU B CA 1
ATOM 5579 C C . GLU B 1 291 ? -4.375 70.875 9.711 1 91.75 291 GLU B C 1
ATOM 5581 O O . GLU B 1 291 ? -5.297 70.188 9.25 1 91.75 291 GLU B O 1
ATOM 5586 N N . GLY B 1 292 ? -4.449 72.188 10.125 1 90.75 292 GLY B N 1
ATOM 5587 C CA . GLY B 1 292 ? -5.695 72.938 9.977 1 90.75 292 GLY B CA 1
ATOM 5588 C C . GLY B 1 292 ? -6.406 73.125 11.297 1 90.75 292 GLY B C 1
ATOM 5589 O O . GLY B 1 292 ? -6.191 72.438 12.266 1 90.75 292 GLY B O 1
ATOM 5590 N N . ALA B 1 293 ? -7.266 74.25 11.336 1 92.12 293 ALA B N 1
ATOM 5591 C CA . ALA B 1 293 ? -8.016 74.625 12.539 1 92.12 293 ALA B CA 1
ATOM 5592 C C . ALA B 1 293 ? -9.391 73.938 12.539 1 92.12 293 ALA B C 1
ATOM 5594 O O . ALA B 1 293 ? -10.086 73.938 11.523 1 92.12 293 ALA B O 1
ATOM 5595 N N . GLY B 1 294 ? -9.711 73.375 13.648 1 93.38 294 GLY B N 1
ATOM 5596 C CA . GLY B 1 294 ? -11.039 72.812 13.828 1 93.38 294 GLY B CA 1
ATOM 5597 C C . GLY B 1 294 ? -11.266 71.562 13.016 1 93.38 294 GLY B C 1
ATOM 5598 O O . GLY B 1 294 ? -12.398 71.25 12.641 1 93.38 294 GLY B O 1
ATOM 5599 N N . LYS B 1 295 ? -10.234 70.875 12.688 1 95 295 LYS B N 1
ATOM 5600 C CA . LYS B 1 295 ? -10.352 69.688 11.906 1 95 295 LYS B CA 1
ATOM 5601 C C . LYS B 1 295 ? -10.695 68.5 12.789 1 95 295 LYS B C 1
ATOM 5603 O O . LYS B 1 295 ? -10.055 68.25 13.812 1 95 295 LYS B O 1
ATOM 5608 N N . SER B 1 296 ? -11.68 67.75 12.32 1 95.69 296 SER B N 1
ATOM 5609 C CA . SER B 1 296 ? -12.141 66.562 13.078 1 95.69 296 SER B CA 1
ATOM 5610 C C . SER B 1 296 ? -11.641 65.312 12.453 1 95.69 296 SER B C 1
ATOM 5612 O O . SER B 1 296 ? -11.594 65.125 11.234 1 95.69 296 SER B O 1
ATOM 5614 N N . LYS B 1 297 ? -11.258 64.375 13.234 1 97.19 297 LYS B N 1
ATOM 5615 C CA . LYS B 1 297 ? -10.906 62.969 12.875 1 97.19 297 LYS B CA 1
ATOM 5616 C C . LYS B 1 297 ? -11.484 61.969 13.867 1 97.19 297 LYS B C 1
ATOM 5618 O O . LYS B 1 297 ? -11.695 62.312 15.039 1 97.19 297 LYS B O 1
ATOM 5623 N N . TYR B 1 298 ? -11.695 60.781 13.391 1 97.81 298 TYR B N 1
ATOM 5624 C CA . TYR B 1 298 ? -12.172 59.688 14.227 1 97.81 298 TYR B CA 1
ATOM 5625 C C . TYR B 1 298 ? -11.109 58.594 14.375 1 97.81 298 TYR B C 1
ATOM 5627 O O . TYR B 1 298 ? -10.398 58.281 13.422 1 97.81 298 TYR B O 1
ATOM 5635 N N . TYR B 1 299 ? -11.086 58.062 15.555 1 98.38 299 TYR B N 1
ATOM 5636 C CA . TYR B 1 299 ? -10.008 57.125 15.836 1 98.38 299 TYR B CA 1
ATOM 5637 C C . TYR B 1 299 ? -10.555 55.844 16.453 1 98.38 299 TYR B C 1
ATOM 5639 O O . TYR B 1 299 ? -11.562 55.844 17.172 1 98.38 299 TYR B O 1
ATOM 5647 N N . LYS B 1 300 ? -9.891 54.719 16.203 1 98 300 LYS B N 1
ATOM 5648 C CA . LYS B 1 300 ? -9.992 53.438 16.891 1 98 300 LYS B CA 1
ATOM 5649 C C . LYS B 1 300 ? -8.602 52.875 17.188 1 98 300 LYS B C 1
ATOM 5651 O O . LYS B 1 300 ? -7.648 53.125 16.438 1 98 300 LYS B O 1
ATOM 5656 N N . VAL B 1 301 ? -8.523 52.188 18.297 1 98.44 301 VAL B N 1
ATOM 5657 C CA . VAL B 1 301 ? -7.25 51.562 18.656 1 98.44 301 VAL B CA 1
ATOM 5658 C C . VAL B 1 301 ? -7.461 50.094 18.984 1 98.44 301 VAL B C 1
ATOM 5660 O O . VAL B 1 301 ? -8.43 49.719 19.641 1 98.44 301 VAL B O 1
ATOM 5663 N N . THR B 1 302 ? -6.59 49.219 18.469 1 97.94 302 THR B N 1
ATOM 5664 C CA . THR B 1 302 ? -6.586 47.781 18.797 1 97.94 302 THR B CA 1
ATOM 5665 C C . THR B 1 302 ? -5.219 47.375 19.312 1 97.94 302 THR B C 1
ATOM 5667 O O . THR B 1 302 ? -4.25 48.125 19.234 1 97.94 302 THR B O 1
ATOM 5670 N N . MET B 1 303 ? -5.227 46.25 19.953 1 97.5 303 MET B N 1
ATOM 5671 C CA . MET B 1 303 ? -4.004 45.625 20.469 1 97.5 303 MET B CA 1
ATOM 5672 C C . MET B 1 303 ? -3.635 44.406 19.641 1 97.5 303 MET B C 1
ATOM 5674 O O . MET B 1 303 ? -4.504 43.594 19.266 1 97.5 303 MET B O 1
ATOM 5678 N N . VAL B 1 304 ? -2.377 44.219 19.281 1 97.19 304 VAL B N 1
ATOM 5679 C CA . VAL B 1 304 ? -1.876 43.062 18.578 1 97.19 304 VAL B CA 1
ATOM 5680 C C . VAL B 1 304 ? -0.879 42.312 19.453 1 97.19 304 VAL B C 1
ATOM 5682 O O . VAL B 1 304 ? -0.011 42.906 20.078 1 97.19 304 VAL B O 1
ATOM 5685 N N . ASP B 1 305 ? -0.999 41 19.547 1 95 305 ASP B N 1
ATOM 5686 C CA . ASP B 1 305 ? -0.099 40.25 20.406 1 95 305 ASP B CA 1
ATOM 5687 C C . ASP B 1 305 ? 1.097 39.719 19.609 1 95 305 ASP B C 1
ATOM 5689 O O . ASP B 1 305 ? 1.241 40 18.422 1 95 305 ASP B O 1
ATOM 5693 N N . LYS B 1 306 ? 2.029 39.031 20.297 1 91.44 306 LYS B N 1
ATOM 5694 C CA . LYS B 1 306 ? 3.291 38.562 19.719 1 91.44 306 LYS B CA 1
ATOM 5695 C C . LYS B 1 306 ? 3.053 37.562 18.609 1 91.44 306 LYS B C 1
ATOM 5697 O O . LYS B 1 306 ? 3.938 37.312 17.781 1 91.44 306 LYS B O 1
ATOM 5702 N N . ASP B 1 307 ? 1.855 36.938 18.531 1 91.94 307 ASP B N 1
ATOM 5703 C CA . ASP B 1 307 ? 1.522 35.938 17.531 1 91.94 307 ASP B CA 1
ATOM 5704 C C . ASP B 1 307 ? 0.774 36.562 16.359 1 91.94 307 ASP B C 1
ATOM 5706 O O . ASP B 1 307 ? 0.377 35.875 15.422 1 91.94 307 ASP B O 1
ATOM 5710 N N . GLY B 1 308 ? 0.561 37.844 16.438 1 92.44 308 GLY B N 1
ATOM 5711 C CA . GLY B 1 308 ? -0.079 38.562 15.344 1 92.44 308 GLY B CA 1
ATOM 5712 C C . GLY B 1 308 ? -1.589 38.625 15.477 1 92.44 308 GLY B C 1
ATOM 5713 O O . GLY B 1 308 ? -2.275 39.094 14.578 1 92.44 308 GLY B O 1
ATOM 5714 N N . LEU B 1 309 ? -2.107 38.125 16.594 1 96.06 309 LEU B N 1
ATOM 5715 C CA . LEU B 1 309 ? -3.543 38.219 16.828 1 96.06 309 LEU B CA 1
ATOM 5716 C C . LEU B 1 309 ? -3.938 39.656 17.219 1 96.06 309 LEU B C 1
ATOM 5718 O O . LEU B 1 309 ? -3.328 40.25 18.109 1 96.06 309 LEU B O 1
ATOM 5722 N N . GLU B 1 310 ? -4.934 40.156 16.594 1 97.56 310 GLU B N 1
ATOM 5723 C CA . GLU B 1 310 ? -5.426 41.5 16.828 1 97.56 310 GLU B CA 1
ATOM 5724 C C . GLU B 1 310 ? -6.719 41.5 17.641 1 97.56 310 GLU B C 1
ATOM 5726 O O . GLU B 1 310 ? -7.605 40.688 17.391 1 97.56 310 GLU B O 1
ATOM 5731 N N . SER B 1 311 ? -6.793 42.406 18.594 1 97.69 311 SER B N 1
ATOM 5732 C CA . SER B 1 311 ? -8 42.5 19.422 1 97.69 311 SER B CA 1
ATOM 5733 C C . SER B 1 311 ? -9.203 42.906 18.578 1 97.69 311 SER B C 1
ATOM 5735 O O . SER B 1 311 ? -9.039 43.438 17.469 1 97.69 311 SER B O 1
ATOM 5737 N N . PRO B 1 312 ? -10.398 42.625 19.094 1 96.75 312 PRO B N 1
ATOM 5738 C CA . PRO B 1 312 ? -11.586 43.094 18.375 1 96.75 312 PRO B CA 1
ATOM 5739 C C . PRO B 1 312 ? -11.594 44.625 18.188 1 96.75 312 PRO B C 1
ATOM 5741 O O . PRO B 1 312 ? -11.172 45.344 19.094 1 96.75 312 PRO B O 1
ATOM 5744 N N . MET B 1 313 ? -12.078 44.938 17.078 1 96.56 313 MET B N 1
ATOM 5745 C CA . MET B 1 313 ? -12.234 46.375 16.781 1 96.56 313 MET B CA 1
ATOM 5746 C C . MET B 1 313 ? -13.375 46.969 17.578 1 96.56 313 MET B C 1
ATOM 5748 O O . MET B 1 313 ? -14.477 46.406 17.625 1 96.56 313 MET B O 1
ATOM 5752 N N . PRO B 1 314 ? -13.078 48.062 18.219 1 95.94 314 PRO B N 1
ATOM 5753 C CA . PRO B 1 314 ? -14.195 48.719 18.906 1 95.94 314 PRO B CA 1
ATOM 5754 C C . PRO B 1 314 ? -15.312 49.125 17.938 1 95.94 314 PRO B C 1
ATOM 5756 O O . PRO B 1 314 ? -15.039 49.469 16.781 1 95.94 314 PRO B O 1
ATOM 5759 N N . LYS B 1 315 ? -16.516 49.094 18.438 1 92.88 315 LYS B N 1
ATOM 5760 C CA . LYS B 1 315 ? -17.672 49.438 17.609 1 92.88 315 LYS B CA 1
ATOM 5761 C C . LYS B 1 315 ? -17.672 50.906 17.203 1 92.88 315 LYS B C 1
ATOM 5763 O O . LYS B 1 315 ? -17.859 51.219 16.031 1 92.88 315 LYS B O 1
ATOM 5768 N N . ASP B 1 316 ? -17.438 51.719 18.203 1 92.56 316 ASP B N 1
ATOM 5769 C CA . ASP B 1 316 ? -17.516 53.156 17.953 1 92.56 316 ASP B CA 1
ATOM 5770 C C . ASP B 1 316 ? -16.125 53.781 17.969 1 92.56 316 ASP B C 1
ATOM 5772 O O . ASP B 1 316 ? -15.266 53.375 18.766 1 92.56 316 ASP B O 1
ATOM 5776 N N . GLY B 1 317 ? -15.969 54.75 17.156 1 95.19 317 GLY B N 1
ATOM 5777 C CA . GLY B 1 317 ? -14.75 55.531 17.172 1 95.19 317 GLY B CA 1
ATOM 5778 C C . GLY B 1 317 ? -14.852 56.75 18.078 1 95.19 317 GLY B C 1
ATOM 5779 O O . GLY B 1 317 ? -15.945 57.125 18.5 1 95.19 317 GLY B O 1
ATOM 5780 N N . VAL B 1 318 ? -13.703 57.312 18.344 1 97.25 318 VAL B N 1
ATOM 5781 C CA . VAL B 1 318 ? -13.648 58.531 19.156 1 97.25 318 VAL B CA 1
ATOM 5782 C C . VAL B 1 318 ? -13.211 59.719 18.297 1 97.25 318 VAL B C 1
ATOM 5784 O O . VAL B 1 318 ? -12.234 59.625 17.547 1 97.25 318 VAL B O 1
ATOM 5787 N N . GLU B 1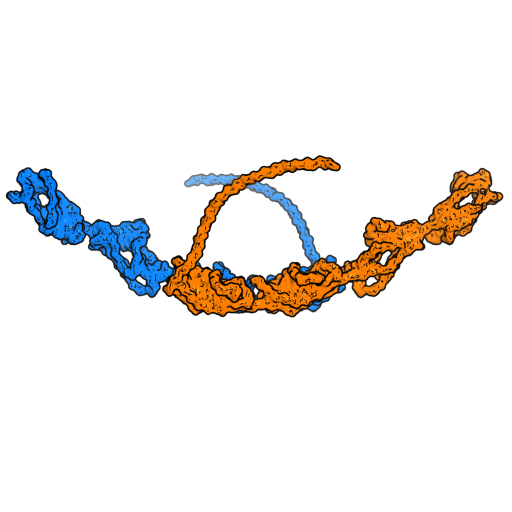 319 ? -13.945 60.75 18.453 1 97 319 GLU B N 1
ATOM 5788 C CA . GLU B 1 319 ? -13.648 61.938 17.656 1 97 319 GLU B CA 1
ATOM 5789 C C . GLU B 1 319 ? -12.633 62.844 18.359 1 97 319 GLU B C 1
ATOM 5791 O O . GLU B 1 319 ? -12.742 63.094 19.547 1 97 319 GLU B O 1
ATOM 5796 N N . GLY B 1 320 ? -11.656 63.156 17.688 1 97.5 320 GLY B N 1
ATOM 5797 C CA . GLY B 1 320 ? -10.75 64.25 18.047 1 97.5 320 GLY B CA 1
ATOM 5798 C C . GLY B 1 320 ? -10.805 65.438 17.109 1 97.5 320 GLY B C 1
ATOM 5799 O O . GLY B 1 320 ? -11.273 65.312 15.977 1 97.5 320 GLY B O 1
ATOM 5800 N N . LYS B 1 321 ? -10.352 66.625 17.688 1 96.69 321 LYS B N 1
ATOM 5801 C CA . LYS B 1 321 ? -10.367 67.875 16.875 1 96.69 321 LYS B CA 1
ATOM 5802 C C . LYS B 1 321 ? -9.164 68.75 17.188 1 96.69 321 LYS B C 1
ATOM 5804 O O . LYS B 1 321 ? -8.703 68.812 18.344 1 96.69 321 LYS B O 1
ATOM 5809 N N . THR B 1 322 ? -8.742 69.375 16.219 1 96.31 322 THR B N 1
ATOM 5810 C CA . THR B 1 322 ? -7.762 70.375 16.484 1 96.31 322 THR B CA 1
ATOM 5811 C C . THR B 1 322 ? -8.453 71.688 16.969 1 96.31 322 THR B C 1
ATOM 5813 O O . THR B 1 322 ? -9.664 71.812 16.812 1 96.31 322 THR B O 1
ATOM 5816 N N . LEU B 1 323 ? -7.602 72.438 17.625 1 94.81 323 LEU B N 1
ATOM 5817 C CA . LEU B 1 323 ? -8.133 73.75 18.125 1 94.81 323 LEU B CA 1
ATOM 5818 C C . LEU B 1 323 ? -8.672 74.562 16.984 1 94.81 323 LEU B C 1
ATOM 5820 O O . LEU B 1 323 ? -8.008 74.75 15.969 1 94.81 323 LEU B O 1
ATOM 5824 N N . GLY B 1 324 ? -9.844 75.125 17.078 1 93.56 324 GLY B N 1
ATOM 5825 C CA . GLY B 1 324 ? -10.445 76 16.094 1 93.56 324 GLY B CA 1
ATOM 5826 C C . GLY B 1 324 ? -9.891 77.375 16.125 1 93.56 324 GLY B C 1
ATOM 5827 O O . GLY B 1 324 ? -9.164 77.75 17.047 1 93.56 324 GLY B O 1
ATOM 5828 N N . ASN B 1 325 ? -10.281 78.125 15.133 1 94.12 325 ASN B N 1
ATOM 5829 C CA . ASN B 1 325 ? -9.891 79.562 15.102 1 94.12 325 ASN B CA 1
ATOM 5830 C C . ASN B 1 325 ? -10.633 80.375 16.156 1 94.12 325 ASN B C 1
ATOM 5832 O O . ASN B 1 325 ? -11.766 80 16.516 1 94.12 325 ASN B O 1
ATOM 5836 N N . PRO B 1 326 ? -9.922 81.375 16.734 1 94.38 326 PRO B N 1
ATOM 5837 C CA . PRO B 1 326 ? -10.664 82.25 17.641 1 94.38 326 PRO B CA 1
ATOM 5838 C C . PRO B 1 326 ? -11.805 83 16.938 1 94.38 326 PRO B C 1
ATOM 5840 O O . PRO B 1 326 ? -11.812 83.125 15.711 1 94.38 326 PRO B O 1
ATOM 5843 N N . LEU B 1 327 ? -12.695 83.5 17.797 1 94.62 327 LEU B N 1
ATOM 5844 C CA . LEU B 1 327 ? -13.773 84.312 17.234 1 94.62 327 LEU B CA 1
ATOM 5845 C C . LEU B 1 327 ? -13.281 85.688 16.844 1 94.62 327 LEU B C 1
ATOM 5847 O O . LEU B 1 327 ? -12.383 86.25 17.484 1 94.62 327 LEU B O 1
ATOM 5851 N N . ALA B 1 328 ? -13.906 86.188 15.883 1 95.81 328 ALA B N 1
ATOM 5852 C CA . ALA B 1 328 ? -13.562 87.5 15.43 1 95.81 328 ALA B CA 1
ATOM 5853 C C . ALA B 1 328 ? -13.906 88.562 16.484 1 95.81 328 ALA B C 1
ATOM 5855 O O . ALA B 1 328 ? -14.945 88.5 17.141 1 95.81 328 ALA B O 1
ATOM 5856 N N . PRO B 1 329 ? -13.023 89.5 16.609 1 96.56 329 PRO B N 1
ATOM 5857 C CA . PRO B 1 329 ? -13.375 90.625 17.484 1 96.56 329 PRO B CA 1
ATOM 5858 C C . PRO B 1 329 ? -14.477 91.5 16.906 1 96.56 329 PRO B C 1
ATOM 5860 O O . PRO B 1 329 ? -14.891 91.312 15.758 1 96.56 329 PRO B O 1
ATOM 5863 N N . SER B 1 330 ? -14.953 92.438 17.844 1 96.69 330 SER B N 1
ATOM 5864 C CA . SER B 1 330 ? -15.945 93.438 17.438 1 96.69 330 SER B CA 1
ATOM 5865 C C . SER B 1 330 ? -15.422 94.812 17.641 1 96.69 330 SER B C 1
ATOM 5867 O O . SER B 1 330 ? -15.047 95.188 18.75 1 96.69 330 SER B O 1
ATOM 5869 N N . ILE B 1 331 ? -15.414 95.562 16.5 1 96.81 331 ILE B N 1
ATOM 5870 C CA . ILE B 1 331 ? -15.039 97 16.641 1 96.81 331 ILE B CA 1
ATOM 5871 C C . ILE B 1 331 ? -16.156 97.75 17.328 1 96.81 331 ILE B C 1
ATOM 5873 O O . ILE B 1 331 ? -17.297 97.75 16.844 1 96.81 331 ILE B O 1
ATOM 5877 N N . ILE B 1 332 ? -15.828 98.438 18.469 1 95.38 332 ILE B N 1
ATOM 5878 C CA . ILE B 1 332 ? -16.859 99.125 19.234 1 95.38 332 ILE B CA 1
ATOM 5879 C C . ILE B 1 332 ? -16.75 100.625 19.062 1 95.38 332 ILE B C 1
ATOM 5881 O O . ILE B 1 332 ? -17.688 101.375 19.359 1 95.38 332 ILE B O 1
ATOM 5885 N N . LEU B 1 333 ? -15.516 101.062 18.75 1 94.62 333 LEU B N 1
ATOM 5886 C CA . LEU B 1 333 ? -15.305 102.5 18.547 1 94.62 333 LEU B CA 1
ATOM 5887 C C . LEU B 1 333 ? -14.438 102.812 17.328 1 94.62 333 LEU B C 1
ATOM 5889 O O . LEU B 1 333 ? -13.43 102.125 17.125 1 94.62 333 LEU B O 1
ATOM 5893 N N . ALA B 1 334 ? -14.891 103.562 16.469 1 94 334 ALA B N 1
ATOM 5894 C CA . ALA B 1 334 ? -14.141 104.188 15.367 1 94 334 ALA B CA 1
ATOM 5895 C C . ALA B 1 334 ? -14.43 105.688 15.266 1 94 334 ALA B C 1
ATOM 5897 O O . ALA B 1 334 ? -15.461 106.062 14.727 1 94 334 ALA B O 1
ATOM 5898 N N . GLN B 1 335 ? -13.469 106.5 15.781 1 92.5 335 GLN B N 1
ATOM 5899 C CA . GLN B 1 335 ? -13.734 107.938 15.922 1 92.5 335 GLN B CA 1
ATOM 5900 C C . GLN B 1 335 ? -12.586 108.75 15.344 1 92.5 335 GLN B C 1
ATOM 5902 O O . GLN B 1 335 ? -11.414 108.438 15.547 1 92.5 335 GLN B O 1
ATOM 5907 N N . SER B 1 336 ? -12.984 109.75 14.57 1 91.62 336 SER B N 1
ATOM 5908 C CA . SER B 1 336 ? -12.016 110.688 14.047 1 91.62 336 SER B CA 1
ATOM 5909 C C . SER B 1 336 ? -11.586 111.688 15.125 1 91.62 336 SER B C 1
ATOM 5911 O O . SER B 1 336 ? -12.414 112.188 15.891 1 91.62 336 SER B O 1
ATOM 5913 N N . THR B 1 337 ? -10.297 111.875 15.242 1 88.81 337 THR B N 1
ATOM 5914 C CA . THR B 1 337 ? -9.719 112.875 16.094 1 88.81 337 THR B CA 1
ATOM 5915 C C . THR B 1 337 ? -8.797 113.812 15.305 1 88.81 337 THR B C 1
ATOM 5917 O O . THR B 1 337 ? -8.594 113.625 14.109 1 88.81 337 THR B O 1
ATOM 5920 N N . SER B 1 338 ? -8.273 114.812 15.984 1 89.19 338 SER B N 1
ATOM 5921 C CA . SER B 1 338 ? -7.359 115.75 15.312 1 89.19 338 SER B CA 1
ATOM 5922 C C . SER B 1 338 ? -6.074 115.062 14.883 1 89.19 338 SER B C 1
ATOM 5924 O O . SER B 1 338 ? -5.398 115.5 13.953 1 89.19 338 SER B O 1
ATOM 5926 N N . GLU B 1 339 ? -5.793 113.938 15.508 1 90.12 339 GLU B N 1
ATOM 5927 C CA . GLU B 1 339 ? -4.516 113.25 15.289 1 90.12 339 GLU B CA 1
ATOM 5928 C C . GLU B 1 339 ? -4.691 112 14.453 1 90.12 339 GLU B C 1
ATOM 5930 O O . GLU B 1 339 ? -3.723 111.312 14.18 1 90.12 339 GLU B O 1
ATOM 5935 N N . GLY B 1 340 ? -5.93 111.75 14.078 1 92.56 340 GLY B N 1
ATOM 5936 C CA . GLY B 1 340 ? -6.184 110.5 13.32 1 92.56 340 GLY B CA 1
ATOM 5937 C C . GLY B 1 340 ? -7.473 109.812 13.719 1 92.56 340 GLY B C 1
ATOM 5938 O O . GLY B 1 340 ? -8.391 110.438 14.242 1 92.56 340 GLY B O 1
ATOM 5939 N N . ILE B 1 341 ? -7.676 108.625 13.32 1 94.81 341 ILE B N 1
ATOM 5940 C CA . ILE B 1 341 ? -8.859 107.812 13.664 1 94.81 341 ILE B CA 1
ATOM 5941 C C . ILE B 1 341 ? -8.539 106.875 14.828 1 94.81 341 ILE B C 1
ATOM 5943 O O . ILE B 1 341 ? -7.586 106.062 14.758 1 94.81 341 ILE B O 1
ATOM 5947 N N . ASN B 1 342 ? -9.281 107 15.875 1 95.44 342 ASN B N 1
ATOM 5948 C CA . ASN B 1 342 ? -9.156 106.125 17.031 1 95.44 342 ASN B CA 1
ATOM 5949 C C . ASN B 1 342 ? -10.117 104.938 16.922 1 95.44 342 ASN B C 1
ATOM 5951 O O . ASN B 1 342 ? -11.328 105.125 16.781 1 95.44 342 ASN B O 1
ATOM 5955 N N . LEU B 1 343 ? -9.469 103.688 16.828 1 96.88 343 LEU B N 1
ATOM 5956 C CA . LEU B 1 343 ? -10.25 102.5 16.828 1 96.88 343 LEU B CA 1
ATOM 5957 C C . LEU B 1 343 ? -10.148 101.75 18.172 1 96.88 343 LEU B C 1
ATOM 5959 O O . LEU B 1 343 ? -9.078 101.688 18.781 1 96.88 343 LEU B O 1
ATOM 5963 N N . GLU B 1 344 ? -11.227 101.25 18.672 1 96.75 344 GLU B N 1
ATOM 5964 C CA . GLU B 1 344 ? -11.289 100.375 19.828 1 96.75 344 GLU B CA 1
ATOM 5965 C C . GLU B 1 344 ? -12.172 99.188 19.531 1 96.75 344 GLU B C 1
ATOM 5967 O O . GLU B 1 344 ? -13.188 99.25 18.844 1 96.75 344 GLU B O 1
ATOM 5972 N N . TRP B 1 345 ? -11.727 97.938 19.953 1 96.88 345 TRP B N 1
ATOM 5973 C CA . TRP B 1 345 ? -12.516 96.75 19.75 1 96.88 345 TRP B CA 1
ATOM 5974 C C . TRP B 1 345 ? -12.555 95.875 21.031 1 96.88 345 TRP B C 1
ATOM 5976 O O . TRP B 1 345 ? -11.781 96.125 21.969 1 96.88 345 TRP B O 1
ATOM 5986 N N . SER B 1 346 ? -13.516 95 21.047 1 96.19 346 SER B N 1
ATOM 5987 C CA . SER B 1 346 ? -13.672 94 22.125 1 96.19 346 SER B CA 1
ATOM 5988 C C . SER B 1 346 ? -13.523 92.562 21.609 1 96.19 346 SER B C 1
ATOM 5990 O O . SER B 1 346 ? -13.883 92.312 20.453 1 96.19 346 SER B O 1
ATOM 5992 N N . ASP B 1 347 ? -12.898 91.75 22.5 1 95 347 ASP B N 1
ATOM 5993 C CA . ASP B 1 347 ? -12.703 90.375 22.125 1 95 347 ASP B CA 1
ATOM 5994 C C . ASP B 1 347 ? -13.984 89.562 22.312 1 95 347 ASP B C 1
ATOM 5996 O O . ASP B 1 347 ? -14.703 89.75 23.297 1 95 347 ASP B O 1
ATOM 6000 N N . ASN B 1 348 ? -14.266 88.688 21.344 1 94.31 348 ASN B N 1
ATOM 6001 C CA . ASN B 1 348 ? -15.328 87.688 21.5 1 94.31 348 ASN B CA 1
ATOM 6002 C C . ASN B 1 348 ? -14.773 86.312 21.906 1 94.31 348 ASN B C 1
ATOM 6004 O O . ASN B 1 348 ? -15.531 85.375 22.062 1 94.31 348 ASN B O 1
ATOM 6008 N N . ASP B 1 349 ? -13.594 86.25 21.938 1 92.94 349 ASP B N 1
ATOM 6009 C CA . ASP B 1 349 ? -12.836 85.062 22.312 1 92.94 349 ASP B CA 1
ATOM 6010 C C . ASP B 1 349 ? -11.688 85.438 23.266 1 92.94 349 ASP B C 1
ATOM 6012 O O . ASP B 1 349 ? -10.992 86.438 23.062 1 92.94 349 ASP B O 1
ATOM 6016 N N . THR B 1 350 ? -11.438 84.688 24.328 1 92.81 350 THR B N 1
ATOM 6017 C CA . THR B 1 350 ? -10.461 85.062 25.359 1 92.81 350 THR B CA 1
ATOM 6018 C C . THR B 1 350 ? -9.055 84.625 24.922 1 92.81 350 THR B C 1
ATOM 6020 O O . THR B 1 350 ? -8.078 84.938 25.609 1 92.81 350 THR B O 1
ATOM 6023 N N . ARG B 1 351 ? -8.891 84.125 23.766 1 93.5 351 ARG B N 1
ATOM 6024 C CA . ARG B 1 351 ? -7.613 83.562 23.359 1 93.5 351 ARG B CA 1
ATOM 6025 C C . ARG B 1 351 ? -6.781 84.562 22.562 1 93.5 351 ARG B C 1
ATOM 6027 O O . ARG B 1 351 ? -5.625 84.25 22.234 1 93.5 351 ARG B O 1
ATOM 6034 N N . ALA B 1 352 ? -7.297 85.625 22.234 1 93.25 352 ALA B N 1
ATOM 6035 C CA . ALA B 1 352 ? -6.59 86.625 21.406 1 93.25 352 ALA B CA 1
ATOM 6036 C C . ALA B 1 352 ? -5.402 87.188 22.156 1 93.25 352 ALA B C 1
ATOM 6038 O O . ALA B 1 352 ? -5.555 87.688 23.281 1 93.25 352 ALA B O 1
ATOM 6039 N N . VAL B 1 353 ? -4.336 87.188 21.578 1 94.56 353 VAL B N 1
ATOM 6040 C CA . VAL B 1 353 ? -3.154 87.75 22.188 1 94.56 353 VAL B CA 1
ATOM 6041 C C . VAL B 1 353 ? -2.574 88.812 21.281 1 94.56 353 VAL B C 1
ATOM 6043 O O . VAL B 1 353 ? -1.746 89.625 21.719 1 94.56 353 VAL B O 1
ATOM 6046 N N . GLU B 1 354 ? -2.883 88.875 20.109 1 96.06 354 GLU B N 1
ATOM 6047 C CA . GLU B 1 354 ? -2.438 89.812 19.109 1 96.06 354 GLU B CA 1
ATOM 6048 C C . GLU B 1 354 ? -3.551 90.125 18.109 1 96.06 354 GLU B C 1
ATOM 6050 O O . GLU B 1 354 ? -4.5 89.375 17.969 1 96.06 354 GLU B O 1
ATOM 6055 N N . TYR B 1 355 ? -3.357 91.312 17.453 1 97.25 355 TYR B N 1
ATOM 6056 C CA . TYR B 1 355 ? -4.379 91.75 16.5 1 97.25 355 TYR B CA 1
ATOM 6057 C C . TYR B 1 355 ? -3.746 92.25 15.203 1 97.25 355 TYR B C 1
ATOM 6059 O O . TYR B 1 355 ? -2.609 92.688 15.211 1 97.25 355 TYR B O 1
ATOM 6067 N N . GLU B 1 356 ? -4.484 92 14.219 1 97.12 356 GLU B N 1
ATOM 6068 C CA . GLU B 1 356 ? -4.227 92.625 12.906 1 97.12 356 GLU B CA 1
ATOM 6069 C C . GLU B 1 356 ? -5.398 93.5 12.453 1 97.12 356 GLU B C 1
ATOM 6071 O O . GLU B 1 356 ? -6.551 93.062 12.508 1 97.12 356 GLU B O 1
ATOM 6076 N N . VAL B 1 357 ? -5.059 94.75 12.156 1 97.06 357 VAL B N 1
ATOM 6077 C CA . VAL B 1 357 ? -6.094 95.625 11.68 1 97.06 357 VAL B CA 1
ATOM 6078 C C . VAL B 1 357 ? -5.875 95.938 10.203 1 97.06 357 VAL B C 1
ATOM 6080 O O . VAL B 1 357 ? -4.754 96.25 9.781 1 97.06 357 VAL B O 1
ATOM 6083 N N . ARG B 1 358 ? -6.922 95.875 9.508 1 96.94 358 ARG B N 1
ATOM 6084 C CA . ARG B 1 358 ? -6.879 96.188 8.086 1 96.94 358 ARG B CA 1
ATOM 6085 C C . ARG B 1 358 ? -7.715 97.375 7.762 1 96.94 358 ARG B C 1
ATOM 6087 O O . ARG B 1 358 ? -8.867 97.5 8.195 1 96.94 358 ARG B O 1
ATOM 6094 N N . ARG B 1 359 ? -7.055 98.25 7.117 1 96.06 359 ARG B N 1
ATOM 6095 C CA . ARG B 1 359 ? -7.707 99.5 6.68 1 96.06 359 ARG B CA 1
ATOM 6096 C C . ARG B 1 359 ? -7.934 99.5 5.168 1 96.06 359 ARG B C 1
ATOM 6098 O O . ARG B 1 359 ? -7.023 99.125 4.402 1 96.06 359 ARG B O 1
ATOM 6105 N N . TYR B 1 360 ? -9.094 99.812 4.773 1 94.88 360 TYR B N 1
ATOM 6106 C CA . TYR B 1 360 ? -9.453 99.938 3.369 1 94.88 360 TYR B CA 1
ATOM 6107 C C . TYR B 1 360 ? -9.891 101.375 3.066 1 94.88 360 TYR B C 1
ATOM 6109 O O . TYR B 1 360 ? -10.539 102 3.891 1 94.88 360 TYR B O 1
ATOM 6117 N N . GLY B 1 361 ? -9.477 101.75 1.905 1 87.44 361 GLY B N 1
ATOM 6118 C CA . GLY B 1 361 ? -9.82 103.062 1.49 1 87.44 361 GLY B CA 1
ATOM 6119 C C . GLY B 1 361 ? -8.617 104 1.393 1 87.44 361 GLY B C 1
ATOM 6120 O O . GLY B 1 361 ? -7.508 103.625 1.757 1 87.44 361 GLY B O 1
ATOM 6121 N N . GLY B 1 362 ? -8.789 105.25 0.861 1 79.81 362 GLY B N 1
ATOM 6122 C CA . GLY B 1 362 ? -7.723 106.188 0.597 1 79.81 362 GLY B CA 1
ATOM 6123 C C . GLY B 1 362 ? -6.914 105.875 -0.643 1 79.81 362 GLY B C 1
ATOM 6124 O O . GLY B 1 362 ? -7.457 105.312 -1.62 1 79.81 362 GLY B O 1
ATOM 6125 N N . GLU B 1 363 ? -5.652 106.25 -0.559 1 81.69 363 GLU B N 1
ATOM 6126 C CA . GLU B 1 363 ? -4.805 106.062 -1.721 1 81.69 363 GLU B CA 1
ATOM 6127 C C . GLU B 1 363 ? -4.387 104.562 -1.803 1 81.69 363 GLU B C 1
ATOM 6129 O O . GLU B 1 363 ? -4.309 104 -2.893 1 81.69 363 GLU B O 1
ATOM 6134 N N . GLN B 1 364 ? -4.176 103.938 -0.558 1 87.56 364 GLN B N 1
ATOM 6135 C CA . GLN B 1 364 ? -3.768 102.5 -0.521 1 87.56 364 GLN B CA 1
ATOM 6136 C C . GLN B 1 364 ? -4.301 101.812 0.729 1 87.56 364 GLN B C 1
ATOM 6138 O O . GLN B 1 364 ? -4.371 102.438 1.8 1 87.56 364 GLN B O 1
ATOM 6143 N N . ASN B 1 365 ? -4.715 100.625 0.579 1 91.75 365 ASN B N 1
ATOM 6144 C CA . ASN B 1 365 ? -5.031 99.75 1.734 1 91.75 365 ASN B CA 1
ATOM 6145 C C . ASN B 1 365 ? -3.818 99.562 2.646 1 91.75 365 ASN B C 1
ATOM 6147 O O . ASN B 1 365 ? -2.678 99.688 2.195 1 91.75 365 ASN B O 1
ATOM 6151 N N . ALA B 1 366 ? -4.07 99.5 3.949 1 93.5 366 ALA B N 1
ATOM 6152 C CA . ALA B 1 366 ? -2.982 99.25 4.902 1 93.5 366 ALA B CA 1
ATOM 6153 C C . ALA B 1 366 ? -3.307 98.125 5.867 1 93.5 366 ALA B C 1
ATOM 6155 O O . ALA B 1 366 ? -4.477 97.875 6.148 1 93.5 366 ALA B O 1
ATOM 6156 N N . VAL B 1 367 ? -2.246 97.438 6.289 1 95.81 367 VAL B N 1
ATOM 6157 C CA . VAL B 1 367 ? -2.363 96.375 7.293 1 95.81 367 VAL B CA 1
ATOM 6158 C C . VAL B 1 367 ? -1.473 96.688 8.492 1 95.81 367 VAL B C 1
ATOM 6160 O O . VAL B 1 367 ? -0.272 96.938 8.336 1 95.81 367 VAL B O 1
ATOM 6163 N N . PHE B 1 368 ? -2.104 96.875 9.648 1 95.88 368 PHE B N 1
ATOM 6164 C CA . PHE B 1 368 ? -1.386 97.062 10.898 1 95.88 368 PHE B CA 1
ATOM 6165 C C . PHE B 1 368 ? -1.242 95.75 11.664 1 95.88 368 PHE B C 1
ATOM 6167 O O . PHE B 1 368 ? -2.242 95.125 12.023 1 95.88 368 PHE B O 1
ATOM 6174 N N . LYS B 1 369 ? 0.001 95.312 11.914 1 95.19 369 LYS B N 1
ATOM 6175 C CA . LYS B 1 369 ? 0.269 94.062 12.562 1 95.19 369 LYS B CA 1
ATOM 6176 C C . LYS B 1 369 ? 0.904 94.25 13.938 1 95.19 369 LYS B C 1
ATOM 6178 O O . LYS B 1 369 ? 1.337 95.375 14.266 1 95.19 369 LYS B O 1
ATOM 6183 N N . GLY B 1 370 ? 0.869 93.188 14.742 1 93.69 370 GLY B N 1
ATOM 6184 C CA . GLY B 1 370 ? 1.588 93.188 16 1 93.69 370 GLY B CA 1
ATOM 6185 C C . GLY B 1 370 ? 0.916 94 17.078 1 93.69 370 GLY B C 1
ATOM 6186 O O . GLY B 1 370 ? 1.571 94.5 18.031 1 93.69 370 GLY B O 1
ATOM 6187 N N . ILE B 1 371 ? -0.389 94.25 16.875 1 95.94 371 ILE B N 1
ATOM 6188 C CA . ILE B 1 371 ? -1.103 95.062 17.844 1 95.94 371 ILE B CA 1
ATOM 6189 C C . ILE B 1 371 ? -1.447 94.188 19.062 1 95.94 371 ILE B C 1
ATOM 6191 O O . ILE B 1 371 ? -2.074 93.188 18.953 1 95.94 371 ILE B O 1
ATOM 6195 N N . LYS B 1 372 ? -1.109 94.688 20.328 1 95.12 372 LYS B N 1
ATOM 6196 C CA . LYS B 1 372 ? -1.352 93.875 21.531 1 95.12 372 LYS B CA 1
ATOM 6197 C C . LYS B 1 372 ? -2.523 94.438 22.328 1 95.12 372 LYS B C 1
ATOM 6199 O O . LYS B 1 372 ? -3.133 93.75 23.125 1 95.12 372 LYS B O 1
ATOM 6204 N N . GLU B 1 373 ? -2.734 95.75 22.031 1 94.19 373 GLU B N 1
ATOM 6205 C CA . GLU B 1 373 ? -3.865 96.375 22.703 1 94.19 373 GLU B CA 1
ATOM 6206 C C . GLU B 1 373 ? -5.129 96.312 21.844 1 94.19 373 GLU B C 1
ATOM 6208 O O . GLU B 1 373 ? -5.055 96.062 20.641 1 94.19 373 GLU B O 1
ATOM 6213 N N . LYS B 1 374 ? -6.223 96.5 22.516 1 96.88 374 LYS B N 1
ATOM 6214 C CA . LYS B 1 374 ? -7.5 96.375 21.812 1 96.88 374 LYS B CA 1
ATOM 6215 C C . LYS B 1 374 ? -7.902 97.75 21.219 1 96.88 374 LYS B C 1
ATOM 6217 O O . LYS B 1 374 ? -9.086 98.125 21.219 1 96.88 374 LYS B O 1
ATOM 6222 N N . ARG B 1 375 ? -6.957 98.438 20.922 1 96.12 375 ARG B N 1
ATOM 6223 C CA . ARG B 1 375 ? -7.164 99.75 20.281 1 96.12 375 ARG B CA 1
ATOM 6224 C C . ARG B 1 375 ? -6.039 100.062 19.312 1 96.12 375 ARG B C 1
ATOM 6226 O O . ARG B 1 375 ? -4.938 99.562 19.422 1 96.12 375 ARG B O 1
ATOM 6233 N N . LEU B 1 376 ? -6.344 101 18.359 1 96.25 376 LEU B N 1
ATOM 6234 C CA . LEU B 1 376 ? -5.391 101.5 17.375 1 96.25 376 LEU B CA 1
ATOM 6235 C C . LEU B 1 376 ? -5.699 102.938 16.984 1 96.25 376 LEU B C 1
ATOM 6237 O O . LEU B 1 376 ? -6.863 103.25 16.812 1 96.25 376 LEU B O 1
ATOM 6241 N N . LYS B 1 377 ? -4.691 103.75 17.141 1 95.25 377 LYS B N 1
ATOM 6242 C CA . LYS B 1 377 ? -4.793 105.125 16.562 1 95.25 377 LYS B CA 1
ATOM 6243 C C . LYS B 1 377 ? -4.152 105.125 15.18 1 95.25 377 LYS B C 1
ATOM 6245 O O . LYS B 1 377 ? -2.932 105.062 15.047 1 95.25 377 LYS B O 1
ATOM 6250 N N . ASP B 1 378 ? -4.918 105.312 14.219 1 94.25 378 ASP B N 1
ATOM 6251 C CA . ASP B 1 378 ? -4.445 105.375 12.844 1 94.25 378 ASP B CA 1
ATOM 6252 C C . ASP B 1 378 ? -4.066 106.812 12.508 1 94.25 378 ASP B C 1
ATOM 6254 O O . ASP B 1 378 ? -4.879 107.562 11.953 1 94.25 378 ASP B O 1
ATOM 6258 N N . VAL B 1 379 ? -2.83 107.188 12.664 1 91.69 379 VAL B N 1
ATOM 6259 C CA . VAL B 1 379 ? -2.354 108.5 12.477 1 91.69 379 VAL B CA 1
ATOM 6260 C C . VAL B 1 379 ? -2.145 108.812 10.984 1 91.69 379 VAL B C 1
ATOM 6262 O O . VAL B 1 379 ? -1.978 109.938 10.578 1 91.69 379 VAL B O 1
ATOM 6265 N N . LYS B 1 380 ? -2.17 107.875 10.195 1 90 380 LYS B N 1
ATOM 6266 C CA . LYS B 1 380 ? -1.911 108 8.773 1 90 380 LYS B CA 1
ATOM 6267 C C . LYS B 1 380 ? -3.205 108.312 8.008 1 90 380 LYS B C 1
ATOM 6269 O O . LYS B 1 380 ? -3.182 108.5 6.793 1 90 380 LYS B O 1
ATOM 6274 N N . ALA B 1 381 ? -4.285 108.188 8.656 1 92.06 381 ALA B N 1
ATOM 6275 C CA . ALA B 1 381 ? -5.559 108.5 8.016 1 92.06 381 ALA B CA 1
ATOM 6276 C C . ALA B 1 381 ? -5.648 109.938 7.621 1 92.06 381 ALA B C 1
ATOM 6278 O O . ALA B 1 381 ? -5.398 110.812 8.445 1 92.06 381 ALA B O 1
ATOM 6279 N N . LEU B 1 382 ? -6.008 110.25 6.375 1 89.31 382 LEU B N 1
ATOM 6280 C CA . LEU B 1 382 ? -6.051 111.625 5.844 1 89.31 382 LEU B CA 1
ATOM 6281 C C . LEU B 1 382 ? -7.395 112.25 6.141 1 89.31 382 LEU B C 1
ATOM 6283 O O . LEU B 1 382 ? -8.438 111.625 6.074 1 89.31 382 LEU B O 1
ATOM 6287 N N . PRO B 1 383 ? -7.258 113.625 6.371 1 86.94 383 PRO B N 1
ATOM 6288 C CA . PRO B 1 383 ? -8.516 114.375 6.609 1 86.94 383 PRO B CA 1
ATOM 6289 C C . PRO B 1 383 ? -9.43 114.375 5.383 1 86.94 383 PRO B C 1
ATOM 6291 O O . PRO B 1 383 ? -8.953 114.5 4.258 1 86.94 383 PRO B O 1
ATOM 6294 N N . GLY B 1 384 ? -10.695 114.062 5.594 1 88.12 384 GLY B N 1
ATOM 6295 C CA . GLY B 1 384 ? -11.688 114.125 4.535 1 88.12 384 GLY B CA 1
ATOM 6296 C C . GLY B 1 384 ? -11.867 112.812 3.809 1 88.12 384 GLY B C 1
ATOM 6297 O O . GLY B 1 384 ? -12.664 112.75 2.871 1 88.12 384 GLY B O 1
ATOM 6298 N N . VAL B 1 385 ? -11.141 111.812 4.199 1 92.31 385 VAL B N 1
ATOM 6299 C CA . VAL B 1 385 ? -11.227 110.5 3.529 1 92.31 385 VAL B CA 1
ATOM 6300 C C . VAL B 1 385 ? -11.969 109.5 4.418 1 92.31 385 VAL B C 1
ATOM 6302 O O . VAL B 1 385 ? -11.734 109.5 5.629 1 92.31 385 VAL B O 1
ATOM 6305 N N . GLU B 1 386 ? -12.906 108.688 3.832 1 92.94 386 GLU B N 1
ATOM 6306 C CA . GLU B 1 386 ? -13.609 107.625 4.539 1 92.94 386 GLU B CA 1
ATOM 6307 C C . GLU B 1 386 ? -12.852 106.312 4.434 1 92.94 386 GLU B C 1
ATOM 6309 O O . GLU B 1 386 ? -12.453 105.875 3.342 1 92.94 386 GLU B O 1
ATOM 6314 N N . TYR B 1 387 ? -12.609 105.812 5.566 1 94.5 387 TYR B N 1
ATOM 6315 C CA . TYR B 1 387 ? -11.938 104.5 5.637 1 94.5 387 TYR B CA 1
ATOM 6316 C C . TYR B 1 387 ? -12.859 103.438 6.215 1 94.5 387 TYR B C 1
ATOM 6318 O O . TYR B 1 387 ? -13.844 103.75 6.891 1 94.5 387 TYR B O 1
ATOM 6326 N N . SER B 1 388 ? -12.609 102.188 5.848 1 96 388 SER B N 1
ATOM 6327 C CA . SER B 1 388 ? -13.219 101 6.469 1 96 388 SER B CA 1
ATOM 6328 C C . SER B 1 388 ? -12.18 100.125 7.168 1 96 388 SER B C 1
ATOM 6330 O O . SER B 1 388 ? -11.078 99.938 6.648 1 96 388 SER B O 1
ATOM 6332 N N . TYR B 1 389 ? -12.516 99.75 8.352 1 97 389 TYR B N 1
ATOM 6333 C CA . TYR B 1 389 ? -11.57 99 9.141 1 97 389 TYR B CA 1
ATOM 6334 C C . TYR B 1 389 ? -12.148 97.625 9.508 1 97 389 TYR B C 1
ATOM 6336 O O . TYR B 1 389 ? -13.352 97.5 9.742 1 97 389 TYR B O 1
ATOM 6344 N N . GLU B 1 390 ? -11.312 96.5 9.547 1 97 390 GLU B N 1
ATOM 6345 C CA . GLU B 1 390 ? -11.602 95.188 10.156 1 97 390 GLU B CA 1
ATOM 6346 C C . GLU B 1 390 ? -10.438 94.75 11.023 1 97 390 GLU B C 1
ATOM 6348 O O . GLU B 1 390 ? -9.281 95.125 10.789 1 97 390 GLU B O 1
ATOM 6353 N N . VAL B 1 391 ? -10.789 94 12 1 97.69 391 VAL B N 1
ATOM 6354 C CA . VAL B 1 391 ? -9.805 93.5 12.961 1 97.69 391 VAL B CA 1
ATOM 6355 C C . VAL B 1 391 ? -9.812 92 13 1 97.69 391 VAL B C 1
ATOM 6357 O O . VAL B 1 391 ? -10.875 91.375 12.961 1 97.69 391 VAL B O 1
ATOM 6360 N N . ILE B 1 392 ? -8.656 91.375 12.992 1 97.75 392 ILE B N 1
ATOM 6361 C CA . ILE B 1 392 ? -8.438 89.938 13.133 1 97.75 392 ILE B CA 1
ATOM 6362 C C . ILE B 1 392 ? -7.711 89.625 14.445 1 97.75 392 ILE B C 1
ATOM 6364 O O . ILE B 1 392 ? -6.707 90.25 14.758 1 97.75 392 ILE B O 1
ATOM 6368 N N . ALA B 1 393 ? -8.328 88.688 15.18 1 96.81 393 ALA B N 1
ATOM 6369 C CA . ALA B 1 393 ? -7.668 88.25 16.406 1 96.81 393 ALA B CA 1
ATOM 6370 C C . ALA B 1 393 ? -6.727 87.125 16.141 1 96.81 393 ALA B C 1
ATOM 6372 O O . ALA B 1 393 ? -7.043 86.188 15.352 1 96.81 393 ALA B O 1
ATOM 6373 N N . ILE B 1 394 ? -5.562 87.062 16.688 1 96.31 394 ILE B N 1
ATOM 6374 C CA . ILE B 1 394 ? -4.586 86 16.625 1 96.31 394 ILE B CA 1
ATOM 6375 C C . ILE B 1 394 ? -4.312 85.438 18.016 1 96.31 394 ILE B C 1
ATOM 6377 O O . ILE B 1 394 ? -4.051 86.188 18.953 1 96.31 394 ILE B O 1
ATOM 6381 N N . ASP B 1 395 ? -4.379 84.062 18.141 1 93.69 395 ASP B N 1
ATOM 6382 C CA . ASP B 1 395 ? -4.156 83.5 19.453 1 93.69 395 ASP B CA 1
ATOM 6383 C C . ASP B 1 395 ? -2.707 83.062 19.625 1 93.69 395 ASP B C 1
ATOM 6385 O O . ASP B 1 395 ? -1.87 83.312 18.766 1 93.69 395 ASP B O 1
ATOM 6389 N N . SER B 1 396 ? -2.355 82.562 20.844 1 92.38 396 SER B N 1
ATOM 6390 C CA . SER B 1 396 ? -0.988 82.188 21.219 1 92.38 396 SER B CA 1
ATOM 6391 C C . SER B 1 396 ? -0.446 81.125 20.328 1 92.38 396 SER B C 1
ATOM 6393 O O . SER B 1 396 ? 0.77 80.938 20.203 1 92.38 396 SER B O 1
ATOM 6395 N N . ALA B 1 397 ? -1.284 80.375 19.641 1 90.5 397 ALA B N 1
ATOM 6396 C CA . ALA B 1 397 ? -0.87 79.25 18.75 1 90.5 397 ALA B CA 1
ATOM 6397 C C . ALA B 1 397 ? -0.723 79.75 17.312 1 90.5 397 ALA B C 1
ATOM 6399 O O . ALA B 1 397 ? -0.354 79 16.422 1 90.5 397 ALA B O 1
ATOM 6400 N N . GLY B 1 398 ? -1.036 81 17.078 1 91.19 398 GLY B N 1
ATOM 6401 C CA . GLY B 1 398 ? -0.92 81.562 15.75 1 91.19 398 GLY B CA 1
ATOM 6402 C C . GLY B 1 398 ? -2.182 81.438 14.922 1 91.19 398 GLY B C 1
ATOM 6403 O O . GLY B 1 398 ? -2.195 81.75 13.742 1 91.19 398 GLY B O 1
ATOM 6404 N N . LEU B 1 399 ? -3.225 80.938 15.539 1 94.06 399 LEU B N 1
ATOM 6405 C CA . LEU B 1 399 ? -4.492 80.812 14.828 1 94.06 399 LEU B CA 1
ATOM 6406 C C . LEU B 1 399 ? -5.168 82.188 14.648 1 94.06 399 LEU B C 1
ATOM 6408 O O . LEU B 1 399 ? -5.137 83 15.555 1 94.06 399 LEU B O 1
ATOM 6412 N N . ARG B 1 400 ? -5.793 82.312 13.516 1 95.44 400 ARG B N 1
ATOM 6413 C CA . ARG B 1 400 ? -6.359 83.625 13.133 1 95.44 400 ARG B CA 1
ATOM 6414 C C . ARG B 1 400 ? -7.879 83.562 13.031 1 95.44 400 ARG B C 1
ATOM 6416 O O . ARG B 1 400 ? -8.422 82.562 12.484 1 95.44 400 ARG B O 1
ATOM 6423 N N . SER B 1 401 ? -8.445 84.562 13.625 1 95.56 401 SER B N 1
ATOM 6424 C CA . SER B 1 401 ? -9.898 84.625 13.5 1 95.56 401 SER B CA 1
ATOM 6425 C C . SER B 1 401 ? -10.312 85.125 12.109 1 95.56 401 SER B C 1
ATOM 6427 O O . SER B 1 401 ? -9.484 85.562 11.336 1 95.56 401 SER B O 1
ATOM 6429 N N . GLU B 1 402 ? -11.609 84.875 11.914 1 95.31 402 GLU B N 1
ATOM 6430 C CA . GLU B 1 402 ? -12.18 85.562 10.789 1 95.31 402 GLU B CA 1
ATOM 6431 C C . GLU B 1 402 ? -12.125 87.125 11.023 1 95.31 402 GLU B C 1
ATOM 6433 O O . GLU B 1 402 ? -12.055 87.562 12.164 1 95.31 402 GLU B O 1
ATOM 6438 N N . PRO B 1 403 ? -12.055 87.875 9.898 1 96.44 403 PRO B N 1
ATOM 6439 C CA . PRO B 1 403 ? -12.109 89.312 10.102 1 96.44 403 PRO B CA 1
ATOM 6440 C C . PRO B 1 403 ? -13.43 89.812 10.711 1 96.44 403 PRO B C 1
ATOM 6442 O O . PRO B 1 403 ? -14.477 89.188 10.445 1 96.44 403 PRO B O 1
ATOM 6445 N N . SER B 1 404 ? -13.297 90.812 11.531 1 96.25 404 SER B N 1
ATOM 6446 C CA . SER B 1 404 ? -14.508 91.375 12.07 1 96.25 404 SER B CA 1
ATOM 6447 C C . SER B 1 404 ? -15.344 92.062 10.969 1 96.25 404 SER B C 1
ATOM 6449 O O . SER B 1 404 ? -14.883 92.188 9.836 1 96.25 404 SER B O 1
ATOM 6451 N N . SER B 1 405 ? -16.578 92.312 11.414 1 95.25 405 SER B N 1
ATOM 6452 C CA . SER B 1 405 ? -17.359 93.188 10.508 1 95.25 405 SER B CA 1
ATOM 6453 C C . SER B 1 405 ? -16.656 94.5 10.25 1 95.25 405 SER B C 1
ATOM 6455 O O . SER B 1 405 ? -16.062 95.125 11.164 1 95.25 405 SER B O 1
ATOM 6457 N N . LYS B 1 406 ? -16.75 94.938 9.07 1 95.88 406 LYS B N 1
ATOM 6458 C CA . LYS B 1 406 ? -16.125 96.25 8.703 1 95.88 406 LYS B CA 1
ATOM 6459 C C . LYS B 1 406 ? -16.859 97.438 9.328 1 95.88 406 LYS B C 1
ATOM 6461 O O . LYS B 1 406 ? -18.094 97.438 9.391 1 95.88 406 LYS B O 1
ATOM 6466 N N . VAL B 1 407 ? -16.062 98.312 9.797 1 95 407 VAL B N 1
ATOM 6467 C CA . VAL B 1 407 ? -16.609 99.562 10.32 1 95 407 VAL B CA 1
ATOM 6468 C C . VAL B 1 407 ? -16 100.75 9.562 1 95 407 VAL B C 1
ATOM 6470 O O . VAL B 1 407 ? -14.789 100.812 9.312 1 95 407 VAL B O 1
ATOM 6473 N N . LYS B 1 408 ? -16.828 101.75 9.328 1 93.62 408 LYS B N 1
ATOM 6474 C CA . LYS B 1 408 ? -16.391 102.875 8.57 1 93.62 408 LYS B CA 1
ATOM 6475 C C . LYS B 1 408 ? -16.078 104.062 9.5 1 93.62 408 LYS B C 1
ATOM 6477 O O . LYS B 1 408 ? -16.75 104.25 10.531 1 93.62 408 LYS B O 1
ATOM 6482 N N . ALA B 1 409 ? -15.016 104.75 9.117 1 88.12 409 ALA B N 1
ATOM 6483 C CA . ALA B 1 409 ? -14.672 106 9.805 1 88.12 409 ALA B CA 1
ATOM 6484 C C . ALA B 1 409 ? -14.078 107 8.836 1 88.12 409 ALA B C 1
ATOM 6486 O O . ALA B 1 409 ? -13.273 106.625 7.973 1 88.12 409 ALA B O 1
ATOM 6487 N N . ALA B 1 410 ? -14.703 108.188 8.953 1 84.44 410 ALA B N 1
ATOM 6488 C CA . ALA B 1 410 ? -14.195 109.25 8.133 1 84.44 410 ALA B CA 1
ATOM 6489 C C . ALA B 1 410 ? -13.305 110.188 8.953 1 84.44 410 ALA B C 1
ATOM 6491 O O . ALA B 1 410 ? -13.664 110.562 10.062 1 84.44 410 ALA B O 1
ATOM 6492 N N . GLN B 1 411 ? -12.125 110.375 8.43 1 83.94 411 GLN B N 1
ATOM 6493 C CA . GLN B 1 411 ? -11.258 111.312 9.094 1 83.94 411 GLN B CA 1
ATOM 6494 C C . GLN B 1 411 ? -11.609 112.75 8.695 1 83.94 411 GLN B C 1
ATOM 6496 O O . GLN B 1 411 ? -11.789 113.062 7.508 1 83.94 411 GLN B O 1
#

Secondary structure (DSSP, 8-state):
----------------------------------PPB-TTSPP---EEEEE-SS-EEEEE---TTSS--EEEEEEEESSS-S-EEEEEE--TT--EEEE-SPPTT-EEEEEEEEE-TTS-BPPP---EEEEPPPPPPPPS-EEEEEEETTEEEEEEPPPS-TTEEEEEEEEEETT----EEEEEEESTT--EEEE-SPPTT-EEEEEEEEEETT--EEEEPPPEEEEPPPPPPPP---EE-SSBTTEEEEE------TTEEEEEEEEESSTTSPPEEEEEESSSEEEEE--STT-EEEEEEEEEETTS-BPPPPSS-EEEEBPPPPPPPEEEEEEEETTEEEEEEE-SSTTEEEEEEEEE-SSS-EEEEEE-SSEEEETTPPTT-EEEEEEEEEETT--BPPPPPPEEEE-/----------------------------------PPB-TTSPP---EEEEE-SS-EEEEE---TTSS--EEEEEEEESSS-S-EEEEEE--TT--EEEE-SPPTT-EEEEEEEEE-TTS-BPPP---EEEEPPPPPPPPS-EEEEEEETTEEEEEEPPPS-TTEEEEEEEEEETT----EEEEEEESTT--EEEE-SPPTT-EEEEEEEEEETT--EEEEPPPEEEEPPPPPPPP---EE-SSBTTEEEEE------TTEEEEEEEEESSTTSPPEEEEEESSSEEEEE--STT-EEEEEEEEEETTS-BPPPPSS-EEEEBPPPPPPPEEEEEEEETTEEEEEEE-SSTTEEEEEEEEE-SSS-EEEEEE-SSEEEETTPPTT-EEEEEEEEEETT--BPPPPPPEEEE-

Foldseek 3Di:
DDDDPPPPPPPPPPPPPPPCPVPPPPPPCPVPPDAAADAQFDFFADWDWDAAFFKIKIFGDQPPPTQFQWKWKWKAFPVRHDTDTQDTGRHSRDGMDMRGRHHGFGKMKMWMWTHHPVRHIYPTYDIDIDHYHHAFAAQADKAWDEAAAQKIKMFGQQRPDPQFFWKWKWKDFDPDPDTDTDDIGGDSHPGMDMGHRHDAFTKMKMWMWTAGPSGGIHDIDDIYMYTYHHFDAWWDDWDWAAEAAQKIKIATDDDDDPQFDWKWKWKDQDPPDDIDTDDIGRDRMDMDRHDDAFRKMWMWMWTAGNNGGIHDTDPGTYMYTYHHAAAFWEWDDWEDDPQATKTAIDGPGPFFQWKKKWKDWDPDIDIDTGHRHRMDGDRPADAFIKMKMWMWGAGPSRGIHDTYDIDIDHD/DDDPPPPVPPPPPPPPPPPCPVPPPPPPCPVPPDAAADAQFDFFADWDWDAAFFKIKIFGDQPPPTQFQWKWKWKAFPVRHDTDTQDTGRHSRDGMDMRGRHHGFGKMKMWMWTHHPVRHIYPTYDIDIDHYHHAFAAQADKAWDEAAAQKIKIFGQQRPDPQFFWKWKWKDFDPDPDTDTDDIGGDSHPGMDMGHRHDAFTKMKMWMWTAGPSGGIHDIDDIYMYTYHHFDAWWDDWAWAAEAAQKIKIATDDDDDPQFDWKWKWKDQDQPDDIDTDDIGRDRMDMGRHDDAFRKMWMWMWTAGNNGGIHDTDPGTYMYTYHHAAAFWAWDDWEQDPQATKTAIDGPGPFFQWKKKWKDWDPDIDIDTGHRHRMDGDRVADAFIKMKMWMWGAGPSRGIHDTYDIDIDHD

Radius of gyration: 59.46 Å; Cα contacts (8 Å, |Δi|>4): 2044; chains: 2; bounding box: 112×204×113 Å

pLDDT: mean 89.87, std 17.96, range [21.92, 98.81]

Sequence (822 aa):
MMKRFRLSFYLSFLTLLLSACSVSQMNSLASSKEPAVNESLPKVESLKSLSDMSNIAFEWEPLYNENIKGFYLYRSSDENPDFKLVGTIKDKFQTHYVDTKLEPGTKYRYMMKSFNEQGQISEDGKVIEVSTAPRLEAVPFVQAVTNLPNRIKLIWRPHPDFRVDSYIIERTKGDDKEFKKIAEVKNRLNAEYIDSDLKPNENSSYRIIAVSFNGIKSGSSQVVSSTSKALPPQVEHLSASTDGSSKIILTWDAPTYEDFSYYKVYSTSSSFLPFSVLAKTDKNSYEDIVEGAGKSKYYKVTMVDKDGLESPMPKDGVEGKTLGNPLAPSIILAQSTSEGINLEWSDNDTRAVEYEVRRYGGEQNAVFKGIKEKRLKDVKALPGVEYSYEVIAIDSAGLRSEPSSKVKAAQMMKRFRLSFYLSFLTLLLSACSVSQMNSLASSKEPAVNESLPKVESLKSLSDMSNIAFEWEPLYNENIKGFYLYRSSDENPDFKLVGTIKDKFQTHYVDTKLEPGTKYRYMMKSFNEQGQISEDGKVIEVSTAPRLEAVPFVQAVTNLPNRIKLIWRPHPDFRVDSYIIERTKGDDKEFKKIAEVKNRLNAEYIDSDLKPNENSSYRIIAVSFNGIKSGSSQVVSSTSKALPPQVEHLSASTDGSSKIILTWDAPTYEDFSYYKVYSTSSSFLPFSVLAKTDKNSYEDIVEGAGKSKYYKVTMVDKDGLESPMPKDGVEGKTLGNPLAPSIILAQSTSEGINLEWSDNDTRAVEYEVRRYGGEQNAVFKGIKEKRLKDVKALPGVEYSYEVIAIDSAGLRSEPSSKVKAAQ

Nearest PDB structures (foldseek):
  4pbx-assembly1_A  TM=3.203E-01  e=1.350E-15  Homo sapiens
  5mya-assembly1_A  TM=3.384E-01  e=5.292E-13  Homo sapiens
  7e72-assembly2_F  TM=4.352E-01  e=4.109E-09  Homo sapiens
  4yh7-assembly1_A  TM=2.880E-01  e=9.799E-13  Mus musculus
  5myb-assembly1_A  TM=4.523E-01  e=5.839E-08  Homo sapiens

InterPro domains:
  IPR003961 Fibronectin type III [PS50853] (41-135)
  IPR003961 Fibronectin type III [PS50853] (136-233)
  IPR003961 Fibronectin type III [PS50853] (325-411)
  IPR003961 Fibronectin type III [SM00060] (41-122)
  IPR003961 Fibronectin type III [SM00060] (136-219)
  IPR003961 Fibronectin type III [SM00060] (232-400)
  IPR003961 Fibronectin type III [cd00063] (54-132)
  IPR003961 Fibronectin type III [cd00063] (137-227)
  IPR003961 Fibronectin type III [cd00063] (326-407)
  IPR013783 Immunoglobulin-like fold [G3DSA:2.60.40.10] (45-137)
  IPR013783 Immunoglobulin-like fold [G3DSA:2.60.40.10] (138-231)
  IPR013783 Immunoglobulin-like fold [G3DSA:2.60.40.10] (232-319)
  IPR013783 Immunoglobulin-like fold [G3DSA:2.60.40.10] (326-411)
  IPR036116 Fibronectin type III superfamily [SSF49265] (54-232)
  IPR036116 Fibronectin type III superfamily [SSF49265] (231-404)
  IPR050713 Receptor-type Tyrosine-protein Phosphatases/Ushers [PTHR46957] (27-394)

Solvent-accessible surface area (backbone atoms only — not comparable to full-atom values): 44403 Å² total; per-residue (Å²): 133,87,82,77,81,73,79,76,77,80,75,77,76,76,75,74,77,73,75,74,72,74,70,74,69,71,68,70,71,71,67,77,69,72,64,52,76,36,82,84,42,62,57,40,71,56,77,46,74,52,59,40,42,33,34,38,22,35,37,43,78,77,52,76,88,49,92,52,34,22,36,37,34,31,38,23,28,85,91,44,71,64,71,40,82,76,42,79,41,80,45,41,82,59,40,64,50,64,52,66,90,45,64,47,56,36,62,34,34,36,34,35,28,28,27,30,90,87,52,32,25,23,48,84,23,50,73,45,77,50,56,27,36,62,60,54,70,39,41,83,45,75,45,50,46,60,64,33,80,27,22,41,38,37,39,38,53,51,56,85,59,82,46,36,36,27,34,38,36,26,39,23,52,74,87,50,82,63,70,42,81,76,49,71,41,64,43,44,65,48,38,60,48,71,49,66,86,43,56,61,52,38,53,38,35,35,34,38,27,36,24,28,75,87,66,52,61,24,41,65,26,74,75,38,62,36,36,16,22,61,57,46,69,58,59,45,73,69,45,47,31,55,69,28,79,42,22,28,47,34,39,40,59,72,74,93,53,94,53,61,56,36,30,41,35,28,34,25,75,40,96,88,48,74,70,41,83,68,46,74,38,81,55,53,52,48,77,46,80,39,83,55,63,51,41,56,36,32,34,45,50,30,33,27,31,73,84,66,42,54,16,54,73,64,90,70,64,42,66,23,18,14,28,55,55,46,46,34,28,43,75,76,39,61,41,60,50,95,68,19,33,41,36,32,44,45,75,70,34,91,57,54,59,32,31,35,38,37,40,39,48,78,96,58,68,46,76,47,70,83,33,70,59,60,53,47,72,41,59,81,54,50,82,77,39,60,33,35,35,30,37,25,25,24,29,91,85,68,37,54,20,53,67,20,72,72,45,68,38,55,54,136,85,84,76,79,74,78,77,75,79,76,75,75,76,75,72,75,75,74,75,72,74,72,73,69,72,68,70,71,72,67,76,68,72,63,52,74,36,84,85,42,64,56,40,73,56,75,46,74,53,58,40,41,33,35,40,22,37,39,43,80,79,52,76,89,49,90,51,36,20,38,38,35,31,38,23,29,84,91,46,69,63,72,39,82,75,45,78,42,78,47,40,82,59,42,63,50,65,52,66,90,45,63,47,54,36,63,33,34,37,32,34,27,28,26,30,90,87,54,32,26,24,48,83,24,50,73,46,78,50,55,27,35,63,61,55,69,39,41,83,44,74,46,49,46,61,64,31,82,28,21,40,37,37,41,40,51,52,56,85,60,81,47,37,36,27,33,38,36,27,40,23,51,74,86,50,84,64,69,40,81,77,49,71,40,64,44,42,63,46,38,61,48,72,48,64,85,41,56,63,51,38,53,38,34,34,35,38,28,36,24,28,75,87,64,50,61,24,42,65,24,73,76,39,59,36,38,17,21,61,58,46,68,58,58,48,73,70,44,47,29,55,68,29,80,42,21,29,48,36,40,39,59,72,74,92,51,94,54,60,56,34,30,40,34,26,36,24,75,41,94,89,48,76,70,42,83,70,48,74,38,81,57,53,52,49,77,46,80,40,84,55,63,49,41,57,35,32,33,45,51,29,33,26,32,74,85,66,41,55,16,55,72,66,90,69,65,42,66,21,19,14,29,55,54,47,47,35,29,41,74,78,40,62,42,57,51,98,70,20,33,40,35,31,45,45,75,69,35,94,55,53,59,33,30,34,37,38,39,38,48,76,97,59,67,47,77,48,69,84,32,70,59,61,54,46,72,40,61,80,55,50,81,78,37,61,32,35,35,30,36,25,24,23,28,89,86,66,38,54,20,52,67,21,71,73,43,68,36,54,54